Protein 7ZAO (pdb70)

Structure (mmCIF, N/CA/C/O backbone):
data_7ZAO
#
_entry.id   7ZAO
#
_cell.length_a   76.907
_cell.length_b   101.358
_cell.length_c   154.974
_cell.angle_alpha   90.000
_cell.angle_beta   90.000
_cell.angle_gamma   90.000
#
_symmetry.space_group_name_H-M   'P 21 2 21'
#
loop_
_entity.id
_entity.type
_entity.pdbx_description
1 polymer 'Sialidase (Neuraminidase) family protein-like protein'
2 non-polymer 'MAGNESIUM ION'
3 water water
#
loop_
_atom_site.group_PDB
_atom_site.id
_atom_site.type_symbol
_atom_site.label_atom_id
_atom_site.label_alt_id
_atom_site.label_comp_id
_atom_site.label_asym_id
_atom_site.label_entity_id
_atom_site.label_seq_id
_atom_site.pdbx_PDB_ins_code
_atom_site.Cartn_x
_atom_site.Cartn_y
_atom_site.Cartn_z
_atom_site.occupancy
_atom_site.B_iso_or_equiv
_atom_site.auth_seq_id
_atom_site.auth_comp_id
_atom_site.auth_asym_id
_atom_site.auth_atom_id
_atom_site.pdbx_PDB_model_num
ATOM 1 N N . ASN A 1 26 ? 44.70085 38.72979 13.23968 1.000 33.70785 26 ASN A N 1
ATOM 2 C CA . ASN A 1 26 ? 43.57185 37.80391 13.45588 1.000 37.60369 26 ASN A CA 1
ATOM 3 C C . ASN A 1 26 ? 43.31221 37.37424 14.91940 1.000 34.22072 26 ASN A C 1
ATOM 4 O O . ASN A 1 26 ? 42.23495 36.88793 15.25141 1.000 32.88896 26 ASN A O 1
ATOM 9 N N . GLN A 1 27 ? 44.31763 37.49731 15.77414 1.000 29.95677 27 GLN A N 1
ATOM 10 C CA . GLN A 1 27 ? 44.19782 37.08301 17.16378 1.000 32.33411 27 GLN A CA 1
ATOM 11 C C . GLN A 1 27 ? 43.44311 38.12344 17.99163 1.000 35.11747 27 GLN A C 1
ATOM 12 O O . GLN A 1 27 ? 43.53586 39.32744 17.74884 1.000 34.79824 27 GLN A O 1
ATOM 18 N N . GLU A 1 28 ? 42.71149 37.65115 18.99225 1.000 28.00503 28 GLU A N 1
ATOM 19 C CA . GLU A 1 28 ? 41.93343 38.52744 19.85352 1.000 29.98716 28 GLU A CA 1
ATOM 20 C C . GLU A 1 28 ? 42.70552 38.79425 21.13992 1.000 33.70595 28 GLU A C 1
ATOM 21 O O . GLU A 1 28 ? 43.60295 38.03590 21.51875 1.000 30.13753 28 GLU A O 1
ATOM 27 N N . ASP A 1 29 ? 42.35481 39.88946 21.81357 1.000 28.21683 29 ASP A N 1
ATOM 28 C CA . ASP A 1 29 ? 42.90671 40.18033 23.13888 1.000 27.28195 29 ASP A CA 1
ATOM 29 C C . ASP A 1 29 ? 42.00288 39.52802 24.17731 1.000 30.74121 29 ASP A C 1
ATOM 30 O O . ASP A 1 29 ? 40.85958 39.94956 24.36515 1.000 32.27758 29 ASP A O 1
ATOM 35 N N . GLU A 1 30 ? 42.50435 38.49919 24.84913 1.000 30.03505 30 GLU A N 1
ATOM 36 C CA . GLU A 1 30 ? 41.65690 37.71737 25.73481 1.000 27.11294 30 GLU A CA 1
ATOM 37 C C . GLU A 1 30 ? 41.57494 38.32005 27.12770 1.000 30.69766 30 GLU A C 1
ATOM 38 O O . GLU A 1 30 ? 42.53353 38.91228 27.63846 1.000 28.73005 30 GLU A O 1
ATOM 44 N N . ILE A 1 31 ? 40.41551 38.12913 27.74928 1.000 25.68262 31 ILE A N 1
ATOM 45 C CA . ILE A 1 31 ? 40.18460 38.47856 29.14047 1.000 26.61718 31 ILE A CA 1
ATOM 46 C C . ILE A 1 31 ? 39.72658 37.21865 29.85412 1.000 31.00330 31 ILE A C 1
ATOM 47 O O . ILE A 1 31 ? 38.77626 36.56166 29.41174 1.000 28.66207 31 ILE A O 1
ATOM 52 N N . LYS A 1 32 ? 40.42019 36.86209 30.93171 1.000 28.90313 32 LYS A N 1
ATOM 53 C CA . LYS A 1 32 ? 40.04163 35.71585 31.74972 1.000 35.61913 32 LYS A CA 1
ATOM 54 C C . LYS A 1 32 ? 40.04198 36.15865 33.20441 1.000 36.82192 32 LYS A C 1
ATOM 55 O O . LYS A 1 32 ? 41.10780 36.41557 33.77298 1.000 39.66512 32 LYS A O 1
ATOM 61 N N . GLU A 1 33 ? 38.85416 36.25393 33.80081 1.000 31.55583 33 GLU A N 1
ATOM 62 C CA . GLU A 1 33 ? 38.68606 36.78490 35.14619 1.000 35.40036 33 GLU A CA 1
ATOM 63 C C . GLU A 1 33 ? 37.97900 35.78592 36.04418 1.000 30.63397 33 GLU A C 1
ATOM 64 O O . GLU A 1 33 ? 37.21648 34.93318 35.58020 1.000 29.34906 33 GLU A O 1
ATOM 70 N N . ASN A 1 34 ? 38.24573 35.90272 37.33823 1.000 27.99159 34 ASN A N 1
ATOM 71 C CA . ASN A 1 34 ? 37.49736 35.17655 38.35940 1.000 31.22980 34 ASN A CA 1
ATOM 72 C C . ASN A 1 34 ? 36.41690 36.13640 38.83513 1.000 35.86959 34 ASN A C 1
ATOM 73 O O . ASN A 1 34 ? 36.62913 36.94040 39.73619 1.000 40.05958 34 ASN A O 1
ATOM 78 N N . THR A 1 35 ? 35.28107 36.11564 38.14552 1.000 36.96872 35 THR A N 1
ATOM 79 C CA . THR A 1 35 ? 34.12689 36.88024 38.57440 1.000 34.52067 35 THR A CA 1
ATOM 80 C C . THR A 1 35 ? 33.53698 36.20801 39.80213 1.000 41.06150 35 THR A C 1
ATOM 81 O O . THR A 1 35 ? 33.93162 35.10131 40.18493 1.000 50.26920 35 THR A O 1
ATOM 85 N N . GLY A 1 36 ? 32.57049 36.84992 40.42285 1.000 33.83736 36 GLY A N 1
ATOM 86 C CA . GLY A 1 36 ? 32.02063 36.13632 41.55924 1.000 36.58063 36 GLY A CA 1
ATOM 87 C C . GLY A 1 36 ? 31.03414 35.04156 41.19992 1.000 37.89582 36 GLY A C 1
ATOM 88 O O . GLY A 1 36 ? 30.27485 34.60662 42.06849 1.000 35.88324 36 GLY A O 1
ATOM 89 N N . GLY A 1 37 ? 31.03382 34.56484 39.95270 1.000 32.90653 37 GLY A N 1
ATOM 90 C CA . GLY A 1 37 ? 29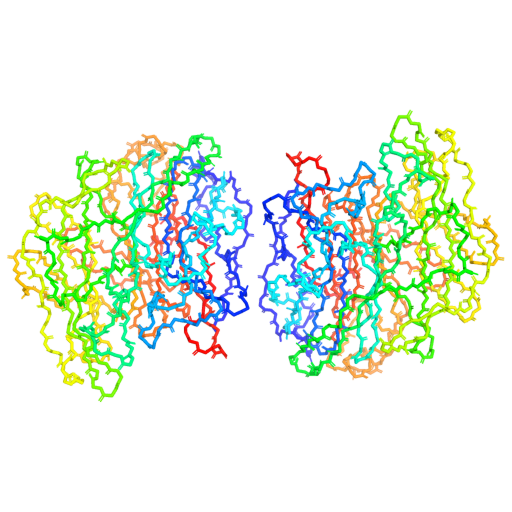.85747 33.84381 39.44580 1.000 30.90578 37 GLY A CA 1
ATOM 91 C C . GLY A 1 37 ? 28.75007 34.84582 39.10426 1.000 32.75390 37 GLY A C 1
ATOM 92 O O . GLY A 1 37 ? 29.01213 35.88857 38.48020 1.000 25.01461 37 GLY A O 1
ATOM 93 N N . LEU A 1 38 ? 27.51648 34.55882 39.53413 1.000 32.43253 38 LEU A N 1
ATOM 94 C CA . LEU A 1 38 ? 26.43521 35.53323 39.38487 1.000 30.18698 38 LEU A CA 1
ATOM 95 C C . LEU A 1 38 ? 26.72108 36.77589 40.22431 1.000 33.52857 38 LEU A C 1
ATOM 96 O O . LEU A 1 38 ? 27.11434 36.66797 41.38921 1.000 36.34547 38 LEU A O 1
ATOM 101 N N . GLN A 1 39 ? 26.53624 37.95781 39.63053 1.000 30.29349 39 GLN A N 1
ATOM 102 C CA . GLN A 1 39 ? 26.63688 39.20062 40.38301 1.000 32.85549 39 GLN A CA 1
ATOM 103 C C . GLN A 1 39 ? 25.35895 39.43953 41.18704 1.000 38.52006 39 GLN A C 1
ATOM 104 O O . GLN A 1 39 ? 24.26155 39.02072 40.79420 1.000 38.66316 39 GLN A O 1
ATOM 110 N N . THR A 1 40 ? 25.50445 40.12435 42.32748 1.000 39.19316 40 THR A N 1
ATOM 111 C CA . THR A 1 40 ? 24.39493 40.26795 43.26519 1.000 38.86716 40 THR A CA 1
ATOM 112 C C . THR A 1 40 ? 24.08073 41.70212 43.68447 1.000 37.09057 40 THR A C 1
ATOM 113 O O . THR A 1 40 ? 23.18392 41.89564 44.50709 1.000 38.10935 40 THR A O 1
ATOM 117 N N . SER A 1 41 ? 24.78190 42.70563 43.16956 1.000 38.03208 41 SER A N 1
ATOM 118 C CA . SER A 1 41 ? 24.47751 44.07278 43.56988 1.000 40.51600 41 SER A CA 1
ATOM 119 C C . SER A 1 41 ? 24.98219 45.02414 42.49887 1.000 45.06730 41 SER A C 1
ATOM 120 O O . SER A 1 41 ? 25.95690 44.72389 41.80187 1.000 40.59807 41 SER A O 1
ATOM 123 N N . TRP A 1 42 ? 24.31992 46.18569 42.39457 1.000 39.71555 42 TRP A N 1
ATOM 124 C CA . TRP A 1 42 ? 24.73435 47.19565 41.42187 1.000 37.44546 42 TRP A CA 1
ATOM 125 C C . TRP A 1 42 ? 26.13115 47.74427 41.71462 1.000 42.82792 42 TRP A C 1
ATOM 126 O O . TRP A 1 42 ? 26.85867 48.11290 40.78354 1.000 42.40217 42 TRP A O 1
ATOM 137 N N . ASP A 1 43 ? 26.51740 47.83904 42.99134 1.000 47.69749 43 ASP A N 1
ATOM 138 C CA . ASP A 1 43 ? 27.84713 48.35451 43.31755 1.000 48.04973 43 ASP A CA 1
ATOM 139 C C . ASP A 1 43 ? 28.93224 47.43127 42.77995 1.000 42.64335 43 ASP A C 1
ATOM 140 O O . ASP A 1 43 ? 29.97775 47.88910 42.30670 1.000 42.87589 43 ASP A O 1
ATOM 145 N N . GLN A 1 44 ? 28.68464 46.12717 42.82546 1.000 38.64994 44 GLN A N 1
ATOM 146 C CA . GLN A 1 44 ? 29.66279 45.16258 42.34765 1.000 40.44543 44 GLN A CA 1
ATOM 147 C C . GLN A 1 44 ? 29.81866 45.23284 40.83232 1.000 41.91477 44 GLN A C 1
ATOM 148 O O . GLN A 1 44 ? 30.93022 45.10011 40.30235 1.000 43.10336 44 GLN A O 1
ATOM 154 N N . ILE A 1 45 ? 28.72596 45.48638 40.12117 1.000 42.24062 45 ILE A N 1
ATOM 155 C CA . ILE A 1 45 ? 28.70906 45.35246 38.66992 1.000 38.73039 45 ILE A CA 1
ATOM 156 C C . ILE A 1 45 ? 28.93074 46.67012 37.92054 1.000 41.30546 45 ILE A C 1
ATOM 157 O O . ILE A 1 45 ? 29.31326 46.63648 36.74128 1.000 39.07779 45 ILE A O 1
ATOM 162 N N . LYS A 1 46 ? 28.72596 47.82410 38.57138 1.000 39.81955 46 LYS A N 1
ATOM 163 C CA . LYS A 1 46 ? 28.56073 49.08349 37.84006 1.000 37.41056 46 LYS A CA 1
ATOM 164 C C . LYS A 1 46 ? 29.81252 49.49041 37.07258 1.000 36.21484 46 LYS A C 1
ATOM 165 O O . LYS A 1 46 ? 29.70864 50.15038 36.03355 1.000 39.44140 46 LYS A O 1
ATOM 171 N N . ASP A 1 47 ? 30.99522 49.11754 37.55317 1.000 36.14796 47 ASP A N 1
ATOM 172 C CA . ASP A 1 47 ? 32.23287 49.48459 36.87209 1.000 45.20718 47 ASP A CA 1
ATOM 173 C C . ASP A 1 47 ? 32.74132 48.41260 35.90796 1.000 41.76450 47 ASP A C 1
ATOM 174 O O . ASP A 1 47 ? 33.76012 48.63014 35.25129 1.000 37.43791 47 ASP A O 1
ATOM 179 N N . LYS A 1 48 ? 32.04065 47.29974 35.74982 1.000 34.43561 48 LYS A N 1
ATOM 180 C CA . LYS A 1 48 ? 32.54862 46.22375 34.90995 1.000 36.37151 48 LYS A CA 1
ATOM 181 C C . LYS A 1 48 ? 32.01110 46.32842 33.48220 1.000 34.06116 48 LYS A C 1
ATOM 182 O O . LYS A 1 48 ? 30.89764 46.80452 33.24543 1.000 30.63154 48 LYS A O 1
ATOM 188 N N . THR A 1 49 ? 32.83607 45.89804 32.52150 1.000 29.52474 49 THR A N 1
ATOM 189 C CA . THR A 1 49 ? 32.49288 45.98233 31.10680 1.000 30.32653 49 THR A CA 1
ATOM 190 C C . THR A 1 49 ? 32.57383 44.60698 30.45302 1.000 30.85119 49 THR A C 1
ATOM 191 O O . THR A 1 49 ? 31.56141 43.91040 30.33738 1.000 35.76307 49 THR A O 1
ATOM 195 N N . ILE A 1 50 ? 33.76517 44.21323 30.01050 1.000 32.57587 50 ILE A N 1
ATOM 196 C CA . ILE A 1 50 ? 33.98839 42.88808 29.45402 1.000 30.31799 50 ILE A CA 1
ATOM 197 C C . ILE A 1 50 ? 34.46222 41.99625 30.59871 1.000 30.08768 50 ILE A C 1
ATOM 198 O O . ILE A 1 50 ? 35.61540 42.06320 31.01729 1.000 30.05808 50 ILE A O 1
ATOM 203 N N . MET A 1 51 ? 33.55804 41.15539 31.11627 1.000 27.76296 51 MET A N 1
ATOM 204 C CA . MET A 1 51 ? 33.87786 40.34612 32.29273 1.000 25.75346 51 MET A CA 1
ATOM 205 C C . MET A 1 51 ? 34.65980 39.07128 31.94054 1.000 27.05053 51 MET A C 1
ATOM 206 O O . MET A 1 51 ? 35.43666 38.57352 32.76907 1.000 26.74214 51 MET A O 1
ATOM 211 N N . ASN A 1 52 ? 34.48280 38.53048 30.73766 1.000 25.79365 52 ASN A N 1
ATOM 212 C CA . ASN A 1 52 ? 35.27165 37.39241 30.27394 1.000 21.27818 52 ASN A CA 1
ATOM 213 C C . ASN A 1 52 ? 35.19441 37.39061 28.74964 1.000 27.03780 52 ASN A C 1
ATOM 214 O O . ASN A 1 52 ? 34.17707 37.78652 28.17266 1.000 24.49475 52 ASN A O 1
ATOM 219 N N . ASP A 1 53 ? 36.28135 36.95442 28.10525 1.000 23.28201 53 ASP A N 1
ATOM 220 C CA . ASP A 1 53 ? 36.35397 36.92193 26.63880 1.000 28.25286 53 ASP A CA 1
ATOM 221 C C . ASP A 1 53 ? 37.54637 36.03385 26.25588 1.000 26.05784 53 ASP A C 1
ATOM 222 O O . ASP A 1 53 ? 38.65605 36.53135 26.08683 1.000 25.86993 53 ASP A O 1
ATOM 227 N N . TYR A 1 54 ? 37.31245 34.72441 26.15371 1.000 24.39719 54 TYR A N 1
ATOM 228 C CA . TYR A 1 54 ? 38.44311 33.81349 26.03391 1.000 26.82492 54 TYR A CA 1
ATOM 229 C C . TYR A 1 54 ? 38.03879 32.55810 25.27226 1.000 25.71031 54 TYR A C 1
ATOM 230 O O . TYR A 1 54 ? 36.85955 32.20471 25.20187 1.000 24.39323 54 TYR A O 1
ATOM 239 N N . ALA A 1 55 ? 39.04720 31.87420 24.71691 1.000 23.02672 55 ALA A N 1
ATOM 240 C CA . ALA A 1 55 ? 38.82236 30.62436 23.99378 1.000 26.56984 55 ALA A CA 1
ATOM 241 C C . ALA A 1 55 ? 38.53433 29.49156 24.97443 1.000 22.94456 55 ALA A C 1
ATOM 242 O O . ALA A 1 55 ? 39.39662 29.14131 25.78155 1.000 20.43650 55 ALA A O 1
ATOM 244 N N . VAL A 1 56 ? 37.32775 28.91250 24.91068 1.000 21.72077 56 VAL A N 1
ATOM 245 C CA . VAL A 1 56 ? 37.09582 27.70566 25.70087 1.000 22.28087 56 VAL A CA 1
ATOM 246 C C . VAL A 1 56 ? 37.61561 26.47210 24.94992 1.000 23.10059 56 VAL A C 1
ATOM 247 O O . VAL A 1 56 ? 38.00344 25.48622 25.57706 1.000 20.98614 56 VAL A O 1
ATOM 251 N N . ILE A 1 57 ? 37.67932 26.51733 23.61849 1.000 24.08392 57 ILE A N 1
ATOM 252 C CA . ILE A 1 57 ? 38.29730 25.45927 22.81478 1.000 21.62272 57 ILE A CA 1
ATOM 253 C C . ILE A 1 57 ? 39.29178 26.12377 21.87639 1.000 25.11834 57 ILE A C 1
ATOM 254 O O . ILE A 1 57 ? 38.90994 26.99758 21.08270 1.000 24.23211 57 ILE A O 1
ATOM 259 N N . GLY A 1 58 ? 40.56025 25.70533 21.95931 1.000 27.07577 58 GLY A N 1
ATOM 260 C CA . GLY A 1 58 ? 41.62128 26.27940 21.15333 1.000 26.61080 58 GLY A CA 1
ATOM 261 C C . GLY A 1 58 ? 42.05319 25.32316 20.06100 1.000 26.08248 58 GLY A C 1
ATOM 262 O O . GLY A 1 58 ? 41.20661 24.82417 19.30918 1.000 24.32744 58 GLY A O 1
ATOM 263 N N . GLU A 1 59 ? 43.35580 25.07449 19.95850 1.000 29.52026 59 GLU A N 1
ATOM 264 C CA . GLU A 1 59 ? 43.89401 24.16202 18.95267 1.000 33.73268 59 GLU A CA 1
ATOM 265 C C . GLU A 1 59 ? 43.28703 22.77839 19.13405 1.000 29.34563 59 GLU A C 1
ATOM 266 O O . GLU A 1 59 ? 43.03123 22.33730 20.25544 1.000 30.96918 59 GLU A O 1
ATOM 272 N N . SER A 1 60 ? 43.02566 22.10341 18.02091 1.000 27.36498 60 SER A N 1
ATOM 273 C CA . SER A 1 60 ? 42.32340 20.83056 18.07743 1.000 26.52650 60 SER A CA 1
ATOM 274 C C . SER A 1 60 ? 42.84197 19.84461 17.03749 1.000 26.16277 60 SER A C 1
ATOM 275 O O . SER A 1 60 ? 42.08231 18.96316 16.60341 1.000 27.25646 60 SER A O 1
ATOM 278 N N . GLY A 1 61 ? 44.09256 19.99536 16.59787 1.000 32.60969 61 GLY A N 1
ATOM 279 C CA . GLY A 1 61 ? 44.68530 19.02591 15.68167 1.000 25.15730 61 GLY A CA 1
ATOM 280 C C . GLY A 1 61 ? 43.88514 18.95761 14.40318 1.000 24.67970 61 GLY A C 1
ATOM 281 O O . GLY A 1 61 ? 43.48663 19.98108 13.83676 1.000 19.85031 61 GLY A O 1
ATOM 282 N N . GLY A 1 62 ? 43.59304 17.73891 13.96800 1.000 22.13020 62 GLY A N 1
ATOM 283 C CA . GLY A 1 62 ? 42.77491 17.56195 12.78568 1.000 22.75084 62 GLY A CA 1
ATOM 284 C C . GLY A 1 62 ? 41.27164 17.68625 12.97193 1.000 26.59266 62 GLY A C 1
ATOM 285 O O . GLY A 1 62 ? 40.54801 17.60813 11.97608 1.000 23.40605 62 GLY A O 1
ATOM 286 N N . ASP A 1 63 ? 40.77673 17.89039 14.19839 1.000 24.76957 63 ASP A N 1
ATOM 287 C CA . ASP A 1 63 ? 39.34503 18.00724 14.46450 1.000 24.73141 63 ASP A CA 1
ATOM 288 C C . ASP A 1 63 ? 38.91602 19.46106 14.30912 1.000 22.45245 63 ASP A C 1
ATOM 289 O O . ASP A 1 63 ? 39.69407 20.37380 14.57656 1.000 23.87637 63 ASP A O 1
ATOM 294 N N . TYR A 1 64 ? 37.66592 19.67165 13.88325 1.000 19.80535 64 TYR A N 1
ATOM 295 C CA . TYR A 1 64 ? 37.11552 21.01656 13.69308 1.000 21.08115 64 TYR A CA 1
ATOM 296 C C . TYR A 1 64 ? 35.88852 21.15859 14.58390 1.000 23.75948 64 TYR A C 1
ATOM 297 O O . TYR A 1 64 ? 34.85543 20.53533 14.31209 1.000 22.60022 64 TYR A O 1
ATOM 306 N N . TYR A 1 65 ? 35.98551 21.99004 15.62605 1.000 16.66159 65 TYR A N 1
ATOM 307 C CA . TYR A 1 65 ? 34.82133 22.35421 16.42468 1.000 19.54361 65 TYR A CA 1
ATOM 308 C C . TYR A 1 65 ? 34.13456 23.54376 15.76055 1.000 23.56816 65 TYR A C 1
ATOM 309 O O . TYR A 1 65 ? 34.76951 24.58456 15.52986 1.000 19.01413 65 TYR A O 1
ATOM 318 N N . ARG A 1 66 ? 32.84075 23.39778 15.46561 1.000 19.70595 66 ARG A N 1
ATOM 319 C CA . ARG A 1 66 ? 32.11598 24.37738 14.66367 1.000 20.03192 66 ARG A CA 1
ATOM 320 C C . ARG A 1 66 ? 30.68900 24.53716 15.17807 1.000 22.84004 66 ARG A C 1
ATOM 321 O O . ARG A 1 66 ? 30.14214 23.65100 15.84044 1.000 18.49509 66 ARG A O 1
ATOM 329 N N . ASN A 1 67 ? 30.07772 25.68257 14.80953 1.000 21.47951 67 ASN A N 1
ATOM 330 C CA . ASN A 1 67 ? 28.65724 26.01234 14.97639 1.000 24.58358 67 ASN A CA 1
ATOM 331 C C . ASN A 1 67 ? 28.19012 25.91643 16.43055 1.000 25.25874 67 ASN A C 1
ATOM 332 O O . ASN A 1 67 ? 27.31787 25.09834 16.75762 1.000 23.43995 67 ASN A O 1
ATOM 337 N N . PRO A 1 68 ? 28.72794 26.73892 17.32177 1.000 19.52682 68 PRO A N 1
ATOM 338 C CA . PRO A 1 68 ? 28.33894 26.66552 18.73056 1.000 20.75587 68 PRO A CA 1
ATOM 339 C C . PRO A 1 68 ? 27.02226 27.37819 19.03465 1.000 22.77206 68 PRO A C 1
ATOM 340 O O . PRO A 1 68 ? 26.61620 28.32474 18.35525 1.000 23.81721 68 PRO A O 1
ATOM 344 N N . VAL A 1 69 ? 26.34511 26.88222 20.07458 1.000 20.76681 69 VAL A N 1
ATOM 345 C CA . VAL A 1 69 ? 25.10725 27.44916 20.61044 1.000 24.09188 69 VAL A CA 1
ATOM 346 C C . VAL A 1 69 ? 25.24798 27.52864 22.12747 1.000 23.92605 69 VAL A C 1
ATOM 347 O O . VAL A 1 69 ? 25.79056 26.60620 22.74809 1.000 23.86312 69 VAL A O 1
ATOM 351 N N . ILE A 1 70 ? 24.71500 28.58760 22.74064 1.000 17.55006 70 ILE A N 1
ATOM 352 C CA . ILE A 1 70 ? 24.89269 28.79321 24.17504 1.000 18.96960 70 ILE A CA 1
ATOM 353 C C . ILE A 1 70 ? 23.53243 28.87636 24.85895 1.000 22.45754 70 ILE A C 1
ATOM 354 O O . ILE A 1 70 ? 22.57332 29.41610 24.29397 1.000 24.12079 70 ILE A O 1
ATOM 359 N N . VAL A 1 71 ? 23.45523 28.32875 26.07895 1.000 23.01374 71 VAL A N 1
ATOM 360 C CA . VAL A 1 71 ? 22.23147 28.27271 26.87689 1.000 19.81375 71 VAL A CA 1
ATOM 361 C C . VAL A 1 71 ? 22.54872 28.59649 28.33906 1.000 24.52626 71 VAL A C 1
ATOM 362 O O . VAL A 1 71 ? 23.40926 27.95263 28.95514 1.000 22.97130 71 VAL A O 1
ATOM 366 N N . ALA A 1 72 ? 21.83587 29.57441 28.90573 1.000 22.73756 72 ALA A N 1
ATOM 367 C CA . ALA A 1 72 ? 21.83284 29.78809 30.35446 1.000 25.36153 72 ALA A CA 1
ATOM 368 C C . ALA A 1 72 ? 20.82091 28.83066 30.97681 1.000 22.65059 72 ALA A C 1
ATOM 369 O O . ALA A 1 72 ? 19.61973 28.94702 30.73333 1.000 24.71108 72 ALA A O 1
ATOM 371 N N . LEU A 1 73 ? 21.29136 27.87867 31.76892 1.000 26.66933 73 LEU A N 1
ATOM 372 C CA . LEU A 1 73 ? 20.39102 26.84020 32.25168 1.000 25.68450 73 LEU A CA 1
ATOM 373 C C . LEU A 1 73 ? 19.60834 27.23967 33.49537 1.000 26.67092 73 LEU A C 1
ATOM 374 O O . LEU A 1 73 ? 18.59670 26.59961 33.79152 1.000 21.19459 73 LEU A O 1
ATOM 379 N N . GLY A 1 74 ? 20.03971 28.27272 34.21424 1.000 23.59805 74 GLY A N 1
ATOM 380 C CA . GLY A 1 74 ? 19.47481 28.59359 35.51591 1.000 22.77219 74 GLY A CA 1
ATOM 381 C C . GLY A 1 74 ? 20.64369 28.74406 36.47705 1.000 31.61352 74 GLY A C 1
ATOM 382 O O . GLY A 1 74 ? 21.68671 28.09568 36.33486 1.000 26.38851 74 GLY A O 1
ATOM 383 N N . GLY A 1 75 ? 20.46380 29.60746 37.47883 1.000 25.59289 75 GLY A N 1
ATOM 384 C CA . GLY A 1 75 ? 21.55756 29.90619 38.39336 1.000 24.43735 75 GLY A CA 1
ATOM 385 C C . GLY A 1 75 ? 22.77312 30.41475 37.64156 1.000 30.44732 75 GLY A C 1
ATOM 386 O O . GLY A 1 75 ? 22.66796 31.22013 36.70282 1.000 28.26930 75 GLY A O 1
ATOM 387 N N . ALA A 1 76 ? 23.95060 29.93302 38.04676 1.000 24.68487 76 ALA A N 1
ATOM 388 C CA . ALA A 1 76 ? 25.20061 30.26432 37.37577 1.000 27.27790 76 ALA A CA 1
ATOM 389 C C . ALA A 1 76 ? 25.60245 29.22491 36.31743 1.000 27.12818 76 ALA A C 1
ATOM 390 O O . ALA A 1 76 ? 26.75098 29.22642 35.85963 1.000 27.87305 76 ALA A O 1
ATOM 392 N N . ASN A 1 77 ? 24.67961 28.37309 35.89061 1.000 24.03598 77 ASN A N 1
ATOM 393 C CA . ASN A 1 77 ? 24.99150 27.27732 34.97917 1.000 23.73679 77 ASN A CA 1
ATOM 394 C C . ASN A 1 77 ? 24.88381 27.69472 33.51255 1.000 26.08848 77 ASN A C 1
ATOM 395 O O . ASN A 1 77 ? 23.90034 28.32063 33.10000 1.000 27.75113 77 ASN A O 1
ATOM 400 N N . VAL A 1 78 ? 25.90285 27.34886 32.72581 1.000 24.68443 78 VAL A N 1
ATOM 401 C CA . VAL A 1 78 ? 25.94434 27.67352 31.30469 1.000 22.04571 78 VAL A CA 1
ATOM 402 C C . VAL A 1 78 ? 26.24023 26.41326 30.49554 1.000 25.05769 78 VAL A C 1
ATOM 403 O O . VAL A 1 78 ? 27.14740 25.64487 30.83539 1.000 22.29146 78 VAL A O 1
ATOM 407 N N . LEU A 1 79 ? 25.48327 26.20968 29.42342 1.000 22.24444 79 LEU A N 1
ATOM 408 C CA . LEU A 1 79 ? 25.70247 25.11031 28.49455 1.000 24.63438 79 LEU A CA 1
ATOM 409 C C . LEU A 1 79 ? 26.18361 25.64948 27.14587 1.000 22.91626 79 LEU A C 1
ATOM 410 O O . LEU A 1 79 ? 25.60708 26.60871 26.61454 1.000 18.99205 79 LEU A O 1
ATOM 415 N N . ILE A 1 80 ? 27.24151 25.04543 26.59747 1.000 20.77690 80 ILE A N 1
ATOM 416 C CA . ILE A 1 80 ? 27.65436 25.28754 25.21327 1.000 19.81216 80 ILE A CA 1
ATOM 417 C C . ILE A 1 80 ? 27.57212 23.97227 24.45269 1.000 22.40215 80 ILE A C 1
ATOM 418 O O . ILE A 1 80 ? 28.14469 22.96425 24.89000 1.000 22.08171 80 ILE A O 1
ATOM 423 N N . VAL A 1 81 ? 26.88181 23.99251 23.30481 1.000 21.15932 81 VAL A N 1
ATOM 424 C CA . VAL A 1 81 ? 26.76351 22.84835 22.40484 1.000 21.23480 81 VAL A CA 1
ATOM 425 C C . VAL A 1 81 ? 27.44217 23.22537 21.09512 1.000 25.20288 81 VAL A C 1
ATOM 426 O O . VAL A 1 81 ? 27.30052 24.35840 20.61586 1.000 25.48231 81 VAL A O 1
ATOM 430 N N . THR A 1 82 ? 28.16051 22.26578 20.51524 1.000 19.73275 82 THR A N 1
ATOM 431 C CA . THR A 1 82 ? 29.07151 22.46697 19.39460 1.000 22.81795 82 THR A CA 1
ATOM 432 C C . THR A 1 82 ? 29.07352 21.17604 18.57375 1.000 24.15415 82 THR A C 1
ATOM 433 O O . THR A 1 82 ? 28.82567 20.09903 19.12334 1.000 23.17322 82 THR A O 1
ATOM 437 N N . GLU A 1 83 ? 29.34058 21.27318 17.26130 1.000 19.50828 83 GLU A N 1
ATOM 438 C CA . GLU A 1 83 ? 29.65767 20.07433 16.49102 1.000 18.93787 83 GLU A CA 1
ATOM 439 C C . GLU A 1 83 ? 31.16854 19.85740 16.44401 1.000 24.65383 83 GLU A C 1
ATOM 440 O O . GLU A 1 83 ? 31.95886 20.78789 16.61330 1.000 23.23155 83 GLU A O 1
ATOM 446 N N . LYS A 1 84 ? 31.56657 18.60266 16.23434 1.000 19.67056 84 LYS A N 1
ATOM 447 C CA . LYS A 1 84 ? 32.98018 18.23264 16.17688 1.000 22.24744 84 LYS A CA 1
ATOM 448 C C . LYS A 1 84 ? 33.20874 17.32932 14.97121 1.000 22.28541 84 LYS A C 1
ATOM 449 O O . LYS A 1 84 ? 32.81656 16.15773 14.98484 1.000 22.54472 84 LYS A O 1
ATOM 455 N N . ARG A 1 85 ? 33.82947 17.87610 13.93027 1.000 21.75998 85 ARG A N 1
ATOM 456 C CA . ARG A 1 85 ? 34.14315 17.11444 12.72785 1.000 24.16958 85 ARG A CA 1
ATOM 457 C C . ARG A 1 85 ? 35.41212 16.30877 12.96992 1.000 22.04967 85 ARG A C 1
ATOM 458 O O . ARG A 1 85 ? 36.47002 16.88567 13.25297 1.000 25.54873 85 ARG A O 1
ATOM 466 N N . ILE A 1 86 ? 35.29667 14.98140 12.92412 1.000 23.35440 86 ILE A N 1
ATOM 467 C CA . ILE A 1 86 ? 36.37003 14.10179 13.39495 1.000 25.38713 86 ILE A CA 1
ATOM 468 C C . ILE A 1 86 ? 37.43648 13.97363 12.31031 1.000 29.26109 86 ILE A C 1
ATOM 469 O O . ILE A 1 86 ? 37.21765 13.32155 11.28706 1.000 24.93253 86 ILE A O 1
ATOM 474 N N . ASN A 1 87 ? 38.60348 14.57463 12.55959 1.000 24.31311 87 ASN A N 1
ATOM 475 C CA . ASN A 1 87 ? 39.78532 14.44609 11.70999 1.000 32.93312 87 ASN A CA 1
ATOM 476 C C . ASN A 1 87 ? 39.52593 14.82144 10.25312 1.000 29.22672 87 ASN A C 1
ATOM 477 O O . ASN A 1 87 ? 40.11151 14.23159 9.34625 1.000 30.71649 87 ASN A O 1
ATOM 482 N N . TYR A 1 88 ? 38.67415 15.81094 10.00826 1.000 24.88705 88 TYR A N 1
ATOM 483 C CA . TYR A 1 88 ? 38.50288 16.28975 8.64160 1.000 23.40907 88 TYR A CA 1
ATOM 484 C C . TYR A 1 88 ? 37.72302 17.60954 8.69412 1.000 27.99703 88 TYR A C 1
ATOM 485 O O . TYR A 1 88 ? 37.03347 17.87496 9.67494 1.000 27.43516 88 TYR A O 1
ATOM 494 N N . PRO A 1 89 ? 37.82909 18.45313 7.66090 1.000 27.44829 89 PRO A N 1
ATOM 495 C CA . PRO A 1 89 ? 37.31442 19.82979 7.78949 1.000 28.15183 89 PRO A CA 1
ATOM 496 C C . PRO A 1 89 ? 35.82289 20.00127 7.52716 1.000 29.57639 89 PRO A C 1
ATOM 497 O O . PRO A 1 89 ? 35.27925 21.07621 7.83083 1.000 25.01727 89 PRO A O 1
ATOM 501 N N . GLY A 1 90 ? 35.13758 18.99893 7.00360 1.000 27.04666 90 GLY A N 1
ATOM 502 C CA . GLY A 1 90 ? 33.77805 19.18023 6.54052 1.000 25.50172 90 GLY A CA 1
ATOM 503 C C . GLY A 1 90 ? 33.68510 19.07003 5.02817 1.000 26.08548 90 GLY A C 1
ATOM 504 O O . GLY A 1 90 ? 34.68123 18.94925 4.31322 1.000 27.83998 90 GLY A O 1
ATOM 505 N N . SER A 1 91 ? 32.44655 19.09360 4.54768 1.000 25.30040 91 SER A N 1
ATOM 506 C CA . SER A 1 91 ? 32.22765 18.99702 3.11901 1.000 26.72408 91 SER A CA 1
ATOM 507 C C . SER A 1 91 ? 32.75130 20.26174 2.43646 1.000 26.22074 91 SER A C 1
ATOM 508 O O . SER A 1 91 ? 33.10555 21.24550 3.08941 1.000 25.24182 91 SER A O 1
ATOM 511 N N . ALA A 1 92 ? 32.80185 20.21831 1.09777 1.000 26.38296 92 ALA A N 1
ATOM 512 C CA . ALA A 1 92 ? 33.29231 21.36126 0.33175 1.000 29.32337 92 ALA A CA 1
ATOM 513 C C . ALA A 1 92 ? 32.39967 22.58053 0.51477 1.000 24.99890 92 ALA A C 1
ATOM 514 O O . ALA A 1 92 ? 32.86595 23.71663 0.36850 1.000 30.12427 92 ALA A O 1
ATOM 516 N N . ASN A 1 93 ? 31.11547 22.38525 0.81204 1.000 23.74782 93 ASN A N 1
ATOM 517 C CA . ASN A 1 93 ? 30.27083 23.52962 1.12480 1.000 23.64606 93 ASN A CA 1
ATOM 518 C C . ASN A 1 93 ? 30.10038 23.73563 2.64020 1.000 26.20029 93 ASN A C 1
ATOM 519 O O . ASN A 1 93 ? 29.10286 24.31938 3.06562 1.000 25.67599 93 ASN A O 1
ATOM 524 N N . ASP A 1 94 ? 31.05641 23.25319 3.45360 1.000 26.34369 94 ASP A N 1
ATOM 525 C CA . ASP A 1 94 ? 31.19279 23.59989 4.87881 1.000 25.31313 94 ASP A CA 1
ATOM 526 C C . ASP A 1 94 ? 30.06303 23.01471 5.74007 1.000 28.28153 94 ASP A C 1
ATOM 527 O O . ASP A 1 94 ? 29.60422 23.64470 6.69323 1.000 22.81316 94 ASP A O 1
ATOM 532 N N . ILE A 1 95 ? 29.64502 21.78561 5.43816 1.000 25.18568 95 ILE A N 1
ATOM 533 C CA . ILE A 1 95 ? 28.68623 21.05147 6.25406 1.000 23.42988 95 ILE A CA 1
ATOM 534 C C . ILE A 1 95 ? 29.43833 19.97937 7.03174 1.000 27.01217 95 ILE A C 1
ATOM 535 O O . ILE A 1 95 ? 30.33895 19.32596 6.49255 1.000 26.01058 95 ILE A O 1
ATOM 540 N N . GLY A 1 96 ? 29.05633 19.77831 8.28848 1.000 25.09457 96 GLY A N 1
ATOM 541 C CA . GLY A 1 96 ? 29.68585 18.74021 9.09268 1.000 24.37591 96 GLY A CA 1
ATOM 542 C C . GLY A 1 96 ? 29.50145 17.32900 8.53689 1.000 28.41065 96 GLY A C 1
ATOM 543 O O . GLY A 1 96 ? 30.46747 16.69071 8.10887 1.000 27.69755 96 GLY A O 1
ATOM 544 N N . VAL A 1 97 ? 28.27185 16.81427 8.54875 1.000 23.53133 97 VAL A N 1
ATOM 545 C CA . VAL A 1 97 ? 28.02931 15.49728 7.97398 1.000 25.61487 97 VAL A CA 1
ATOM 546 C C . VAL A 1 97 ? 28.20051 15.56499 6.46032 1.000 28.62064 97 VAL A C 1
ATOM 547 O O . VAL A 1 97 ? 27.93187 16.59759 5.81928 1.000 24.30586 97 VAL A O 1
ATOM 551 N N . ASN A 1 98 ? 28.65454 14.44452 5.87652 1.000 27.26424 98 ASN A N 1
ATOM 552 C CA . ASN A 1 98 ? 28.75090 14.32929 4.42538 1.000 27.88772 98 ASN A CA 1
ATOM 553 C C . ASN A 1 98 ? 28.40394 12.91796 3.95074 1.000 29.31624 98 ASN A C 1
ATOM 554 O O . ASN A 1 98 ? 28.76926 12.53834 2.82935 1.000 31.73508 98 ASN A O 1
ATOM 559 N N . GLY A 1 99 ? 27.70700 12.13933 4.77186 1.000 27.37499 99 GLY A N 1
ATOM 560 C CA . GLY A 1 99 ? 27.36818 10.78193 4.42392 1.000 25.45437 99 GLY A CA 1
ATOM 561 C C . GLY A 1 99 ? 28.50205 9.78119 4.50806 1.00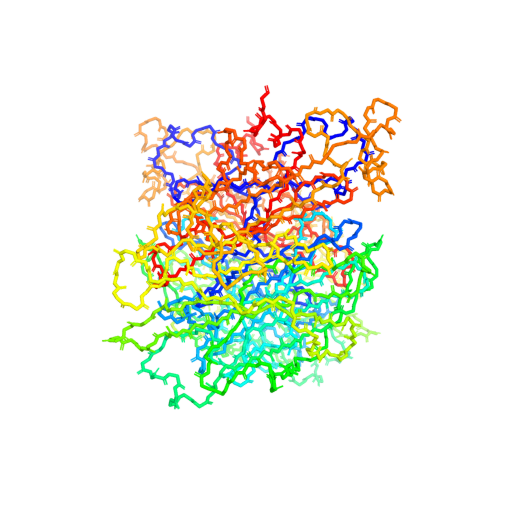0 30.56167 99 GLY A C 1
ATOM 562 O O . GLY A 1 99 ? 28.31440 8.64274 4.06694 1.000 30.70786 99 GLY A O 1
ATOM 563 N N . SER A 1 100 ? 29.66957 10.15122 5.06104 1.000 28.58206 100 SER A N 1
ATOM 564 C CA . SER A 1 100 ? 30.72270 9.15276 5.28439 1.000 35.62220 100 SER A CA 1
ATOM 565 C C . SER A 1 100 ? 31.64228 9.44489 6.47739 1.000 31.05454 100 SER A C 1
ATOM 566 O O . SER A 1 100 ? 32.18699 8.51455 7.07185 1.000 35.05838 100 SER A O 1
ATOM 569 N N . LYS A 1 101 ? 31.80867 10.68400 6.85942 1.000 29.98979 101 LYS A N 1
ATOM 570 C CA . LYS A 1 101 ? 32.78798 10.90096 7.92026 1.000 26.24073 101 LYS A CA 1
ATOM 571 C C . LYS A 1 101 ? 32.13119 10.95002 9.30489 1.000 29.04087 101 LYS A C 1
ATOM 572 O O . LYS A 1 101 ? 30.97214 11.35070 9.44623 1.000 26.98646 101 LYS A O 1
ATOM 578 N N . PRO A 1 102 ? 32.82855 10.55768 10.36863 1.000 28.23257 102 PRO A N 1
ATOM 579 C CA . PRO A 1 102 ? 32.25843 10.73010 11.71145 1.000 26.41802 102 PRO A CA 1
ATOM 580 C C . PRO A 1 102 ? 32.23513 12.19631 12.13300 1.000 23.58439 102 PRO A C 1
ATOM 581 O O . PRO A 1 102 ? 33.18839 12.94860 11.90851 1.000 23.71544 102 PRO A O 1
ATOM 585 N N . VAL A 1 103 ? 31.11728 12.59971 12.73709 1.000 25.78637 103 VAL A N 1
ATOM 586 C CA . VAL A 1 103 ? 30.93524 13.93590 13.30517 1.000 22.98357 103 VAL A CA 1
ATOM 587 C C . VAL A 1 103 ? 30.13815 13.78873 14.59764 1.000 24.31405 103 VAL A C 1
ATOM 588 O O . VAL A 1 103 ? 29.05935 13.18698 14.60069 1.000 21.50865 103 VAL A O 1
ATOM 592 N N . SER A 1 104 ? 30.65768 14.33531 15.69054 1.000 21.55054 104 SER A N 1
ATOM 593 C CA . SER A 1 104 ? 29.95895 14.31533 16.96737 1.000 24.47760 104 SER A CA 1
ATOM 594 C C . SER A 1 104 ? 29.31640 15.66840 17.24800 1.000 24.56897 104 SER A C 1
ATOM 595 O O . SER A 1 104 ? 29.66914 16.68701 16.64492 1.000 22.32833 104 SER A O 1
ATOM 598 N N . ILE A 1 105 ? 28.36030 15.66567 18.17364 1.000 19.51558 105 ILE A N 1
ATOM 599 C CA . ILE A 1 105 ? 27.90619 16.88353 18.82522 1.000 19.69762 105 ILE A CA 1
ATOM 600 C C . ILE A 1 105 ? 28.29889 16.79088 20.29292 1.000 25.57794 105 ILE A C 1
ATOM 601 O O . ILE A 1 105 ? 27.98313 15.80046 20.97731 1.000 26.22125 105 ILE A O 1
ATOM 606 N N . VAL A 1 106 ? 29.03848 17.79829 20.75476 1.000 20.50299 106 VAL A N 1
ATOM 607 C CA . VAL A 1 106 ? 29.64911 17.80227 22.08487 1.000 21.94609 106 VAL A CA 1
ATOM 608 C C . VAL A 1 106 ? 29.01153 18.89597 22.94260 1.000 24.66842 106 VAL A C 1
ATOM 609 O O . VAL A 1 106 ? 28.32020 19.78996 22.44647 1.000 24.92762 106 VAL A O 1
ATOM 613 N N . TYR A 1 107 ? 29.20952 18.78967 24.25424 1.000 21.70704 107 TYR A N 1
ATOM 614 C CA . TYR A 1 107 ? 28.70176 19.78737 25.18026 1.000 24.05856 107 TYR A CA 1
ATOM 615 C C . TYR A 1 107 ? 29.75679 20.11327 26.22723 1.000 26.80598 107 TYR A C 1
ATOM 616 O O . TYR A 1 107 ? 30.58214 19.27114 26.59665 1.000 25.45676 107 TYR A O 1
ATOM 625 N N . LEU A 1 108 ? 29.70116 21.35322 26.70527 1.000 23.28395 108 LEU A N 1
ATOM 626 C CA . LEU A 1 108 ? 30.55302 21.86800 27.76454 1.000 23.63129 108 LEU A CA 1
ATOM 627 C C . LEU A 1 108 ? 29.63774 22.52665 28.78592 1.000 26.28761 108 LEU A C 1
ATOM 628 O O . LEU A 1 108 ? 28.60387 23.10019 28.41747 1.000 25.14511 108 LEU A O 1
ATOM 633 N N . LEU A 1 109 ? 30.00026 22.42001 30.06327 1.000 24.04131 109 LEU A N 1
ATOM 634 C CA . LEU A 1 109 ? 29.18371 22.91715 31.16416 1.000 25.75388 109 LEU A CA 1
ATOM 635 C C . LEU A 1 109 ? 30.02133 23.77688 32.09338 1.000 26.60898 109 LEU A C 1
ATOM 636 O O . LEU A 1 109 ? 31.15265 23.41920 32.44204 1.000 25.98683 109 LEU A O 1
ATOM 641 N N . SER A 1 110 ? 29.43957 24.88452 32.52828 1.000 22.39736 110 SER A N 1
ATOM 642 C CA . SER A 1 110 ? 30.02217 25.72015 33.56285 1.000 24.92692 110 SER A CA 1
ATOM 643 C C . SER A 1 110 ? 28.99905 25.88885 34.66846 1.000 28.55950 110 SER A C 1
ATOM 644 O O . SER A 1 110 ? 27.79653 26.06804 34.40914 1.000 25.24917 110 SER A O 1
ATOM 647 N N . SER A 1 111 ? 29.47963 25.84706 35.89844 1.000 24.87553 111 SER A N 1
ATOM 648 C CA . SER A 1 111 ? 28.62713 26.12395 37.02908 1.000 25.16565 111 SER A CA 1
ATOM 649 C C . SER A 1 111 ? 29.02655 27.39153 37.76427 1.000 26.04950 111 SER A C 1
ATOM 650 O O . SER A 1 111 ? 28.58775 27.59707 38.90242 1.000 25.60271 111 SER A O 1
ATOM 653 N N . ASP A 1 112 ? 29.86971 28.22229 37.16726 1.000 23.81330 112 ASP A N 1
ATOM 654 C CA . ASP A 1 112 ? 30.28832 29.48266 37.77827 1.000 25.31840 112 ASP A CA 1
ATOM 655 C C . ASP A 1 112 ? 30.16749 30.62819 36.77529 1.000 24.59106 112 ASP A C 1
ATOM 656 O O . ASP A 1 112 ? 31.04669 31.48563 36.66748 1.000 24.36673 112 ASP A O 1
ATOM 661 N N . ALA A 1 113 ? 29.05721 30.64998 36.03696 1.000 22.57990 113 ALA A N 1
ATOM 662 C CA . ALA A 1 113 ? 28.70838 31.73802 35.12004 1.000 23.57205 113 ALA A CA 1
ATOM 663 C C . ALA A 1 113 ? 29.73989 31.88400 34.01339 1.000 27.05373 113 ALA A C 1
ATOM 664 O O . ALA A 1 113 ? 29.92228 32.96847 33.45355 1.000 23.23714 113 ALA A O 1
ATOM 666 N N . GLY A 1 114 ? 30.42884 30.79529 33.69248 1.000 23.09236 114 GLY A N 1
ATOM 667 C CA . GLY A 1 114 ? 31.35073 30.81310 32.58563 1.000 27.11680 114 GLY A CA 1
ATOM 668 C C . GLY A 1 114 ? 32.79215 31.08758 32.94023 1.000 24.48073 114 GLY A C 1
ATOM 669 O O . GLY A 1 114 ? 33.61491 31.17141 32.02813 1.000 26.16381 114 GLY A O 1
ATOM 670 N N . ASP A 1 115 ? 33.11972 31.24727 34.22580 1.000 24.66181 115 ASP A N 1
ATOM 671 C CA . ASP A 1 115 ? 34.52254 31.34354 34.62817 1.000 28.58051 115 ASP A CA 1
ATOM 672 C C . ASP A 1 115 ? 35.29980 30.10423 34.19447 1.000 30.89182 115 ASP A C 1
ATOM 673 O O . ASP A 1 115 ? 36.47065 30.20144 33.80954 1.000 31.47590 115 ASP A O 1
ATOM 678 N N . ASN A 1 116 ? 34.66557 28.93005 34.25693 1.000 28.65145 116 ASN A N 1
ATOM 679 C CA . ASN A 1 116 ? 35.32583 27.66422 33.95675 1.000 29.93743 116 ASN A CA 1
ATOM 680 C C . ASN A 1 116 ? 34.34776 26.70122 33.29534 1.000 31.98629 116 ASN A C 1
ATOM 681 O O . ASN A 1 116 ? 33.24056 26.50921 33.80027 1.000 26.32004 116 ASN A O 1
ATOM 686 N N . PHE A 1 117 ? 34.77988 26.07412 32.19970 1.000 25.33662 117 PHE A N 1
ATOM 687 C CA . PHE A 1 117 ? 34.00113 25.08516 31.47071 1.000 26.86555 117 PHE A CA 1
ATOM 688 C C . PHE A 1 117 ? 34.67654 23.71930 31.54793 1.000 30.24519 117 PHE A C 1
ATOM 689 O O . PHE A 1 117 ? 35.91201 23.61262 31.51905 1.000 27.50887 117 PHE A O 1
ATOM 697 N N . SER A 1 118 ? 33.85298 22.67972 31.65377 1.000 29.09416 118 SER A N 1
ATOM 698 C CA . SER A 1 118 ? 34.32069 21.30739 31.54697 1.000 27.43108 118 SER A CA 1
ATOM 699 C C . SER A 1 118 ? 34.90835 21.05711 30.16070 1.000 30.43485 118 SER A C 1
ATOM 700 O O . SER A 1 118 ? 34.57221 21.73302 29.18039 1.000 33.50434 118 SER A O 1
ATOM 703 N N . SER A 1 119 ? 35.75432 20.03822 30.07433 1.000 27.02925 119 SER A N 1
ATOM 704 C CA . SER A 1 119 ? 36.28538 19.62700 28.78431 1.000 28.80704 119 SER A CA 1
ATOM 705 C C . SER A 1 119 ? 35.16442 19.04087 27.91651 1.000 28.66534 119 SER A C 1
ATOM 706 O O . SER A 1 119 ? 34.30027 18.32135 28.42408 1.000 26.27491 119 SER A O 1
ATOM 709 N N . PRO A 1 120 ? 35.14391 19.33222 26.61461 1.000 28.40513 120 PRO A N 1
ATOM 710 C CA . PRO A 1 120 ? 34.00487 18.90381 25.77573 1.000 28.38955 120 PRO A CA 1
ATOM 711 C C . PRO A 1 120 ? 33.84140 17.38615 25.74271 1.000 25.94450 120 PRO A C 1
ATOM 712 O O . PRO A 1 120 ? 34.79935 16.64619 25.52283 1.000 32.48824 120 PRO A O 1
ATOM 716 N N . LEU A 1 121 ? 32.59874 16.92800 25.94022 1.000 24.81294 121 LEU A N 1
ATOM 717 C CA . LEU A 1 121 ? 32.20092 15.52786 25.88680 1.000 27.83360 121 LEU A CA 1
ATOM 718 C C . LEU A 1 121 ? 31.19227 15.29514 24.76825 1.000 29.55920 121 LEU A C 1
ATOM 719 O O . LEU A 1 121 ? 30.28296 16.10673 24.57301 1.000 24.55382 121 LEU A O 1
ATOM 724 N N . PRO A 1 122 ? 31.31486 14.19111 24.03309 1.000 29.45462 122 PRO A N 1
ATOM 725 C CA . PRO A 1 122 ? 30.35978 13.90654 22.95015 1.000 27.39320 122 PRO A CA 1
ATOM 726 C C . PRO A 1 122 ? 29.02633 13.42198 23.49745 1.000 26.77772 122 PRO A C 1
ATOM 727 O O . PRO A 1 122 ? 28.97493 12.51646 24.33253 1.000 36.22446 122 PRO A O 1
ATOM 731 N N . ILE A 1 123 ? 27.94289 14.01832 23.00145 1.000 23.69321 123 ILE A N 1
ATOM 732 C CA . ILE A 1 123 ? 26.60917 13.51716 23.31072 1.000 28.58519 123 ILE A CA 1
ATOM 733 C C . ILE A 1 123 ? 26.47210 12.10567 22.75396 1.000 32.26093 123 ILE A C 1
ATOM 734 O O . ILE A 1 123 ? 26.57638 11.89209 21.53901 1.000 31.69403 123 ILE A O 1
ATOM 739 N N . GLY A 1 124 ? 26.27229 11.13026 23.64348 1.000 35.79335 124 GLY A N 1
ATOM 740 C CA . GLY A 1 124 ? 26.07553 9.74962 23.23088 1.000 32.56256 124 GLY A CA 1
ATOM 741 C C . GLY A 1 124 ? 27.32459 9.00944 22.81940 1.000 34.66372 124 GLY A C 1
ATOM 742 O O . GLY A 1 124 ? 27.23512 8.00559 22.10328 1.000 39.97851 124 GLY A O 1
ATOM 743 N N . GLY A 1 125 ? 28.48668 9.46605 23.24219 1.000 34.37970 125 GLY A N 1
ATOM 744 C CA . GLY A 1 125 ? 29.70679 8.80273 22.80541 1.000 34.04339 125 GLY A CA 1
ATOM 745 C C . GLY A 1 125 ? 30.20368 9.33854 21.47782 1.000 28.95212 125 GLY A C 1
ATOM 746 O O . GLY A 1 125 ? 29.43737 9.80105 20.62624 1.000 28.99269 125 GLY A O 1
ATOM 747 N N . GLU A 1 126 ? 31.51860 9.25383 21.29091 1.000 30.28469 126 GLU A N 1
ATOM 748 C CA . GLU A 1 126 ? 32.13195 9.78695 20.08194 1.000 32.86431 126 GLU A CA 1
ATOM 749 C C . GLU A 1 126 ? 31.57880 9.08360 18.84617 1.000 35.60269 126 GLU A C 1
ATOM 750 O O . GLU A 1 126 ? 31.45587 7.85563 18.82516 1.000 33.35219 126 GLU A O 1
ATOM 756 N N . SER A 1 127 ? 31.21826 9.87171 17.82840 1.000 28.80075 127 SER A N 1
ATOM 757 C CA . SER A 1 127 ? 30.79856 9.31223 16.54813 1.000 31.29430 127 SER A CA 1
ATOM 758 C C . SER A 1 127 ? 31.91881 8.46788 15.94919 1.000 33.94521 127 SER A C 1
ATOM 759 O O . SER A 1 127 ? 33.09441 8.81784 16.05455 1.000 34.99790 127 SER A O 1
ATOM 762 N N . THR A 1 128 ? 31.54348 7.36224 15.29415 1.000 29.72807 128 THR A N 1
ATOM 763 C CA . THR A 1 128 ? 32.50527 6.47203 14.65282 1.000 32.68310 128 THR A CA 1
ATOM 764 C C . THR A 1 128 ? 32.24047 6.22837 13.17736 1.000 31.09114 128 THR A C 1
ATOM 765 O O . THR A 1 128 ? 33.09210 5.63741 12.51695 1.000 39.29770 128 THR A O 1
ATOM 769 N N . SER A 1 129 ? 31.08100 6.60260 12.64856 1.000 31.85594 129 SER A N 1
ATOM 770 C CA . SER A 1 129 ? 30.79336 6.30413 11.25314 1.000 32.42246 129 SER A CA 1
ATOM 771 C C . SER A 1 129 ? 29.71543 7.24709 10.74306 1.000 31.78358 129 SER A C 1
ATOM 772 O O . SER A 1 129 ? 29.10480 8.00280 11.50543 1.000 31.53680 129 SER A O 1
ATOM 775 N N . ALA A 1 130 ? 29.45394 7.15148 9.43861 1.000 29.06054 130 ALA A N 1
ATOM 776 C CA . ALA A 1 130 ? 28.39801 7.95912 8.83905 1.000 30.04929 130 ALA A CA 1
ATOM 777 C C . ALA A 1 130 ? 27.04526 7.66038 9.46109 1.000 33.68929 130 ALA A C 1
ATOM 778 O O . ALA A 1 130 ? 26.16885 8.53215 9.48780 1.000 34.18111 130 ALA A O 1
ATOM 780 N N . ASP A 1 131 ? 26.84341 6.44054 9.95231 1.000 34.47078 131 ASP A N 1
ATOM 781 C CA . ASP A 1 131 ? 25.51786 6.07637 10.42752 1.000 33.40091 131 ASP A CA 1
ATOM 782 C C . ASP A 1 131 ? 25.18217 6.69358 11.78083 1.000 32.85766 131 ASP A C 1
ATOM 783 O O . ASP A 1 131 ? 23.99810 6.81698 12.10766 1.000 34.98623 131 ASP A O 1
ATOM 788 N N . ASN A 1 132 ? 26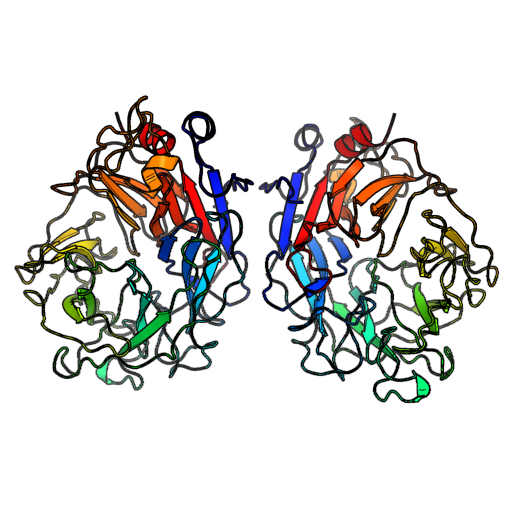.17689 7.10975 12.56717 1.000 32.05297 132 ASN A N 1
ATOM 789 C CA . ASN A 1 132 ? 25.89846 7.82059 13.81172 1.000 28.38601 132 ASN A CA 1
ATOM 790 C C . ASN A 1 132 ? 26.43411 9.25658 13.81153 1.000 30.33712 132 ASN A C 1
ATOM 791 O O . ASN A 1 132 ? 26.50544 9.87947 14.87890 1.000 27.53501 132 ASN A O 1
ATOM 796 N N . ALA A 1 133 ? 26.81931 9.80494 12.66016 1.000 25.08621 133 ALA A N 1
ATOM 797 C CA . ALA A 1 133 ? 27.29418 11.18595 12.61668 1.000 23.85098 133 ALA A CA 1
ATOM 798 C C . ALA A 1 133 ? 26.12151 12.17970 12.65308 1.000 21.96287 133 ALA A C 1
ATOM 799 O O . ALA A 1 133 ? 25.07844 11.96721 12.02665 1.000 24.08334 133 ALA A O 1
ATOM 801 N N . VAL A 1 134 ? 26.30823 13.27840 13.38299 1.000 20.99655 134 VAL A N 1
ATOM 802 C CA . VAL A 1 134 ? 25.29676 14.31927 13.54708 1.000 20.40304 134 VAL A CA 1
ATOM 803 C C . VAL A 1 134 ? 26.01170 15.66149 13.58383 1.000 24.08521 134 VAL A C 1
ATOM 804 O O . VAL A 1 134 ? 27.12758 15.76721 14.10683 1.000 19.17340 134 VAL A O 1
ATOM 808 N N . SER A 1 135 ? 25.36741 16.69371 13.02921 1.000 20.88758 135 SER A N 1
ATOM 809 C CA . SER A 1 135 ? 25.96048 18.02839 13.01415 1.000 20.38016 135 SER A CA 1
ATOM 810 C C . SER A 1 135 ? 24.85719 19.08679 12.93791 1.000 22.76562 135 SER A C 1
ATOM 811 O O . SER A 1 135 ? 23.65645 18.77661 12.85207 1.000 20.73826 135 SER A O 1
ATOM 814 N N . ALA A 1 136 ? 25.29049 20.35825 12.98428 1.000 18.57699 136 ALA A N 1
ATOM 815 C CA . ALA A 1 136 ? 24.45251 21.55342 12.88531 1.000 21.02595 136 ALA A CA 1
ATOM 816 C C . ALA A 1 136 ? 23.34851 21.56231 13.94334 1.000 20.08763 136 ALA A C 1
ATOM 817 O O . ALA A 1 136 ? 22.16313 21.57741 13.59748 1.000 21.12208 136 ALA A O 1
ATOM 819 N N . PRO A 1 137 ? 23.69262 21.59086 15.23198 1.000 20.40319 137 PRO A N 1
ATOM 820 C CA . PRO A 1 137 ? 22.67444 21.40967 16.28032 1.000 20.70338 137 PRO A CA 1
ATOM 821 C C . PRO A 1 137 ? 21.75261 22.61864 16.43772 1.000 22.97025 137 PRO A C 1
ATOM 822 O O . PRO A 1 137 ? 22.20263 23.76575 16.48006 1.000 23.99597 137 PRO A O 1
ATOM 826 N N . VAL A 1 138 ? 20.45382 22.34282 16.53257 1.000 21.03381 138 VAL A N 1
ATOM 827 C CA . VAL A 1 138 ? 19.43957 23.32102 16.91828 1.000 21.30293 138 VAL A CA 1
ATOM 828 C C . VAL A 1 138 ? 19.00214 22.98284 18.33468 1.000 21.08820 138 VAL A C 1
ATOM 829 O O . VAL A 1 138 ? 18.54552 21.86501 18.59327 1.000 21.01342 138 VAL A O 1
ATOM 833 N N . VAL A 1 139 ? 19.15071 23.93872 19.25016 1.000 20.50388 139 VAL A N 1
ATOM 834 C CA . VAL A 1 139 ? 19.10290 23.68312 20.68896 1.000 21.83321 139 VAL A CA 1
ATOM 835 C C . VAL A 1 139 ? 17.92309 24.44493 21.27211 1.000 25.33186 139 VAL A C 1
ATOM 836 O O . VAL A 1 139 ? 17.84061 25.67276 21.13480 1.000 21.98560 139 VAL A O 1
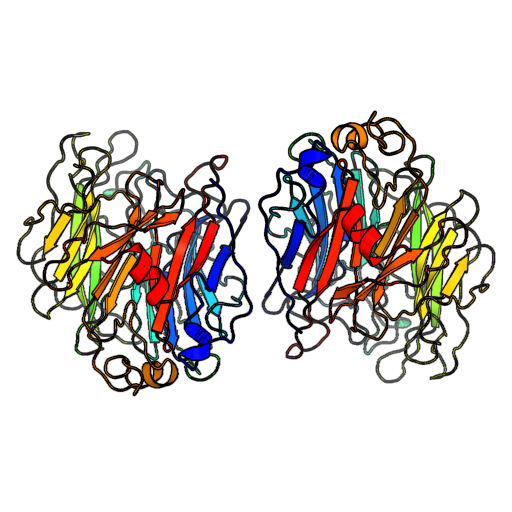ATOM 840 N N . TYR A 1 140 ? 17.02667 23.72612 21.94470 1.000 20.64770 140 TYR A N 1
ATOM 841 C CA . TYR A 1 140 ? 15.85006 24.32085 22.56238 1.000 25.45516 140 TYR A CA 1
ATOM 842 C C . TYR A 1 140 ? 15.94523 24.15151 24.07608 1.000 29.23536 140 TYR A C 1
ATOM 843 O O . TYR A 1 140 ? 16.36449 23.09454 24.56246 1.000 27.47636 140 TYR A O 1
ATOM 852 N N . TYR A 1 141 ? 15.55819 25.18312 24.82705 1.000 27.92019 141 TYR A N 1
ATOM 853 C CA . TYR A 1 141 ? 15.52481 25.04663 26.28043 1.000 31.48428 141 TYR A CA 1
ATOM 854 C C . TYR A 1 141 ? 14.61233 26.08370 26.91452 1.000 31.02335 141 TYR A C 1
ATOM 855 O O . TYR A 1 141 ? 14.75024 27.28113 26.63341 1.000 31.21462 141 TYR A O 1
ATOM 864 N N . LYS A 1 142 ? 13.74970 25.62213 27.82572 1.000 29.28222 142 LYS A N 1
ATOM 865 C CA . LYS A 1 142 ? 13.03296 26.49363 28.75518 1.000 39.64484 142 LYS A CA 1
ATOM 866 C C . LYS A 1 142 ? 13.42313 26.21248 30.20513 1.000 39.65506 142 LYS A C 1
ATOM 867 O O . LYS A 1 142 ? 13.89041 27.14200 30.87861 1.000 33.39490 142 LYS A O 1
ATOM 873 N N . LYS A 1 143 ? 13.31028 24.96864 30.71993 1.000 37.50249 143 LYS A N 1
ATOM 874 C CA . LYS A 1 143 ? 13.84340 24.81332 32.08051 1.000 48.31545 143 LYS A CA 1
ATOM 875 C C . LYS A 1 143 ? 14.37421 23.46225 32.57361 1.000 44.12584 143 LYS A C 1
ATOM 876 O O . LYS A 1 143 ? 15.32119 23.45489 33.36796 1.000 56.10768 143 LYS A O 1
ATOM 882 N N . ASP A 1 144 ? 13.81844 22.32248 32.19458 1.000 37.37723 144 ASP A N 1
ATOM 883 C CA . ASP A 1 144 ? 14.37155 21.08027 32.74764 1.000 37.95298 144 ASP A CA 1
ATOM 884 C C . ASP A 1 144 ? 14.95554 20.14425 31.70758 1.000 32.55159 144 ASP A C 1
ATOM 885 O O . ASP A 1 144 ? 15.59064 19.14070 32.07532 1.000 29.83774 144 ASP A O 1
ATOM 890 N N . LYS A 1 145 ? 14.70672 20.40771 30.43488 1.000 28.76667 145 LYS A N 1
ATOM 891 C CA . LYS A 1 145 ? 15.07180 19.51484 29.35645 1.000 27.22594 145 LYS A CA 1
ATOM 892 C C . LYS A 1 145 ? 15.66303 20.34293 28.22732 1.000 27.20831 145 LYS A C 1
ATOM 893 O O . LYS A 1 145 ? 15.09397 21.36744 27.83685 1.000 25.72212 145 LYS A O 1
ATOM 899 N N . VAL A 1 146 ? 16.81708 19.91070 27.73582 1.000 25.48303 146 VAL A N 1
ATOM 900 C CA . VAL A 1 146 ? 17.44612 20.48349 26.55691 1.000 24.27582 146 VAL A CA 1
ATOM 901 C C . VAL A 1 146 ? 17.15929 19.53696 25.40640 1.000 25.15408 146 VAL A C 1
ATOM 902 O O . VAL A 1 146 ? 17.37313 18.32416 25.52825 1.000 25.84620 146 VAL A O 1
ATOM 906 N N . TYR A 1 147 ? 16.67806 20.07904 24.29526 1.000 21.23966 147 TYR A N 1
ATOM 907 C CA . TYR A 1 147 ? 16.40081 19.29736 23.09696 1.000 24.15304 147 TYR A CA 1
ATOM 908 C C . TYR A 1 147 ? 17.37288 19.73260 22.00691 1.000 23.39741 147 TYR A C 1
ATOM 909 O O . TYR A 1 147 ? 17.49287 20.93070 21.71815 1.000 24.50816 147 TYR A O 1
ATOM 918 N N . VAL A 1 148 ? 18.09429 18.77286 21.43800 1.000 20.36300 148 VAL A N 1
ATOM 919 C CA . VAL A 1 148 ? 19.01052 19.02605 20.32629 1.000 20.42842 148 VAL A CA 1
ATOM 920 C C . VAL A 1 148 ? 18.49831 18.26556 19.11924 1.000 20.47241 148 VAL A C 1
ATOM 921 O O . VAL A 1 148 ? 18.31682 17.04628 19.17971 1.000 23.94939 148 VAL A O 1
ATOM 925 N N . ILE A 1 149 ? 18.20476 18.98260 18.04555 1.000 20.96374 149 ILE A N 1
ATOM 926 C CA . ILE A 1 149 ? 17.83933 18.36713 16.77928 1.000 19.84172 149 ILE A CA 1
ATOM 927 C C . ILE A 1 149 ? 18.96988 18.64689 15.80087 1.000 20.83207 149 ILE A C 1
ATOM 928 O O . ILE A 1 149 ? 19.44609 19.78648 15.69594 1.000 23.63929 149 ILE A O 1
ATOM 933 N N . ALA A 1 150 ? 19.42457 17.60761 15.11709 1.000 21.13445 150 ALA A N 1
ATOM 934 C CA . ALA A 1 150 ? 20.65543 17.67428 14.34701 1.000 21.72442 150 ALA A CA 1
ATOM 935 C C . ALA A 1 150 ? 20.41766 17.13656 12.95011 1.000 24.88149 150 ALA A C 1
ATOM 936 O O . ALA A 1 150 ? 19.54116 16.28997 12.73432 1.000 24.73510 150 ALA A O 1
ATOM 938 N N . SER A 1 151 ? 21.22934 17.62150 12.01575 1.000 23.91243 151 SER A N 1
ATOM 939 C CA . SER A 1 151 ? 21.35719 16.98632 10.71481 1.000 21.25573 151 SER A CA 1
ATOM 940 C C . SER A 1 151 ? 22.10312 15.66777 10.86642 1.000 25.56876 151 SER A C 1
ATOM 941 O O . SER A 1 151 ? 23.00181 15.52855 11.71251 1.000 22.65513 151 SER A O 1
ATOM 944 N N . ALA A 1 152 ? 21.74104 14.70048 10.02234 1.000 24.44286 152 ALA A N 1
ATOM 945 C CA . ALA A 1 152 ? 22.39012 13.39214 10.03236 1.000 25.42481 152 ALA A CA 1
ATOM 946 C C . ALA A 1 152 ? 22.40264 12.83747 8.61225 1.000 25.90097 152 ALA A C 1
ATOM 947 O O . ALA A 1 152 ? 21.83463 13.42986 7.68715 1.000 22.47582 152 ALA A O 1
ATOM 949 N N . GLY A 1 153 ? 23.03427 11.67335 8.44763 1.000 25.70066 153 GLY A N 1
ATOM 950 C CA . GLY A 1 153 ? 23.23626 11.13238 7.11515 1.000 22.46922 153 GLY A CA 1
ATOM 951 C C . GLY A 1 153 ? 23.92270 12.13426 6.20234 1.000 23.92612 153 GLY A C 1
ATOM 952 O O . GLY A 1 153 ? 25.02709 12.60632 6.51247 1.000 24.83865 153 GLY A O 1
ATOM 953 N N . ALA A 1 154 ? 23.25426 12.51091 5.10471 1.000 24.02335 154 ALA A N 1
ATOM 954 C CA . ALA A 1 154 ? 23.83480 13.41104 4.10501 1.000 24.78731 154 ALA A CA 1
ATOM 955 C C . ALA A 1 154 ? 23.76081 14.88618 4.49072 1.000 24.97641 154 ALA A C 1
ATOM 956 O O . ALA A 1 154 ? 24.49871 15.69215 3.91646 1.000 26.89021 154 ALA A O 1
ATOM 958 N N . GLY A 1 155 ? 22.88556 15.26774 5.41851 1.000 25.65225 155 GLY A N 1
ATOM 959 C CA . GLY A 1 155 ? 22.73198 16.69877 5.66781 1.000 28.04940 155 GLY A CA 1
ATOM 960 C C . GLY A 1 155 ? 22.36685 17.41547 4.37998 1.000 27.39163 155 GLY A C 1
ATOM 961 O O . GLY A 1 155 ? 21.71147 16.85463 3.49820 1.000 21.28714 155 GLY A O 1
ATOM 962 N N . ILE A 1 156 ? 22.82742 18.66394 4.25375 1.000 22.92574 156 ILE A N 1
ATOM 963 C CA . ILE A 1 156 ? 22.71037 19.38598 2.98965 1.000 25.15853 156 ILE A CA 1
ATOM 964 C C . ILE A 1 156 ? 24.08418 19.50382 2.32792 1.000 23.17623 156 ILE A C 1
ATOM 965 O O . ILE A 1 156 ? 24.33589 20.42541 1.54600 1.000 23.80814 156 ILE A O 1
ATOM 970 N N . SER A 1 157 ? 24.97303 18.55816 2.62012 1.000 22.76447 157 SER A N 1
ATOM 971 C CA . SER A 1 157 ? 26.29203 18.53827 1.99344 1.000 25.38142 157 SER A CA 1
ATOM 972 C C . SER A 1 157 ? 26.18051 18.32428 0.48434 1.000 27.13715 157 SER A C 1
ATOM 973 O O . SER A 1 157 ? 25.32678 17.56629 0.00828 1.000 25.17648 157 SER A O 1
ATOM 976 N N . ARG A 1 158 ? 27.05047 19.00659 -0.26481 1.000 24.65879 158 ARG A N 1
ATOM 977 C CA . ARG A 1 158 ? 27.23771 18.78988 -1.69727 1.000 27.64510 158 ARG A CA 1
ATOM 978 C C . ARG A 1 158 ? 28.45591 17.90403 -1.91391 1.000 28.29811 158 ARG A C 1
ATOM 979 O O . ARG A 1 158 ? 29.54926 18.22989 -1.44091 1.000 29.04548 158 ARG A O 1
ATOM 987 N N . THR A 1 159 ? 28.28343 16.81462 -2.65488 1.000 28.72176 159 THR A N 1
ATOM 988 C CA . THR A 1 159 ? 29.36918 15.86095 -2.87266 1.000 27.29757 159 THR A CA 1
ATOM 989 C C . THR A 1 159 ? 29.50243 15.54817 -4.36121 1.000 32.56704 159 THR A C 1
ATOM 990 O O . THR A 1 159 ? 29.02878 16.28993 -5.23359 1.000 31.34623 159 THR A O 1
ATOM 994 N N . ASP A 1 160 ? 30.17310 14.42533 -4.65506 1.000 27.97383 160 ASP A N 1
ATOM 995 C CA . ASP A 1 160 ? 30.35611 13.96218 -6.02358 1.000 35.05576 160 ASP A CA 1
ATOM 996 C C . ASP A 1 160 ? 29.09724 13.34558 -6.61601 1.000 31.37808 160 ASP A C 1
ATOM 997 O O . ASP A 1 160 ? 28.95379 13.32649 -7.84184 1.000 33.71562 160 ASP A O 1
ATOM 1002 N N . GLN A 1 161 ? 28.15493 12.91471 -5.78623 1.000 28.56229 161 GLN A N 1
ATOM 1003 C CA . GLN A 1 161 ? 26.96000 12.21413 -6.24820 1.000 31.69940 161 GLN A CA 1
ATOM 1004 C C . GLN A 1 161 ? 25.73222 13.11645 -6.30744 1.000 35.13003 161 GLN A C 1
ATOM 1005 O O . GLN A 1 161 ? 25.53720 13.97618 -5.43709 1.000 30.39109 161 GLN A O 1
ATOM 1011 N N . ASP A 1 162 ? 24.88860 12.88966 -7.32024 1.000 30.71607 162 ASP A N 1
ATOM 1012 C CA . ASP A 1 162 ? 23.53099 13.41549 -7.27188 1.000 33.55569 162 ASP A CA 1
ATOM 1013 C C . ASP A 1 162 ? 22.84578 12.87465 -6.02312 1.000 29.96707 162 ASP A C 1
ATOM 1014 O O . ASP A 1 162 ? 23.05724 11.72197 -5.63171 1.000 28.49445 162 ASP A O 1
ATOM 1019 N N . TYR A 1 163 ? 22.02939 13.71986 -5.39140 1.000 27.57071 163 TYR A N 1
ATOM 1020 C CA . TYR A 1 163 ? 21.34580 13.32197 -4.16252 1.000 26.77095 163 TYR A CA 1
ATOM 1021 C C . TYR A 1 163 ? 20.59195 12.00949 -4.32247 1.000 27.70395 163 TYR A C 1
ATOM 1022 O O . TYR A 1 163 ? 20.60369 11.16515 -3.42123 1.000 29.99545 163 TYR A O 1
ATOM 1031 N N . SER A 1 164 ? 19.91646 11.82438 -5.45512 1.000 28.11155 164 SER A N 1
ATOM 1032 C CA . SER A 1 164 ? 19.10591 10.62276 -5.65341 1.000 33.24966 164 SER A CA 1
ATOM 1033 C C . SER A 1 164 ? 19.93009 9.33785 -5.60828 1.000 37.09778 164 SER A C 1
ATOM 1034 O O . SER A 1 164 ? 19.36984 8.26020 -5.36639 1.000 36.65518 164 SER A O 1
ATOM 1037 N N . ALA A 1 165 ? 21.24548 9.42226 -5.82214 1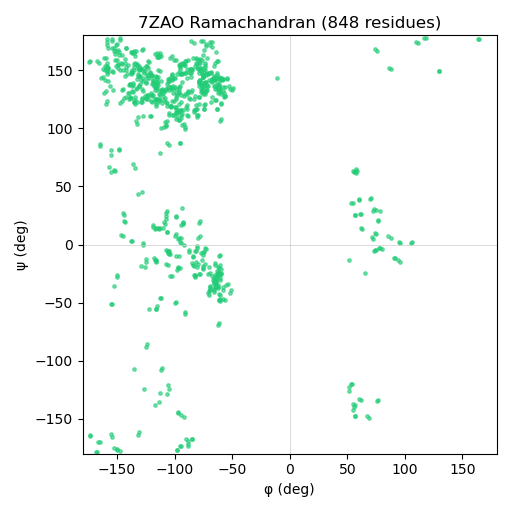.000 34.74392 165 ALA A N 1
ATOM 1038 C CA . ALA A 1 165 ? 22.09868 8.24305 -5.82482 1.000 33.58477 165 ALA A CA 1
ATOM 1039 C C . ALA A 1 165 ? 22.79148 7.98535 -4.49576 1.000 36.39723 165 ALA A C 1
ATOM 1040 O O . ALA A 1 165 ? 23.38394 6.91574 -4.32932 1.000 37.01958 165 ALA A O 1
ATOM 1042 N N . ARG A 1 166 ? 22.73748 8.91783 -3.55001 1.000 34.63697 166 ARG A N 1
ATOM 1043 C CA . ARG A 1 166 ? 23.50363 8.78117 -2.31655 1.000 30.34319 166 ARG A CA 1
ATOM 1044 C C . ARG A 1 166 ? 22.85365 7.76392 -1.38769 1.000 33.15576 166 ARG A C 1
ATOM 1045 O O . ARG A 1 166 ? 21.62630 7.64308 -1.34428 1.000 33.69109 166 ARG A O 1
ATOM 1053 N N . ASN A 1 167 ? 23.67244 6.99606 -0.65356 1.000 36.26987 167 ASN A N 1
ATOM 1054 C CA . ASN A 1 167 ? 22.93609 5.99250 0.10937 1.000 40.21126 167 ASN A CA 1
ATOM 1055 C C . ASN A 1 167 ? 22.58551 6.55190 1.47647 1.000 57.53124 167 ASN A C 1
ATOM 1056 O O . ASN A 1 167 ? 21.39241 6.56212 1.83009 1.000 64.24176 167 ASN A O 1
ATOM 1061 N N . PRO A 1 168 ? 23.54914 6.97959 2.31186 1.000 41.88346 168 PRO A N 1
ATOM 1062 C CA . PRO A 1 168 ? 23.10201 7.82318 3.42317 1.000 35.34701 168 PRO A CA 1
ATOM 1063 C C . PRO A 1 168 ? 22.46830 9.02839 2.75216 1.000 33.99157 168 PRO A C 1
ATOM 1064 O O . PRO A 1 168 ? 23.16805 9.82936 2.12646 1.000 34.40595 168 PRO A O 1
ATOM 1068 N N . LYS A 1 169 ? 21.14569 9.10859 2.77282 1.000 30.92870 169 LYS A N 1
ATOM 1069 C CA . LYS A 1 169 ? 20.45781 10.31157 2.33335 1.000 29.20186 169 LYS A CA 1
ATOM 1070 C C . LYS A 1 169 ? 20.31908 11.23938 3.54112 1.000 27.87009 169 LYS A C 1
ATOM 1071 O O . LYS A 1 169 ? 20.91878 11.00009 4.59300 1.000 23.43792 169 LYS A O 1
ATOM 1077 N N . SER A 1 170 ? 19.52226 12.29947 3.41415 1.000 23.62755 170 SER A N 1
ATOM 1078 C CA . SER A 1 170 ? 19.32608 13.21573 4.52991 1.000 26.34138 170 SER A CA 1
ATOM 1079 C C . SER A 1 170 ? 18.49185 12.56575 5.62747 1.000 27.57792 170 SER A C 1
ATOM 1080 O O . SER A 1 170 ? 17.58155 11.77742 5.35780 1.000 29.78163 170 SER A O 1
ATOM 1083 N N . MET A 1 171 ? 18.78782 12.93910 6.87354 1.000 22.44756 171 MET A N 1
ATOM 1084 C CA . MET A 1 171 ? 18.06904 12.46959 8.05328 1.000 22.48721 171 MET A CA 1
ATOM 1085 C C . MET A 1 171 ? 18.10091 13.58060 9.10149 1.000 25.28826 171 MET A C 1
ATOM 1086 O O . MET A 1 171 ? 19.02273 14.40400 9.11838 1.000 24.27184 171 MET A O 1
ATOM 1091 N N . LEU A 1 172 ? 17.11115 13.57307 9.99649 1.000 22.12538 172 LEU A N 1
ATOM 1092 C CA . LEU A 1 172 ? 17.13171 14.35193 11.22806 1.000 23.44755 172 LEU A CA 1
ATOM 1093 C C . LEU A 1 172 ? 17.23283 13.39333 12.40539 1.000 26.24575 172 LEU A C 1
ATOM 1094 O O . LEU A 1 172 ? 16.62643 12.31770 12.38676 1.000 25.71866 172 LEU A O 1
ATOM 1099 N N . LYS A 1 173 ? 18.02377 13.76426 13.41255 1.000 26.02500 173 LYS A N 1
ATOM 1100 C CA . LYS A 1 173 ? 18.13488 12.99015 14.64724 1.000 25.05722 173 LYS A CA 1
ATOM 1101 C C . LYS A 1 173 ? 18.08982 13.94040 15.83599 1.000 23.28529 173 LYS A C 1
ATOM 1102 O O . LYS A 1 173 ? 18.44988 15.12015 15.72805 1.000 21.37844 173 LYS A O 1
ATOM 1108 N N . TYR A 1 174 ? 17.67516 13.41292 16.98536 1.000 17.71025 174 TYR A N 1
ATOM 1109 C CA . TYR A 1 174 ? 17.52122 14.24562 18.16965 1.000 21.80314 174 TYR A CA 1
ATOM 1110 C C . TYR A 1 174 ? 17.99299 13.51050 19.40913 1.000 23.76335 174 TYR A C 1
ATOM 1111 O O . TYR A 1 174 ? 18.00616 12.27430 19.46699 1.000 24.30494 174 TYR A O 1
ATOM 1120 N N . SER A 1 175 ? 18.39080 14.30528 20.39934 1.000 22.51661 175 SER A N 1
ATOM 1121 C CA . SER A 1 175 ? 18.73070 13.82547 21.72462 1.000 18.92534 175 SER A CA 1
ATOM 1122 C C . SER A 1 175 ? 18.11626 14.76836 22.74605 1.000 27.20518 175 SER A C 1
ATOM 1123 O O . SER A 1 175 ? 17.96300 15.97205 22.50062 1.000 23.21198 175 SER A O 1
ATOM 1126 N N . VAL A 1 176 ? 17.74322 14.21166 23.89130 1.000 25.40907 176 VAL A N 1
ATOM 1127 C CA . VAL A 1 176 ? 17.12129 14.97813 24.95981 1.000 22.30499 176 VAL A CA 1
ATOM 1128 C C . VAL A 1 176 ? 18.05009 14.94312 26.16029 1.000 22.38368 176 VAL A C 1
ATOM 1129 O O . VAL A 1 176 ? 18.44618 13.86534 26.61043 1.000 22.69133 176 VAL A O 1
ATOM 1133 N N . GLY A 1 177 ? 18.40786 16.12309 26.67186 1.000 21.58775 177 GLY A N 1
ATOM 1134 C CA . GLY A 1 177 ? 19.24643 16.22636 27.84265 1.000 22.77492 177 GLY A CA 1
ATOM 1135 C C . GLY A 1 177 ? 18.41195 16.57890 29.05839 1.000 27.62263 177 GLY A C 1
ATOM 1136 O O . GLY A 1 177 ? 17.78027 17.63705 29.10378 1.000 25.76476 177 GLY A O 1
ATOM 1137 N N . THR A 1 178 ? 18.41505 15.68567 30.04795 1.000 24.03759 178 THR A N 1
ATOM 1138 C CA . THR A 1 178 ? 17.68891 15.90078 31.29889 1.000 26.46672 178 THR A CA 1
ATOM 1139 C C . THR A 1 178 ? 18.58999 16.63014 32.29227 1.000 26.37712 178 THR A C 1
ATOM 1140 O O . THR A 1 178 ? 19.66386 16.13566 32.65031 1.000 26.69025 178 THR A O 1
ATOM 1144 N N . VAL A 1 179 ? 18.15491 17.80969 32.72211 1.000 27.14411 179 VAL A N 1
ATOM 1145 C CA . VAL A 1 179 ? 18.96773 18.71275 33.52865 1.000 28.53856 179 VAL A CA 1
ATOM 1146 C C . VAL A 1 179 ? 18.59666 18.52366 34.98639 1.000 29.92341 179 VAL A C 1
ATOM 1147 O O . VAL A 1 179 ? 17.42109 18.63670 35.34425 1.000 29.56145 179 VAL A O 1
ATOM 1151 N N . THR A 1 180 ? 19.59973 18.30290 35.83769 1.000 31.91549 180 THR A N 1
ATOM 1152 C CA . THR A 1 180 ? 19.38895 18.19705 37.27312 1.000 35.53289 180 THR A CA 1
ATOM 1153 C C . THR A 1 180 ? 20.16703 19.30137 37.96763 1.000 34.78512 180 THR A C 1
ATOM 1154 O O . THR A 1 180 ? 21.28493 19.62297 37.56513 1.000 36.33735 180 THR A O 1
ATOM 1158 N N . GLY A 1 181 ? 19.55666 19.90582 38.98353 1.000 34.68636 181 GLY A N 1
ATOM 1159 C CA . GLY A 1 181 ? 20.26425 20.85484 39.82263 1.000 38.44683 181 GLY A CA 1
ATOM 1160 C C . GLY A 1 181 ? 20.51972 22.21569 39.21666 1.000 40.75537 181 GLY A C 1
ATOM 1161 O O . GLY A 1 181 ? 21.50152 22.86864 39.58847 1.000 40.02025 181 GLY A O 1
ATOM 1162 N N . ALA A 1 182 ? 19.65342 22.68096 38.31046 1.000 36.50818 182 ALA A N 1
ATOM 1163 C CA . ALA A 1 182 ? 19.89617 23.96012 37.64749 1.000 36.78756 182 ALA A CA 1
ATOM 1164 C C . ALA A 1 182 ? 19.95731 25.12754 38.63167 1.000 44.84666 182 ALA A C 1
ATOM 1165 O O . ALA A 1 182 ? 20.44599 26.20414 38.27070 1.000 40.32883 182 ALA A O 1
ATOM 1167 N N . ASP A 1 183 ? 19.44943 24.95047 39.85114 1.000 45.65898 183 ASP A N 1
ATOM 1168 C CA . ASP A 1 183 ? 19.58813 25.94603 40.90325 1.000 49.00200 183 ASP A CA 1
ATOM 1169 C C . ASP A 1 183 ? 20.77811 25.69308 41.83149 1.000 51.93950 183 ASP A C 1
ATOM 1170 O O . ASP A 1 183 ? 20.99903 26.47360 42.76186 1.000 54.21452 183 ASP A O 1
ATOM 1175 N N . ASN A 1 184 ? 21.59415 24.66373 41.59643 1.000 45.40420 184 ASN A N 1
ATOM 1176 C CA . ASN A 1 184 ? 22.84595 24.52879 42.33599 1.000 51.57938 184 ASN A CA 1
ATOM 1177 C C . ASN A 1 184 ? 23.92513 24.39643 41.26091 1.000 48.44832 184 ASN A C 1
ATOM 1178 O O . ASN A 1 184 ? 24.00736 25.26818 40.39773 1.000 44.59511 184 ASN A O 1
ATOM 1183 N N . LYS A 1 185 ? 24.74372 23.34079 41.27116 1.000 45.45204 185 LYS A N 1
ATOM 1184 C CA . LYS A 1 185 ? 25.50802 23.35764 40.04647 1.000 48.74012 185 LYS A CA 1
ATOM 1185 C C . LYS A 1 185 ? 25.19614 22.21218 39.06763 1.000 48.81729 185 LYS A C 1
ATOM 1186 O O . LYS A 1 185 ? 25.98431 21.28090 38.87440 1.000 64.47452 185 LYS A O 1
ATOM 1192 N N . ALA A 1 186 ? 24.08698 22.35867 38.34580 1.000 41.85081 186 ALA A N 1
ATOM 1193 C CA . ALA A 1 186 ? 23.56898 21.50346 37.27214 1.000 36.36814 186 ALA A CA 1
ATOM 1194 C C . ALA A 1 186 ? 24.45587 20.40417 36.69830 1.000 31.83756 186 ALA A C 1
ATOM 1195 O O . ALA A 1 186 ? 25.66410 20.55608 36.49949 1.000 30.75943 186 ALA A O 1
ATOM 1197 N N . SER A 1 187 ? 23.79817 19.29249 36.38482 1.000 32.50207 187 SER A N 1
ATOM 1198 C CA . SER A 1 187 ? 24.36272 18.20323 35.61438 1.000 31.80553 187 SER A CA 1
ATOM 1199 C C . SER A 1 187 ? 23.33305 17.83574 34.55420 1.000 31.41472 187 SER A C 1
ATOM 1200 O O . SER A 1 187 ? 22.13864 18.12741 34.69002 1.000 31.87361 187 SER A O 1
ATOM 1203 N N . ILE A 1 188 ? 23.81122 17.24698 33.46157 1.000 31.99719 188 ILE A N 1
ATOM 1204 C CA . ILE A 1 188 ? 22.95591 16.83921 32.35391 1.000 31.05567 188 ILE A CA 1
ATOM 1205 C C . ILE A 1 188 ? 23.30287 15.41177 31.96372 1.000 28.91034 188 ILE A C 1
ATOM 1206 O O . ILE A 1 188 ? 24.47728 15.02815 31.95772 1.000 28.59033 188 ILE A O 1
ATOM 1211 N N A GLN A 1 189 ? 22.27599 14.63710 31.61126 0.391 28.10111 189 GLN A N 1
ATOM 1212 N N B GLN A 1 189 ? 22.28402 14.62417 31.63940 0.609 28.09272 189 GLN A N 1
ATOM 1213 C CA A GLN A 1 189 ? 22.42112 13.30418 31.04201 0.391 28.66693 189 GLN A CA 1
ATOM 1214 C CA B GLN A 1 189 ? 22.49212 13.33517 31.00168 0.609 28.63077 189 GLN A CA 1
ATOM 1215 C C A GLN A 1 189 ? 21.60181 13.24725 29.76157 0.391 26.76805 189 GLN A C 1
ATOM 1216 C C B GLN A 1 189 ? 21.63337 13.27996 29.75606 0.609 26.73859 189 GLN A C 1
ATOM 1217 O O A GLN A 1 189 ? 20.42027 13.60711 29.76698 0.391 26.68976 189 GLN A O 1
ATOM 1218 O O B GLN A 1 189 ? 20.46264 13.67228 29.78504 0.609 26.62309 189 GLN A O 1
ATOM 1229 N N . TRP A 1 190 ? 22.22561 12.80867 28.66964 1.000 24.32530 190 TRP A N 1
ATOM 1230 C CA . TRP A 1 190 ? 21.61021 12.82106 27.34788 1.000 29.92296 190 TRP A CA 1
ATOM 1231 C C . TRP A 1 190 ? 21.03493 11.45586 27.00265 1.000 23.89784 190 TRP A C 1
ATOM 1232 O O . TRP A 1 190 ? 21.63141 10.42150 27.32421 1.000 26.74158 190 TRP A O 1
ATOM 1243 N N . SER A 1 191 ? 19.86706 11.46105 26.36134 1.000 20.88798 191 SER A N 1
ATOM 1244 C CA . SER A 1 191 ? 19.27483 10.22607 25.84425 1.000 24.43430 191 SER A CA 1
ATOM 1245 C C . SER A 1 191 ? 20.00216 9.74555 24.58169 1.000 28.57415 191 SER A C 1
ATOM 1246 O O . SER A 1 191 ? 20.80150 10.46287 23.96278 1.000 29.11970 191 SER A O 1
ATOM 1249 N N . GLU A 1 192 ? 19.70401 8.50838 24.19980 1.000 27.92434 192 GLU A N 1
ATOM 1250 C CA . GLU A 1 192 ? 20.21737 7.96131 22.95237 1.000 28.16417 192 GLU A CA 1
ATOM 1251 C C . GLU A 1 192 ? 19.74069 8.78593 21.77061 1.000 30.40192 192 GLU A C 1
ATOM 1252 O O . GLU A 1 192 ? 18.58506 9.22076 21.73014 1.000 28.61092 192 GLU A O 1
ATOM 1258 N N . TRP A 1 193 ? 20.61142 8.94925 20.77658 1.000 24.54483 193 TRP A N 1
ATOM 1259 C CA . TRP A 1 193 ? 20.18009 9.59924 19.54522 1.000 26.64175 193 TRP A CA 1
ATOM 1260 C C . TRP A 1 193 ? 19.08941 8.76328 18.88920 1.000 24.92974 193 TRP A C 1
ATOM 1261 O O . TRP A 1 193 ? 19.25101 7.55349 18.72035 1.000 26.97003 193 TRP A O 1
ATOM 1272 N N . LYS A 1 194 ? 17.97873 9.40555 18.51867 1.000 22.67002 194 LYS A N 1
ATOM 1273 C CA . LYS A 1 194 ? 16.88783 8.74169 17.81165 1.000 26.88912 194 LYS A CA 1
ATOM 1274 C C . LYS A 1 194 ? 16.54723 9.51677 16.54213 1.000 29.68972 194 LYS A C 1
ATOM 1275 O O . LYS A 1 194 ? 16.68328 10.74606 16.49366 1.000 26.67033 194 LYS A O 1
ATOM 1281 N N . GLU A 1 195 ? 16.07809 8.79659 15.51815 1.000 23.99729 195 GLU A N 1
ATOM 1282 C CA . GLU A 1 195 ? 15.70205 9.44036 14.26404 1.000 32.41466 195 GLU A CA 1
ATOM 1283 C C . GLU A 1 195 ? 14.36856 10.16706 14.39434 1.000 30.71087 195 GLU A C 1
ATOM 1284 O O . GLU A 1 195 ? 13.41376 9.65026 14.97659 1.000 29.14113 195 GLU A O 1
ATOM 1290 N N . LEU A 1 196 ? 14.29480 11.35321 13.81294 1.000 28.73278 196 LEU A N 1
ATOM 1291 C CA . LEU A 1 196 ? 13.06888 12.14944 13.78082 1.000 30.94215 196 LEU A CA 1
ATOM 1292 C C . LEU A 1 196 ? 12.55191 12.09594 12.34485 1.000 31.80704 196 LEU A C 1
ATOM 1293 O O . LEU A 1 196 ? 13.10026 12.75104 11.45083 1.000 31.84472 196 LEU A O 1
ATOM 1298 N N . SER A 1 197 ? 11.52557 11.27821 12.12098 1.000 28.64030 197 SER A N 1
ATOM 1299 C CA . SER A 1 197 ? 11.10911 10.96476 10.76197 1.000 31.90820 197 SER A CA 1
ATOM 1300 C C . SER A 1 197 ? 10.41117 12.15526 10.11024 1.000 29.25640 197 SER A C 1
ATOM 1301 O O . SER A 1 197 ? 9.61897 12.85723 10.74104 1.000 29.66428 197 SER A O 1
ATOM 1304 N N . VAL A 1 198 ? 10.71001 12.37045 8.83232 1.000 26.41158 198 VAL A N 1
ATOM 1305 C CA . VAL A 1 198 ? 10.05939 13.37584 8.00853 1.000 30.86145 198 VAL A CA 1
ATOM 1306 C C . VAL A 1 198 ? 9.10917 12.73415 7.00250 1.000 33.23866 198 VAL A C 1
ATOM 1307 O O . VAL A 1 198 ? 8.60038 13.41624 6.10475 1.000 35.54561 198 VAL A O 1
ATOM 1311 N N . SER A 1 199 ? 8.83915 11.43873 7.14863 1.000 32.43252 199 SER A N 1
ATOM 1312 C CA . SER A 1 199 ? 7.92799 10.75755 6.24369 1.000 37.88601 199 SER A CA 1
ATOM 1313 C C . SER A 1 199 ? 6.57774 11.45330 6.24795 1.000 41.11562 199 SER A C 1
ATOM 1314 O O . SER A 1 199 ? 6.02056 11.74923 7.30744 1.000 39.91068 199 SER A O 1
ATOM 1317 N N . GLY A 1 200 ? 6.06711 11.74943 5.05843 1.000 44.56628 200 GLY A N 1
ATOM 1318 C CA . GLY A 1 200 ? 4.82619 12.48439 4.96449 1.000 39.92523 200 GLY A CA 1
ATOM 1319 C C . GLY A 1 200 ? 4.95574 13.97423 5.18296 1.000 42.58274 200 GLY A C 1
ATOM 1320 O O . GLY A 1 200 ? 3.95637 14.69152 5.06548 1.000 42.45508 200 GLY A O 1
ATOM 1321 N N . LYS A 1 201 ? 6.14608 14.47078 5.50110 1.000 40.18450 201 LYS A N 1
ATOM 1322 C CA . LYS A 1 201 ? 6.35858 15.90110 5.64292 1.000 37.10531 201 LYS A CA 1
ATOM 1323 C C . LYS A 1 201 ? 7.26230 16.45824 4.55467 1.000 39.18706 201 LYS A C 1
ATOM 1324 O O . LYS A 1 201 ? 6.96209 17.49642 3.96327 1.000 43.87194 201 LYS A O 1
ATOM 1330 N N . ILE A 1 202 ? 8.37140 15.79111 4.27747 1.000 36.30681 202 ILE A N 1
ATOM 1331 C CA . ILE A 1 202 ? 9.29145 16.18576 3.22561 1.000 41.30955 202 ILE A CA 1
ATOM 1332 C C . ILE A 1 202 ? 9.36756 15.02865 2.23173 1.000 44.63656 202 ILE A C 1
ATOM 1333 O O . ILE A 1 202 ? 9.61284 13.88319 2.63438 1.000 42.47313 202 ILE A O 1
ATOM 1338 N N . GLY A 1 203 ? 9.14769 15.31631 0.94153 1.000 36.61058 203 GLY A N 1
ATOM 1339 C CA . GLY A 1 203 ? 9.23139 14.28243 -0.07507 1.000 40.64055 203 GLY A CA 1
ATOM 1340 C C . GLY A 1 203 ? 10.63810 13.81377 -0.36605 1.000 50.62235 203 GLY A C 1
ATOM 1341 O O . GLY A 1 203 ? 11.62788 14.47029 -0.02918 1.000 48.13644 203 GLY A O 1
ATOM 1342 N N . GLU A 1 204 ? 10.72853 12.61382 -0.96733 1.000 57.59050 204 GLU A N 1
ATOM 1343 C CA . GLU A 1 204 ? 12.02057 12.05625 -1.44618 1.000 59.27491 204 GLU A CA 1
ATOM 1344 C C . GLU A 1 204 ? 12.36107 12.80022 -2.75559 1.000 56.56813 204 GLU A C 1
ATOM 1345 O O . GLU A 1 204 ? 11.48664 13.41874 -3.38401 1.000 55.24866 204 GLU A O 1
ATOM 1351 N N . ASN A 1 205 ? 13.61920 12.80344 -3.14070 1.000 53.65478 205 ASN A N 1
ATOM 1352 C CA . ASN A 1 205 ? 14.20769 14.12627 -3.25767 1.000 53.47264 205 ASN A CA 1
ATOM 1353 C C . ASN A 1 205 ? 14.28647 15.25967 -2.35527 1.000 44.72731 205 ASN A C 1
ATOM 1354 O O . ASN A 1 205 ? 15.05546 16.15175 -2.73918 1.000 57.14506 205 ASN A O 1
ATOM 1359 N N . VAL A 1 206 ? 13.64486 15.49447 -1.25480 1.000 43.99359 206 VAL A N 1
ATOM 1360 C CA . VAL A 1 206 ? 14.08296 16.79183 -0.82565 1.000 38.52626 206 VAL A CA 1
ATOM 1361 C C . VAL A 1 206 ? 15.29560 16.50543 0.04901 1.000 32.58118 206 VAL A C 1
ATOM 1362 O O . VAL A 1 206 ? 15.24906 15.66735 0.95932 1.000 32.80233 206 VAL A O 1
ATOM 1366 N N . GLN A 1 207 ? 16.44716 17.00204 -0.41833 1.000 27.13368 207 GLN A N 1
ATOM 1367 C CA . GLN A 1 207 ? 17.63817 16.98973 0.41091 1.000 27.49154 207 GLN A CA 1
ATOM 1368 C C . GLN A 1 207 ? 17.39450 18.07445 1.43919 1.000 24.24023 207 GLN A C 1
ATOM 1369 O O . GLN A 1 207 ? 16.96919 19.18071 1.09155 1.000 27.33985 207 GLN A O 1
ATOM 1375 N N . PHE A 1 208 ? 17.61524 17.75170 2.70278 1.000 22.33637 208 PHE A N 1
ATOM 1376 C CA . PHE A 1 208 ? 17.18023 18.63641 3.76905 1.000 24.40864 208 PHE A CA 1
ATOM 1377 C C . PHE A 1 208 ? 18.15231 18.50882 4.92995 1.000 27.10967 208 PHE A C 1
ATOM 1378 O O . PHE A 1 208 ? 18.95231 17.57201 4.99144 1.000 20.15524 208 PHE A O 1
ATOM 1386 N N . GLY A 1 209 ? 18.06186 19.46324 5.85149 1.000 21.80495 209 GLY A N 1
ATOM 1387 C CA . GLY A 1 209 ? 18.87727 19.42475 7.04309 1.000 24.08446 209 GLY A CA 1
ATOM 1388 C C . GLY A 1 209 ? 18.49609 20.51495 8.02119 1.000 26.09821 209 GLY A C 1
ATOM 1389 O O . GLY A 1 209 ? 17.41594 21.11002 7.93703 1.000 21.53129 209 GLY A O 1
ATOM 1390 N N . THR A 1 210 ? 19.40017 20.75363 8.96571 1.000 24.07734 210 THR A N 1
ATOM 1391 C CA . THR A 1 210 ? 19.26062 21.82132 9.93803 1.000 21.85631 210 THR A CA 1
ATOM 1392 C C . THR A 1 210 ? 20.36937 22.85149 9.74775 1.000 29.52430 210 THR A C 1
ATOM 1393 O O . THR A 1 210 ? 21.43198 22.58513 9.16719 1.000 22.62024 210 THR A O 1
ATOM 1397 N N . HIS A 1 211 ? 20.11649 24.02275 10.30775 1.000 27.65156 211 HIS A N 1
ATOM 1398 C CA . HIS A 1 211 ? 21.05259 25.12817 10.34143 1.000 21.67379 211 HIS A CA 1
ATOM 1399 C C . HIS A 1 211 ? 21.19157 25.50536 11.80940 1.000 24.27707 211 HIS A C 1
ATOM 1400 O O . HIS A 1 211 ? 20.18509 25.71277 12.48941 1.000 21.26760 211 HIS A O 1
ATOM 1407 N N . SER A 1 212 ? 22.43558 25.54398 12.29719 1.000 22.78617 212 SER A N 1
ATOM 1408 C CA . SER A 1 212 ? 22.72598 25.67953 13.72290 1.000 23.77135 212 SER A CA 1
ATOM 1409 C C . SER A 1 212 ? 22.04124 26.89322 14.34690 1.000 21.66001 212 SER A C 1
ATOM 1410 O O . SER A 1 212 ? 21.96104 27.95549 13.72740 1.000 20.52929 212 SER A O 1
ATOM 1413 N N . GLY A 1 213 ? 21.59412 26.75406 15.59136 1.000 23.12571 213 GLY A N 1
ATOM 1414 C CA . GLY A 1 213 ? 21.15991 27.91799 16.34513 1.000 21.71296 213 GLY A CA 1
ATOM 1415 C C . GLY A 1 213 ? 20.34173 27.55969 17.56862 1.000 23.93861 213 GLY A C 1
ATOM 1416 O O . GLY A 1 213 ? 20.02969 26.39520 17.83118 1.000 22.23931 213 GLY A O 1
ATOM 1417 N N . ARG A 1 214 ? 19.99509 28.60679 18.31661 1.000 21.35474 214 ARG A N 1
ATOM 1418 C CA . ARG A 1 214 ? 19.06325 28.48388 19.43133 1.000 23.32829 214 ARG A CA 1
ATOM 1419 C C . ARG A 1 214 ? 17.63693 28.44506 18.87878 1.000 29.84811 214 ARG A C 1
ATOM 1420 O O . ARG A 1 214 ? 17.20982 29.37941 18.19351 1.000 28.82936 214 ARG A O 1
ATOM 1428 N N . GLY A 1 215 ? 16.89640 27.36386 19.16733 1.000 25.06137 215 GLY A N 1
ATOM 1429 C CA . GLY A 1 215 ? 15.56917 27.21190 18.61151 1.000 24.32493 215 GLY A CA 1
ATOM 1430 C C . GLY A 1 215 ? 14.50497 27.99727 19.36759 1.000 26.98069 215 GLY A C 1
ATOM 1431 O O . GLY A 1 215 ? 14.62450 28.32327 20.55259 1.000 26.95775 215 GLY A O 1
ATOM 1432 N N . ILE A 1 216 ? 13.43772 28.31588 18.65556 1.000 22.02863 216 ILE A N 1
ATOM 1433 C CA . ILE A 1 216 ? 12.31500 29.05124 19.22541 1.000 28.37973 216 ILE A CA 1
ATOM 1434 C C . ILE A 1 216 ? 11.34137 28.08284 19.89831 1.000 31.87397 216 ILE A C 1
ATOM 1435 O O . ILE A 1 216 ? 10.94032 27.06367 19.31274 1.000 27.13092 216 ILE A O 1
ATOM 1440 N N . ILE A 1 217 ? 10.95139 28.40543 21.12699 1.000 30.02265 217 ILE A N 1
ATOM 1441 C CA . ILE A 1 217 ? 9.81765 27.77237 21.79000 1.000 30.21360 217 ILE A CA 1
ATOM 1442 C C . ILE A 1 217 ? 8.71806 28.81726 21.90323 1.000 30.71793 217 ILE A C 1
ATOM 1443 O O . ILE A 1 217 ? 8.98363 29.96685 22.27590 1.000 29.50275 217 ILE A O 1
ATOM 1448 N N . ALA A 1 218 ? 7.49704 28.43227 21.53780 1.000 26.16982 218 ALA A N 1
ATOM 1449 C CA . ALA A 1 218 ? 6.37953 29.35974 21.51477 1.000 30.77305 218 ALA A CA 1
ATOM 1450 C C . ALA A 1 218 ? 5.98123 29.77897 22.93523 1.000 38.15264 218 ALA A C 1
ATOM 1451 O O . ALA A 1 218 ? 6.48443 29.26673 23.94770 1.000 32.27469 218 ALA A O 1
ATOM 1453 N N . SER A 1 219 ? 5.03353 30.71883 22.99191 1.000 36.19597 219 SER A N 1
ATOM 1454 C CA . SER A 1 219 ? 4.62091 31.31978 24.25866 1.000 45.53822 219 SER A CA 1
ATOM 1455 C C . SER A 1 219 ? 4.05325 30.30330 25.24504 1.000 40.00712 219 SER A C 1
ATOM 1456 O O . SER A 1 219 ? 4.11365 30.54774 26.45367 1.000 38.42194 219 SER A O 1
ATOM 1459 N N . ASP A 1 220 ? 3.51369 29.17295 24.76377 1.000 34.83433 220 ASP A N 1
ATOM 1460 C CA . ASP A 1 220 ? 2.98756 28.12301 25.63392 1.000 35.44158 220 ASP A CA 1
ATOM 1461 C C . ASP A 1 220 ? 4.07439 27.30594 26.33270 1.000 41.32349 220 ASP A C 1
ATOM 1462 O O . ASP A 1 220 ? 3.73634 26.41215 27.11870 1.000 38.28065 220 ASP A O 1
ATOM 1467 N N . GLY A 1 221 ? 5.35411 27.55126 26.05764 1.000 40.60899 221 GLY A N 1
ATOM 1468 C CA . GLY A 1 221 ? 6.40719 26.80159 26.71121 1.000 37.41085 221 GLY A CA 1
ATOM 1469 C C . GLY A 1 221 ? 6.59307 25.37104 26.24223 1.000 37.79911 221 GLY A C 1
ATOM 1470 O O . GLY A 1 221 ? 7.53592 24.71712 26.69236 1.000 35.62022 221 GLY A O 1
ATOM 1471 N N . THR A 1 222 ? 5.74899 24.85483 25.34494 1.000 34.48036 222 THR A N 1
ATOM 1472 C CA . THR A 1 222 ? 5.85749 23.45440 24.94638 1.000 36.43182 222 THR A CA 1
ATOM 1473 C C . THR A 1 222 ? 5.97489 23.22701 23.44140 1.000 35.90817 222 THR A C 1
ATOM 1474 O O . THR A 1 222 ? 6.43472 22.14866 23.04239 1.000 37.85301 222 THR A O 1
ATOM 1478 N N . THR A 1 223 ? 5.58782 24.18371 22.59653 1.000 37.92120 223 THR A N 1
ATOM 1479 C CA . THR A 1 223 ? 5.62028 24.00402 21.14613 1.000 36.91216 223 THR A CA 1
ATOM 1480 C C . THR A 1 223 ? 6.93204 24.55602 20.58851 1.000 27.94178 223 THR A C 1
ATOM 1481 O O . THR A 1 223 ? 7.16028 25.76360 20.60960 1.000 29.41897 223 THR A O 1
ATOM 1485 N N . MET A 1 224 ? 7.79665 23.68122 20.09571 1.000 31.63634 224 MET A N 1
ATOM 1486 C CA . MET A 1 224 ? 9.02165 24.12130 19.43397 1.000 30.65234 224 MET A CA 1
ATOM 1487 C C . MET A 1 224 ? 8.80763 24.34333 17.94099 1.000 27.74018 224 MET A C 1
ATOM 1488 O O . MET A 1 224 ? 8.04914 23.62704 17.28630 1.000 26.83890 224 MET A O 1
ATOM 1493 N N . VAL A 1 225 ? 9.47760 25.36012 17.40952 1.000 27.78784 225 VAL A N 1
ATOM 1494 C CA . VAL A 1 225 ? 9.47227 25.61338 15.97563 1.000 22.93075 225 VAL A CA 1
ATOM 1495 C C . VAL A 1 225 ? 10.67178 24.90859 15.35261 1.000 25.37633 225 VAL A C 1
ATOM 1496 O O . VAL A 1 225 ? 11.82254 25.23201 15.66017 1.000 24.79683 225 VAL A O 1
ATOM 1500 N N . LEU A 1 226 ? 10.40115 23.92852 14.49813 1.000 25.54560 226 LEU A N 1
ATOM 1501 C CA . LEU A 1 226 ? 11.45109 23.18973 13.82170 1.000 22.82148 226 LEU A CA 1
ATOM 1502 C C . LEU A 1 226 ? 11.63567 23.75935 12.42863 1.000 22.12490 226 LEU A C 1
ATOM 1503 O O . LEU A 1 226 ? 10.71472 23.66285 11.60196 1.000 23.94783 226 LEU A O 1
ATOM 1508 N N . PRO A 1 227 ? 12.76556 24.37572 12.12729 1.000 22.80983 227 PRO A N 1
ATOM 1509 C CA . PRO A 1 227 ? 13.00138 24.83393 10.75453 1.000 25.30934 227 PRO A CA 1
ATOM 1510 C C . PRO A 1 227 ? 13.81433 23.80715 9.98694 1.000 26.30815 227 PRO A C 1
ATOM 1511 O O . PRO A 1 227 ? 14.97644 23.55008 10.32588 1.000 26.05806 227 PRO A O 1
ATOM 1515 N N . ILE A 1 228 ? 13.21975 23.21585 8.95976 1.000 22.21284 228 ILE A N 1
ATOM 1516 C CA . ILE A 1 228 ? 13.91328 22.26842 8.10127 1.000 23.74648 228 ILE A CA 1
ATOM 1517 C C . ILE A 1 228 ? 14.42936 23.02804 6.88307 1.000 27.07789 228 ILE A C 1
ATOM 1518 O O . ILE A 1 228 ? 13.64499 23.59374 6.10713 1.000 24.31083 228 ILE A O 1
ATOM 1523 N N . ILE A 1 229 ? 15.74931 23.08684 6.73945 1.000 24.63398 229 ILE A N 1
ATOM 1524 C CA . ILE A 1 229 ? 16.36089 23.68511 5.55699 1.000 18.49720 229 ILE A CA 1
ATOM 1525 C C . ILE A 1 229 ? 16.26991 22.70385 4.39919 1.000 24.89583 229 ILE A C 1
ATOM 1526 O O . ILE A 1 229 ? 16.63432 21.53544 4.54713 1.000 26.41430 229 ILE A O 1
ATOM 1531 N N . THR A 1 230 ? 15.81665 23.17619 3.23956 1.000 22.14106 230 THR A N 1
ATOM 1532 C CA . THR A 1 230 ? 15.81186 22.38582 2.01454 1.000 25.32386 230 THR A CA 1
ATOM 1533 C C . THR A 1 230 ? 16.80466 22.97395 1.01801 1.000 28.63645 230 THR A C 1
ATOM 1534 O O . THR A 1 230 ? 17.03795 24.18768 0.99184 1.000 28.05337 230 THR A O 1
ATOM 1538 N N . ALA A 1 231 ? 17.38415 22.10215 0.18710 1.000 30.02068 231 ALA A N 1
ATOM 1539 C CA . ALA A 1 231 ? 18.40696 22.52528 -0.76604 1.000 31.33294 231 ALA A CA 1
ATOM 1540 C C . ALA A 1 231 ? 18.44509 21.59234 -1.96721 1.000 32.75569 231 ALA A C 1
ATOM 1541 O O . ALA A 1 231 ? 18.46150 20.36441 -1.80517 1.000 30.92706 231 ALA A O 1
ATOM 1543 N N . GLU A 1 232 ? 18.47496 22.17750 -3.16793 1.000 25.67550 232 GLU A N 1
ATOM 1544 C CA . GLU A 1 232 ? 18.86970 21.45776 -4.37519 1.000 27.85828 232 GLU A CA 1
ATOM 1545 C C . GLU A 1 232 ? 20.33002 21.81768 -4.59976 1.000 26.45152 232 GLU A C 1
ATOM 1546 O O . GLU A 1 232 ? 20.64610 22.96300 -4.94515 1.000 25.45725 232 GLU A O 1
ATOM 1552 N N . GLN A 1 233 ? 21.21455 20.84355 -4.38577 1.000 23.89540 233 GLN A N 1
ATOM 1553 C CA . GLN A 1 233 ? 22.64812 21.08721 -4.34004 1.000 26.95047 233 GLN A CA 1
ATOM 1554 C C . GLN A 1 233 ? 23.38870 20.63239 -5.59204 1.000 28.71899 233 GLN A C 1
ATOM 1555 O O . GLN A 1 233 ? 24.57970 20.93331 -5.72911 1.000 27.12760 233 GLN A O 1
ATOM 1561 N N . GLY A 1 234 ? 22.72623 19.93716 -6.50844 1.000 28.91626 234 GLY A N 1
ATOM 1562 C CA . GLY A 1 234 ? 23.47781 19.36103 -7.60609 1.000 25.04355 234 GLY A CA 1
ATOM 1563 C C . GLY A 1 234 ? 24.61137 18.49506 -7.08773 1.000 31.03087 234 GLY A C 1
ATOM 1564 O O . GLY A 1 234 ? 24.49482 17.82459 -6.05370 1.000 27.24984 234 GLY A O 1
ATOM 1565 N N . LYS A 1 235 ? 25.74661 18.54956 -7.78225 1.000 31.87293 235 LYS A N 1
ATOM 1566 C CA . LYS A 1 235 ? 26.91887 17.75702 -7.43418 1.000 31.88160 235 LYS A CA 1
ATOM 1567 C C . LYS A 1 235 ? 28.16241 18.49451 -7.90865 1.000 31.76466 235 LYS A C 1
ATOM 1568 O O . LYS A 1 235 ? 28.07550 19.45135 -8.68433 1.000 30.63959 235 LYS A O 1
ATOM 1574 N N . ASN A 1 236 ? 29.32935 18.04370 -7.42572 1.000 32.96666 236 ASN A N 1
ATOM 1575 C CA . ASN A 1 236 ? 30.59919 18.57405 -7.93357 1.000 42.74809 236 ASN A CA 1
ATOM 1576 C C . ASN A 1 236 ? 30.65579 18.39814 -9.45320 1.000 37.21717 236 ASN A C 1
ATOM 1577 O O . ASN A 1 236 ? 30.43476 17.30015 -9.96800 1.000 37.44514 236 ASN A O 1
ATOM 1582 N N . GLY A 1 237 ? 30.93649 19.47403 -10.17320 1.000 31.62771 237 GLY A N 1
ATOM 1583 C CA . GLY A 1 237 ? 30.90620 19.44885 -11.61656 1.000 34.05431 237 GLY A CA 1
ATOM 1584 C C . GLY A 1 237 ? 29.60393 19.93173 -12.22169 1.000 36.21161 237 GLY A C 1
ATOM 1585 O O . GLY A 1 237 ? 29.55880 20.22049 -13.42532 1.000 37.33286 237 GLY A O 1
ATOM 1586 N N . ALA A 1 238 ? 28.55084 20.03118 -11.42114 1.000 33.05418 238 ALA A N 1
ATOM 1587 C CA . ALA A 1 238 ? 27.27034 20.58397 -11.84299 1.000 31.38649 238 ALA A CA 1
ATOM 1588 C C . ALA A 1 238 ? 26.55470 21.10395 -10.59341 1.000 33.86407 238 ALA A C 1
ATOM 1589 O O . ALA A 1 238 ? 25.50406 20.62142 -10.18369 1.000 34.24087 238 ALA A O 1
ATOM 1591 N N . ALA A 1 239 ? 27.15697 22.09298 -9.94422 1.000 32.76508 239 ALA A N 1
ATOM 1592 C CA . ALA A 1 239 ? 26.68056 22.55168 -8.65202 1.000 31.49434 239 ALA A CA 1
ATOM 1593 C C . ALA A 1 239 ? 25.41009 23.38555 -8.80174 1.000 28.90972 239 ALA A C 1
ATOM 1594 O O . ALA A 1 239 ? 25.18395 24.04853 -9.81873 1.000 28.15171 239 ALA A O 1
ATOM 1596 N N . LYS A 1 240 ? 24.53470 23.25888 -7.80933 1.000 27.71435 240 LYS A N 1
ATOM 1597 C CA . LYS A 1 240 ? 23.37423 24.11920 -7.62131 1.000 27.67897 240 LYS A CA 1
ATOM 1598 C C . LYS A 1 240 ? 23.33632 24.49811 -6.15071 1.000 29.17710 240 LYS A C 1
ATOM 1599 O O . LYS A 1 240 ? 23.97002 23.85252 -5.31405 1.000 27.66311 240 LYS A O 1
ATOM 1605 N N . GLU A 1 241 ? 22.58792 25.54549 -5.83577 1.000 25.62863 241 GLU A N 1
ATOM 1606 C CA . GLU A 1 241 ? 22.32566 25.86633 -4.44467 1.000 29.21088 241 GLU A CA 1
ATOM 1607 C C . GLU A 1 241 ? 20.99461 26.61082 -4.33825 1.000 27.53155 241 GLU A C 1
ATOM 1608 O O . GLU A 1 241 ? 20.92502 27.75692 -3.90769 1.000 25.33227 241 GLU A O 1
ATOM 1614 N N . MET A 1 242 ? 19.88715 25.95457 -4.69566 1.000 25.36679 242 MET A N 1
ATOM 1615 C CA . MET A 1 242 ? 18.57141 26.58259 -4.60923 1.000 27.28677 242 MET A CA 1
ATOM 1616 C C . MET A 1 242 ? 17.96283 26.18390 -3.27045 1.000 29.44978 242 MET A C 1
ATOM 1617 O O . MET A 1 242 ? 17.59902 25.02206 -3.05914 1.000 32.49145 242 MET A O 1
ATOM 1622 N N . MET A 1 243 ? 17.87044 27.14007 -2.35724 1.000 28.21495 243 MET A N 1
ATOM 1623 C CA . MET A 1 243 ? 17.52770 26.80708 -0.98500 1.000 32.47083 243 MET A CA 1
ATOM 1624 C C . MET A 1 243 ? 16.14379 27.33275 -0.59165 1.000 30.35030 243 MET A C 1
ATOM 1625 O O . MET A 1 243 ? 15.53743 28.17247 -1.27131 1.000 25.17133 243 MET A O 1
ATOM 1630 N N . GLY A 1 244 ? 15.63161 26.75155 0.48756 1.000 28.95239 244 GLY A N 1
ATOM 1631 C CA . GLY A 1 244 ? 14.30430 27.03674 0.98849 1.000 24.74484 244 GLY A CA 1
ATOM 1632 C C . GLY A 1 244 ? 14.16110 26.48232 2.38999 1.000 30.40621 244 GLY A C 1
ATOM 1633 O O . GLY A 1 244 ? 15.14155 26.05397 3.00763 1.000 28.06874 244 GLY A O 1
ATOM 1634 N N . ALA A 1 245 ? 12.92851 26.49172 2.90009 1.000 22.90800 245 ALA A N 1
ATOM 1635 C CA . ALA A 1 245 ? 12.73038 26.03102 4.27229 1.000 26.26667 245 ALA A CA 1
ATOM 1636 C C . ALA A 1 245 ? 11.27888 25.63621 4.47899 1.000 27.64057 245 ALA A C 1
ATOM 1637 O O . ALA A 1 245 ? 10.38142 26.09772 3.76902 1.000 28.36919 245 ALA A O 1
ATOM 1639 N N . GLU A 1 246 ? 11.06733 24.76916 5.47290 1.000 25.64744 246 GLU A N 1
ATOM 1640 C CA . GLU A 1 246 ? 9.74456 24.41661 5.97214 1.000 24.97342 246 GLU A CA 1
ATOM 1641 C C . GLU A 1 246 ? 9.75718 24.47994 7.49795 1.000 27.84794 246 GLU A C 1
ATOM 1642 O O . GLU A 1 246 ? 10.69070 23.97795 8.13687 1.000 26.60760 246 GLU A O 1
ATOM 1648 N N . PHE A 1 247 ? 8.72402 25.09307 8.07728 1.000 22.49394 247 PHE A N 1
ATOM 1649 C CA . PHE A 1 247 ? 8.59483 25.23353 9.52036 1.000 23.75508 247 PHE A CA 1
ATOM 1650 C C . PHE A 1 247 ? 7.48717 24.33153 10.06395 1.000 31.97475 247 PHE A C 1
ATOM 1651 O O . PHE A 1 247 ? 6.35157 24.34688 9.55721 1.000 27.48672 247 PHE A O 1
ATOM 1659 N N . TYR A 1 248 ? 7.80670 23.59772 11.13720 1.000 24.71954 248 TYR A N 1
ATOM 1660 C CA . TYR A 1 248 ? 6.90436 22.62502 11.74259 1.000 24.12621 248 TYR A CA 1
ATOM 1661 C C . TYR A 1 248 ? 6.82626 22.80701 13.25713 1.000 26.72535 248 TYR A C 1
ATOM 1662 O O . TYR A 1 248 ? 7.79579 23.20616 13.91182 1.000 21.71820 248 TYR A O 1
ATOM 1671 N N . LYS A 1 249 ? 5.64917 22.52920 13.80198 1.000 27.93373 249 LYS A N 1
ATOM 1672 C CA . LYS A 1 249 ? 5.47380 22.41642 15.24468 1.000 28.67402 249 LYS A CA 1
ATOM 1673 C C . LYS A 1 249 ? 6.02456 21.09047 15.74965 1.000 28.33659 249 LYS A C 1
ATOM 1674 O O . LYS A 1 249 ? 5.78511 20.04567 15.14225 1.000 31.23671 249 LYS A O 1
ATOM 1680 N N . VAL A 1 250 ? 6.72960 21.12413 16.88394 1.000 26.08675 250 VAL A N 1
ATOM 1681 C CA . VAL A 1 250 ? 7.15788 19.90161 17.57228 1.000 29.28051 250 VAL A CA 1
ATOM 1682 C C . VAL A 1 250 ? 6.89534 20.06460 19.06676 1.000 31.71191 250 VAL A C 1
ATOM 1683 O O . VAL A 1 250 ? 7.40870 21.00200 19.68940 1.000 30.70921 250 VAL A O 1
ATOM 1687 N N . THR A 1 251 ? 6.10906 19.15855 19.64649 1.000 27.89545 251 THR A N 1
ATOM 1688 C CA . THR A 1 251 ? 5.77454 19.24930 21.06363 1.000 30.98653 251 THR A CA 1
ATOM 1689 C C . THR A 1 251 ? 6.92902 18.73352 21.91136 1.000 25.83842 251 THR A C 1
ATOM 1690 O O . THR A 1 251 ? 7.38529 17.60864 21.71525 1.000 23.81636 251 THR A O 1
ATOM 1694 N N . ALA A 1 252 ? 7.37253 19.54640 22.86921 1.000 24.81906 252 ALA A N 1
ATOM 1695 C CA . ALA A 1 252 ? 8.43422 19.13227 23.77890 1.000 31.00473 252 ALA A CA 1
ATOM 1696 C C . ALA A 1 252 ? 8.03960 17.84551 24.50671 1.000 33.37658 252 ALA A C 1
ATOM 1697 O O . ALA A 1 252 ? 6.96055 17.74590 25.09997 1.000 33.04587 252 ALA A O 1
ATOM 1699 N N . ASN A 1 253 ? 8.91017 16.84824 24.42902 1.000 30.98217 253 ASN A N 1
ATOM 1700 C CA . ASN A 1 253 ? 8.60553 15.52518 24.94449 1.000 30.53467 253 ASN A CA 1
ATOM 1701 C C . ASN A 1 253 ? 9.86687 14.68427 24.82625 1.000 33.36893 253 ASN A C 1
ATOM 1702 O O . ASN A 1 253 ? 10.73395 14.96659 23.99651 1.000 33.40621 253 ASN A O 1
ATOM 1707 N N . ASP A 1 254 ? 9.95344 13.63817 25.65469 1.000 33.02266 254 ASP A N 1
ATOM 1708 C CA . ASP A 1 254 ? 11.09993 12.73222 25.59615 1.000 33.07388 254 ASP A CA 1
ATOM 1709 C C . ASP A 1 254 ? 11.14571 11.97338 24.27874 1.000 36.68626 254 ASP A C 1
ATOM 1710 O O . ASP A 1 254 ? 12.23451 11.60302 23.81266 1.000 33.81470 254 ASP A O 1
ATOM 1715 N N . THR A 1 255 ? 9.98696 11.74543 23.66246 1.000 35.88369 255 THR A N 1
ATOM 1716 C CA . THR A 1 255 ? 9.89758 11.25447 22.29326 1.000 35.03705 255 THR A CA 1
ATOM 1717 C C . THR A 1 255 ? 9.39921 12.40726 21.44454 1.000 34.33272 255 THR A C 1
ATOM 1718 O O . THR A 1 255 ? 8.36810 13.00433 21.76286 1.000 34.39265 255 THR A O 1
ATOM 1722 N N . LEU A 1 256 ? 10.13239 12.73491 20.38904 1.000 32.94132 256 LEU A N 1
ATOM 1723 C CA . LEU A 1 256 ? 9.77015 13.85492 19.53336 1.000 30.58933 256 LEU A CA 1
ATOM 1724 C C . LEU A 1 256 ? 9.11564 13.31106 18.26826 1.000 31.57281 256 LEU A C 1
ATOM 1725 O O . LEU A 1 256 ? 9.51124 12.25727 17.75875 1.000 30.65172 256 LEU A O 1
ATOM 1730 N N . THR A 1 257 ? 8.09699 14.01540 17.77718 1.000 28.36343 257 THR A N 1
ATOM 1731 C CA . THR A 1 257 ? 7.49919 13.70422 16.48208 1.000 29.96966 257 THR A CA 1
ATOM 1732 C C . THR A 1 257 ? 7.14255 15.01797 15.80532 1.000 27.82968 257 THR A C 1
ATOM 1733 O O . THR A 1 257 ? 6.81382 15.99590 16.47874 1.000 35.23525 257 THR A O 1
ATOM 1737 N N . ILE A 1 258 ? 7.16312 15.03311 14.47271 1.000 28.52977 258 ILE A N 1
ATOM 1738 C CA . ILE A 1 258 ? 6.87193 16.26487 13.74097 1.000 32.87884 258 ILE A CA 1
ATOM 1739 C C . ILE A 1 258 ? 5.36489 16.44349 13.61488 1.000 28.96632 258 ILE A C 1
ATOM 1740 O O . ILE A 1 258 ? 4.65938 15.56434 13.10059 1.000 31.62817 258 ILE A O 1
ATOM 1745 N N . GLY A 1 259 ? 4.87590 17.59457 14.06258 1.000 30.76952 259 GLY A N 1
ATOM 1746 C CA . GLY A 1 259 ? 3.46036 17.96147 14.03701 1.000 30.76103 259 GLY A CA 1
ATOM 1747 C C . GLY A 1 259 ? 3.10635 18.81363 12.83428 1.000 31.92926 259 GLY A C 1
ATOM 1748 O O . GLY A 1 259 ? 3.65836 18.64041 11.74258 1.000 30.42239 259 GLY A O 1
ATOM 1749 N N . GLU A 1 260 ? 2.18534 19.75175 13.04440 1.000 33.85866 260 GLU A N 1
ATOM 1750 C CA . GLU A 1 260 ? 1.59718 20.52855 11.95584 1.000 35.51150 260 GLU A CA 1
ATOM 1751 C C . GLU A 1 260 ? 2.59106 21.46982 11.28432 1.000 28.55425 260 GLU A C 1
ATOM 1752 O O . GLU A 1 260 ? 3.38989 22.13711 11.94182 1.000 28.74460 260 GLU A O 1
ATOM 1758 N N . LYS A 1 261 ? 2.45977 21.59917 9.97126 1.000 28.90448 261 LYS A N 1
ATOM 1759 C CA . LYS A 1 261 ? 3.19594 22.61486 9.24154 1.000 28.13418 261 LYS A CA 1
ATOM 1760 C C . LYS A 1 261 ? 2.74687 24.01412 9.63701 1.000 31.18411 261 LYS A C 1
ATOM 1761 O O . LYS A 1 261 ? 1.56200 24.26092 9.88541 1.000 34.44584 261 LYS A O 1
ATOM 1767 N N . ILE A 1 262 ? 3.69755 24.94006 9.67522 1.000 27.10799 262 ILE A N 1
ATOM 1768 C CA . ILE A 1 262 ? 3.40809 26.34501 9.92075 1.000 25.12190 262 ILE A CA 1
ATOM 1769 C C . ILE A 1 262 ? 3.52865 27.07645 8.58816 1.000 32.71877 262 ILE A C 1
ATOM 1770 O O . ILE A 1 262 ? 4.63048 27.19027 8.02846 1.000 25.76412 262 ILE A O 1
ATOM 1775 N N . GLY A 1 263 ? 2.39140 27.56011 8.06507 1.000 31.21471 263 GLY A N 1
ATOM 1776 C CA . GLY A 1 263 ? 2.40950 28.39433 6.86895 1.000 28.70476 263 GLY A CA 1
ATOM 1777 C C . GLY A 1 263 ? 2.84567 27.65250 5.61156 1.000 31.18671 263 GLY A C 1
ATOM 1778 O O . GLY A 1 263 ? 2.60281 26.45582 5.43587 1.000 30.55484 263 GLY A O 1
ATOM 1779 N N . GLN A 1 264 ? 3.51203 28.38606 4.72578 1.000 32.71630 264 GLN A N 1
ATOM 1780 C CA . GLN A 1 264 ? 3.90135 27.91826 3.40165 1.000 34.49808 264 GLN A CA 1
ATOM 1781 C C . GLN A 1 264 ? 5.32995 27.37167 3.37808 1.000 34.94882 264 GLN A C 1
ATOM 1782 O O . GLN A 1 264 ? 6.18694 27.75251 4.18019 1.000 29.80016 264 GLN A O 1
ATOM 1788 N N . THR A 1 265 ? 5.58313 26.49331 2.41130 1.000 30.57869 265 THR A N 1
ATOM 1789 C CA . THR A 1 265 ? 6.94647 26.14553 2.04508 1.000 26.46967 265 THR A CA 1
ATOM 1790 C C . THR A 1 265 ? 7.63826 27.37138 1.46972 1.000 30.87080 265 THR A C 1
ATOM 1791 O O . THR A 1 265 ? 7.14982 27.96399 0.50355 1.000 31.05541 265 THR A O 1
ATOM 1795 N N . VAL A 1 266 ? 8.77917 27.74961 2.05337 1.000 28.49824 266 VAL A N 1
ATOM 1796 C CA . VAL A 1 266 ? 9.56319 28.89128 1.58245 1.000 30.39720 266 VAL A CA 1
ATOM 1797 C C . VAL A 1 266 ? 10.54171 28.41489 0.51257 1.000 31.50127 266 VAL A C 1
ATOM 1798 O O . VAL A 1 266 ? 11.20505 27.38748 0.69048 1.000 26.90474 266 VAL A O 1
ATOM 1802 N N . LYS A 1 267 ? 10.58822 29.12447 -0.62330 1.000 30.33024 267 LYS A N 1
ATOM 1803 C CA . LYS A 1 267 ? 11.56523 28.85843 -1.68047 1.000 28.93308 267 LYS A CA 1
ATOM 1804 C C . LYS A 1 267 ? 12.13818 30.18005 -2.16190 1.000 32.41922 267 LYS A C 1
ATOM 1805 O O . LYS A 1 267 ? 11.38338 31.05736 -2.59005 1.000 27.95290 267 LYS A O 1
ATOM 1811 N N . PHE A 1 268 ? 13.46307 30.32401 -2.08978 1.000 30.49799 268 PHE A N 1
ATOM 1812 C CA . PHE A 1 268 ? 14.12418 31.55092 -2.51663 1.000 34.68491 268 PHE A CA 1
ATOM 1813 C C . PHE A 1 268 ? 14.42238 31.49716 -4.00763 1.000 33.64865 268 PHE A C 1
ATOM 1814 O O . PHE A 1 268 ? 14.59915 30.42229 -4.58733 1.000 30.68960 268 PHE A O 1
ATOM 1822 N N . ALA A 1 269 ? 14.45003 32.67330 -4.62287 1.000 31.22430 269 ALA A N 1
ATOM 1823 C CA . ALA A 1 269 ? 14.59129 32.81244 -6.06067 1.000 33.89888 269 ALA A CA 1
ATOM 1824 C C . ALA A 1 269 ? 16.05672 32.91541 -6.46246 1.000 31.52594 269 ALA A C 1
ATOM 1825 O O . ALA A 1 269 ? 16.93085 33.27581 -5.66806 1.000 28.21121 269 ALA A O 1
ATOM 1827 N N . GLN A 1 270 ? 16.30550 32.59352 -7.72559 1.000 27.73324 270 GLN A N 1
ATOM 1828 C CA . GLN A 1 270 ? 17.62546 32.72291 -8.31405 1.000 31.28381 270 GLN A CA 1
ATOM 1829 C C . GLN A 1 270 ? 18.21623 34.09741 -8.02920 1.000 36.90197 270 GLN A C 1
ATOM 1830 O O . GLN A 1 270 ? 17.52949 35.11588 -8.13953 1.000 40.84440 270 GLN A O 1
ATOM 1836 N N . GLY A 1 271 ? 19.48463 34.11788 -7.62142 1.000 32.58890 271 GLY A N 1
ATOM 1837 C CA . GLY A 1 271 ? 20.20314 35.35277 -7.40697 1.000 32.90185 271 GLY A CA 1
ATOM 1838 C C . GLY A 1 271 ? 20.87328 35.82523 -8.68284 1.000 40.21690 271 GLY A C 1
ATOM 1839 O O . GLY A 1 271 ? 20.69043 35.26825 -9.76548 1.000 37.85417 271 GLY A O 1
ATOM 1840 N N . SER A 1 272 ? 21.67514 36.87248 -8.54386 1.000 38.08442 272 SER A N 1
ATOM 1841 C CA . SER A 1 272 ? 22.34635 37.46643 -9.68984 1.000 41.77563 272 SER A CA 1
ATOM 1842 C C . SER A 1 272 ? 23.74654 36.89602 -9.91810 1.000 41.10876 272 SER A C 1
ATOM 1843 O O . SER A 1 272 ? 24.55163 37.51766 -10.61703 1.000 40.68904 272 SER A O 1
ATOM 1846 N N . GLY A 1 273 ? 24.04571 35.71897 -9.37249 1.000 36.88789 273 GLY A N 1
ATOM 1847 C CA . GLY A 1 273 ? 25.35245 35.10828 -9.55142 1.000 32.40210 273 GLY A CA 1
ATOM 1848 C C . GLY A 1 273 ? 25.31325 33.82666 -10.36519 1.000 30.04763 273 GLY A C 1
ATOM 1849 O O . GLY A 1 273 ? 24.65840 33.78802 -11.40612 1.000 32.11465 273 GLY A O 1
ATOM 1850 N N . THR A 1 274 ? 26.02973 32.78932 -9.92009 1.000 31.68914 274 THR A N 1
ATOM 1851 C CA . THR A 1 274 ? 26.02721 31.50170 -10.60482 1.000 30.60771 274 THR A CA 1
ATOM 1852 C C . THR A 1 274 ? 24.60357 31.01038 -10.80311 1.000 36.52047 274 THR A C 1
ATOM 1853 O O . THR A 1 274 ? 23.76338 31.10265 -9.90016 1.000 37.36699 274 THR A O 1
ATOM 1857 N N . SER A 1 275 ? 24.33086 30.49949 -11.99983 1.000 34.51560 275 SER A N 1
ATOM 1858 C CA . SER A 1 275 ? 22.99923 29.99057 -12.30222 1.000 32.05465 275 SER A CA 1
ATOM 1859 C C . SER A 1 275 ? 22.65079 28.83189 -11.37363 1.000 29.45414 275 SER A C 1
ATOM 1860 O O . SER A 1 275 ? 23.48339 27.97154 -11.09286 1.000 35.64987 275 SER A O 1
ATOM 1863 N N . GLY A 1 276 ? 21.43001 28.82767 -10.85530 1.000 35.12394 276 GLY A N 1
ATOM 1864 C CA . GLY A 1 276 ? 21.04740 27.80418 -9.89996 1.000 33.48920 276 GLY A CA 1
ATOM 1865 C C . GLY A 1 276 ? 21.41182 28.09222 -8.45687 1.000 34.16996 276 GLY A C 1
ATOM 1866 O O . GLY A 1 276 ? 21.25970 27.20251 -7.60846 1.000 30.45849 276 GLY A O 1
ATOM 1867 N N . PHE A 1 277 ? 21.90200 29.29218 -8.14951 1.000 29.18968 277 PHE A N 1
ATOM 1868 C CA . PHE A 1 277 ? 22.19921 29.69180 -6.77928 1.000 31.26286 277 PHE A CA 1
ATOM 1869 C C . PHE A 1 277 ? 21.17305 30.73906 -6.36200 1.000 30.87213 277 PHE A C 1
ATOM 1870 O O . PHE A 1 277 ? 20.98845 31.73955 -7.06067 1.000 31.17648 277 PHE A O 1
ATOM 1878 N N . SER A 1 278 ? 20.47514 30.48637 -5.25165 1.000 26.72865 278 SER A N 1
ATOM 1879 C CA . SER A 1 278 ? 19.41920 31.38794 -4.82895 1.000 26.00084 278 SER A CA 1
ATOM 1880 C C . SER A 1 278 ? 19.98233 32.58989 -4.07908 1.000 25.48551 278 SER A C 1
ATOM 1881 O O . SER A 1 278 ? 21.04556 32.53134 -3.46514 1.000 26.03551 278 SER A O 1
ATOM 1884 N N . LYS A 1 279 ? 19.20237 33.67510 -4.08425 1.000 29.71077 279 LYS A N 1
ATOM 1885 C CA . LYS A 1 279 ? 19.65491 34.94871 -3.52281 1.000 32.32238 279 LYS A CA 1
ATOM 1886 C C . LYS A 1 279 ? 19.89619 34.85808 -2.01165 1.000 26.17174 279 LYS A C 1
ATOM 1887 O O . LYS A 1 279 ? 20.74728 35.57087 -1.46610 1.000 28.27069 279 LYS A O 1
ATOM 1893 N N . TYR A 1 280 ? 19.15738 34.00039 -1.32462 1.000 27.12757 280 TYR A N 1
ATOM 1894 C CA . TYR A 1 280 ? 19.32059 33.76272 0.09727 1.000 26.14658 280 TYR A CA 1
ATOM 1895 C C . TYR A 1 280 ? 19.59543 32.27871 0.31787 1.000 27.50157 280 TYR A C 1
ATOM 1896 O O . TYR A 1 280 ? 19.27855 31.43834 -0.52644 1.000 23.30055 280 TYR A O 1
ATOM 1905 N N . LYS A 1 281 ? 20.21101 31.95576 1.45419 1.000 26.63468 281 LYS A N 1
ATOM 1906 C CA . LYS A 1 281 ? 20.47820 30.55477 1.74813 1.000 25.86635 281 LYS A CA 1
ATOM 1907 C C . LYS A 1 281 ? 19.62603 30.09566 2.93397 1.000 27.79326 281 LYS A C 1
ATOM 1908 O O . LYS A 1 281 ? 18.40314 29.96262 2.79983 1.000 28.91973 281 LYS A O 1
ATOM 1914 N N . GLU A 1 282 ? 20.23839 29.88381 4.10054 1.000 28.60245 282 GLU A N 1
ATOM 1915 C CA . GLU A 1 282 ? 19.52252 29.32419 5.24516 1.000 28.91514 282 GLU A CA 1
ATOM 1916 C C . GLU A 1 282 ? 18.63264 30.37872 5.90104 1.000 27.76446 282 GLU A C 1
ATOM 1917 O O . GLU A 1 282 ? 19.06168 31.51441 6.12442 1.000 27.43334 282 GLU A O 1
ATOM 1923 N N . ALA A 1 283 ? 17.38185 30.00458 6.16968 1.000 25.72994 283 ALA A N 1
ATOM 1924 C CA . ALA A 1 283 ? 16.43178 30.83627 6.89684 1.000 28.07728 283 ALA A CA 1
ATOM 1925 C C . ALA A 1 283 ? 16.38845 30.38897 8.35167 1.000 28.46432 283 ALA A C 1
ATOM 1926 O O . ALA A 1 283 ? 16.30156 29.18930 8.63880 1.000 29.07828 283 ALA A O 1
ATOM 1928 N N . LYS A 1 284 ? 16.44695 31.34974 9.26544 1.000 22.25330 284 LYS A N 1
ATOM 1929 C CA . LYS A 1 284 ? 16.48679 31.02614 10.67333 1.000 25.88772 284 LYS A CA 1
ATOM 1930 C C . LYS A 1 284 ? 15.39019 31.81692 11.38064 1.000 28.51447 284 LYS A C 1
ATOM 1931 O O . LYS A 1 284 ? 15.32164 33.05200 11.23988 1.000 23.55614 284 LYS A O 1
ATOM 1937 N N . PRO A 1 285 ? 14.50582 31.14549 12.12276 1.000 25.77277 285 PRO A N 1
ATOM 1938 C CA . PRO A 1 285 ? 13.40982 31.84790 12.79636 1.000 23.93723 285 PRO A CA 1
ATOM 1939 C C . PRO A 1 285 ? 13.93255 32.85144 13.80534 1.000 24.49146 285 PRO A C 1
ATOM 1940 O O . PRO A 1 285 ? 14.87419 32.57100 14.54633 1.000 24.63524 285 PRO A O 1
ATOM 1944 N N . ILE A 1 286 ? 13.30886 34.02781 13.83062 1.000 28.54422 286 ILE A N 1
ATOM 1945 C CA . ILE A 1 286 ? 13.53991 35.00724 14.89119 1.000 26.53950 286 ILE A CA 1
ATOM 1946 C C . ILE A 1 286 ? 12.29708 35.29484 15.71988 1.000 24.77681 286 ILE A C 1
ATOM 1947 O O . ILE A 1 286 ? 12.41853 35.92246 16.78478 1.000 26.77317 286 ILE A O 1
ATOM 1952 N N . ALA A 1 287 ? 11.11028 34.87803 15.27625 1.000 26.60966 287 ALA A N 1
ATOM 1953 C CA . ALA A 1 287 ? 9.87994 35.12704 16.01797 1.000 25.09913 287 ALA A CA 1
ATOM 1954 C C . ALA A 1 287 ? 8.82018 34.13712 15.56796 1.000 28.97830 287 ALA A C 1
ATOM 1955 O O . ALA A 1 287 ? 8.81607 33.68615 14.41472 1.000 25.02814 287 ALA A O 1
ATOM 1957 N N . TYR A 1 288 ? 7.90479 33.83803 16.48654 1.000 26.45155 288 TYR A N 1
ATOM 1958 C CA . TYR A 1 288 ? 6.74459 33.00694 16.20129 1.000 28.48293 288 TYR A CA 1
ATOM 1959 C C . TYR A 1 288 ? 5.59224 33.49978 17.06855 1.000 32.25933 288 TYR A C 1
ATOM 1960 O O . TYR A 1 288 ? 5.71392 33.52539 18.29786 1.000 30.34800 288 TYR A O 1
ATOM 1969 N N . ASP A 1 289 ? 4.47776 33.89376 16.44308 1.000 29.36489 289 ASP A N 1
ATOM 1970 C CA . ASP A 1 289 ? 3.34635 34.44933 17.17810 1.000 29.75074 289 ASP A CA 1
ATOM 1971 C C . ASP A 1 289 ? 2.16675 33.48389 17.25460 1.000 33.80444 289 ASP A C 1
ATOM 1972 O O . ASP A 1 289 ? 1.03712 33.91451 17.49769 1.000 32.33177 289 ASP A O 1
ATOM 1977 N N . ASN A 1 290 ? 2.41334 32.18914 17.07968 1.000 30.33904 290 ASN A N 1
ATOM 1978 C CA . ASN A 1 290 ? 1.43293 31.10705 17.00365 1.000 35.19183 290 ASN A CA 1
ATOM 1979 C C . ASN A 1 290 ? 0.70159 31.08819 15.66769 1.000 32.71619 290 ASN A C 1
ATOM 1980 O O . ASN A 1 290 ? -0.05390 30.14276 15.43064 1.000 36.06276 290 ASN A O 1
ATOM 1985 N N . THR A 1 291 ? 0.92423 32.05685 14.77650 1.000 27.80507 291 THR A N 1
ATOM 1986 C CA . THR A 1 291 ? 0.33423 32.02338 13.44004 1.000 32.84987 291 THR A CA 1
ATOM 1987 C C . THR A 1 291 ? 1.38348 31.89687 12.34189 1.000 36.35448 291 THR A C 1
ATOM 1988 O O . THR A 1 291 ? 1.26926 31.00996 11.48302 1.000 35.80660 291 THR A O 1
ATOM 1992 N N . LYS A 1 292 ? 2.39244 32.77741 12.32484 1.000 28.52435 292 LYS A N 1
ATOM 1993 C CA . LYS A 1 292 ? 3.44971 32.74498 11.32609 1.000 29.75639 292 LYS A CA 1
ATOM 1994 C C . LYS A 1 292 ? 4.82651 32.81882 11.98807 1.000 32.67729 292 LYS A C 1
ATOM 1995 O O . LYS A 1 292 ? 5.00751 33.41765 13.06159 1.000 25.31771 292 LYS A O 1
ATOM 2001 N N . VAL A 1 293 ? 5.80104 32.20041 11.32069 1.000 25.41726 293 VAL A N 1
ATOM 2002 C CA . VAL A 1 293 ? 7.20270 32.29990 11.69890 1.000 22.38139 293 VAL A CA 1
ATOM 2003 C C . VAL A 1 293 ? 7.79696 33.46549 10.92344 1.000 27.37599 293 VAL A C 1
ATOM 2004 O O . VAL A 1 293 ? 7.67399 33.51559 9.69891 1.000 23.80669 293 VAL A O 1
ATOM 2008 N N . THR A 1 294 ? 8.44586 34.39525 11.62263 1.000 25.60045 294 THR A N 1
ATOM 2009 C CA . THR A 1 294 ? 9.26282 35.42030 10.98261 1.000 26.02327 294 THR A CA 1
ATOM 2010 C C . THR A 1 294 ? 10.72047 34.96185 10.98019 1.000 24.90666 294 THR A C 1
ATOM 2011 O O . THR A 1 294 ? 11.23212 34.50627 12.00865 1.000 24.17405 294 THR A O 1
ATOM 2015 N N . TYR A 1 295 ? 11.39612 35.09770 9.83724 1.000 21.45866 295 TYR A N 1
ATOM 2016 C CA . TYR A 1 295 ? 12.75022 34.58593 9.69664 1.000 24.43242 295 TYR A CA 1
ATOM 2017 C C . TYR A 1 295 ? 13.69233 35.65586 9.15525 1.000 26.00027 295 TYR A C 1
ATOM 2018 O O . TYR A 1 295 ? 13.27991 36.57078 8.44135 1.000 26.64849 295 TYR A O 1
ATOM 2027 N N . PHE A 1 296 ? 14.96316 35.54009 9.53968 1.000 20.81308 296 PHE A N 1
ATOM 2028 C CA . PHE A 1 296 ? 16.07038 36.23001 8.89141 1.000 25.77517 296 PHE A CA 1
ATOM 2029 C C . PHE A 1 296 ? 16.77396 35.22376 7.98307 1.000 27.39463 296 PHE A C 1
ATOM 2030 O O . PHE A 1 296 ? 17.03914 34.09662 8.40795 1.000 28.28418 296 PHE A O 1
ATOM 2038 N N . ALA A 1 297 ? 17.08319 35.61905 6.74901 1.000 23.55697 297 ALA A N 1
ATOM 2039 C CA . ALA A 1 297 ? 17.76320 34.74170 5.80020 1.000 25.25112 297 ALA A CA 1
ATOM 2040 C C . ALA A 1 297 ? 19.10976 35.34302 5.42081 1.000 27.80569 297 ALA A C 1
ATOM 2041 O O . ALA A 1 297 ? 19.20124 36.54773 5.15509 1.000 25.58366 297 ALA A O 1
ATOM 2043 N N . VAL A 1 298 ? 20.14751 34.50561 5.38202 1.000 30.03558 298 VAL A N 1
ATOM 2044 C CA . VAL A 1 298 ? 21.50159 34.97566 5.07519 1.000 25.75024 298 VAL A CA 1
ATOM 2045 C C . VAL A 1 298 ? 21.64515 35.18302 3.57044 1.000 25.51473 298 VAL A C 1
ATOM 2046 O O . VAL A 1 298 ? 21.13307 34.38406 2.76021 1.000 25.62712 298 VAL A O 1
ATOM 2050 N N . PRO A 1 299 ? 22.30757 36.25825 3.15696 1.000 22.95804 299 PRO A N 1
ATOM 2051 C CA . PRO A 1 299 ? 22.48292 36.51316 1.72139 1.000 23.55903 299 PRO A CA 1
ATOM 2052 C C . PRO A 1 299 ? 23.52425 35.57651 1.12504 1.000 25.97156 299 PRO A C 1
ATOM 2053 O O . PRO A 1 299 ? 24.54898 35.28810 1.74457 1.000 29.51637 299 PRO A O 1
ATOM 2057 N N . ASN A 1 300 ? 23.24500 35.07814 -0.06668 1.000 28.67740 300 ASN A N 1
ATOM 2058 C CA . ASN A 1 300 ? 24.23633 34.25745 -0.77091 1.000 31.58569 300 ASN A CA 1
ATOM 2059 C C . ASN A 1 300 ? 25.42793 35.12017 -1.18650 1.000 27.55936 300 ASN A C 1
ATOM 2060 O O . ASN A 1 300 ? 25.24040 36.11095 -1.90562 1.000 29.63185 300 ASN A O 1
ATOM 2065 N N . PRO A 1 301 ? 26.65674 34.79591 -0.77613 1.000 25.20751 301 PRO A N 1
ATOM 2066 C CA . PRO A 1 301 ? 27.80670 35.58836 -1.25128 1.000 29.45922 301 PRO A CA 1
ATOM 2067 C C . PRO A 1 301 ? 28.01424 35.45638 -2.74465 1.000 32.19102 301 PRO A C 1
ATOM 2068 O O . PRO A 1 301 ? 28.70916 36.28378 -3.34456 1.000 32.46504 301 PRO A O 1
ATOM 2072 N N . ASP A 1 302 ? 27.40656 34.44898 -3.35447 1.000 33.80834 302 ASP A N 1
ATOM 2073 C CA . ASP A 1 302 ? 27.38818 34.23096 -4.79193 1.000 32.73647 302 ASP A CA 1
ATOM 2074 C C . ASP A 1 302 ? 25.99181 34.62030 -5.28618 1.000 32.83667 302 ASP A C 1
ATOM 2075 O O . ASP A 1 302 ? 25.09361 33.78046 -5.38788 1.000 33.56089 302 ASP A O 1
ATOM 2080 N N . GLY A 1 303 ? 25.80470 35.91329 -5.56913 1.000 29.25246 303 GLY A N 1
ATOM 2081 C CA . GLY A 1 303 ? 24.57869 36.39925 -6.16866 1.000 31.55195 303 GLY A CA 1
ATOM 2082 C C . GLY A 1 303 ? 23.62809 37.13934 -5.24858 1.000 36.61104 303 GLY A C 1
ATOM 2083 O O . GLY A 1 303 ? 22.55070 37.53896 -5.70544 1.000 38.32372 303 GLY A O 1
ATOM 2084 N N . GLY A 1 304 ? 23.96207 37.33834 -3.97650 1.000 30.01804 304 GLY A N 1
ATOM 2085 C CA . GLY A 1 304 ? 23.11906 38.09925 -3.07991 1.000 28.89096 304 GLY A CA 1
ATOM 2086 C C . GLY A 1 304 ? 23.54775 39.55298 -3.01275 1.000 36.33504 304 GLY A C 1
ATOM 2087 O O . GLY A 1 304 ? 24.44580 40.00148 -3.72698 1.000 35.75005 304 GLY A O 1
ATOM 2088 N N . ASP A 1 305 ? 22.91228 40.29327 -2.10086 1.000 30.53883 305 ASP A N 1
ATOM 2089 C CA . ASP A 1 305 ? 23.15509 41.72487 -1.95835 1.000 31.69454 305 ASP A CA 1
ATOM 2090 C C . ASP A 1 305 ? 23.89762 42.10439 -0.67923 1.000 33.17919 305 ASP A C 1
ATOM 2091 O O . ASP A 1 305 ? 23.95141 43.29168 -0.34371 1.000 34.62657 305 ASP A O 1
ATOM 2096 N N . GLY A 1 306 ? 24.49668 41.14156 0.02634 1.000 33.89278 306 GLY A N 1
ATOM 2097 C CA . GLY A 1 306 ? 25.23064 41.47423 1.23404 1.000 26.32604 306 GLY A CA 1
ATOM 2098 C C . GLY A 1 306 ? 24.39646 41.88633 2.43626 1.000 26.66383 306 GLY A C 1
ATOM 2099 O O . GLY A 1 306 ? 24.97302 42.28311 3.44909 1.000 26.39152 306 GLY A O 1
ATOM 2100 N N . LYS A 1 307 ? 23.06182 41.80424 2.37320 1.000 27.22157 307 LYS A N 1
ATOM 2101 C CA . LYS A 1 307 ? 22.20483 42.18651 3.49443 1.000 28.20408 307 LYS A CA 1
ATOM 2102 C C . LYS A 1 307 ? 21.34650 41.00904 3.94228 1.000 31.83412 307 LYS A C 1
ATOM 2103 O O . LYS A 1 307 ? 20.89248 40.20025 3.11595 1.000 29.03814 307 LYS A O 1
ATOM 2109 N N . MET A 1 308 ? 21.08613 40.94582 5.25168 1.000 25.82666 308 MET A N 1
ATOM 2110 C CA . MET A 1 308 ? 20.14581 39.96245 5.77443 1.000 29.07249 308 MET A CA 1
ATOM 2111 C C . MET A 1 308 ? 18.76535 40.19437 5.16365 1.000 26.91717 308 MET A C 1
ATOM 2112 O O . MET A 1 308 ? 18.34316 41.33776 4.94987 1.000 29.79121 308 MET A O 1
ATOM 2117 N N . GLY A 1 309 ? 18.06478 39.11235 4.86379 1.000 23.81674 309 GLY A N 1
ATOM 2118 C CA . GLY A 1 309 ? 16.70118 39.18985 4.37330 1.000 27.48497 309 GLY A CA 1
ATOM 2119 C C . GLY A 1 309 ? 15.68981 38.85995 5.45969 1.000 28.55453 309 GLY A C 1
ATOM 2120 O O . GLY A 1 309 ? 15.94498 38.04236 6.34503 1.000 24.73515 309 GLY A O 1
ATOM 2121 N N . LYS A 1 310 ? 14.53125 39.51117 5.39845 1.000 29.91465 310 LYS A N 1
ATOM 2122 C CA . LYS A 1 310 ? 13.47373 39.27514 6.36818 1.000 26.77800 310 LYS A CA 1
ATOM 2123 C C . LYS A 1 310 ? 12.19616 38.88033 5.64511 1.000 28.88950 310 LYS A C 1
ATOM 2124 O O . LYS A 1 310 ? 11.74692 39.59060 4.74507 1.000 26.62200 310 LYS A O 1
ATOM 2130 N N . GLY A 1 311 ? 11.60987 37.75886 6.05857 1.000 27.57392 311 GLY A N 1
ATOM 2131 C CA . GLY A 1 311 ? 10.38817 37.24884 5.47649 1.000 29.27514 311 GLY A CA 1
ATOM 2132 C C . GLY A 1 311 ? 9.61108 36.48315 6.53011 1.000 27.12314 311 GLY A C 1
ATOM 2133 O O . GLY A 1 311 ? 9.99058 36.42593 7.70406 1.000 25.46460 311 GLY A O 1
ATOM 2134 N N . ASP A 1 312 ? 8.50557 35.88855 6.11177 1.000 25.57861 312 ASP A N 1
ATOM 2135 C CA . ASP A 1 312 ? 7.77272 35.05946 7.05208 1.000 26.90368 312 ASP A CA 1
ATOM 2136 C C . ASP A 1 312 ? 7.05448 33.95882 6.29376 1.000 29.06493 312 ASP A C 1
ATOM 2137 O O . ASP A 1 312 ? 7.02220 33.93828 5.05839 1.000 26.64145 312 ASP A O 1
ATOM 2142 N N . SER A 1 313 ? 6.46615 33.04068 7.06343 1.000 25.53236 313 SER A N 1
ATOM 2143 C CA . SER A 1 313 ? 5.87262 31.82934 6.52040 1.000 27.03898 313 SER A CA 1
ATOM 2144 C C . SER A 1 313 ? 4.50201 32.07181 5.89420 1.000 28.77616 313 SER A C 1
ATOM 2145 O O . SER A 1 313 ? 3.83806 31.10401 5.51648 1.000 31.17063 313 SER A O 1
ATOM 2148 N N . GLY A 1 314 ? 4.07081 33.33248 5.77511 1.000 32.85251 314 GLY A N 1
ATOM 2149 C CA . GLY A 1 314 ? 2.79776 33.62224 5.13425 1.000 34.44006 314 GLY A CA 1
ATOM 2150 C C . GLY A 1 314 ? 2.79088 33.40096 3.62996 1.000 38.55556 314 GLY A C 1
ATOM 2151 O O . GLY A 1 314 ? 1.72824 33.19004 3.03925 1.000 40.31322 314 GLY A O 1
ATOM 2152 N N . ALA A 1 315 ? 3.95295 33.48328 2.98376 1.000 32.28550 315 ALA A N 1
ATOM 2153 C CA . ALA A 1 315 ? 4.03504 33.27340 1.54364 1.000 40.19916 315 ALA A CA 1
ATOM 2154 C C . ALA A 1 315 ? 5.25505 32.42095 1.22130 1.000 35.28619 315 ALA A C 1
ATOM 2155 O O . ALA A 1 315 ? 6.16920 32.27106 2.03913 1.000 32.18669 315 ALA A O 1
ATOM 2157 N N . GLU A 1 316 ? 5.27601 31.89197 -0.00348 1.000 29.85512 316 GLU A N 1
ATOM 2158 C CA . GLU A 1 316 ? 6.42869 31.11555 -0.44378 1.000 34.48914 316 GLU A CA 1
ATOM 2159 C C . GLU A 1 316 ? 7.69669 31.97188 -0.46946 1.000 31.50544 316 GLU A C 1
ATOM 2160 O O . GLU A 1 316 ? 8.78907 31.49365 -0.13096 1.000 26.81467 316 GLU A O 1
ATOM 2166 N N . ASN A 1 317 ? 7.56896 33.24383 -0.84598 1.000 28.94265 317 ASN A N 1
ATOM 2167 C CA . ASN A 1 317 ? 8.73466 34.11330 -0.96744 1.000 33.33734 317 ASN A CA 1
ATOM 2168 C C . ASN A 1 317 ? 8.35605 35.57956 -0.80319 1.000 38.03967 317 ASN A C 1
ATOM 2169 O O . ASN A 1 317 ? 8.16692 36.28481 -1.79617 1.000 35.72030 317 ASN A O 1
ATOM 2174 N N . ASN A 1 318 ? 8.21377 36.04707 0.43590 1.000 37.83644 318 ASN A N 1
ATOM 2175 C CA . ASN A 1 318 ? 7.98655 37.46293 0.70093 1.000 31.72911 318 ASN A CA 1
ATOM 2176 C C . ASN A 1 318 ? 9.20365 38.12475 1.34340 1.000 34.76313 318 ASN A C 1
ATOM 2177 O O . ASN A 1 318 ? 9.07247 39.18396 1.96599 1.000 33.68134 318 ASN A O 1
ATOM 2182 N N . VAL A 1 319 ? 10.38712 37.51867 1.22303 1.000 30.37632 319 VAL A N 1
ATOM 2183 C CA . VAL A 1 319 ? 11.55401 38.07753 1.89344 1.000 29.90026 319 VAL A CA 1
ATOM 2184 C C . VAL A 1 319 ? 11.87992 39.42879 1.28367 1.000 34.37182 319 VAL A C 1
ATOM 2185 O O . VAL A 1 319 ? 11.73458 39.63276 0.07297 1.000 36.43856 319 VAL A O 1
ATOM 2189 N N . THR A 1 320 ? 12.29751 40.37174 2.12495 1.000 33.30196 320 THR A N 1
ATOM 2190 C CA . THR A 1 320 ? 12.72044 41.68795 1.67161 1.000 34.10045 320 THR A CA 1
ATOM 2191 C C . THR A 1 320 ? 14.07111 42.02370 2.28950 1.000 34.54891 320 THR A C 1
ATOM 2192 O O . THR A 1 320 ? 14.41447 41.54047 3.37193 1.000 28.61510 320 THR A O 1
ATOM 2196 N N . SER A 1 321 ? 14.84193 42.84170 1.57327 1.000 37.31902 321 SER A N 1
ATOM 2197 C CA . SER A 1 321 ? 16.14154 43.28474 2.05755 1.000 36.27276 321 SER A CA 1
ATOM 2198 C C . SER A 1 321 ? 15.98980 44.14110 3.30543 1.000 32.97421 321 SER A C 1
ATOM 2199 O O . SER A 1 321 ? 15.11887 45.00666 3.38063 1.000 35.02314 321 SER A O 1
ATOM 2202 N N . THR A 1 322 ? 16.84454 43.89534 4.28232 1.000 27.90640 322 THR A N 1
ATOM 2203 C CA . THR A 1 322 ? 17.02256 44.78622 5.41303 1.000 27.54149 322 THR A CA 1
ATOM 2204 C C . THR A 1 322 ? 18.23788 45.67695 5.16549 1.000 26.52268 322 THR A C 1
ATOM 2205 O O . THR A 1 322 ? 18.90058 45.60429 4.13030 1.000 28.45292 322 THR A O 1
ATOM 2209 N N . THR A 1 323 ? 18.55704 46.50575 6.15162 1.000 32.04954 323 THR A N 1
ATOM 2210 C CA . THR A 1 323 ? 19.78829 47.28090 6.14253 1.000 33.25619 323 THR A CA 1
ATOM 2211 C C . THR A 1 323 ? 20.88070 46.65236 7.00793 1.000 35.47069 323 THR A C 1
ATOM 2212 O O . THR A 1 323 ? 21.93189 47.26898 7.21294 1.000 36.09687 323 THR A O 1
ATOM 2216 N N . ILE A 1 324 ? 20.65861 45.44647 7.52260 1.000 36.55109 324 ILE A N 1
ATOM 2217 C CA . ILE A 1 324 ? 21.66147 44.75994 8.33707 1.000 32.77244 324 ILE A CA 1
ATOM 2218 C C . ILE A 1 324 ? 22.65364 44.05697 7.41800 1.000 32.65321 324 ILE A C 1
ATOM 2219 O O . ILE A 1 324 ? 22.26280 43.12841 6.69212 1.000 33.28593 324 ILE A O 1
ATOM 2224 N N . PRO A 1 325 ? 23.93074 44.43862 7.41240 1.000 31.32915 325 PRO A N 1
ATOM 2225 C CA . PRO A 1 325 ? 24.91018 43.67658 6.62044 1.000 34.72311 325 PRO A CA 1
ATOM 2226 C C . PRO A 1 325 ? 25.04966 42.25929 7.16170 1.000 33.70040 325 PRO A C 1
ATOM 2227 O O . PRO A 1 325 ? 24.95689 42.02515 8.36930 1.000 35.52910 325 PRO A O 1
ATOM 2231 N N . GLY A 1 326 ? 25.23585 41.30549 6.25372 1.000 28.12768 326 GLY A N 1
ATOM 2232 C CA . GLY A 1 326 ? 25.29671 39.91242 6.65743 1.000 30.03468 326 GLY A CA 1
ATOM 2233 C C . GLY A 1 326 ? 26.02416 39.06631 5.63622 1.000 31.31192 326 GLY A C 1
ATOM 2234 O O . GLY A 1 326 ? 26.30487 39.49784 4.51607 1.000 30.04323 326 GLY A O 1
ATOM 2235 N N . SER A 1 327 ? 26.30937 37.83284 6.03896 1.000 31.36981 327 SER A N 1
ATOM 2236 C CA . SER A 1 327 ? 26.95243 36.85338 5.16902 1.000 31.45120 327 SER A CA 1
ATOM 2237 C C . SER A 1 327 ? 26.59399 35.44251 5.65800 1.000 32.61094 327 SER A C 1
ATOM 2238 O O . SER A 1 327 ? 25.64064 35.27000 6.42472 1.000 27.08195 327 SER A O 1
ATOM 2241 N N . GLU A 1 328 ? 27.35256 34.43635 5.20742 1.000 26.21582 328 GLU A N 1
ATOM 2242 C CA . GLU A 1 328 ? 27.08896 33.04760 5.56373 1.000 27.50483 328 GLU A CA 1
ATOM 2243 C C . GLU A 1 328 ? 27.31237 32.79362 7.05361 1.000 27.26296 328 GLU A C 1
ATOM 2244 O O . GLU A 1 328 ? 28.14013 33.44137 7.69515 1.000 20.47064 328 GLU A O 1
ATOM 2250 N N . GLY A 1 329 ? 26.61184 31.79387 7.59311 1.000 28.40819 329 GLY A N 1
ATOM 2251 C CA . GLY A 1 329 ? 26.78187 31.38408 8.97964 1.000 25.32970 329 GLY A CA 1
ATOM 2252 C C . GLY A 1 329 ? 25.51429 31.58252 9.79195 1.000 25.50131 329 GLY A C 1
ATOM 2253 O O . GLY A 1 329 ? 24.50708 32.09400 9.30506 1.000 30.65761 329 GLY A O 1
ATOM 2254 N N . SER A 1 330 ? 25.58823 31.18208 11.06656 1.000 24.75420 330 SER A N 1
ATOM 2255 C CA . SER A 1 330 ? 24.45280 31.28016 11.99577 1.000 31.18487 330 SER A CA 1
ATOM 2256 C C . SER A 1 330 ? 24.59905 32.51987 12.87295 1.000 26.77180 330 SER A C 1
ATOM 2257 O O . SER A 1 330 ? 25.54022 32.60297 13.67559 1.000 25.97134 330 SER A O 1
ATOM 2260 N N . PHE A 1 331 ? 23.66029 33.45846 12.74565 1.000 22.88707 331 PHE A N 1
ATOM 2261 C CA . PHE A 1 331 ? 23.72287 34.66421 13.56229 1.000 26.98228 331 PHE A CA 1
ATOM 2262 C C . PHE A 1 331 ? 23.22631 34.38782 14.97973 1.000 21.32689 331 PHE A C 1
ATOM 2263 O O . PHE A 1 331 ? 22.46526 33.45447 15.22354 1.000 23.41217 331 PHE A O 1
ATOM 2271 N N . GLY A 1 332 ? 23.67994 35.21970 15.91507 1.000 20.04652 332 GLY A N 1
ATOM 2272 C CA . GLY A 1 332 ? 23.13074 35.23747 17.26043 1.000 24.23214 332 GLY A CA 1
ATOM 2273 C C . GLY A 1 332 ? 21.97947 36.23159 17.40203 1.000 26.74215 332 GLY A C 1
ATOM 2274 O O . GLY A 1 332 ? 21.95050 37.27557 16.75580 1.000 25.02292 332 GLY A O 1
ATOM 2275 N N . PHE A 1 333 ? 21.02314 35.90322 18.26909 1.000 25.90150 333 PHE A N 1
ATOM 2276 C CA . PHE A 1 333 ? 19.79059 36.68588 18.34366 1.000 26.05818 333 PHE A CA 1
ATOM 2277 C C . PHE A 1 333 ? 19.14941 36.43595 19.69507 1.000 27.38642 333 PHE A C 1
ATOM 2278 O O . PHE A 1 333 ? 18.82165 35.29260 20.01254 1.000 29.58386 333 PHE A O 1
ATOM 2286 N N . LEU A 1 334 ? 18.95155 37.49582 20.47539 1.000 23.27985 334 LEU A N 1
ATOM 2287 C CA . LEU A 1 334 ? 18.29682 37.40018 21.77625 1.000 28.47948 334 LEU A CA 1
ATOM 2288 C C . LEU A 1 334 ? 17.26631 38.51341 21.89574 1.000 26.08877 334 LEU A C 1
ATOM 2289 O O . LEU A 1 334 ? 17.61017 39.69512 21.78899 1.000 27.24451 334 LEU A O 1
ATOM 2294 N N . LYS A 1 335 ? 16.02175 38.13860 22.16792 1.000 30.03904 335 LYS A N 1
ATOM 2295 C CA . LYS A 1 335 ? 14.93874 39.08048 22.43285 1.000 33.15021 335 LYS A CA 1
ATOM 2296 C C . LYS A 1 335 ? 14.74709 39.13939 23.94253 1.000 29.62873 335 LYS A C 1
ATOM 2297 O O . LYS A 1 335 ? 14.54323 38.10255 24.57840 1.000 29.74305 335 LYS A O 1
ATOM 2303 N N . LEU A 1 336 ? 14.84915 40.33788 24.51445 1.000 31.45327 336 LEU A N 1
ATOM 2304 C CA . LEU A 1 336 ? 14.57055 40.57157 25.92729 1.000 29.90109 336 LEU A CA 1
ATOM 2305 C C . LEU A 1 336 ? 13.22423 41.27803 26.05192 1.000 32.95996 336 LEU A C 1
ATOM 2306 O O . LEU A 1 336 ? 12.95934 42.25274 25.33681 1.000 30.36662 336 LEU A O 1
ATOM 2311 N N . THR A 1 337 ? 12.37715 40.79019 26.95307 1.000 34.60180 337 THR A N 1
ATOM 2312 C CA . THR A 1 337 ? 11.03238 41.33773 27.14020 1.000 39.30683 337 THR A CA 1
ATOM 2313 C C . THR A 1 337 ? 11.01887 42.10671 28.45469 1.000 34.68379 337 THR A C 1
ATOM 2314 O O . THR A 1 337 ? 10.98214 41.50650 29.53147 1.000 36.13787 337 THR A O 1
ATOM 2318 N N . GLY A 1 338 ? 11.08700 43.43427 28.36073 1.000 34.33307 338 GLY A N 1
ATOM 2319 C CA . GLY A 1 338 ? 11.07149 44.30154 29.52980 1.000 30.84528 338 GLY A CA 1
ATOM 2320 C C . GLY A 1 338 ? 12.23506 44.12476 30.49099 1.000 41.33349 338 GLY A C 1
ATOM 2321 O O . GLY A 1 338 ? 12.19752 44.63465 31.61706 1.000 34.74350 338 GLY A O 1
ATOM 2322 N N . SER A 1 339 ? 13.28765 43.41531 30.06387 1.000 35.49262 339 SER A N 1
ATOM 2323 C CA . SER A 1 339 ? 14.38102 43.05590 30.95770 1.000 31.29103 339 SER A CA 1
ATOM 2324 C C . SER A 1 339 ? 15.71296 43.64649 30.51020 1.000 28.75863 339 SER A C 1
ATOM 2325 O O . SER A 1 339 ? 16.76782 43.20402 30.97289 1.000 25.87962 339 SER A O 1
ATOM 2328 N N . TRP A 1 340 ? 15.68719 44.62370 29.60958 1.000 27.00502 340 TRP A N 1
ATOM 2329 C CA . TRP A 1 340 ? 16.87823 45.36647 29.20946 1.000 30.81315 340 TRP A CA 1
ATOM 2330 C C . TRP A 1 340 ? 16.91012 46.69905 29.95070 1.000 33.06391 340 TRP A C 1
ATOM 2331 O O . TRP A 1 340 ? 16.00114 47.51952 29.78756 1.000 30.04528 340 TRP A O 1
ATOM 2342 N N . TYR A 1 341 ? 17.95215 46.90110 30.76519 1.000 31.72866 341 TYR A N 1
ATOM 2343 C CA . TYR A 1 341 ? 18.18185 48.13900 31.50555 1.000 34.93287 341 TYR A CA 1
ATOM 2344 C C . TYR A 1 341 ? 19.29342 48.99519 30.90629 1.000 37.21324 341 TYR A C 1
ATOM 2345 O O . TYR A 1 341 ? 19.46339 50.14419 31.32935 1.000 36.22309 341 TYR A O 1
ATOM 2354 N N . GLY A 1 342 ? 20.02363 48.48405 29.91285 1.000 33.77983 342 GLY A N 1
ATOM 2355 C CA . GLY A 1 342 ? 21.04283 49.26114 29.23354 1.000 33.60414 342 GLY A CA 1
ATOM 2356 C C . GLY A 1 342 ? 22.03400 49.92590 30.17030 1.000 35.54964 342 GLY A C 1
ATOM 2357 O O . GLY A 1 342 ? 22.70138 49.25761 30.96764 1.000 30.43465 342 GLY A O 1
ATOM 2358 N N . ALA A 1 343 ? 22.14306 51.25041 30.07389 1.000 36.90666 343 ALA A N 1
ATOM 2359 C CA . ALA A 1 343 ? 23.05532 51.99240 30.93372 1.000 38.80744 343 ALA A CA 1
ATOM 2360 C C . ALA A 1 343 ? 22.47831 52.30482 32.31506 1.000 37.75608 343 ALA A C 1
ATOM 2361 O O . ALA A 1 343 ? 23.21429 52.81861 33.15851 1.000 39.84342 343 ALA A O 1
ATOM 2363 N N . ASN A 1 344 ? 21.20863 51.99410 32.58450 1.000 40.99319 344 ASN A N 1
ATOM 2364 C CA . ASN A 1 344 ? 20.58274 52.35434 33.85493 1.000 38.96316 344 ASN A CA 1
ATOM 2365 C C . ASN A 1 344 ? 20.86520 51.31256 34.92970 1.000 41.32312 344 ASN A C 1
ATOM 2366 O O . ASN A 1 344 ? 20.97538 50.11942 34.65156 1.000 43.14457 344 ASN A O 1
ATOM 2371 N N . GLN A 1 345 ? 20.91084 51.76866 36.17622 1.000 39.14988 345 GLN A N 1
ATOM 2372 C CA . GLN A 1 345 ? 21.15537 50.87522 37.30238 1.000 40.95764 345 GLN A CA 1
ATOM 2373 C C . GLN A 1 345 ? 20.03288 49.84243 37.42794 1.000 36.08343 345 GLN A C 1
ATOM 2374 O O . GLN A 1 345 ? 18.88076 50.10677 37.09655 1.000 36.15077 345 GLN A O 1
ATOM 2380 N N . TYR A 1 346 ? 20.38481 48.63078 37.85862 1.000 35.36437 346 TYR A N 1
ATOM 2381 C CA . TYR A 1 346 ? 19.37770 47.63924 38.21438 1.000 32.24226 346 TYR A CA 1
ATOM 2382 C C . TYR A 1 346 ? 19.95328 46.72740 39.28636 1.000 31.56263 346 TYR A C 1
ATOM 2383 O O . TYR A 1 346 ? 21.15939 46.71003 39.53703 1.000 37.19670 346 TYR A O 1
ATOM 2392 N N . ASP A 1 347 ? 19.07124 45.95812 39.91361 1.000 32.77448 347 ASP A N 1
ATOM 2393 C CA . ASP A 1 347 ? 19.46136 45.06103 40.98848 1.000 36.71311 347 ASP A CA 1
ATOM 2394 C C . ASP A 1 347 ? 19.68941 43.66051 40.42827 1.000 37.36696 347 ASP A C 1
ATOM 2395 O O . ASP A 1 347 ? 18.71010 42.97870 40.08992 1.000 37.18576 347 ASP A O 1
ATOM 2400 N N . PRO A 1 348 ? 20.94003 43.18438 40.31288 1.000 38.01657 348 PRO A N 1
ATOM 2401 C CA . PRO A 1 348 ? 21.16140 41.84423 39.72884 1.000 36.29761 348 PRO A CA 1
ATOM 2402 C C . PRO A 1 348 ? 20.58866 40.69334 40.54723 1.000 37.48126 348 PRO A C 1
ATOM 2403 O O . PRO A 1 348 ? 20.26973 39.64761 39.96555 1.000 37.96164 348 PRO A O 1
ATOM 2407 N N . SER A 1 349 ? 20.43264 40.83364 41.86824 1.000 36.65569 349 SER A N 1
ATOM 2408 C CA . SER A 1 349 ? 19.77075 39.76283 42.61602 1.000 37.22185 349 SER A CA 1
ATOM 2409 C C . SER A 1 349 ? 18.28568 39.71504 42.28643 1.000 38.14958 349 SER A C 1
ATOM 2410 O O . SER A 1 349 ? 17.70082 38.63086 42.15653 1.000 40.51315 349 SER A O 1
ATOM 2413 N N . LYS A 1 350 ? 17.65512 40.88221 42.15986 1.000 37.25262 350 LYS A N 1
ATOM 2414 C CA . LYS A 1 350 ? 16.25187 40.90829 41.77007 1.000 42.76005 350 LYS A CA 1
ATOM 2415 C C . LYS A 1 350 ? 16.06537 40.38834 40.35116 1.000 38.84628 350 LYS A C 1
ATOM 2416 O O . LYS A 1 350 ? 15.01426 39.81109 40.04099 1.000 36.39874 350 LYS A O 1
ATOM 2422 N N . TYR A 1 351 ? 17.05163 40.61876 39.47278 1.000 38.82834 351 TYR A N 1
ATOM 2423 C CA . TYR A 1 351 ? 16.95111 40.13865 38.09796 1.000 35.89538 351 TYR A CA 1
ATOM 2424 C C . TYR A 1 351 ? 16.70809 38.64391 38.04643 1.000 31.28859 351 TYR A C 1
ATOM 2425 O O . TYR A 1 351 ? 15.96835 38.17205 37.17769 1.000 32.42699 351 TYR A O 1
ATOM 2434 N N . ALA A 1 352 ? 17.28964 37.89319 38.99087 1.000 33.78662 352 ALA A N 1
ATOM 2435 C CA . ALA A 1 352 ? 17.15706 36.43626 38.98385 1.000 36.35988 352 ALA A CA 1
ATOM 2436 C C . ALA A 1 352 ? 15.71708 35.98038 39.19524 1.000 38.57733 352 ALA A C 1
ATOM 2437 O O . ALA A 1 352 ? 15.31927 34.93695 38.66597 1.000 48.68300 352 ALA A O 1
ATOM 2439 N N . SER A 1 353 ? 14.91675 36.73775 39.94961 1.000 44.09457 353 SER A N 1
ATOM 2440 C CA . SER A 1 353 ? 13.54050 36.34246 40.25701 1.000 42.96715 353 SER A CA 1
ATOM 2441 C C . SER A 1 353 ? 12.49637 37.10492 39.46342 1.000 39.25067 353 SER A C 1
ATOM 2442 O O . SER A 1 353 ? 11.39755 36.58835 39.24498 1.000 39.72481 353 SER A O 1
ATOM 2445 N N . ASN A 1 354 ? 12.80238 38.32634 39.04402 1.000 38.41846 354 ASN A N 1
ATOM 2446 C CA . ASN A 1 354 ? 11.86496 39.13871 38.26905 1.000 41.72478 354 ASN A CA 1
ATOM 2447 C C . ASN A 1 354 ? 12.66293 40.02247 37.32314 1.000 37.28860 354 ASN A C 1
ATOM 2448 O O . ASN A 1 354 ? 12.91458 41.19943 37.60126 1.000 36.85645 354 ASN A O 1
ATOM 2453 N N . PRO A 1 355 ? 13.09046 39.47469 36.18186 1.000 39.01272 355 PRO A N 1
ATOM 2454 C CA . PRO A 1 355 ? 13.96073 40.24909 35.28295 1.000 36.36148 355 PRO A CA 1
ATOM 2455 C C . PRO A 1 355 ? 13.30468 41.49547 34.70760 1.000 37.65043 355 PRO A C 1
ATOM 2456 O O . PRO A 1 355 ? 14.00729 42.45865 34.36840 1.000 32.65256 355 PRO A O 1
ATOM 2460 N N . SER A 1 356 ? 11.98287 41.52653 34.60108 1.000 35.97140 356 SER A N 1
ATOM 2461 C CA . SER A 1 356 ? 11.33970 42.69087 34.01735 1.000 37.68399 356 SER A CA 1
ATOM 2462 C C . SER A 1 356 ? 11.04041 43.79097 35.03493 1.000 43.03068 356 SER A C 1
ATOM 2463 O O . SER A 1 356 ? 10.59443 44.87190 34.62643 1.000 39.01897 356 SER A O 1
ATOM 2466 N N . GLN A 1 357 ? 11.29040 43.56221 36.34292 1.000 38.46503 357 GLN A N 1
ATOM 2467 C CA . GLN A 1 357 ? 10.97804 44.54500 37.40202 1.000 44.18361 357 GLN A CA 1
ATOM 2468 C C . GLN A 1 357 ? 12.17484 44.65391 38.35263 1.000 42.92153 357 GLN A C 1
ATOM 2469 O O . GLN A 1 357 ? 12.06738 44.30890 39.53106 1.000 45.24088 357 GLN A O 1
ATOM 2475 N N . ALA A 1 358 ? 13.30757 45.15873 37.85703 1.000 41.04271 358 ALA A N 1
ATOM 2476 C CA . ALA A 1 358 ? 14.51874 45.22044 38.67031 1.000 39.25608 358 ALA A CA 1
ATOM 2477 C C . ALA A 1 358 ? 15.28690 46.52763 38.54657 1.000 40.27874 358 ALA A C 1
ATOM 2478 O O . ALA A 1 358 ? 16.35283 46.65121 39.16582 1.000 40.88286 358 ALA A O 1
ATOM 2480 N N . GLY A 1 359 ? 14.78481 47.51237 37.78759 1.000 36.43655 359 GLY A N 1
ATOM 2481 C CA . GLY A 1 359 ? 15.57880 48.68396 37.47473 1.000 38.05011 359 GLY A CA 1
ATOM 2482 C C . GLY A 1 359 ? 15.55777 49.75907 38.55787 1.000 42.16681 359 GLY A C 1
ATOM 2483 O O . GLY A 1 359 ? 14.81181 49.70193 39.53869 1.000 38.08294 359 GLY A O 1
ATOM 2484 N N . GLY A 1 360 ? 16.39558 50.77008 38.34012 1.000 41.30129 360 GLY A N 1
ATOM 2485 C CA . GLY A 1 360 ? 16.47622 51.91377 39.22150 1.000 40.61832 360 GLY A CA 1
ATOM 2486 C C . GLY A 1 360 ? 17.20883 51.60958 40.51698 1.000 48.67683 360 GLY A C 1
ATOM 2487 O O . GLY A 1 360 ? 17.47546 50.45762 40.87288 1.000 45.56223 360 GLY A O 1
ATOM 2488 N N . ALA A 1 361 ? 17.55162 52.68784 41.23686 1.000 49.37524 361 ALA A N 1
ATOM 2489 C CA . ALA A 1 361 ? 18.22934 52.55330 42.52501 1.000 49.61224 361 ALA A CA 1
ATOM 2490 C C . ALA A 1 361 ? 17.36391 51.83405 43.55722 1.000 48.46667 361 ALA A C 1
ATOM 2491 O O . ALA A 1 361 ? 17.90155 51.26103 44.51115 1.000 50.61596 361 ALA A O 1
ATOM 2493 N N . THR A 1 362 ? 16.03793 51.84889 43.37861 1.000 47.39929 362 THR A N 1
ATOM 2494 C CA . THR A 1 362 ? 15.10995 51.10562 44.22142 1.000 47.90211 362 THR A CA 1
ATOM 2495 C C . THR A 1 362 ? 14.97641 49.62873 43.82889 1.000 50.90188 362 THR A C 1
ATOM 2496 O O . THR A 1 362 ? 14.42002 48.84284 44.61048 1.000 40.41173 362 THR A O 1
ATOM 2500 N N . GLY A 1 363 ? 15.43095 49.24386 42.63064 1.000 50.23915 363 GLY A N 1
ATOM 2501 C CA . GLY A 1 363 ? 15.43047 47.84567 42.21369 1.000 44.33584 363 GLY A CA 1
ATOM 2502 C C . GLY A 1 363 ? 14.08601 47.22483 41.87019 1.000 41.60385 363 GLY A C 1
ATOM 2503 O O . GLY A 1 363 ? 13.90846 46.01690 42.05700 1.000 37.27887 363 GLY A O 1
ATOM 2504 N N . ASP A 1 364 ? 13.12785 48.01526 41.36895 1.000 42.39794 364 ASP A N 1
ATOM 2505 C CA . ASP A 1 364 ? 11.80730 47.46692 41.07498 1.000 43.11544 364 ASP A CA 1
ATOM 2506 C C . ASP A 1 364 ? 11.15024 48.11928 39.86535 1.000 40.53622 364 ASP A C 1
ATOM 2507 O O . ASP A 1 364 ? 9.96362 47.86960 39.62740 1.000 41.64372 364 ASP A O 1
ATOM 2512 N N . GLN A 1 365 ? 11.85743 48.96297 39.12227 1.000 42.71309 365 GLN A N 1
ATOM 2513 C CA . GLN A 1 365 ? 11.30705 49.60622 37.94596 1.000 39.43562 365 GLN A CA 1
ATOM 2514 C C . GLN A 1 365 ? 11.28631 48.62571 36.77323 1.000 46.81396 365 GLN A C 1
ATOM 2515 O O . GLN A 1 365 ? 11.99903 47.61469 36.75451 1.000 35.87408 365 GLN A O 1
ATOM 2521 N N . ALA A 1 366 ? 10.44469 48.92977 35.79056 1.000 44.41377 366 ALA A N 1
ATOM 2522 C CA . ALA A 1 366 ? 10.36408 48.11352 34.58868 1.000 45.90087 366 ALA A CA 1
ATOM 2523 C C . ALA A 1 366 ? 11.53943 48.42327 33.66183 1.000 41.71584 366 ALA A C 1
ATOM 2524 O O . ALA A 1 366 ? 11.95879 49.57997 33.53756 1.000 34.77309 366 ALA A O 1
ATOM 2526 N N . GLY A 1 367 ? 12.08491 47.37970 33.02388 1.000 35.51436 367 GLY A N 1
ATOM 2527 C CA . GLY A 1 367 ? 13.00119 47.54811 31.91268 1.000 34.64773 367 GLY A CA 1
ATOM 2528 C C . GLY A 1 367 ? 12.23584 47.70644 30.61366 1.000 37.63436 367 GLY A C 1
ATOM 2529 O O . GLY A 1 367 ? 11.02453 47.92330 30.60138 1.000 42.88915 367 GLY A O 1
ATOM 2530 N N . LYS A 1 368 ? 12.95405 47.60626 29.49537 1.000 39.43776 368 LYS A N 1
ATOM 2531 C CA . LYS A 1 368 ? 12.28102 47.69668 28.20664 1.000 35.92297 368 LYS A CA 1
ATOM 2532 C C . LYS A 1 368 ? 12.64785 46.52109 27.31600 1.000 37.65209 368 LYS A C 1
ATOM 2533 O O . LYS A 1 368 ? 13.56481 45.74105 27.60074 1.000 35.21396 368 LYS A O 1
ATOM 2539 N N . ASP A 1 369 ? 11.87705 46.39315 26.24151 1.000 32.46132 369 ASP A N 1
ATOM 2540 C CA . ASP A 1 369 ? 12.13364 45.38525 25.22972 1.000 37.54405 369 ASP A CA 1
ATOM 2541 C C . ASP A 1 369 ? 13.36275 45.76314 24.41613 1.000 36.75681 369 ASP A C 1
ATOM 2542 O O . ASP A 1 369 ? 13.61021 46.93788 24.12989 1.000 36.44568 369 ASP A O 1
ATOM 2547 N N . GLU A 1 370 ? 14.11199 44.74520 24.00517 1.000 35.42528 370 GLU A N 1
ATOM 2548 C CA . GLU A 1 370 ? 15.31234 44.96724 23.21077 1.000 35.88348 370 GLU A CA 1
ATOM 2549 C C . GLU A 1 370 ? 15.67717 43.67663 22.48903 1.000 32.37122 370 GLU A C 1
ATOM 2550 O O . GLU A 1 370 ? 15.41885 42.57440 22.98906 1.000 26.51026 370 GLU A O 1
ATOM 2556 N N . VAL A 1 371 ? 16.30526 43.82927 21.32232 1.000 26.91991 371 VAL A N 1
ATOM 2557 C CA . VAL A 1 371 ? 16.86402 42.70739 20.57694 1.000 32.78690 371 VAL A CA 1
ATOM 2558 C C . VAL A 1 371 ? 18.36525 42.92350 20.39573 1.000 32.60941 371 VAL A C 1
ATOM 2559 O O . VAL A 1 371 ? 18.80278 44.00055 19.96959 1.000 29.06757 371 VAL A O 1
ATOM 2563 N N . LEU A 1 372 ? 19.14831 41.90746 20.74747 1.000 26.03470 372 LEU A N 1
ATOM 2564 C CA . LEU A 1 372 ? 20.57625 41.86479 20.46718 1.000 24.39935 372 LEU A CA 1
ATOM 2565 C C . LEU A 1 372 ? 20.84731 40.92204 19.30155 1.000 25.33476 372 LEU A C 1
ATOM 2566 O O . LEU A 1 372 ? 20.30086 39.81544 19.24514 1.000 25.54499 372 LEU A O 1
ATOM 2571 N N . PHE A 1 373 ? 21.69522 41.35478 18.37745 1.000 22.87101 373 PHE A N 1
ATOM 2572 C CA . PHE A 1 373 ? 21.96559 40.58184 17.17234 1.000 27.86038 373 PHE A CA 1
ATOM 2573 C C . PHE A 1 373 ? 23.45472 40.64754 16.85634 1.000 30.39764 373 PHE A C 1
ATOM 2574 O O . PHE A 1 373 ? 24.05674 41.71979 16.92993 1.000 32.62585 373 PHE A O 1
ATOM 2582 N N . SER A 1 374 ? 24.04993 39.51427 16.47485 1.000 29.24723 374 SER A N 1
ATOM 2583 C CA . SER A 1 374 ? 25.46021 39.50536 16.08362 1.000 27.94732 374 SER A CA 1
ATOM 2584 C C . SER A 1 374 ? 25.65238 38.64815 14.84368 1.000 29.26981 374 SER A C 1
ATOM 2585 O O . SER A 1 374 ? 25.13486 37.52927 14.77154 1.000 28.16771 374 SER A O 1
ATOM 2588 N N . HIS A 1 375 ? 26.37483 39.17263 13.86188 1.000 27.98269 375 HIS A N 1
ATOM 2589 C CA . HIS A 1 375 ? 26.70587 38.35596 12.70761 1.000 25.62015 375 HIS A CA 1
ATOM 2590 C C . HIS A 1 375 ? 27.87331 38.97927 11.96071 1.000 26.56419 375 HIS A C 1
ATOM 2591 O O . HIS A 1 375 ? 28.14969 40.16971 12.09588 1.000 26.85175 375 HIS A O 1
ATOM 2598 N N . VAL A 1 376 ? 28.53893 38.15075 11.14976 1.000 22.76329 376 VAL A N 1
ATOM 2599 C CA . VAL A 1 376 ? 29.61787 38.62811 10.29644 1.000 26.96228 376 VAL A CA 1
ATOM 2600 C C . VAL A 1 376 ? 29.04059 39.42198 9.13016 1.000 29.90616 376 VAL A C 1
ATOM 2601 O O . VAL A 1 376 ? 27.89720 39.21158 8.70760 1.000 32.89012 376 VAL A O 1
ATOM 2605 N N . THR A 1 377 ? 29.85116 40.32853 8.58188 1.000 27.34340 377 THR A N 1
ATOM 2606 C CA . THR A 1 377 ? 29.40776 41.20250 7.50492 1.000 29.19257 377 THR A CA 1
ATOM 2607 C C . THR A 1 377 ? 29.97514 40.82387 6.14851 1.000 32.83113 377 THR A C 1
ATOM 2608 O O . THR A 1 377 ? 29.43476 41.26222 5.13150 1.000 36.52179 377 THR A O 1
ATOM 2612 N N . THR A 1 378 ? 31.03723 40.02707 6.10904 1.000 30.53696 378 THR A N 1
ATOM 2613 C CA . THR A 1 378 ? 31.57357 39.44569 4.88374 1.000 34.07281 378 THR A CA 1
ATOM 2614 C C . THR A 1 378 ? 31.90348 37.99022 5.19418 1.000 33.58240 378 THR A C 1
ATOM 2615 O O . THR A 1 378 ? 31.93528 37.61902 6.37354 1.000 31.31747 378 THR A O 1
ATOM 2619 N N . PRO A 1 379 ? 32.14350 37.14128 4.19010 1.000 34.62685 379 PRO A N 1
ATOM 2620 C CA . PRO A 1 379 ? 32.38834 35.71251 4.46423 1.000 31.07627 379 PRO A CA 1
ATOM 2621 C C . PRO A 1 379 ? 33.59252 35.48167 5.37140 1.000 31.93686 379 PRO A C 1
ATOM 2622 O O . PRO A 1 379 ? 34.73006 35.85666 5.04926 1.000 27.82506 379 PRO A O 1
ATOM 2626 N N . ALA A 1 380 ? 33.32762 34.83708 6.51196 1.000 28.35311 380 ALA A N 1
ATOM 2627 C CA . ALA A 1 380 ? 34.32463 34.54706 7.54584 1.000 26.46552 380 ALA A CA 1
ATOM 2628 C C . ALA A 1 380 ? 35.01548 35.81889 8.05393 1.000 27.72682 380 ALA A C 1
ATOM 2629 O O . ALA A 1 380 ? 36.15157 35.77288 8.54008 1.000 30.31788 380 ALA A O 1
ATOM 2631 N N . GLY A 1 381 ? 34.33509 36.96097 7.93913 1.000 28.08847 381 GLY A N 1
ATOM 2632 C CA . GLY A 1 381 ? 34.88165 38.25997 8.29379 1.000 28.02153 381 GLY A CA 1
ATOM 2633 C C . GLY A 1 381 ? 34.55637 38.72604 9.70506 1.000 31.15064 381 GLY A C 1
ATOM 2634 O O . GLY A 1 381 ? 34.43011 37.93030 10.64602 1.000 25.15978 381 GLY A O 1
ATOM 2635 N N . GLN A 1 382 ? 34.40284 40.04567 9.84550 1.000 29.20470 382 GLN A N 1
ATOM 2636 C CA . GLN A 1 382 ? 34.22679 40.67778 11.14720 1.000 30.96561 382 GLN A CA 1
ATOM 2637 C C . GLN A 1 382 ? 32.82245 40.45435 11.69550 1.000 27.60809 382 GLN A C 1
ATOM 2638 O O . GLN A 1 382 ? 31.82618 40.61220 10.98567 1.000 28.61039 382 GLN A O 1
ATOM 2644 N N . ASN A 1 383 ? 32.74905 40.11662 12.97779 1.000 25.35003 383 ASN A N 1
ATOM 2645 C CA . ASN A 1 383 ? 31.48253 39.89295 13.65117 1.000 23.75553 383 ASN A CA 1
ATOM 2646 C C . ASN A 1 383 ? 31.06017 41.16930 14.37334 1.000 24.84728 383 ASN A C 1
ATOM 2647 O O . ASN A 1 383 ? 31.77906 41.65978 15.25107 1.000 28.10844 383 ASN A O 1
ATOM 2652 N N . GLN A 1 384 ? 29.88932 41.69086 14.01523 1.000 26.05356 384 GLN A N 1
ATOM 2653 C CA . GLN A 1 384 ? 29.34186 42.92251 14.58466 1.000 29.59979 384 GLN A CA 1
ATOM 2654 C C . GLN A 1 384 ? 28.09168 42.59753 15.39264 1.000 26.94518 384 GLN A C 1
ATOM 2655 O O . GLN A 1 384 ? 27.18467 41.91839 14.89142 1.000 25.45531 384 GLN A O 1
ATOM 2661 N N . MET A 1 385 ? 28.03915 43.08979 16.62926 1.000 27.07608 385 MET A N 1
ATOM 2662 C CA . MET A 1 385 ? 26.82073 43.04723 17.43269 1.000 26.20464 385 MET A CA 1
ATOM 2663 C C . MET A 1 385 ? 26.03261 44.34545 17.27613 1.000 28.26313 385 MET A C 1
ATOM 2664 O O . MET A 1 385 ? 26.59335 45.43487 17.13379 1.000 30.77018 385 MET A O 1
ATOM 2669 N N . ARG A 1 386 ? 24.71618 44.22377 17.34439 1.000 32.19167 386 ARG A N 1
ATOM 2670 C CA . ARG A 1 386 ? 23.83338 45.34227 17.07261 1.000 32.68826 386 ARG A CA 1
ATOM 2671 C C . ARG A 1 386 ? 22.62008 45.24720 17.97188 1.000 33.30990 386 ARG A C 1
ATOM 2672 O O . ARG A 1 386 ? 22.23312 44.16064 18.40766 1.000 30.72752 386 ARG A O 1
ATOM 2680 N N . LEU A 1 387 ? 22.00477 46.39508 18.22441 1.000 30.00334 387 LEU A N 1
ATOM 2681 C CA . LEU A 1 387 ? 20.66785 46.43116 18.78487 1.000 30.51646 387 LEU A CA 1
ATOM 2682 C C . LEU A 1 387 ? 19.67505 46.57557 17.64350 1.000 33.31586 387 LEU A C 1
ATOM 2683 O O . LEU A 1 387 ? 19.89286 47.35687 16.71266 1.000 32.88490 387 LEU A O 1
ATOM 2688 N N . LEU A 1 388 ? 18.59037 45.81470 17.71401 1.000 30.02332 388 LEU A N 1
ATOM 2689 C CA . LEU A 1 388 ? 17.50471 45.91746 16.75555 1.000 32.17636 388 LEU A CA 1
ATOM 2690 C C . LEU A 1 388 ? 16.23428 46.29920 17.49539 1.000 35.28867 388 LEU A C 1
ATOM 2691 O O . LEU A 1 388 ? 16.02616 45.91288 18.64735 1.000 33.55930 388 LEU A O 1
ATOM 2696 N N . ASP A 1 389 ? 15.40280 47.07244 16.82465 1.000 37.71439 389 ASP A N 1
ATOM 2697 C CA . ASP A 1 389 ? 14.11079 47.43708 17.36948 1.000 34.36542 389 ASP A CA 1
ATOM 2698 C C . ASP A 1 389 ? 13.23633 46.19467 17.55773 1.000 39.47961 389 ASP A C 1
ATOM 2699 O O . ASP A 1 389 ? 13.15263 45.35899 16.64912 1.000 39.78364 389 ASP A O 1
ATOM 2704 N N . PRO A 1 390 ? 12.56398 46.03629 18.70394 1.000 38.39717 390 PRO A N 1
ATOM 2705 C CA . PRO A 1 390 ? 11.85611 44.77323 18.97905 1.000 39.10103 390 PRO A CA 1
ATOM 2706 C C . PRO A 1 390 ? 10.55033 44.55305 18.22111 1.000 42.72882 390 PRO A C 1
ATOM 2707 O O . PRO A 1 390 ? 9.99030 43.45209 18.33538 1.000 45.21240 390 PRO A O 1
ATOM 2711 N N . GLN A 1 391 ? 10.04128 45.53628 17.47028 1.000 37.34214 391 GLN A N 1
ATOM 2712 C CA . GLN A 1 391 ? 8.82544 45.36333 16.67427 1.000 43.31807 391 GLN A CA 1
ATOM 2713 C C . GLN A 1 391 ? 9.11550 45.06487 15.20425 1.000 42.29154 391 GLN A C 1
ATOM 2714 O O . GLN A 1 391 ? 8.53346 44.13190 14.63860 1.000 41.08833 391 GLN A O 1
ATOM 2720 N N . GLN A 1 392 ? 9.98826 45.84990 14.56009 1.000 42.78546 392 GLN A N 1
ATOM 2721 C CA . GLN A 1 392 ? 10.34048 45.64895 13.15572 1.000 44.10873 392 GLN A CA 1
ATOM 2722 C C . GLN A 1 392 ? 11.73102 45.05600 12.94448 1.000 40.50839 392 GLN A C 1
ATOM 2723 O O . GLN A 1 392 ? 12.09180 44.77201 11.79637 1.000 35.94097 392 GLN A O 1
ATOM 2729 N N . TYR A 1 393 ? 12.53083 44.90259 14.00441 1.000 36.21161 393 TYR A N 1
ATOM 2730 C CA . TYR A 1 393 ? 13.89774 44.37171 13.90352 1.000 36.63976 393 TYR A CA 1
ATOM 2731 C C . TYR A 1 393 ? 14.77536 45.23378 13.00072 1.000 36.80749 393 TYR A C 1
ATOM 2732 O O . TYR A 1 393 ? 15.62170 44.73331 12.25590 1.000 38.55887 393 TYR A O 1
ATOM 2741 N N . GLU A 1 394 ? 14.60145 46.50663 13.08981 1.000 40.51747 394 GLU A N 1
ATOM 2742 C CA . GLU A 1 394 ? 15.53183 47.31322 12.32620 1.000 36.11403 394 GLU A CA 1
ATOM 2743 C C . GLU A 1 394 ? 16.65722 47.81043 13.22351 1.000 32.43188 394 GLU A C 1
ATOM 2744 O O . GLU A 1 394 ? 16.46358 48.02669 14.42804 1.000 29.73400 394 GLU A O 1
ATOM 2750 N N . PRO A 1 395 ? 17.85175 47.93501 12.66306 1.000 31.15642 395 PRO A N 1
ATOM 2751 C CA . PRO A 1 395 ? 19.02508 48.23138 13.48450 1.000 37.31111 395 PRO A CA 1
ATOM 2752 C C . PRO A 1 395 ? 19.06873 49.68367 13.92748 1.000 41.29310 395 PRO A C 1
ATOM 2753 O O . PRO A 1 395 ? 18.55230 50.57958 13.26102 1.000 36.89472 395 PRO A O 1
ATOM 2757 N N . LEU A 1 396 ? 19.69223 49.90148 15.08326 1.000 42.57876 396 LEU A N 1
ATOM 2758 C CA . LEU A 1 396 ? 20.16315 51.22786 15.44447 1.000 44.94741 396 LEU A CA 1
ATOM 2759 C C . LEU A 1 396 ? 21.44556 51.52094 14.66487 1.000 46.30223 396 LEU A C 1
ATOM 2760 O O . LEU A 1 396 ? 21.96503 50.67700 13.92841 1.000 49.86582 396 LEU A O 1
ATOM 2765 N N . SER A 1 397 ? 21.96640 52.73625 14.80295 1.000 50.29120 397 SER A N 1
ATOM 2766 C CA . SER A 1 397 ? 23.07821 53.14329 13.95011 1.000 45.26198 397 SER A CA 1
ATOM 2767 C C . SER A 1 397 ? 24.41840 52.56844 14.40138 1.000 46.64996 397 SER A C 1
ATOM 2768 O O . SER A 1 397 ? 25.32117 52.40570 13.57435 1.000 45.58601 397 SER A O 1
ATOM 2771 N N . LYS A 1 398 ? 24.57226 52.23987 15.67515 1.000 44.50931 398 LYS A N 1
ATOM 2772 C CA . LYS A 1 398 ? 25.87180 51.81681 16.16822 1.000 46.14025 398 LYS A CA 1
ATOM 2773 C C . LYS A 1 398 ? 26.01197 50.29799 16.06883 1.000 41.51818 398 LYS A C 1
ATOM 2774 O O . LYS A 1 398 ? 25.02569 49.55758 16.08733 1.000 42.56577 398 LYS A O 1
ATOM 2780 N N . SER A 1 399 ? 27.25501 49.84190 15.97731 1.000 39.75094 399 SER A N 1
ATOM 2781 C CA . SER A 1 399 ? 27.56773 48.42050 15.99958 1.000 40.28572 399 SER A CA 1
ATOM 2782 C C . SER A 1 399 ? 28.89891 48.25282 16.72317 1.000 36.80334 399 SER A C 1
ATOM 2783 O O . SER A 1 399 ? 29.72616 49.16576 16.72652 1.000 37.79372 399 SER A O 1
ATOM 2786 N N . LEU A 1 400 ? 29.07909 47.10153 17.37775 1.000 32.63473 400 LEU A N 1
ATOM 2787 C CA . LEU A 1 400 ? 30.26775 46.80770 18.17762 1.000 30.13899 400 LEU A CA 1
ATOM 2788 C C . LEU A 1 400 ? 30.95927 45.57086 17.62243 1.000 32.63640 400 LEU A C 1
ATOM 2789 O O . LEU A 1 400 ? 30.34318 44.49674 17.54878 1.000 26.82310 400 LEU A O 1
ATOM 2794 N N . GLN A 1 401 ? 32.24210 45.70607 17.26939 1.000 27.59802 401 GLN A N 1
ATOM 2795 C CA . GLN A 1 401 ? 32.98177 44.56318 16.74727 1.000 30.64484 401 GLN A CA 1
ATOM 2796 C C . GLN A 1 401 ? 33.30668 43.60204 17.87641 1.000 29.73108 401 GLN A C 1
ATOM 2797 O O . GLN A 1 401 ? 33.94896 43.98776 18.85319 1.000 32.91000 401 GLN A O 1
ATOM 2803 N N . ILE A 1 402 ? 32.84864 42.35722 17.76340 1.000 29.90395 402 ILE A N 1
ATOM 2804 C CA . ILE A 1 402 ? 33.19820 41.34079 18.74614 1.000 27.22545 402 ILE A CA 1
ATOM 2805 C C . ILE A 1 402 ? 34.18810 40.32355 18.21243 1.000 23.87132 402 ILE A C 1
ATOM 2806 O O . ILE A 1 402 ? 34.64153 39.47774 18.98411 1.000 29.41991 402 ILE A O 1
ATOM 2811 N N . SER A 1 403 ? 34.55662 40.37650 16.92908 1.000 26.97447 403 SER A N 1
ATOM 2812 C CA . SER A 1 403 ? 35.62667 39.50594 16.45541 1.000 27.93412 403 SER A CA 1
ATOM 2813 C C . SER A 1 403 ? 36.17700 39.99845 15.12934 1.000 27.24211 403 SER A C 1
ATOM 2814 O O . SER A 1 403 ? 35.42510 40.47090 14.27688 1.000 30.26060 403 SER A O 1
ATOM 2817 N N . LYS A 1 404 ? 37.49261 39.84449 14.95263 1.000 25.48033 404 LYS A N 1
ATOM 2818 C CA . LYS A 1 404 ? 38.09470 40.13018 13.65529 1.000 28.75926 404 LYS A CA 1
ATOM 2819 C C . LYS A 1 404 ? 37.68797 39.10475 12.60203 1.000 27.07262 404 LYS A C 1
ATOM 2820 O O . LYS A 1 404 ? 37.48664 39.46574 11.43647 1.000 27.87823 404 LYS A O 1
ATOM 2826 N N . THR A 1 405 ? 37.61165 37.81362 12.97756 1.000 22.79477 405 THR A N 1
ATOM 2827 C CA . THR A 1 405 ? 37.24666 36.72910 12.06254 1.000 25.63103 405 THR A CA 1
ATOM 2828 C C . THR A 1 405 ? 36.27575 35.77953 12.76351 1.000 26.61654 405 THR A C 1
ATOM 2829 O O . THR A 1 405 ? 36.49478 35.39439 13.91642 1.000 23.52418 405 THR A O 1
ATOM 2833 N N . SER A 1 406 ? 35.23172 35.36373 12.05977 1.000 21.90633 406 SER A N 1
ATOM 2834 C CA . SER A 1 406 ? 34.16244 34.61290 12.71692 1.000 24.29965 406 SER A CA 1
ATOM 2835 C C . SER A 1 406 ? 33.27656 34.01269 11.63591 1.000 23.43140 406 SER A C 1
ATOM 2836 O O . SER A 1 406 ? 33.54345 34.16585 10.44116 1.000 24.91015 406 SER A O 1
ATOM 2839 N N . LYS A 1 407 ? 32.22310 33.31251 12.06592 1.000 23.73683 407 LYS A N 1
ATOM 2840 C CA . LYS A 1 407 ? 31.16831 32.86927 11.15750 1.000 24.93833 407 LYS A CA 1
ATOM 2841 C C . LYS A 1 407 ? 29.84590 32.64861 11.89407 1.000 23.70749 407 LYS A C 1
ATOM 2842 O O . LYS A 1 407 ? 28.80767 33.16866 11.47796 1.000 27.59172 407 LYS A O 1
ATOM 2848 N N . SER A 1 408 ? 29.85588 31.88416 12.98323 1.000 21.98600 408 SER A N 1
ATOM 2849 C CA . SER A 1 408 ? 28.64011 31.61405 13.73821 1.000 22.20056 408 SER A CA 1
ATOM 2850 C C . SER A 1 408 ? 28.78215 32.08214 15.18583 1.000 23.66200 408 SER A C 1
ATOM 2851 O O . SER A 1 408 ? 29.88056 32.07682 15.75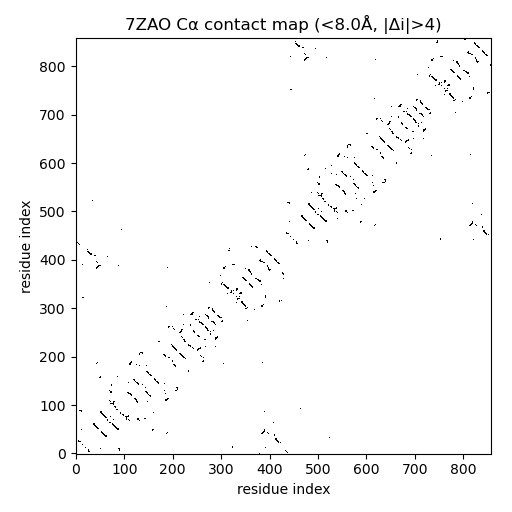509 1.000 23.14621 408 SER A O 1
ATOM 2854 N N . SER A 1 409 ? 27.66154 32.51923 15.76706 1.000 22.62181 409 SER A N 1
ATOM 2855 C CA . SER A 1 409 ? 27.62294 32.98701 17.14875 1.000 23.60740 409 SER A CA 1
ATOM 2856 C C . SER A 1 409 ? 26.21226 32.81833 17.71634 1.000 24.92425 409 SER A C 1
ATOM 2857 O O . SER A 1 409 ? 25.24187 32.57610 16.98711 1.000 21.37593 409 SER A O 1
ATOM 2860 N N . SER A 1 410 ? 26.10790 32.99327 19.03553 1.000 23.41381 410 SER A N 1
ATOM 2861 C CA . SER A 1 410 ? 24.89413 32.68869 19.78491 1.000 20.65610 410 SER A CA 1
ATOM 2862 C C . SER A 1 410 ? 24.92568 33.49167 21.08402 1.000 25.44008 410 SER A C 1
ATOM 2863 O O . SER A 1 410 ? 25.98460 33.61287 21.71044 1.000 21.45109 410 SER A O 1
ATOM 2866 N N . ILE A 1 411 ? 23.76156 34.01832 21.49420 1.000 23.82524 411 ILE A N 1
ATOM 2867 C CA . ILE A 1 411 ? 23.66979 34.98402 22.59096 1.000 23.98629 411 ILE A CA 1
ATOM 2868 C C . ILE A 1 411 ? 22.63687 34.49427 23.59955 1.000 21.26424 411 ILE A C 1
ATOM 2869 O O . ILE A 1 411 ? 21.62144 33.91008 23.21462 1.000 19.70265 411 ILE A O 1
ATOM 2874 N N . ASP A 1 412 ? 22.88826 34.72002 24.88912 1.000 21.49542 412 ASP A N 1
ATOM 2875 C CA . ASP A 1 412 ? 21.82873 34.53209 25.88404 1.000 22.99042 412 ASP A CA 1
ATOM 2876 C C . ASP A 1 412 ? 22.08642 35.50923 27.04033 1.000 21.03527 412 ASP A C 1
ATOM 2877 O O . ASP A 1 412 ? 23.02278 36.32663 26.99555 1.000 24.25507 412 ASP A O 1
ATOM 2882 N N . VAL A 1 413 ? 21.25400 35.43264 28.07975 1.000 20.50144 413 VAL A N 1
ATOM 2883 C CA . VAL A 1 413 ? 21.35703 36.31954 29.24150 1.000 21.97006 413 VAL A CA 1
ATOM 2884 C C . VAL A 1 413 ? 21.31682 35.46872 30.50380 1.000 24.94022 413 VAL A C 1
ATOM 2885 O O . VAL A 1 413 ? 20.49544 34.55178 30.62404 1.000 28.61634 413 VAL A O 1
ATOM 2889 N N . LEU A 1 414 ? 22.20006 35.78478 31.44837 1.000 22.55552 414 LEU A N 1
ATOM 2890 C CA . LEU A 1 414 ? 22.29894 35.10146 32.72786 1.000 26.05919 414 LEU A CA 1
ATOM 2891 C C . LEU A 1 414 ? 21.24233 35.63641 33.70802 1.000 27.62143 414 LEU A C 1
ATOM 2892 O O . LEU A 1 414 ? 20.69226 36.72487 33.51584 1.000 25.30221 414 LEU A O 1
ATOM 2897 N N . PRO A 1 415 ? 20.92598 34.88127 34.76462 1.000 28.81660 415 PRO A N 1
ATOM 2898 C CA . PRO A 1 415 ? 19.96517 35.38861 35.76772 1.000 31.14348 415 PRO A CA 1
ATOM 2899 C C . PRO A 1 415 ? 20.41994 36.66304 36.47731 1.000 33.76733 415 PRO A C 1
ATOM 2900 O O . PRO A 1 415 ? 19.59979 37.28757 37.16604 1.000 28.37271 415 PRO A O 1
ATOM 2904 N N . ASP A 1 416 ? 21.67012 37.09870 36.31486 1.000 27.14234 416 ASP A N 1
ATOM 2905 C CA . ASP A 1 416 ? 22.04624 38.39106 36.87299 1.000 31.58497 416 ASP A CA 1
ATOM 2906 C C . ASP A 1 416 ? 21.93481 39.52706 35.86020 1.000 24.53372 416 ASP A C 1
ATOM 2907 O O . ASP A 1 416 ? 22.33094 40.65081 36.16533 1.000 27.70040 416 ASP A O 1
ATOM 2912 N N . GLY A 1 417 ? 21.42340 39.26638 34.66552 1.000 24.55078 417 GLY A N 1
ATOM 2913 C CA . GLY A 1 417 ? 21.28077 40.30925 33.67080 1.000 23.49665 417 GLY A CA 1
ATOM 2914 C C . GLY A 1 417 ? 22.46764 40.49803 32.74353 1.000 26.96137 417 GLY A C 1
ATOM 2915 O O . GLY A 1 417 ? 22.33691 41.21717 31.74059 1.000 29.34504 417 GLY A O 1
ATOM 2916 N N . THR A 1 418 ? 23.62301 39.89482 33.03687 1.000 22.01150 418 THR A N 1
ATOM 2917 C CA . THR A 1 418 ? 24.75800 40.03909 32.13395 1.000 28.04223 418 THR A CA 1
ATOM 2918 C C . THR A 1 418 ? 24.53747 39.19911 30.87228 1.000 27.12033 418 THR A C 1
ATOM 2919 O O . THR A 1 418 ? 23.78703 38.21587 30.87127 1.000 25.10385 418 THR A O 1
ATOM 2923 N N . ILE A 1 419 ? 25.14904 39.64380 29.77775 1.000 22.72004 419 ILE A N 1
ATOM 2924 C CA . ILE A 1 419 ? 24.99620 39.03240 28.46071 1.000 27.61140 419 ILE A CA 1
ATOM 2925 C C . ILE A 1 419 ? 26.14933 38.06554 28.20488 1.000 24.69474 419 ILE A C 1
ATOM 2926 O O . ILE A 1 419 ? 27.32394 38.42804 28.37532 1.000 24.51661 419 ILE A O 1
ATOM 2931 N N . ILE A 1 420 ? 25.81368 36.84015 27.77528 1.000 20.62004 420 ILE A N 1
ATOM 2932 C CA . ILE A 1 420 ? 26.80287 35.83013 27.42594 1.000 20.50099 420 ILE A CA 1
ATOM 2933 C C . ILE A 1 420 ? 26.69294 35.50667 25.95036 1.000 21.50374 420 ILE A C 1
ATOM 2934 O O . ILE A 1 420 ? 25.60725 35.53068 25.36234 1.000 26.14821 420 ILE A O 1
ATOM 2939 N N . VAL A 1 421 ? 27.84978 35.22844 25.34979 1.000 23.98845 421 VAL A N 1
ATOM 2940 C CA . VAL A 1 421 ? 27.98098 34.98185 23.92091 1.000 22.01955 421 VAL A CA 1
ATOM 2941 C C . VAL A 1 421 ? 28.95091 33.82632 23.72870 1.000 22.96675 421 VAL A C 1
ATOM 2942 O O . VAL A 1 421 ? 29.99047 33.76143 24.39119 1.000 25.58031 421 VAL A O 1
ATOM 2946 N N . VAL A 1 422 ? 28.63346 32.92213 22.80920 1.000 21.26882 422 VAL A N 1
ATOM 2947 C CA . VAL A 1 422 ? 29.61310 31.97445 22.29992 1.000 19.60877 422 VAL A CA 1
ATOM 2948 C C . VAL A 1 422 ? 29.81957 32.30845 20.83325 1.000 21.15668 422 VAL A C 1
ATOM 2949 O O . VAL A 1 422 ? 28.85767 32.60980 20.10695 1.000 21.98211 422 VAL A O 1
ATOM 2953 N N . ALA A 1 423 ? 31.07352 32.29536 20.39714 1.000 19.01044 423 ALA A N 1
ATOM 2954 C CA . ALA A 1 423 ? 31.32087 32.66687 19.01271 1.000 22.08813 423 ALA A CA 1
ATOM 2955 C C . ALA A 1 423 ? 32.59757 32.00519 18.51572 1.000 19.82795 423 ALA A C 1
ATOM 2956 O O . ALA A 1 423 ? 33.52662 31.75359 19.29021 1.000 23.94188 423 ALA A O 1
ATOM 2958 N N . GLU A 1 424 ? 32.60490 31.69450 17.21861 1.000 17.80846 424 GLU A N 1
ATOM 2959 C CA . GLU A 1 424 ? 33.82595 31.31047 16.52057 1.000 21.41930 424 GLU A CA 1
ATOM 2960 C C . GLU A 1 424 ? 34.68634 32.55248 16.30255 1.000 23.02304 424 GLU A C 1
ATOM 2961 O O . GLU A 1 424 ? 34.19390 33.57744 15.83479 1.000 20.61514 424 GLU A O 1
ATOM 2967 N N . LYS A 1 425 ? 35.96189 32.47765 16.67861 1.000 22.92782 425 LYS A N 1
ATOM 2968 C CA . LYS A 1 425 ? 36.90403 33.57421 16.48785 1.000 25.19961 425 LYS A CA 1
ATOM 2969 C C . LYS A 1 425 ? 38.26670 33.00230 16.10833 1.000 25.03418 425 LYS A C 1
ATOM 2970 O O . LYS A 1 425 ? 38.50545 31.78903 16.20477 1.000 25.04024 425 LYS A O 1
ATOM 2976 N N . GLU A 1 426 ? 39.16436 33.90334 15.69006 1.000 21.51076 426 GLU A N 1
ATOM 2977 C CA . GLU A 1 426 ? 40.58286 33.60112 15.46375 1.000 25.70867 426 GLU A CA 1
ATOM 2978 C C . GLU A 1 426 ? 40.73045 32.47890 14.43896 1.000 25.39273 426 GLU A C 1
ATOM 2979 O O . GLU A 1 426 ? 41.18255 31.37819 14.74158 1.000 22.49321 426 GLU A O 1
ATOM 2985 N N . ARG A 1 427 ? 40.30284 32.77332 13.21805 1.000 28.27881 427 ARG A N 1
ATOM 2986 C CA . ARG A 1 427 ? 40.41510 31.79845 12.14952 1.000 25.97779 427 ARG A CA 1
ATOM 2987 C C . ARG A 1 427 ? 41.86283 31.34337 11.99214 1.000 29.34784 427 ARG A C 1
ATOM 2988 O O . ARG A 1 427 ? 42.79242 32.15167 12.04566 1.000 24.73422 427 ARG A O 1
ATOM 2996 N N . ASN A 1 428 ? 42.06595 30.03963 11.84400 1.000 23.47770 428 ASN A N 1
ATOM 2997 C CA . ASN A 1 428 ? 43.41396 29.53798 11.56962 1.000 26.36936 428 ASN A CA 1
ATOM 2998 C C . ASN A 1 428 ? 43.53968 29.50246 10.04736 1.000 23.75701 428 ASN A C 1
ATOM 2999 O O . ASN A 1 428 ? 43.02758 28.59606 9.38973 1.000 27.34986 428 ASN A O 1
ATOM 3004 N N . THR A 1 429 ? 44.17645 30.52189 9.47142 1.000 23.40249 429 THR A N 1
ATOM 3005 C CA . THR A 1 429 ? 44.23655 30.60227 8.01242 1.000 29.01159 429 THR A CA 1
ATOM 3006 C C . THR A 1 429 ? 45.20222 29.58466 7.41366 1.000 31.09471 429 THR A C 1
ATOM 3007 O O . THR A 1 429 ? 45.13300 29.32122 6.21144 1.000 32.83670 429 THR A O 1
ATOM 3011 N N . GLY A 1 430 ? 46.09883 29.00870 8.21333 1.000 31.12480 430 GLY A N 1
ATOM 3012 C CA . GLY A 1 430 ? 46.91551 27.93824 7.67609 1.000 29.16949 430 GLY A CA 1
ATOM 3013 C C . GLY A 1 430 ? 46.20838 26.60925 7.51552 1.000 32.32453 430 GLY A C 1
ATOM 3014 O O . GLY A 1 430 ? 46.75753 25.71733 6.86394 1.000 31.09491 430 GLY A O 1
ATOM 3015 N N . ALA A 1 431 ? 44.98705 26.46792 8.03265 1.000 30.56751 431 ALA A N 1
ATOM 3016 C CA . ALA A 1 431 ? 44.30403 25.18128 8.02063 1.000 31.94519 431 ALA A CA 1
ATOM 3017 C C . ALA A 1 431 ? 43.41809 25.03816 6.78991 1.000 30.46386 431 ALA A C 1
ATOM 3018 O O . ALA A 1 431 ? 42.93281 26.01287 6.21940 1.000 30.20176 431 ALA A O 1
ATOM 3020 N N . SER A 1 432 ? 43.16744 23.78278 6.42445 1.000 33.78357 432 SER A N 1
ATOM 3021 C CA . SER A 1 432 ? 42.55890 23.48038 5.13382 1.000 33.65116 432 SER A CA 1
ATOM 3022 C C . SER A 1 432 ? 41.17962 24.11698 4.97467 1.000 43.16085 432 SER A C 1
ATOM 3023 O O . SER A 1 432 ? 40.87400 24.68963 3.92164 1.000 58.34336 432 SER A O 1
ATOM 3026 N N . GLY A 1 433 ? 40.30807 24.00019 5.97262 1.000 28.67196 433 GLY A N 1
ATOM 3027 C CA . GLY A 1 433 ? 38.98122 24.52527 5.67257 1.000 40.59522 433 GLY A CA 1
ATOM 3028 C C . GLY A 1 433 ? 38.65691 25.85400 6.32936 1.000 39.11120 433 GLY A C 1
ATOM 3029 O O . GLY A 1 433 ? 39.39920 26.83576 6.18121 1.000 33.92860 433 GLY A O 1
ATOM 3030 N N . LEU A 1 434 ? 37.55863 25.89814 7.07858 1.000 27.41345 434 LEU A N 1
ATOM 3031 C CA . LEU A 1 434 ? 37.31002 26.98811 8.01707 1.000 22.95646 434 LEU A CA 1
ATOM 3032 C C . LEU A 1 434 ? 37.52317 26.42330 9.41944 1.000 24.11122 434 LEU A C 1
ATOM 3033 O O . LEU A 1 434 ? 36.69935 25.64670 9.91756 1.000 24.78229 434 LEU A O 1
ATOM 3038 N N . LYS A 1 435 ? 38.63701 26.79233 10.04272 1.000 21.26567 435 LYS A N 1
ATOM 3039 C CA . LYS A 1 435 ? 38.96371 26.38663 11.39927 1.000 23.23786 435 LYS A CA 1
ATOM 3040 C C . LYS A 1 435 ? 39.00314 27.60507 12.31001 1.000 22.51772 435 LYS A C 1
ATOM 3041 O O . LYS A 1 435 ? 39.58444 28.63542 11.94636 1.000 25.48828 435 LYS A O 1
ATOM 3047 N N . PHE A 1 436 ? 38.38117 27.48110 13.48557 1.000 20.63369 436 PHE A N 1
ATOM 3048 C CA . PHE A 1 436 ? 38.21768 28.57472 14.44141 1.000 22.70643 436 PHE A CA 1
ATOM 3049 C C . PHE A 1 436 ? 38.53591 28.09415 15.84696 1.000 21.81076 436 PHE A C 1
ATOM 3050 O O . PHE A 1 436 ? 38.58318 26.89451 16.11961 1.000 29.30807 436 PHE A O 1
ATOM 3058 N N . ASN A 1 437 ? 38.70163 29.04313 16.75430 1.000 20.83060 437 ASN A N 1
ATOM 3059 C CA . ASN A 1 437 ? 38.60741 28.78232 18.18287 1.000 24.42774 437 ASN A CA 1
ATOM 3060 C C . ASN A 1 437 ? 37.19036 29.11311 18.65915 1.000 22.76475 437 ASN A C 1
ATOM 3061 O O . ASN A 1 437 ? 36.50879 29.93810 18.05585 1.000 20.87070 437 ASN A O 1
ATOM 3066 N N . ILE A 1 438 ? 36.74008 28.46639 19.73891 1.000 21.22043 438 ILE A N 1
ATOM 3067 C CA . ILE A 1 438 ? 35.40557 28.72417 20.28538 1.000 21.09702 438 ILE A CA 1
ATOM 3068 C C . ILE A 1 438 ? 35.54290 29.59817 21.52419 1.000 22.93774 438 ILE A C 1
ATOM 3069 O O . ILE A 1 438 ? 36.17187 29.19536 22.51360 1.000 19.42175 438 ILE A O 1
ATOM 3074 N N . PHE A 1 439 ? 34.93572 30.79290 21.47018 1.000 21.29154 439 PHE A N 1
ATOM 3075 C CA . PHE A 1 439 ? 35.08235 31.80555 22.51006 1.000 21.20496 439 PHE A CA 1
ATOM 3076 C C . PHE A 1 439 ? 33.82452 31.90624 23.36275 1.000 21.71977 439 PHE A C 1
ATOM 3077 O O . PHE A 1 439 ? 32.70847 31.87329 22.83770 1.000 22.27863 439 PHE A O 1
ATOM 3085 N N . PHE A 1 440 ? 34.01838 32.06169 24.67490 1.000 20.10557 440 PHE A N 1
ATOM 3086 C CA . PHE A 1 440 ? 32.97534 32.47557 25.59302 1.000 20.03729 440 PHE A CA 1
ATOM 3087 C C . PHE A 1 440 ? 33.20464 33.92076 26.01029 1.000 24.11791 440 PHE A C 1
ATOM 3088 O O . PHE A 1 440 ? 34.31523 34.29166 26.39707 1.000 23.42326 440 PHE A O 1
ATOM 3096 N N . SER A 1 441 ? 32.13513 34.71514 26.01211 1.000 23.28158 441 SER A N 1
ATOM 3097 C CA . SER A 1 441 ? 32.22823 36.11599 26.40040 1.000 25.16313 441 SER A CA 1
ATOM 3098 C C . SER A 1 441 ? 31.05670 36.47158 27.30053 1.000 28.73494 441 SER A C 1
ATOM 3099 O O . SER A 1 441 ? 29.95666 35.92489 27.15464 1.000 24.01817 441 SER A O 1
ATOM 3102 N N . ARG A 1 442 ? 31.30640 37.40972 28.22105 1.000 26.56727 442 ARG A N 1
ATOM 3103 C CA . ARG A 1 442 ? 30.31196 37.89781 29.16890 1.000 26.86246 442 ARG A CA 1
ATOM 3104 C C . ARG A 1 442 ? 30.44901 39.41031 29.30012 1.000 29.99317 442 ARG A C 1
ATOM 3105 O O . ARG A 1 442 ? 31.53683 39.89804 29.61124 1.000 30.01350 442 ARG A O 1
ATOM 3113 N N . TYR A 1 443 ? 29.34672 40.14473 29.09480 1.000 29.76711 443 TYR A N 1
ATOM 3114 C CA . TYR A 1 443 ? 29.33939 41.60811 29.10155 1.000 29.31163 443 TYR A CA 1
ATOM 3115 C C . TYR A 1 443 ? 28.30279 42.14008 30.08033 1.000 29.41027 443 TYR A C 1
ATOM 3116 O O . TYR A 1 443 ? 27.25698 41.52245 30.28233 1.000 29.48049 443 TYR A O 1
ATOM 3125 N N . THR A 1 444 ? 28.57418 43.31046 30.66350 1.000 29.15725 444 THR A N 1
ATOM 3126 C CA . THR A 1 444 ? 27.50549 44.02917 31.34711 1.000 28.45993 444 THR A CA 1
ATOM 3127 C C . THR A 1 444 ? 26.62575 44.73958 30.32859 1.000 27.14189 444 THR A C 1
ATOM 3128 O O . THR A 1 444 ? 27.06485 45.08960 29.22957 1.000 26.36241 444 THR A O 1
ATOM 3132 N N . GLN A 1 445 ? 25.35587 44.91494 30.69913 1.000 24.07547 445 GLN A N 1
ATOM 3133 C CA . GLN A 1 445 ? 24.42680 45.68030 29.87494 1.000 30.61331 445 GLN A CA 1
ATOM 3134 C C . GLN A 1 445 ? 24.85483 47.13415 29.71730 1.000 32.04582 445 GLN A C 1
ATOM 3135 O O . GLN A 1 445 ? 24.60430 47.74022 28.66084 1.000 30.40384 445 GLN A O 1
ATOM 3141 N N . SER A 1 446 ? 25.45805 47.73322 30.75622 1.000 29.64801 446 SER A N 1
ATOM 3142 C CA . SER A 1 446 ? 25.87973 49.12670 30.61098 1.000 32.77693 446 SER A CA 1
ATOM 3143 C C . SER A 1 446 ? 26.98517 49.26297 29.57172 1.000 32.22564 446 SER A C 1
ATOM 3144 O O . SER A 1 446 ? 26.94683 50.18554 28.74648 1.000 31.14989 446 SER A O 1
ATOM 3147 N N . TYR A 1 447 ? 27.94978 48.33101 29.55771 1.000 26.80456 447 TYR A N 1
ATOM 3148 C CA . TYR A 1 447 ? 28.99578 48.39442 28.54062 1.000 29.91064 447 TYR A CA 1
ATOM 3149 C C . TYR A 1 447 ? 28.40396 48.27384 27.14178 1.000 30.81301 447 TYR A C 1
ATOM 3150 O O . TYR A 1 447 ? 28.72828 49.06389 26.24884 1.000 29.22801 447 TYR A O 1
ATOM 3159 N N . LEU A 1 448 ? 27.52454 47.28833 26.93196 1.000 31.54001 448 LEU A N 1
ATOM 3160 C CA . LEU A 1 448 ? 26.90682 47.13510 25.61913 1.000 29.14490 448 LEU A CA 1
ATOM 3161 C C . LEU A 1 448 ? 26.12020 48.38089 25.23746 1.000 31.81144 448 LEU A C 1
ATOM 3162 O O . LEU A 1 448 ? 26.18206 48.83574 24.08893 1.000 34.94097 448 LEU A O 1
ATOM 3167 N N . SER A 1 449 ? 25.36298 48.93859 26.18418 1.000 32.50440 449 SER A N 1
ATOM 3168 C CA . SER A 1 449 ? 24.62708 50.17180 25.92204 1.000 34.53897 449 SER A CA 1
ATOM 3169 C C . SER A 1 449 ? 25.57218 51.29842 25.49937 1.000 35.16117 449 SER A C 1
ATOM 3170 O O . SER A 1 449 ? 25.32018 52.00530 24.51199 1.000 28.96619 449 SER A O 1
ATOM 3173 N N . SER A 1 450 ? 26.68134 51.46785 26.22866 1.000 35.36375 450 SER A N 1
ATOM 3174 C CA . SER A 1 450 ? 27.62908 52.52832 25.89681 1.000 30.24163 450 SER A CA 1
ATOM 3175 C C . SER A 1 450 ? 28.18806 52.37674 24.48779 1.000 38.80368 450 SER A C 1
ATOM 3176 O O . SER A 1 450 ? 28.57596 53.37517 23.86392 1.000 34.52140 450 SER A O 1
ATOM 3179 N N . GLN A 1 451 ? 28.21058 51.15409 23.94925 1.000 38.14743 451 GLN A N 1
ATOM 3180 C CA . GLN A 1 451 ? 28.75098 50.94699 22.61106 1.000 38.51105 451 GLN A CA 1
ATOM 3181 C C . GLN A 1 451 ? 27.69419 50.89217 21.51697 1.000 35.42280 451 GLN A C 1
ATOM 3182 O O . GLN A 1 451 ? 28.03165 51.13010 20.35399 1.000 38.56052 451 GLN A O 1
ATOM 3188 N N . LEU A 1 452 ? 26.43558 50.59592 21.84899 1.000 35.63511 452 LEU A N 1
ATOM 3189 C CA . LEU A 1 452 ? 25.39948 50.35437 20.84541 1.000 37.31631 452 LEU A CA 1
ATOM 3190 C C . LEU A 1 452 ? 24.25327 51.36617 20.85034 1.000 42.72947 452 LEU A C 1
ATOM 3191 O O . LEU A 1 452 ? 23.46217 51.38001 19.89630 1.000 41.58694 452 LEU A O 1
ATOM 3196 N N . GLU A 1 453 ? 24.11536 52.17995 21.89540 1.000 43.16013 453 GLU A N 1
ATOM 3197 C CA . GLU A 1 453 ? 22.99997 53.10773 22.04303 1.000 51.49443 453 GLU A CA 1
ATOM 3198 C C . GLU A 1 453 ? 23.51166 54.54511 22.05396 1.000 62.91868 453 GLU A C 1
ATOM 3199 O O . GLU A 1 453 ? 24.71226 54.80578 22.20808 1.000 60.59211 453 GLU A O 1
ATOM 3205 N N . TYR A 1 454 ? 22.59115 55.48242 21.84539 1.000 69.84585 454 TYR A N 1
ATOM 3206 C CA . TYR A 1 454 ? 22.92600 56.89855 21.97714 1.000 73.00144 454 TYR A CA 1
ATOM 3207 C C . TYR A 1 454 ? 22.46454 57.47578 23.31870 1.000 67.80820 454 TYR A C 1
ATOM 3208 O O . TYR A 1 454 ? 23.17360 58.26931 23.94486 1.000 69.39464 454 TYR A O 1
ATOM 3217 N N . ASN B 1 26 ? 41.87858 29.51247 46.18492 1.000 38.28496 26 ASN B N 1
ATOM 3218 C CA . ASN B 1 26 ? 42.75951 28.61547 45.42385 1.000 37.79092 26 ASN B CA 1
ATOM 3219 C C . ASN B 1 26 ? 42.91887 28.97725 43.95296 1.000 32.83905 26 ASN B C 1
ATOM 3220 O O . ASN B 1 26 ? 43.85852 28.52088 43.31127 1.000 36.56018 26 ASN B O 1
ATOM 3225 N N . GLN B 1 27 ? 41.99715 29.76204 43.40340 1.000 34.69535 27 GLN B N 1
ATOM 3226 C CA . GLN B 1 27 ? 42.08628 30.15300 42.00289 1.000 28.02795 27 GLN B CA 1
ATOM 3227 C C . GLN B 1 27 ? 43.14614 31.23910 41.83394 1.000 34.91838 27 GLN B C 1
ATOM 3228 O O . GLN B 1 27 ? 43.35389 32.07591 42.71633 1.000 31.99965 27 GLN B O 1
ATOM 3234 N N . GLU B 1 28 ? 43.82050 31.21273 40.68841 1.000 29.88350 28 GLU B N 1
ATOM 3235 C CA . GLU B 1 28 ? 44.87214 32.16079 40.34662 1.000 31.94293 28 GLU B CA 1
ATOM 3236 C C . GLU B 1 28 ? 44.32998 33.23672 39.41231 1.000 28.85020 28 GLU B C 1
ATOM 3237 O O . GLU B 1 28 ? 43.32286 33.04451 38.72437 1.000 29.90777 28 GLU B O 1
ATOM 3243 N N . ASP B 1 29 ? 45.02696 34.37142 39.37032 1.000 29.67069 29 ASP B N 1
ATOM 3244 C CA . ASP B 1 29 ? 44.71157 35.43438 38.41065 1.000 31.86110 29 ASP B CA 1
ATOM 3245 C C . ASP B 1 29 ? 45.47884 35.16416 37.12392 1.000 29.14772 29 ASP B C 1
ATOM 3246 O O . ASP B 1 29 ? 46.70763 35.26545 37.10119 1.000 35.63713 29 ASP B O 1
ATOM 3251 N N . GLU B 1 30 ? 44.76980 34.80889 36.05924 1.000 28.73451 30 GLU B N 1
ATOM 3252 C CA . GLU B 1 30 ? 45.42554 34.40800 34.82288 1.000 26.94889 30 GLU B CA 1
ATOM 3253 C C . GLU B 1 30 ? 45.73520 35.60720 33.93095 1.000 27.27905 30 GLU B C 1
ATOM 3254 O O . GLU B 1 30 ? 45.00393 36.60000 33.90543 1.000 30.54068 30 GLU B O 1
ATOM 3260 N N . ILE B 1 31 ? 46.83422 35.49572 33.18740 1.000 27.78924 31 ILE B N 1
ATOM 3261 C CA . ILE B 1 31 ? 47.24460 36.48120 32.19563 1.000 26.01041 31 ILE B CA 1
ATOM 3262 C C . ILE B 1 31 ? 47.41276 35.76501 30.86576 1.000 28.79062 31 ILE B C 1
ATOM 3263 O O . ILE B 1 31 ? 48.18717 34.80208 30.77944 1.000 28.68509 31 ILE B O 1
ATOM 3268 N N . LYS B 1 32 ? 46.72644 36.25351 29.82575 1.000 24.63071 32 LYS B N 1
ATOM 3269 C CA . LYS B 1 32 ? 46.84659 35.70633 28.47579 1.000 30.07558 32 LYS B CA 1
ATOM 3270 C C . LYS B 1 32 ? 47.16598 36.85328 27.53011 1.000 33.79721 32 LYS B C 1
ATOM 3271 O O . LYS B 1 32 ? 46.32230 37.72408 27.30609 1.000 32.86758 32 LYS B O 1
ATOM 3277 N N . GLU B 1 33 ? 48.38893 36.87258 26.99178 1.000 33.76068 33 GLU B N 1
ATOM 3278 C CA . GLU B 1 33 ? 48.83674 37.97233 26.14684 1.000 31.74707 33 GLU B CA 1
ATOM 3279 C C . GLU B 1 33 ? 49.27199 37.45448 24.79012 1.000 27.06132 33 GLU B C 1
ATOM 3280 O O . GLU B 1 33 ? 49.74237 36.31728 24.64659 1.000 24.38263 33 GLU B O 1
ATOM 3286 N N . ASN B 1 34 ? 49.13971 38.32586 23.80575 1.000 26.09724 34 ASN B N 1
ATOM 3287 C CA . ASN B 1 34 ? 49.66479 38.10035 22.46438 1.000 31.16619 34 ASN B CA 1
ATOM 3288 C C . ASN B 1 34 ? 51.02609 38.78998 22.43046 1.000 34.18700 34 ASN B C 1
ATOM 3289 O O . ASN B 1 34 ? 51.14890 39.96674 22.10030 1.000 34.48766 34 ASN B O 1
ATOM 3294 N N . THR B 1 35 ? 52.04590 38.05355 22.84760 1.000 32.60499 35 THR B N 1
ATOM 3295 C CA . THR B 1 35 ? 53.40860 38.52384 22.77772 1.000 37.47090 35 THR B CA 1
ATOM 3296 C C . THR B 1 35 ? 53.87184 38.50076 21.32404 1.000 37.49641 35 THR B C 1
ATOM 3297 O O . THR B 1 35 ? 53.22242 37.93114 20.44391 1.000 45.63573 35 THR B O 1
ATOM 3301 N N . GLY B 1 36 ? 55.02643 39.07456 21.06472 1.000 34.03788 36 GLY B N 1
ATOM 3302 C CA . GLY B 1 36 ? 55.48959 38.97345 19.68578 1.000 47.28503 36 GLY B CA 1
ATOM 3303 C C . GLY B 1 36 ? 56.11111 37.64238 19.27762 1.000 38.96979 36 GLY B C 1
ATOM 3304 O O . GLY B 1 36 ? 56.83408 37.57586 18.28010 1.000 34.45654 36 GLY B O 1
ATOM 3305 N N . GLY B 1 37 ? 55.82861 36.57075 20.01952 1.000 35.49875 37 GLY B N 1
ATOM 3306 C CA . GLY B 1 37 ? 56.68550 35.39283 19.95112 1.000 29.13622 37 GLY B CA 1
ATOM 3307 C C . GLY B 1 37 ? 57.95254 35.68481 20.72989 1.000 31.91637 37 GLY B C 1
ATOM 3308 O O . GLY B 1 37 ? 57.89197 36.22208 21.84928 1.000 30.08710 37 GLY B O 1
ATOM 3309 N N . LEU B 1 38 ? 59.10931 35.34538 20.15884 1.000 26.89382 38 LEU B N 1
ATOM 3310 C CA . LEU B 1 38 ? 60.36813 35.75999 20.76728 1.000 32.21274 38 LEU B CA 1
ATOM 3311 C C . LEU B 1 38 ? 60.49304 37.28085 20.70261 1.000 33.25030 38 LEU B C 1
ATOM 3312 O O . LEU B 1 38 ? 60.16440 37.89743 19.68630 1.000 31.31284 38 LEU B O 1
ATOM 3317 N N . GLN B 1 39 ? 60.94188 37.88574 21.80219 1.000 30.97474 39 GLN B N 1
ATOM 3318 C CA . GLN B 1 39 ? 61.24835 39.31212 21.81928 1.000 35.91087 39 GLN B CA 1
ATOM 3319 C C . GLN B 1 39 ? 62.58556 39.58621 21.12946 1.000 38.46534 39 GLN B C 1
ATOM 3320 O O . GLN B 1 39 ? 63.51025 38.76193 21.15863 1.000 34.79385 39 GLN B O 1
ATOM 3326 N N . THR B 1 40 ? 62.68944 40.77178 20.51341 1.000 36.92544 40 THR B N 1
ATOM 3327 C CA . THR B 1 40 ? 63.83347 41.08136 19.66200 1.000 41.21120 40 THR B CA 1
ATOM 3328 C C . THR B 1 40 ? 64.56420 42.37474 19.99135 1.000 42.41834 40 THR B C 1
ATOM 3329 O O . THR B 1 40 ? 65.55198 42.67708 19.31868 1.000 42.71584 40 THR B O 1
ATOM 3333 N N . SER B 1 41 ? 64.14018 43.13435 20.99944 1.000 40.71683 41 SER B N 1
ATOM 3334 C CA . SER B 1 41 ? 64.85216 44.36431 21.32004 1.000 38.43635 41 SER B CA 1
ATOM 3335 C C . SER B 1 41 ? 64.56659 44.75251 22.75966 1.000 42.68721 41 SER B C 1
ATOM 3336 O O . SER B 1 41 ? 63.50060 44.43809 23.30171 1.000 44.00733 41 SER B O 1
ATOM 3339 N N . TRP B 1 42 ? 65.52641 45.45612 23.36936 1.000 39.81618 42 TRP B N 1
ATOM 3340 C CA . TRP B 1 42 ? 65.35093 45.87983 24.75531 1.000 41.31108 42 TRP B CA 1
ATOM 3341 C C . TRP B 1 42 ? 64.18021 46.84819 24.91476 1.000 44.69644 42 TRP B C 1
ATOM 3342 O O . TRP B 1 42 ? 63.49990 46.82838 25.94879 1.000 45.22546 42 TRP B O 1
ATOM 3353 N N . ASP B 1 43 ? 63.92744 47.69591 23.91141 1.000 44.95763 43 ASP B N 1
ATOM 3354 C CA . ASP B 1 43 ? 62.81481 48.64227 23.99744 1.000 51.46642 43 ASP B CA 1
ATOM 3355 C C . ASP B 1 43 ? 61.47647 47.91821 24.04471 1.000 49.29250 43 ASP B C 1
ATOM 3356 O O . ASP B 1 43 ? 60.54142 48.35792 24.72601 1.000 48.50505 43 ASP B O 1
ATOM 3361 N N . GLN B 1 44 ? 61.35936 46.81539 23.31166 1.000 42.17016 44 GLN B N 1
ATOM 3362 C CA . GLN B 1 44 ? 60.11473 46.06618 23.33425 1.000 44.66371 44 GLN B CA 1
ATOM 3363 C C . GLN B 1 44 ? 59.90102 45.39457 24.68822 1.000 41.88033 44 GLN B C 1
ATOM 3364 O O . GLN B 1 44 ? 58.77845 45.36295 25.20485 1.000 45.85066 44 GLN B O 1
ATOM 3370 N N . ILE B 1 45 ? 60.97482 44.91771 25.31207 1.000 42.19834 45 ILE B N 1
ATOM 3371 C CA . ILE B 1 45 ? 60.84638 44.04061 26.46629 1.000 39.50245 45 ILE B CA 1
ATOM 3372 C C . ILE B 1 45 ? 60.92482 44.75744 27.81639 1.000 44.50893 45 ILE B C 1
ATOM 3373 O O . ILE B 1 45 ? 60.41801 44.21464 28.81090 1.000 38.99200 45 ILE B O 1
ATOM 3378 N N . LYS B 1 46 ? 61.49086 45.97554 27.87765 1.000 42.61780 46 LYS B N 1
ATOM 3379 C CA . LYS B 1 46 ? 61.90474 46.52680 29.17380 1.000 39.06227 46 LYS B CA 1
ATOM 3380 C C . LYS B 1 46 ? 60.73490 46.77508 30.12030 1.000 41.26507 46 LYS B C 1
ATOM 3381 O O . LYS B 1 46 ? 60.90720 46.68012 31.34041 1.000 44.00503 46 LYS B O 1
ATOM 3387 N N . ASP B 1 47 ? 59.54568 47.07774 29.59800 1.000 37.79506 47 ASP B N 1
ATOM 3388 C CA . ASP B 1 47 ? 58.38885 47.35979 30.43804 1.000 40.70058 47 ASP B CA 1
ATOM 3389 C C . ASP B 1 47 ? 57.49466 46.14348 30.65507 1.000 44.05541 47 ASP B C 1
ATOM 3390 O O . ASP B 1 47 ? 56.41573 46.27824 31.24110 1.000 39.98131 47 ASP B O 1
ATOM 3395 N N . LYS B 1 48 ? 57.89725 44.97195 30.17441 1.000 35.25633 48 LYS B N 1
ATOM 3396 C CA . LYS B 1 48 ? 57.08967 43.77074 30.32570 1.000 41.22498 48 LYS B CA 1
ATOM 3397 C C . LYS B 1 48 ? 57.52810 43.00366 31.56786 1.000 33.58863 48 LYS B C 1
ATOM 3398 O O . LYS B 1 48 ? 58.70201 43.00371 31.94543 1.000 41.54349 48 LYS B O 1
ATOM 3404 N N . THR B 1 49 ? 56.56706 42.35857 32.21383 1.000 30.15060 49 THR B N 1
ATOM 3405 C CA . THR B 1 49 ? 56.85625 41.63409 33.44065 1.000 31.27424 49 THR B CA 1
ATOM 3406 C C . THR B 1 49 ? 56.40931 40.17649 33.33505 1.000 35.59142 49 THR B C 1
ATOM 3407 O O . THR B 1 49 ? 57.18210 39.31393 32.89654 1.000 31.03437 49 THR B O 1
ATOM 3411 N N . ILE B 1 50 ? 55.15333 39.90351 33.68022 1.000 31.76571 50 ILE B N 1
ATOM 3412 C CA . ILE B 1 50 ? 54.56716 38.57142 33.55357 1.000 30.10829 50 ILE B CA 1
ATOM 3413 C C . ILE B 1 50 ? 53.91287 38.50870 32.17663 1.000 30.39207 50 ILE B C 1
ATOM 3414 O O . ILE B 1 50 ? 52.83276 39.06402 31.96119 1.000 26.88615 50 ILE B O 1
ATOM 3419 N N . MET B 1 51 ? 54.56321 37.83040 31.23086 1.000 26.22903 51 MET B N 1
ATOM 3420 C CA . MET B 1 51 ? 54.05232 37.90476 29.86382 1.000 27.65101 51 MET B CA 1
ATOM 3421 C C . MET B 1 51 ? 52.89932 36.93433 29.62282 1.000 25.69185 51 MET B C 1
ATOM 3422 O O . MET B 1 51 ? 52.04051 37.21777 28.78273 1.000 27.52965 51 MET B O 1
ATOM 3427 N N . ASN B 1 52 ? 52.83598 35.82026 30.35954 1.000 28.05137 52 ASN B N 1
ATOM 3428 C CA . ASN B 1 52 ? 51.73074 34.86470 30.27960 1.000 23.12364 52 ASN B CA 1
ATOM 3429 C C . ASN B 1 52 ? 51.70260 34.06510 31.57033 1.000 23.07415 52 ASN B C 1
ATOM 3430 O O . ASN B 1 52 ? 52.74495 33.81754 32.17770 1.000 27.39926 52 ASN B O 1
ATOM 3435 N N . ASP B 1 53 ? 50.50427 33.65927 31.98425 1.000 22.96210 53 ASP B N 1
ATOM 3436 C CA . ASP B 1 53 ? 50.35435 32.87454 33.20804 1.000 24.49772 53 ASP B CA 1
ATOM 3437 C C . ASP B 1 53 ? 48.96948 32.25742 33.21787 1.000 22.82923 53 ASP B C 1
ATOM 3438 O O . ASP B 1 53 ? 48.05342 32.81460 33.81987 1.000 26.58752 53 ASP B O 1
ATOM 3443 N N . TYR B 1 54 ? 48.79096 31.10763 32.57626 1.000 24.94492 54 TYR B N 1
ATOM 3444 C CA . TYR B 1 54 ? 47.43630 30.62602 32.35210 1.000 24.72570 54 TYR B CA 1
ATOM 3445 C C . TYR B 1 54 ? 47.42490 29.10422 32.32142 1.000 24.94863 54 TYR B C 1
ATOM 3446 O O . TYR B 1 54 ? 48.45047 28.46276 32.07715 1.000 23.36850 54 TYR B O 1
ATOM 3455 N N . ALA B 1 55 ? 46.24457 28.52782 32.56199 1.000 18.69918 55 ALA B N 1
ATOM 3456 C CA . ALA B 1 55 ? 46.10433 27.07075 32.52364 1.000 27.82123 55 ALA B CA 1
ATOM 3457 C C . ALA B 1 55 ? 46.12167 26.58646 31.07604 1.000 23.35023 55 ALA B C 1
ATOM 3458 O O . ALA B 1 55 ? 45.25855 26.98025 30.28747 1.000 22.28482 55 ALA B O 1
ATOM 3460 N N . VAL B 1 56 ? 47.12530 25.77876 30.70487 1.000 22.35359 56 VAL B N 1
ATOM 3461 C CA . VAL B 1 56 ? 47.07768 25.13135 29.38577 1.000 20.94754 56 VAL B CA 1
ATOM 3462 C C . VAL B 1 56 ? 46.21988 23.87415 29.44981 1.000 24.78879 56 VAL B C 1
ATOM 3463 O O . VAL B 1 56 ? 45.64932 23.46717 28.43622 1.000 25.32758 56 VAL B O 1
ATOM 3467 N N . ILE B 1 57 ? 46.09435 23.24853 30.62242 1.000 22.77552 57 ILE B N 1
ATOM 3468 C CA . ILE B 1 57 ? 45.18237 22.12482 30.82475 1.000 23.51805 57 ILE B CA 1
ATOM 3469 C C . ILE B 1 57 ? 44.33854 22.41893 32.05857 1.000 24.91449 57 ILE B C 1
ATOM 3470 O O . ILE B 1 57 ? 44.88562 22.65301 33.14502 1.000 25.23844 57 ILE B O 1
ATOM 3475 N N . GLY B 1 58 ? 43.01755 22.42385 31.88431 1.000 24.12853 58 GLY B N 1
ATOM 3476 C CA . GLY B 1 58 ? 42.05449 22.70020 32.93724 1.000 24.98815 58 GLY B CA 1
ATOM 3477 C C . GLY B 1 58 ? 41.21871 21.48900 33.31264 1.000 30.54156 58 GLY B C 1
ATOM 3478 O O . GLY B 1 58 ? 41.77972 20.42045 33.59385 1.000 27.61008 58 GLY B O 1
ATOM 3479 N N . GLU B 1 59 ? 39.88378 21.63312 33.31427 1.000 30.13395 59 GLU B N 1
ATOM 3480 C CA . GLU B 1 59 ? 39.00991 20.51343 33.66817 1.000 32.03985 59 GLU B CA 1
ATOM 3481 C C . GLU B 1 59 ? 39.26468 19.35045 32.72410 1.000 30.68242 59 GLU B C 1
ATOM 3482 O O . GLU B 1 59 ? 39.47409 19.54248 31.52486 1.000 28.34533 59 GLU B O 1
ATOM 3488 N N . SER B 1 60 ? 39.24248 18.13355 33.26912 1.000 28.27569 60 SER B N 1
ATOM 3489 C CA . SER B 1 60 ? 39.65752 16.97636 32.48703 1.000 28.55066 60 SER B CA 1
ATOM 3490 C C . SER B 1 60 ? 38.84131 15.72939 32.81725 1.000 34.16308 60 SER B C 1
ATOM 3491 O O . SER B 1 60 ? 39.33770 14.60170 32.66411 1.000 27.40044 60 SER B O 1
ATOM 3494 N N . GLY B 1 61 ? 37.60129 15.91053 33.27718 1.000 33.11470 61 GLY B N 1
ATOM 3495 C CA . GLY B 1 61 ? 36.75418 14.77105 33.59734 1.000 24.48758 61 GLY B CA 1
ATOM 3496 C C . GLY B 1 61 ? 37.37938 13.94458 34.70796 1.000 31.76448 61 GLY B C 1
ATOM 3497 O O . GLY B 1 61 ? 37.88812 14.47575 35.70839 1.000 25.81463 61 GLY B O 1
ATOM 3498 N N . GLY B 1 62 ? 37.38927 12.62695 34.51055 1.000 28.10747 62 GLY B N 1
ATOM 3499 C CA . GLY B 1 62 ? 38.02819 11.70646 35.42743 1.000 20.52583 62 GLY B CA 1
ATOM 3500 C C . GLY B 1 62 ? 39.52822 11.56504 35.28241 1.000 32.74982 62 GLY B C 1
ATOM 3501 O O . GLY B 1 62 ? 40.13960 10.80560 36.04667 1.000 28.60774 62 GLY B O 1
ATOM 3502 N N . ASP B 1 63 ? 40.15504 12.26199 34.32818 1.000 25.80829 63 ASP B N 1
ATOM 3503 C CA . ASP B 1 63 ? 41.59179 12.11634 34.10963 1.000 27.77753 63 ASP B CA 1
ATOM 3504 C C . ASP B 1 63 ? 42.38572 13.09485 34.96737 1.000 27.19836 63 ASP B C 1
ATOM 3505 O O . ASP B 1 63 ? 41.90303 14.16644 35.33350 1.000 27.01432 63 ASP B O 1
ATOM 3510 N N . TYR B 1 64 ? 43.60177 12.68795 35.32209 1.000 24.21519 64 TYR B N 1
ATOM 3511 C CA . TYR B 1 64 ? 44.50764 13.49722 36.12723 1.000 21.40362 64 TYR B CA 1
ATOM 3512 C C . TYR B 1 64 ? 45.77822 13.72254 35.31921 1.000 23.73748 64 TYR B C 1
ATOM 3513 O O . TYR B 1 64 ? 46.54080 12.77683 35.06493 1.000 25.91894 64 TYR B O 1
ATOM 3522 N N . TYR B 1 65 ? 45.98732 14.96184 34.89159 1.000 20.94077 65 TYR B N 1
ATOM 3523 C CA . TYR B 1 65 ? 47.24359 15.37912 34.29312 1.000 21.24702 65 TYR B CA 1
ATOM 3524 C C . TYR B 1 65 ? 48.18010 15.83366 35.41060 1.000 23.55092 65 TYR B C 1
ATOM 3525 O O . TYR B 1 65 ? 47.80593 16.68515 36.23266 1.000 19.51688 65 TYR B O 1
ATOM 3534 N N . ARG B 1 66 ? 49.37986 15.25064 35.45724 1.000 17.65825 66 ARG B N 1
ATOM 3535 C CA . ARG B 1 66 ? 50.28813 15.45888 36.58017 1.000 21.82151 66 ARG B CA 1
ATOM 3536 C C . ARG B 1 66 ? 51.73946 15.45559 36.09291 1.000 23.16003 66 ARG B C 1
ATOM 3537 O O . ARG B 1 66 ? 52.04549 14.99666 34.98788 1.000 22.34247 66 ARG B O 1
ATOM 3545 N N . ASN B 1 67 ? 52.63577 15.98249 36.94496 1.000 19.97781 67 ASN B N 1
ATOM 3546 C CA . ASN B 1 67 ? 54.09487 15.91819 36.79238 1.000 20.95791 67 ASN B CA 1
ATOM 3547 C C . ASN B 1 67 ? 54.59406 16.52097 35.47391 1.000 25.83693 67 ASN B C 1
ATOM 3548 O O . ASN B 1 67 ? 55.25693 15.83566 34.67994 1.000 22.60550 67 ASN B O 1
ATOM 3553 N N . PRO B 1 68 ? 54.36234 17.81247 35.23168 1.000 22.92841 68 PRO B N 1
ATOM 3554 C CA . PRO B 1 68 ? 54.77460 18.40299 33.95436 1.000 21.31561 68 PRO B CA 1
ATOM 3555 C C . PRO B 1 68 ? 56.26087 18.74875 33.88881 1.000 20.45809 68 PRO B C 1
ATOM 3556 O O . PRO B 1 68 ? 56.91557 19.03293 34.89250 1.000 23.09612 68 PRO B O 1
ATOM 3560 N N . VAL B 1 69 ? 56.79132 18.70988 32.66250 1.000 23.28693 69 VAL B N 1
ATOM 3561 C CA . VAL B 1 69 ? 58.15787 19.10232 32.34064 1.000 19.06599 69 VAL B CA 1
ATOM 3562 C C . VAL B 1 69 ? 58.10625 20.02588 31.13050 1.000 19.17986 69 VAL B C 1
ATOM 3563 O O . VAL B 1 69 ? 57.27645 19.84992 30.23337 1.000 21.10046 69 VAL B O 1
ATOM 3567 N N . ILE B 1 70 ? 59.00161 21.01430 31.09080 1.000 19.68878 70 ILE B N 1
ATOM 3568 C CA . ILE B 1 70 ? 58.99851 21.99860 30.01299 1.000 21.62788 70 ILE B CA 1
ATOM 3569 C C . ILE B 1 70 ? 60.36439 22.01919 29.34449 1.000 23.38539 70 ILE B C 1
ATOM 3570 O O . ILE B 1 70 ? 61.39344 21.84698 30.01106 1.000 21.00408 70 ILE B O 1
ATOM 3575 N N . VAL B 1 71 ? 60.37337 22.20076 28.01787 1.000 21.79650 71 VAL B N 1
ATOM 3576 C CA . VAL B 1 71 ? 61.61666 22.25168 27.24582 1.000 22.93125 71 VAL B CA 1
ATOM 3577 C C . VAL B 1 71 ? 61.50759 23.34356 26.18652 1.000 22.94960 71 VAL B C 1
ATOM 3578 O O . VAL B 1 71 ? 60.59040 23.32358 25.35702 1.000 24.11702 71 VAL B O 1
ATOM 3582 N N . ALA B 1 72 ? 62.46155 24.26998 26.18866 1.000 18.99249 72 ALA B N 1
ATOM 3583 C CA . ALA B 1 72 ? 62.64035 25.18952 25.06650 1.000 21.76486 72 ALA B CA 1
ATOM 3584 C C . ALA B 1 72 ? 63.39829 24.45375 23.96458 1.000 22.88932 72 ALA B C 1
ATOM 3585 O O . ALA B 1 72 ? 64.58285 24.14264 24.12287 1.000 21.21479 72 ALA B O 1
ATOM 3587 N N . LEU B 1 73 ? 62.72780 24.18306 22.84032 1.000 23.28954 73 LEU B N 1
ATOM 3588 C CA . LEU B 1 73 ? 63.32215 23.35332 21.79068 1.000 23.23091 73 LEU B CA 1
ATOM 3589 C C . LEU B 1 73 ? 64.20266 24.13386 20.82241 1.000 27.65694 73 LEU B C 1
ATOM 3590 O O . LEU B 1 73 ? 64.95666 23.52162 20.06097 1.000 27.83761 73 LEU B O 1
ATOM 3595 N N . GLY B 1 74 ? 64.09465 25.45738 20.79574 1.000 27.78856 74 GLY B N 1
ATOM 3596 C CA . GLY B 1 74 ? 64.77690 26.24850 19.78570 1.000 27.14633 74 GLY B CA 1
ATOM 3597 C C . GLY B 1 74 ? 63.77184 27.18663 19.15868 1.000 28.09098 74 GLY B C 1
ATOM 3598 O O . GLY B 1 74 ? 62.57420 26.88842 19.07568 1.000 26.93520 74 GLY B O 1
ATOM 3599 N N . GLY B 1 75 ? 64.26107 28.34852 18.73116 1.000 19.25035 75 GLY B N 1
ATOM 3600 C CA . GLY B 1 75 ? 63.36675 29.36807 18.21229 1.000 23.72651 75 GLY B CA 1
ATOM 3601 C C . GLY B 1 75 ? 62.27790 29.69582 19.21624 1.000 28.59947 75 GLY B C 1
ATOM 3602 O O . GLY B 1 75 ? 62.51351 29.78669 20.43256 1.000 22.73555 75 GLY B O 1
ATOM 3603 N N . ALA B 1 76 ? 61.05317 29.82779 18.71222 1.000 23.73258 76 ALA B N 1
ATOM 3604 C CA . ALA B 1 76 ? 59.90289 30.09536 19.55910 1.000 27.27251 76 ALA B CA 1
ATOM 3605 C C . ALA B 1 76 ? 59.18479 28.80618 19.98982 1.000 26.85746 76 ALA B C 1
ATOM 3606 O O . ALA B 1 76 ? 58.03664 28.86393 20.44583 1.000 27.04173 76 ALA B O 1
ATOM 3608 N N . ASN B 1 77 ? 59.84218 27.65439 19.87014 1.000 21.39738 77 ASN B N 1
ATOM 3609 C CA . ASN B 1 77 ? 59.20535 26.36986 20.11892 1.000 24.30611 77 ASN B CA 1
ATOM 3610 C C . ASN B 1 77 ? 59.35815 25.93588 21.57280 1.000 26.72313 77 ASN B C 1
ATOM 3611 O O . ASN B 1 77 ? 60.47138 25.90930 22.11076 1.000 24.89463 77 ASN B O 1
ATOM 3616 N N . VAL B 1 78 ? 58.23653 25.55874 22.18836 1.000 22.83678 78 VAL B N 1
ATOM 3617 C CA . VAL B 1 78 ? 58.18940 25.08827 23.56928 1.000 25.60793 78 VAL B CA 1
ATOM 3618 C C . VAL B 1 78 ? 57.47084 23.74869 23.59764 1.000 23.00992 78 VAL B C 1
ATOM 3619 O O . VAL B 1 78 ? 56.37861 23.61464 23.03097 1.000 23.14918 78 VAL B O 1
ATOM 3623 N N . LEU B 1 79 ? 58.06460 22.77717 24.29040 1.000 21.60736 79 LEU B N 1
ATOM 3624 C CA . LEU B 1 79 ? 57.49125 21.45179 24.48088 1.000 21.07963 79 LEU B CA 1
ATOM 3625 C C . LEU B 1 79 ? 57.10103 21.29338 25.94982 1.000 24.13343 79 LEU B C 1
ATOM 3626 O O . LEU B 1 79 ? 57.88266 21.63571 26.84698 1.000 21.80415 79 LEU B O 1
ATOM 3631 N N . ILE B 1 80 ? 55.89883 20.77741 26.19353 1.000 21.98574 80 ILE B N 1
ATOM 3632 C CA . ILE B 1 80 ? 55.46137 20.39843 27.53041 1.000 21.73325 80 ILE B CA 1
ATOM 3633 C C . ILE B 1 80 ? 55.13399 18.91470 27.52563 1.000 20.74314 80 ILE B C 1
ATOM 3634 O O . ILE B 1 80 ? 54.42616 18.43630 26.63112 1.000 24.55984 80 ILE B O 1
ATOM 3639 N N . VAL B 1 81 ? 55.67830 18.18573 28.49678 1.000 22.11577 81 VAL B N 1
ATOM 3640 C CA . VAL B 1 81 ? 55.40809 16.76422 28.68244 1.000 22.27184 81 VAL B CA 1
ATOM 3641 C C . VAL B 1 81 ? 54.76937 16.56101 30.04875 1.000 22.49887 81 VAL B C 1
ATOM 3642 O O . VAL B 1 81 ? 55.15446 17.20848 31.03268 1.000 25.02280 81 VAL B O 1
ATOM 3646 N N . THR B 1 82 ? 53.80804 15.64864 30.10889 1.000 19.45116 82 THR B N 1
ATOM 3647 C CA . THR B 1 82 ? 52.97030 15.45210 31.28562 1.000 20.81741 82 THR B CA 1
ATOM 3648 C C . THR B 1 82 ? 52.54875 13.98609 31.32269 1.000 25.94105 82 THR B C 1
ATOM 3649 O O . THR B 1 82 ? 52.48014 13.33796 30.26812 1.000 26.28431 82 THR B O 1
ATOM 3653 N N . GLU B 1 83 ? 52.26160 13.45495 32.52494 1.000 21.81921 83 GLU B N 1
ATOM 3654 C CA . GLU B 1 83 ? 51.56274 12.17557 32.60457 1.000 22.09241 83 GLU B CA 1
ATOM 3655 C C . GLU B 1 83 ? 50.04909 12.39146 32.68103 1.000 24.99505 83 GLU B C 1
ATOM 3656 O O . GLU B 1 83 ? 49.56251 13.43695 33.12648 1.000 24.04899 83 GLU B O 1
ATOM 3662 N N . LYS B 1 84 ? 49.30119 11.38555 32.23220 1.000 19.24507 84 LYS B N 1
ATOM 3663 C CA . LYS B 1 84 ? 47.84232 11.44162 32.20609 1.000 20.93360 84 LYS B CA 1
ATOM 3664 C C . LYS B 1 84 ? 47.28259 10.14888 32.79151 1.000 20.68007 84 LYS B C 1
ATOM 3665 O O . LYS B 1 84 ? 47.26820 9.10787 32.12366 1.000 21.37175 84 LYS B O 1
ATOM 3671 N N . ARG B 1 85 ? 46.80110 10.22348 34.02882 1.000 20.27137 85 ARG B N 1
ATOM 3672 C CA . ARG B 1 85 ? 46.18428 9.07160 34.67718 1.000 21.28778 85 ARG B CA 1
ATOM 3673 C C . ARG B 1 85 ? 44.74900 8.94793 34.19686 1.000 25.64299 85 ARG B C 1
ATOM 3674 O O . ARG B 1 85 ? 43.93150 9.84136 34.43627 1.000 26.11421 85 ARG B O 1
ATOM 3682 N N . ILE B 1 86 ? 44.45224 7.84316 33.51875 1.000 26.32172 86 ILE B N 1
ATOM 3683 C CA . ILE B 1 86 ? 43.18990 7.65407 32.80665 1.000 25.63351 86 ILE B CA 1
ATOM 3684 C C . ILE B 1 86 ? 42.11534 7.24023 33.80700 1.000 30.64216 86 ILE B C 1
ATOM 3685 O O . ILE B 1 86 ? 42.16777 6.13944 34.36594 1.000 25.01290 86 ILE B O 1
ATOM 3690 N N . ASN B 1 87 ? 41.15557 8.13930 34.04173 1.000 26.76487 87 ASN B N 1
ATOM 3691 C CA . ASN B 1 87 ? 39.95500 7.89407 34.84906 1.000 31.76482 87 ASN B CA 1
ATOM 3692 C C . ASN B 1 87 ? 40.24498 7.35596 36.25309 1.000 31.98348 87 ASN B C 1
ATOM 3693 O O . ASN B 1 87 ? 39.45672 6.58080 36.80111 1.000 33.02723 87 ASN B O 1
ATOM 3698 N N . TYR B 1 88 ? 41.33298 7.80586 36.87307 1.000 29.90731 88 TYR B N 1
ATOM 3699 C CA . TYR B 1 88 ? 41.63180 7.43113 38.25418 1.000 27.31054 88 TYR B CA 1
ATOM 3700 C C . TYR B 1 88 ? 42.71641 8.36947 38.79926 1.000 26.06911 88 TYR B C 1
ATOM 3701 O O . TYR B 1 88 ? 43.47644 8.95783 38.02520 1.000 26.45557 88 TYR B O 1
ATOM 3710 N N . PRO B 1 89 ? 42.78672 8.53704 40.12527 1.000 29.69144 89 PRO B N 1
ATOM 3711 C CA . PRO B 1 89 ? 43.63635 9.59845 40.69584 1.000 27.89491 89 PRO B CA 1
ATOM 3712 C C . PRO B 1 89 ? 45.11514 9.24192 40.88085 1.000 28.93758 89 PRO B C 1
ATOM 3713 O O . PRO B 1 89 ? 45.90840 10.14201 41.19292 1.000 21.08014 89 PRO B O 1
ATOM 3717 N N . GLY B 1 90 ? 45.50268 7.98408 40.72382 1.000 28.52232 90 GLY B N 1
ATOM 3718 C CA . GLY B 1 90 ? 46.81902 7.51666 41.10319 1.000 27.94113 90 GLY B CA 1
ATOM 3719 C C . GLY B 1 90 ? 46.74736 6.61098 42.32146 1.000 28.76941 90 GLY B C 1
ATOM 3720 O O . GLY B 1 90 ? 45.69866 6.42560 42.93767 1.000 27.44279 90 GLY B O 1
ATOM 3721 N N . SER B 1 91 ? 47.90055 6.03490 42.66383 1.000 26.28728 91 SER B N 1
ATOM 3722 C CA . SER B 1 91 ? 47.99182 5.15448 43.82251 1.000 26.00796 91 SER B CA 1
ATOM 3723 C C . SER B 1 91 ? 47.83448 5.95013 45.12705 1.000 28.35573 91 SER B C 1
ATOM 3724 O O . SER B 1 91 ? 47.81566 7.18306 45.14055 1.000 23.33504 91 SER B O 1
ATOM 3727 N N . ALA B 1 92 ? 47.72688 5.22426 46.24607 1.000 26.53179 92 ALA B N 1
ATOM 3728 C CA . ALA B 1 92 ? 47.58189 5.89357 47.53982 1.000 29.52834 92 ALA B CA 1
ATOM 3729 C C . ALA B 1 92 ? 48.80333 6.74158 47.88980 1.000 26.95953 92 ALA B C 1
ATOM 3730 O O . ALA B 1 92 ? 48.68326 7.71707 48.63679 1.000 26.94970 92 ALA B O 1
ATOM 3732 N N . ASN B 1 93 ? 49.98801 6.39466 47.39325 1.000 24.06944 93 ASN B N 1
ATOM 3733 C CA . ASN B 1 93 ? 51.13746 7.26227 47.60992 1.000 22.00881 93 ASN B CA 1
ATOM 3734 C C . ASN B 1 93 ? 51.42261 8.15502 46.40161 1.000 23.73723 93 ASN B C 1
ATOM 3735 O O . ASN B 1 93 ? 52.56341 8.59748 46.22184 1.000 24.75598 93 ASN B O 1
ATOM 3740 N N . ASP B 1 94 ? 50.39845 8.41339 45.57435 1.000 21.96549 94 ASP B N 1
ATOM 3741 C CA . ASP B 1 94 ? 50.37613 9.46435 44.53894 1.000 26.55533 94 ASP B CA 1
ATOM 3742 C C . ASP B 1 94 ? 51.30368 9.16552 43.35268 1.000 28.17926 94 ASP B C 1
ATOM 3743 O O . ASP B 1 94 ? 51.95110 10.06541 42.81127 1.000 32.20855 94 ASP B O 1
ATOM 3748 N N . ILE B 1 95 ? 51.34224 7.91157 42.91932 1.000 23.60615 95 ILE B N 1
ATOM 3749 C CA . ILE B 1 95 ? 52.10612 7.49742 41.74736 1.000 21.92673 95 ILE B CA 1
ATOM 3750 C C . ILE B 1 95 ? 51.13480 7.22604 40.60265 1.000 27.43886 95 ILE B C 1
ATOM 3751 O O . ILE B 1 95 ? 50.03774 6.69813 40.82654 1.000 26.95841 95 ILE B O 1
ATOM 3756 N N . GLY B 1 96 ? 51.52958 7.59054 39.37698 1.000 24.94368 96 GLY B N 1
ATOM 3757 C CA . GLY B 1 96 ? 50.70078 7.31308 38.21015 1.000 22.58906 96 GLY B CA 1
ATOM 3758 C C . GLY B 1 96 ? 50.46769 5.83031 37.95329 1.000 26.10648 96 GLY B C 1
ATOM 3759 O O . GLY B 1 96 ? 49.34893 5.33371 38.13930 1.000 29.23688 96 GLY B O 1
ATOM 3760 N N . VAL B 1 97 ? 51.50724 5.09948 37.54252 1.000 22.86070 97 VAL B N 1
ATOM 3761 C CA . VAL B 1 97 ? 51.35568 3.66250 37.33823 1.000 22.02112 97 VAL B CA 1
ATOM 3762 C C . VAL B 1 97 ? 51.13365 2.95989 38.67895 1.000 27.78834 97 VAL B C 1
ATOM 3763 O O . VAL B 1 97 ? 51.63314 3.38279 39.73543 1.000 24.93668 97 VAL B O 1
ATOM 3767 N N . ASN B 1 98 ? 50.35516 1.87794 38.64028 1.000 26.25909 98 ASN B N 1
ATOM 3768 C CA . ASN B 1 98 ? 50.14541 1.05962 39.82813 1.000 28.51778 98 ASN B CA 1
ATOM 3769 C C . ASN B 1 98 ? 50.03538 -0.41830 39.47433 1.000 26.82924 98 ASN B C 1
ATOM 3770 O O . ASN B 1 98 ? 49.47385 -1.19114 40.25745 1.000 25.92373 98 ASN B O 1
ATOM 3775 N N . GLY B 1 99 ? 50.52637 -0.82501 38.30463 1.000 24.82827 99 GLY B N 1
ATOM 3776 C CA . GLY B 1 99 ? 50.38832 -2.21038 37.91470 1.000 29.80374 99 GLY B CA 1
ATOM 3777 C C . GLY B 1 99 ? 48.99464 -2.64516 37.48901 1.000 36.37986 99 GLY B C 1
ATOM 3778 O O . GLY B 1 99 ? 48.76919 -3.84879 37.33728 1.000 31.80856 99 GLY B O 1
ATOM 3779 N N . SER B 1 100 ? 48.04063 -1.72035 37.30589 1.000 30.22106 100 SER B N 1
ATOM 3780 C CA . SER B 1 100 ? 46.74368 -2.12127 36.75982 1.000 37.90109 100 SER B CA 1
ATOM 3781 C C . SER B 1 100 ? 46.03228 -1.03207 35.95252 1.000 32.99802 100 SER B C 1
ATOM 3782 O O . SER B 1 100 ? 45.26155 -1.35093 35.04489 1.000 37.47017 100 SER B O 1
ATOM 3785 N N . LYS B 1 101 ? 46.27989 0.23781 36.24793 1.000 28.87974 101 LYS B N 1
ATOM 3786 C CA . LYS B 1 101 ? 45.49487 1.26803 35.56534 1.000 29.47061 101 LYS B CA 1
ATOM 3787 C C . LYS B 1 101 ? 46.23081 1.83443 34.34864 1.000 30.36837 101 LYS B C 1
ATOM 3788 O O . LYS B 1 101 ? 47.45869 1.95000 34.34947 1.000 27.95488 101 LYS B O 1
ATOM 3794 N N . PRO B 1 102 ? 45.50129 2.24308 33.30825 1.000 33.92172 102 PRO B N 1
ATOM 3795 C CA . PRO B 1 102 ? 46.15417 2.89817 32.16252 1.000 29.83082 102 PRO B CA 1
ATOM 3796 C C . PRO B 1 102 ? 46.64294 4.29677 32.52297 1.000 24.22544 102 PRO B C 1
ATOM 3797 O O . PRO B 1 102 ? 45.96600 5.06071 33.21614 1.000 25.08691 102 PRO B O 1
ATOM 3801 N N . VAL B 1 103 ? 47.85665 4.61300 32.08934 1.000 20.67126 103 VAL B N 1
ATOM 3802 C CA . VAL B 1 103 ? 48.44189 5.93348 32.30476 1.000 20.76386 103 VAL B CA 1
ATOM 3803 C C . VAL B 1 103 ? 49.25140 6.26180 31.06582 1.000 22.64159 103 VAL B C 1
ATOM 3804 O O . VAL B 1 103 ? 50.08633 5.45778 30.63665 1.000 23.52276 103 VAL B O 1
ATOM 3808 N N . SER B 1 104 ? 48.97954 7.40960 30.46839 1.000 21.64910 104 SER B N 1
ATOM 3809 C CA . SER B 1 104 ? 49.71196 7.86329 29.29983 1.000 23.65103 104 SER B CA 1
ATOM 3810 C C . SER B 1 104 ? 50.69921 8.95473 29.67999 1.000 22.12098 104 SER B C 1
ATOM 3811 O O . SER B 1 104 ? 50.55792 9.63920 30.69766 1.000 20.15168 104 SER B O 1
ATOM 3814 N N . ILE B 1 105 ? 51.67750 9.15260 28.81050 1.000 21.86027 105 ILE B N 1
ATOM 3815 C CA . ILE B 1 105 ? 52.48565 10.35512 28.83404 1.000 21.28169 105 ILE B CA 1
ATOM 3816 C C . ILE B 1 105 ? 52.15502 11.12639 27.56440 1.000 23.97478 105 ILE B C 1
ATOM 3817 O O . ILE B 1 105 ? 52.20437 10.57067 26.45848 1.000 25.53017 105 ILE B O 1
ATOM 3822 N N . VAL B 1 106 ? 51.74102 12.38060 27.73702 1.000 20.54486 106 VAL B N 1
ATOM 3823 C CA . VAL B 1 106 ? 51.25212 13.21224 26.64999 1.000 24.06622 106 VAL B CA 1
ATOM 3824 C C . VAL B 1 106 ? 52.21921 14.36941 26.44431 1.000 25.05330 106 VAL B C 1
ATOM 3825 O O . VAL B 1 106 ? 53.03638 14.70108 27.31857 1.000 25.79161 106 VAL B O 1
ATOM 3829 N N . TYR B 1 107 ? 52.12291 14.99496 25.26319 1.000 20.35554 107 TYR B N 1
ATOM 3830 C CA . TYR B 1 107 ? 52.96138 16.13993 24.93048 1.000 22.06295 107 TYR B CA 1
ATOM 3831 C C . TYR B 1 107 ? 52.11802 17.23589 24.29183 1.000 21.67295 107 TYR B C 1
ATOM 3832 O O . TYR B 1 107 ? 51.08776 16.97238 23.66257 1.000 20.23318 107 TYR B O 1
ATOM 3841 N N . LEU B 1 108 ? 52.56301 18.47274 24.50663 1.000 19.18446 108 LEU B N 1
ATOM 3842 C CA . LEU B 1 108 ? 51.96589 19.67695 23.94918 1.000 21.18259 108 LEU B CA 1
ATOM 3843 C C . LEU B 1 108 ? 53.07345 20.52571 23.33415 1.000 22.11694 108 LEU B C 1
ATOM 3844 O O . LEU B 1 108 ? 54.17796 20.60442 23.88743 1.000 24.16747 108 LEU B O 1
ATOM 3849 N N . LEU B 1 109 ? 52.76595 21.20464 22.23090 1.000 21.15027 109 LEU B N 1
ATOM 3850 C CA . LEU B 1 109 ? 53.74531 22.00590 21.50898 1.000 21.34765 109 LEU B CA 1
ATOM 3851 C C . LEU B 1 109 ? 53.22522 23.42132 21.29624 1.000 24.67036 109 LEU B C 1
ATOM 3852 O O . LEU B 1 109 ? 52.03976 23.62136 21.01950 1.000 22.07866 109 LEU B O 1
ATOM 3857 N N . SER B 1 110 ? 54.12280 24.39857 21.43750 1.000 26.36922 110 SER B N 1
ATOM 3858 C CA . SER B 1 110 ? 53.88726 25.77437 21.01989 1.000 28.56240 110 SER B CA 1
ATOM 3859 C C . SER B 1 110 ? 54.99611 26.20139 20.05925 1.000 31.31355 110 SER B C 1
ATOM 3860 O O . SER B 1 110 ? 56.17618 25.87716 20.26689 1.000 25.48818 110 SER B O 1
ATOM 3863 N N . SER B 1 111 ? 54.62050 26.92211 19.00407 1.000 25.80324 111 SER B N 1
ATOM 3864 C CA . SER B 1 111 ? 55.60059 27.55835 18.13139 1.000 25.79908 111 SER B CA 1
ATOM 3865 C C . SER B 1 111 ? 55.54280 29.08407 18.20431 1.000 26.92898 111 SER B C 1
ATOM 3866 O O . SER B 1 111 ? 56.11596 29.74868 17.34054 1.000 25.22623 111 SER B O 1
ATOM 3869 N N . ASP B 1 112 ? 54.85492 29.65961 19.19916 1.000 25.38959 112 ASP B N 1
ATOM 3870 C CA . ASP B 1 112 ? 54.82300 31.10687 19.36655 1.000 24.22019 112 ASP B CA 1
ATOM 3871 C C . ASP B 1 112 ? 55.19221 31.46674 20.80180 1.000 25.76666 112 ASP B C 1
ATOM 3872 O O . ASP B 1 112 ? 54.52394 32.28111 21.45683 1.000 23.92730 112 ASP B O 1
ATOM 3877 N N . ALA B 1 113 ? 56.24900 30.82514 21.31506 1.000 25.45659 113 ALA B N 1
ATOM 3878 C CA . ALA B 1 113 ? 56.86368 31.13300 22.60899 1.000 24.64840 113 ALA B CA 1
ATOM 3879 C C . ALA B 1 113 ? 55.89381 30.94332 23.77087 1.000 22.92388 113 ALA B C 1
ATOM 3880 O O . ALA B 1 113 ? 56.04428 31.57185 24.82999 1.000 22.39779 113 ALA B O 1
ATOM 3882 N N . GLY B 1 114 ? 54.90773 30.06931 23.58869 1.000 22.98671 114 GLY B N 1
ATOM 3883 C CA . GLY B 1 114 ? 53.95935 29.73500 24.62725 1.000 22.07722 114 GLY B CA 1
ATOM 3884 C C . GLY B 1 114 ? 52.65128 30.49984 24.59007 1.000 24.64826 114 GLY B C 1
ATOM 3885 O O . GLY B 1 114 ? 51.79943 30.26776 25.45619 1.000 26.10436 114 GLY B O 1
ATOM 3886 N N . ASP B 1 115 ? 52.45245 31.39186 23.61668 1.000 23.81078 115 ASP B N 1
ATOM 3887 C CA . ASP B 1 115 ? 51.15141 32.04858 23.49013 1.000 26.45479 115 ASP B CA 1
ATOM 3888 C C . ASP B 1 115 ? 50.02723 31.02356 23.31523 1.000 28.93003 115 ASP B C 1
ATOM 3889 O O . ASP B 1 115 ? 48.94426 31.17727 23.89240 1.000 30.75215 115 ASP B O 1
ATOM 3894 N N . ASN B 1 116 ? 50.27726 29.95257 22.55302 1.000 25.29276 116 ASN B N 1
ATOM 3895 C CA . ASN B 1 116 ? 49.25227 28.96462 22.22334 1.000 28.31157 116 ASN B CA 1
ATOM 3896 C C . ASN B 1 116 ? 49.86781 27.57333 22.15942 1.000 30.94806 116 ASN B C 1
ATOM 3897 O O . ASN B 1 116 ? 50.90760 27.38571 21.51844 1.000 25.41694 116 ASN B O 1
ATOM 3902 N N . PHE B 1 117 ? 49.21270 26.59782 22.79203 1.000 25.29521 117 PHE B N 1
ATOM 3903 C CA . PHE B 1 117 ? 49.68694 25.21718 22.80456 1.000 27.60294 117 PHE B CA 1
ATOM 3904 C C . PHE B 1 117 ? 48.72509 24.28964 22.06962 1.000 28.52760 117 PHE B C 1
ATOM 3905 O O . PHE B 1 117 ? 47.50702 24.45438 22.13877 1.000 22.38102 117 PHE B O 1
ATOM 3913 N N . SER B 1 118 ? 49.28521 23.30220 21.38353 1.000 23.34015 118 SER B N 1
ATOM 3914 C CA . SER B 1 118 ? 48.46908 22.25653 20.80306 1.000 24.77057 118 SER B CA 1
ATOM 3915 C C . SER B 1 118 ? 47.75036 21.48914 21.90779 1.000 25.40808 118 SER B C 1
ATOM 3916 O O . SER B 1 118 ? 48.16410 21.48184 23.06982 1.000 23.75661 118 SER B O 1
ATOM 3919 N N . SER B 1 119 ? 46.66120 20.84504 21.52198 1.000 26.64138 119 SER B N 1
ATOM 3920 C CA . SER B 1 119 ? 45.92344 19.96094 22.41199 1.000 29.63470 119 SER B CA 1
ATOM 3921 C C . SER B 1 119 ? 46.75267 18.70974 22.72296 1.000 26.99592 119 SER B C 1
ATOM 3922 O O . SER B 1 119 ? 47.42545 18.17009 21.83878 1.000 25.83229 119 SER B O 1
ATOM 3925 N N . PRO B 1 120 ? 46.72436 18.22582 23.95864 1.000 23.57033 120 PRO B N 1
ATOM 3926 C CA . PRO B 1 120 ? 47.61734 17.11854 24.34171 1.000 22.03636 120 PRO B CA 1
ATOM 3927 C C . PRO B 1 120 ? 47.37098 15.84571 23.53962 1.000 25.42298 120 PRO B C 1
ATOM 3928 O O . PRO B 1 120 ? 46.23818 15.40000 23.37747 1.000 30.48174 120 PRO B O 1
ATOM 3932 N N . LEU B 1 121 ? 48.45694 15.25802 23.04189 1.000 24.32286 121 LEU B N 1
ATOM 3933 C CA . LEU B 1 121 ? 48.46344 13.97904 22.35410 1.000 25.70351 121 LEU B CA 1
ATOM 3934 C C . LEU B 1 121 ? 49.32619 12.96936 23.10576 1.000 29.25342 121 LEU B C 1
ATOM 3935 O O . LEU B 1 121 ? 50.39841 13.32887 23.61573 1.000 26.99558 121 LEU B O 1
ATOM 3940 N N . PRO B 1 122 ? 48.90490 11.70465 23.18338 1.000 28.63273 122 PRO B N 1
ATOM 3941 C CA . PRO B 1 122 ? 49.72075 10.69014 23.87833 1.000 27.29745 122 PRO B CA 1
ATOM 3942 C C . PRO B 1 122 ? 50.92905 10.25767 23.04836 1.000 32.64831 122 PRO B C 1
ATOM 3943 O O . PRO B 1 122 ? 50.79633 9.88800 21.88017 1.000 37.27400 122 PRO B O 1
ATOM 3947 N N . ILE B 1 123 ? 52.11228 10.27925 23.67073 1.000 28.56796 123 ILE B N 1
ATOM 3948 C CA . ILE B 1 123 ? 53.30378 9.71303 23.04526 1.000 27.01841 123 ILE B CA 1
ATOM 3949 C C . ILE B 1 123 ? 53.09363 8.21792 22.84788 1.000 30.99713 123 ILE B C 1
ATOM 3950 O O . ILE B 1 123 ? 52.91420 7.46873 23.81616 1.000 28.27717 123 ILE B O 1
ATOM 3955 N N . GLY B 1 124 ? 53.08046 7.78116 21.58620 1.000 37.82682 124 GLY B N 1
ATOM 3956 C CA . GLY B 1 124 ? 52.92087 6.37129 21.26744 1.000 30.98828 124 GLY B CA 1
ATOM 3957 C C . GLY B 1 124 ? 51.51456 5.82924 21.38582 1.000 38.16465 124 GLY B C 1
ATOM 3958 O O . GLY B 1 124 ? 51.33967 4.61195 21.49750 1.000 47.59947 124 GLY B O 1
ATOM 3959 N N . GLY B 1 125 ? 50.50172 6.68268 21.35617 1.000 40.54353 125 GLY B N 1
ATOM 3960 C CA . GLY B 1 125 ? 49.12856 6.20909 21.49978 1.000 32.14752 125 GLY B CA 1
ATOM 3961 C C . GLY B 1 125 ? 48.67618 6.12179 22.94670 1.000 28.67644 125 GLY B C 1
ATOM 3962 O O . GLY B 1 125 ? 49.46380 5.93801 23.87567 1.000 31.24376 125 GLY B O 1
ATOM 3963 N N . GLU B 1 126 ? 47.37362 6.28774 23.13794 1.000 25.69231 126 GLU B N 1
ATOM 3964 C CA . GLU B 1 126 ? 46.79009 6.27280 24.47448 1.000 33.63334 126 GLU B CA 1
ATOM 3965 C C . GLU B 1 126 ? 46.97737 4.90819 25.13032 1.000 33.99954 126 GLU B C 1
ATOM 3966 O O . GLU B 1 126 ? 46.78725 3.87003 24.49077 1.000 34.24208 126 GLU B O 1
ATOM 3972 N N . SER B 1 127 ? 47.39735 4.92174 26.39616 1.000 29.84982 127 SER B N 1
ATOM 3973 C CA . SER B 1 127 ? 47.47718 3.70681 27.19879 1.000 30.91319 127 SER B CA 1
ATOM 3974 C C . SER B 1 127 ? 46.09492 3.09309 27.35131 1.000 27.88552 127 SER B C 1
ATOM 3975 O O . SER B 1 127 ? 45.09776 3.80656 27.46468 1.000 30.53970 127 SER B O 1
ATOM 3978 N N . THR B 1 128 ? 46.04079 1.75839 27.36715 1.000 31.62293 128 THR B N 1
ATOM 3979 C CA . THR B 1 128 ? 44.78104 1.03098 27.52704 1.000 33.15937 128 THR B CA 1
ATOM 3980 C C . THR B 1 128 ? 44.76985 0.03846 28.68125 1.000 37.45716 128 THR B C 1
ATOM 3981 O O . THR B 1 128 ? 43.67950 -0.41040 29.06685 1.000 42.59471 128 THR B O 1
ATOM 3985 N N . SER B 1 129 ? 45.92789 -0.31115 29.24257 1.000 32.69540 129 SER B N 1
ATOM 3986 C CA . SER B 1 129 ? 46.02923 -1.33526 30.27586 1.000 34.22749 129 SER B CA 1
ATOM 3987 C C . SER B 1 129 ? 47.31990 -1.12986 31.05639 1.000 37.72144 129 SER B C 1
ATOM 3988 O O . SER B 1 129 ? 48.14232 -0.26931 30.72025 1.000 32.70995 129 SER B O 1
ATOM 3991 N N . ALA B 1 130 ? 47.50846 -1.96290 32.09169 1.000 32.33496 130 ALA B N 1
ATOM 3992 C CA . ALA B 1 130 ? 48.73622 -1.89484 32.88420 1.000 35.84214 130 ALA B CA 1
ATOM 3993 C C . ALA B 1 130 ? 49.98406 -2.16364 32.04862 1.000 29.72388 130 ALA B C 1
ATOM 3994 O O . ALA B 1 130 ? 51.04311 -1.58870 32.31840 1.000 25.17384 130 ALA B O 1
ATOM 3996 N N . ASP B 1 131 ? 49.87368 -2.98024 31.00547 1.000 33.00566 131 ASP B N 1
ATOM 3997 C CA . ASP B 1 131 ? 51.06506 -3.42426 30.28898 1.000 34.73605 131 ASP B CA 1
ATOM 3998 C C . ASP B 1 131 ? 51.67818 -2.35708 29.38703 1.000 33.11739 131 ASP B C 1
ATOM 3999 O O . ASP B 1 131 ? 52.83585 -2.50489 28.98997 1.000 35.40769 131 ASP B O 1
ATOM 4004 N N . ASN B 1 132 ? 50.93755 -1.31118 29.02082 1.000 34.43910 132 ASN B N 1
ATOM 4005 C CA . ASN B 1 132 ? 51.51371 -0.19566 28.27333 1.000 31.21044 132 ASN B CA 1
ATOM 4006 C C . ASN B 1 132 ? 51.45341 1.12208 29.04441 1.000 26.88928 132 ASN B C 1
ATOM 4007 O O . ASN B 1 132 ? 51.68459 2.18151 28.45597 1.000 26.01587 132 ASN B O 1
ATOM 4012 N N . ALA B 1 133 ? 51.16463 1.09210 30.34212 1.000 26.72301 133 ALA B N 1
ATOM 4013 C CA . ALA B 1 133 ? 51.08985 2.32442 31.12280 1.000 27.52385 133 ALA B CA 1
ATOM 4014 C C . ALA B 1 133 ? 52.48246 2.84761 31.47282 1.000 25.60310 133 ALA B C 1
ATOM 4015 O O . ALA B 1 133 ? 53.39474 2.07197 31.78387 1.000 21.12042 133 ALA B O 1
ATOM 4017 N N . VAL B 1 134 ? 52.63445 4.17792 31.43034 1.000 23.74916 134 VAL B N 1
ATOM 4018 C CA . VAL B 1 134 ? 53.89132 4.86538 31.71864 1.000 19.58973 134 VAL B CA 1
ATOM 4019 C C . VAL B 1 134 ? 53.58464 6.14851 32.48509 1.000 22.89051 134 VAL B C 1
ATOM 4020 O O . VAL B 1 134 ? 52.56631 6.80325 32.24148 1.000 21.48862 134 VAL B O 1
ATOM 4024 N N . SER B 1 135 ? 54.48719 6.52954 33.39370 1.000 21.74737 135 SER B N 1
ATOM 4025 C CA . SER B 1 135 ? 54.28781 7.72723 34.20821 1.000 22.23142 135 SER B CA 1
ATOM 4026 C C . SER B 1 135 ? 55.62937 8.29168 34.67763 1.000 21.66986 135 SER B C 1
ATOM 4027 O O . SER B 1 135 ? 56.70017 7.70615 34.46277 1.000 22.82566 135 SER B O 1
ATOM 4030 N N . ALA B 1 136 ? 55.55477 9.44574 35.33520 1.000 20.74390 136 ALA B N 1
ATOM 4031 C CA . ALA B 1 136 ? 56.73085 10.11019 35.88890 1.000 21.92310 136 ALA B CA 1
ATOM 4032 C C . ALA B 1 136 ? 57.83126 10.36491 34.84009 1.000 21.45640 136 ALA B C 1
ATOM 4033 O O . ALA B 1 136 ? 58.95291 9.86890 34.98438 1.000 21.54318 136 ALA B O 1
ATOM 4035 N N . PRO B 1 137 ? 57.57258 11.17185 33.80854 1.000 19.15848 137 PRO B N 1
ATOM 4036 C CA . PRO B 1 137 ? 58.54167 11.31945 32.70483 1.000 21.30361 137 PRO B CA 1
ATOM 4037 C C . PRO B 1 137 ? 59.79280 12.10091 33.09543 1.000 22.14420 137 PRO B C 1
ATOM 4038 O O . PRO B 1 137 ? 59.71517 13.17825 33.68607 1.000 23.85742 137 PRO B O 1
ATOM 4042 N N . VAL B 1 138 ? 60.95461 11.55820 32.72971 1.000 23.97519 138 VAL B N 1
ATOM 4043 C CA . VAL B 1 138 ? 62.23538 12.26097 32.81192 1.000 23.05197 138 VAL B CA 1
ATOM 4044 C C . VAL B 1 138 ? 62.64458 12.61336 31.38934 1.000 21.57255 138 VAL B C 1
ATOM 4045 O O . VAL B 1 138 ? 62.74772 11.72805 30.53145 1.000 22.30069 138 VAL B O 1
ATOM 4049 N N . VAL B 1 139 ? 62.85587 13.89964 31.12293 1.000 22.15641 139 VAL B N 1
ATOM 4050 C CA . VAL B 1 139 ? 62.92701 14.40477 29.75588 1.000 20.73375 139 VAL B CA 1
ATOM 4051 C C . VAL B 1 139 ? 64.31623 14.98085 29.51216 1.000 22.12019 139 VAL B C 1
ATOM 4052 O O . VAL B 1 139 ? 64.77747 15.84594 30.26347 1.000 23.16856 139 VAL B O 1
ATOM 4056 N N . TYR B 1 140 ? 64.98254 14.49419 28.46664 1.000 22.72713 140 TYR B N 1
ATOM 4057 C CA . TYR B 1 140 ? 66.32315 14.93462 28.09937 1.000 23.55413 140 TYR B CA 1
ATOM 4058 C C . TYR B 1 140 ? 66.29663 15.61024 26.73141 1.000 24.95823 140 TYR B C 1
ATOM 4059 O O . TYR B 1 140 ? 65.71419 15.07707 25.77744 1.000 21.10238 140 TYR B O 1
ATOM 4068 N N . TYR B 1 141 ? 66.97557 16.75367 26.60808 1.000 24.53474 141 TYR B N 1
ATOM 4069 C CA . TYR B 1 141 ? 67.04818 17.39411 25.29736 1.000 27.81725 141 TYR B CA 1
ATOM 4070 C C . TYR B 1 141 ? 68.19906 18.37943 25.24183 1.000 27.22401 141 TYR B C 1
ATOM 4071 O O . TYR B 1 141 ? 68.33118 19.24123 26.12494 1.000 27.80636 141 TYR B O 1
ATOM 4080 N N . LYS B 1 142 ? 69.00881 18.25930 24.18779 1.000 30.69168 142 LYS B N 1
ATOM 4081 C CA . LYS B 1 142 ? 69.97768 19.28354 23.80726 1.000 34.53629 142 LYS B CA 1
ATOM 4082 C C . LYS B 1 142 ? 69.73833 19.76895 22.38591 1.000 33.50773 142 LYS B C 1
ATOM 4083 O O . LYS B 1 142 ? 69.60673 20.97427 22.17499 1.000 31.22177 142 LYS B O 1
ATOM 4089 N N . LYS B 1 143 ? 69.72690 18.86632 21.40265 1.000 37.40410 143 LYS B N 1
ATOM 4090 C CA . LYS B 1 143 ? 69.38001 19.19433 20.02603 1.000 41.37397 143 LYS B CA 1
ATOM 4091 C C . LYS B 1 143 ? 68.95170 17.93010 19.28297 1.000 39.55547 143 LYS B C 1
ATOM 4092 O O . LYS B 1 143 ? 69.42888 16.82814 19.57215 1.000 39.02851 143 LYS B O 1
ATOM 4098 N N . ASP B 1 144 ? 68.04932 18.12494 18.31632 1.000 31.76422 144 ASP B N 1
ATOM 4099 C CA . ASP B 1 144 ? 67.54636 17.14608 17.34914 1.000 35.22184 144 ASP B CA 1
ATOM 4100 C C . ASP B 1 144 ? 66.74853 15.97808 17.90974 1.000 37.30142 144 ASP B C 1
ATOM 4101 O O . ASP B 1 144 ? 65.91771 15.40435 17.18898 1.000 30.52489 144 ASP B O 1
ATOM 4106 N N . LYS B 1 145 ? 66.96415 15.62180 19.17595 1.000 31.85357 145 LYS B N 1
ATOM 4107 C CA . LYS B 1 145 ? 66.32864 14.42863 19.71513 1.000 32.02095 145 LYS B CA 1
ATOM 4108 C C . LYS B 1 145 ? 65.87477 14.67045 21.14670 1.000 27.80143 145 LYS B C 1
ATOM 4109 O O . LYS B 1 145 ? 66.65359 15.15778 21.97271 1.000 27.06349 145 LYS B O 1
ATOM 4115 N N . VAL B 1 146 ? 64.62099 14.33614 21.43473 1.000 26.94502 146 VAL B N 1
ATOM 4116 C CA . VAL B 1 146 ? 64.08681 14.33710 22.79627 1.000 25.17324 146 VAL B CA 1
ATOM 4117 C C . VAL B 1 146 ? 64.01486 12.89865 23.28556 1.000 23.55516 146 VAL B C 1
ATOM 4118 O O . VAL B 1 146 ? 63.55811 12.01041 22.55377 1.000 25.57614 146 VAL B O 1
ATOM 4122 N N . TYR B 1 147 ? 64.47653 12.66690 24.51340 1.000 25.00349 147 TYR B N 1
ATOM 4123 C CA . TYR B 1 147 ? 64.41987 11.36184 25.16482 1.000 22.60539 147 TYR B CA 1
ATOM 4124 C C . TYR B 1 147 ? 63.52704 11.44764 26.39619 1.000 22.45765 147 TYR B C 1
ATOM 4125 O O . TYR B 1 147 ? 63.75641 12.28605 27.28121 1.000 22.03846 147 TYR B O 1
ATOM 4134 N N . VAL B 1 148 ? 62.52029 10.57963 26.45921 1.000 19.74286 148 VAL B N 1
ATOM 4135 C CA . VAL B 1 148 ? 61.65883 10.46375 27.62626 1.000 23.58309 148 VAL B CA 1
ATOM 4136 C C . VAL B 1 148 ? 61.85796 9.07102 28.20233 1.000 25.97079 148 VAL B C 1
ATOM 4137 O O . VAL B 1 148 ? 61.58944 8.06852 27.52513 1.000 23.21761 148 VAL B O 1
ATOM 4141 N N . ILE B 1 149 ? 62.32277 9.01320 29.44938 1.000 24.74555 149 ILE B N 1
ATOM 4142 C CA . ILE B 1 149 ? 62.44798 7.77459 30.21057 1.000 23.32683 149 ILE B CA 1
ATOM 4143 C C . ILE B 1 149 ? 61.40042 7.81878 31.31746 1.000 23.65586 149 ILE B C 1
ATOM 4144 O O . ILE B 1 149 ? 61.29147 8.81989 32.03862 1.000 26.28204 149 ILE B O 1
ATOM 4149 N N . ALA B 1 150 ? 60.62902 6.74055 31.44257 1.000 20.80085 150 ALA B N 1
ATOM 4150 C CA . ALA B 1 150 ? 59.40021 6.71483 32.22158 1.000 23.08033 150 ALA B CA 1
ATOM 4151 C C . ALA B 1 150 ? 59.36134 5.48929 33.12065 1.000 27.95583 150 ALA B C 1
ATOM 4152 O O . ALA B 1 150 ? 59.99578 4.46508 32.83686 1.000 22.80868 150 ALA B O 1
ATOM 4154 N N . SER B 1 151 ? 58.60106 5.61330 34.21007 1.000 22.28189 151 SER B N 1
ATOM 4155 C CA . SER B 1 151 ? 58.21711 4.45530 35.00068 1.000 20.82977 151 SER B CA 1
ATOM 4156 C C . SER B 1 151 ? 57.13994 3.66193 34.27480 1.000 24.59233 151 SER B C 1
ATOM 4157 O O . SER B 1 151 ? 56.30586 4.21664 33.55300 1.000 20.90496 151 SER B O 1
ATOM 4160 N N . ALA B 1 152 ? 57.15502 2.35329 34.48557 1.000 22.97374 152 ALA B N 1
ATOM 4161 C CA . ALA B 1 152 ? 56.17068 1.46445 33.89409 1.000 22.73182 152 ALA B CA 1
ATOM 4162 C C . ALA B 1 152 ? 55.93702 0.31898 34.87202 1.000 24.89728 152 ALA B C 1
ATOM 4163 O O . ALA B 1 152 ? 56.56912 0.24593 35.92723 1.000 23.99102 152 ALA B O 1
ATOM 4165 N N . GLY B 1 153 ? 55.02223 -0.58120 34.51991 1.000 26.02574 153 GLY B N 1
ATOM 4166 C CA . GLY B 1 153 ? 54.63235 -1.62196 35.45280 1.000 21.90636 153 GLY B CA 1
ATOM 4167 C C . GLY B 1 153 ? 54.20102 -1.04340 36.78575 1.000 27.22204 153 GLY B C 1
ATOM 4168 O O . GLY B 1 153 ? 53.27029 -0.22866 36.85292 1.000 24.74577 153 GLY B O 1
ATOM 4169 N N . ALA B 1 154 ? 54.90630 -1.42595 37.85217 1.000 25.22189 154 ALA B N 1
ATOM 4170 C CA . ALA B 1 154 ? 54.53672 -1.02966 39.21066 1.000 27.32614 154 ALA B CA 1
ATOM 4171 C C . ALA B 1 154 ? 55.04464 0.35624 39.62265 1.000 25.21174 154 ALA B C 1
ATOM 4172 O O . ALA B 1 154 ? 54.54183 0.91191 40.61168 1.000 26.65673 154 ALA B O 1
ATOM 4174 N N . GLY B 1 155 ? 56.03898 0.91293 38.92807 1.000 24.23739 155 GLY B N 1
ATOM 4175 C CA . GLY B 1 155 ? 56.63356 2.14780 39.42888 1.000 21.41692 155 GLY B CA 1
ATOM 4176 C C . GLY B 1 155 ? 57.14877 1.94398 40.84506 1.000 25.31785 155 GLY B C 1
ATOM 4177 O O . GLY B 1 155 ? 57.57504 0.84956 41.22577 1.000 22.12088 155 GLY B O 1
ATOM 4178 N N . ILE B 1 156 ? 57.08258 3.00774 41.64870 1.000 26.03767 156 ILE B N 1
ATOM 4179 C CA . ILE B 1 156 ? 57.32069 2.90795 43.08715 1.000 24.92378 156 ILE B CA 1
ATOM 4180 C C . ILE B 1 156 ? 55.98869 3.03872 43.82484 1.000 23.21968 156 ILE B C 1
ATOM 4181 O O . ILE B 1 156 ? 55.94321 3.49478 44.97230 1.000 21.43114 156 ILE B O 1
ATOM 4186 N N . SER B 1 157 ? 54.89617 2.63307 43.17960 1.000 21.33822 157 SER B N 1
ATOM 4187 C CA . SER B 1 157 ? 53.59448 2.69209 43.83953 1.000 23.28282 157 SER B CA 1
ATOM 4188 C C . SER B 1 157 ? 53.55516 1.75858 45.04790 1.000 27.29915 157 SER B C 1
ATOM 4189 O O . SER B 1 157 ? 54.14059 0.66838 45.03744 1.000 26.12429 157 SER B O 1
ATOM 4192 N N . ARG B 1 158 ? 52.87580 2.19994 46.09884 1.000 23.60131 158 ARG B N 1
ATOM 4193 C CA . ARG B 1 158 ? 52.52013 1.33280 47.21547 1.000 29.05765 158 ARG B CA 1
ATOM 4194 C C . ARG B 1 158 ? 51.07667 0.88067 47.02754 1.000 26.57908 158 ARG B C 1
ATOM 4195 O O . ARG B 1 158 ? 50.20209 1.70415 46.73641 1.000 32.23883 158 ARG B O 1
ATOM 4203 N N . THR B 1 159 ? 50.83224 -0.42016 47.13448 1.000 29.02434 159 THR B N 1
ATOM 4204 C CA . THR B 1 159 ? 49.48104 -0.95999 46.97601 1.000 26.84989 159 THR B CA 1
ATOM 4205 C C . THR B 1 159 ? 49.19465 -1.90656 48.14224 1.000 30.76990 159 THR B C 1
ATOM 4206 O O . THR B 1 159 ? 49.91057 -1.92816 49.14979 1.000 27.43747 159 THR B O 1
ATOM 4210 N N . ASP B 1 160 ? 48.15295 -2.73153 47.98728 1.000 28.39056 160 ASP B N 1
ATOM 4211 C CA . ASP B 1 160 ? 47.75985 -3.74405 48.95895 1.000 27.21053 160 ASP B CA 1
ATOM 4212 C C . ASP B 1 160 ? 48.66755 -4.96900 48.94194 1.000 32.05098 160 ASP B C 1
ATOM 4213 O O . ASP B 1 160 ? 48.53101 -5.81886 49.82058 1.000 33.79709 160 ASP B O 1
ATOM 4218 N N . GLN B 1 161 ? 49.51116 -5.13623 47.92395 1.000 30.50142 161 GLN B N 1
ATOM 4219 C CA . GLN B 1 161 ? 50.43597 -6.26247 47.85572 1.000 28.60794 161 GLN B CA 1
ATOM 4220 C C . GLN B 1 161 ? 51.84393 -5.82087 48.23945 1.000 29.97847 161 GLN B C 1
ATOM 4221 O O . GLN B 1 161 ? 52.28416 -4.72361 47.88197 1.000 26.16703 161 GLN B O 1
ATOM 4227 N N . ASP B 1 162 ? 52.55077 -6.68784 48.95799 1.000 24.86525 162 ASP B N 1
ATOM 4228 C CA . ASP B 1 162 ? 53.99613 -6.56602 49.02868 1.000 27.87848 162 ASP B CA 1
ATOM 4229 C C . ASP B 1 162 ? 54.57392 -6.67403 47.61801 1.000 23.29514 162 ASP B C 1
ATOM 4230 O O . ASP B 1 162 ? 54.07296 -7.43268 46.78613 1.000 24.72267 162 ASP B O 1
ATOM 4235 N N . TYR B 1 163 ? 55.62782 -5.90433 47.34560 1.000 23.53991 163 TYR B N 1
ATOM 4236 C CA . TYR B 1 163 ? 56.26694 -5.92912 46.02288 1.000 22.39190 163 TYR B CA 1
ATOM 4237 C C . TYR B 1 163 ? 56.60695 -7.34879 45.55950 1.000 25.41891 163 TYR B C 1
ATOM 4238 O O . TYR B 1 163 ? 56.46797 -7.67901 44.37246 1.000 24.68472 163 TYR B O 1
ATOM 4247 N N . SER B 1 164 ? 57.06895 -8.19968 46.47946 1.000 18.99325 164 SER B N 1
ATOM 4248 C CA . SER B 1 164 ? 57.47883 -9.55536 46.12196 1.000 23.70410 164 SER B CA 1
ATOM 4249 C C . SER B 1 164 ? 56.34952 -10.37827 45.50311 1.000 24.30701 164 SER B C 1
ATOM 4250 O O . SER B 1 164 ? 56.62735 -11.35738 44.81015 1.000 26.94654 164 SER B O 1
ATOM 4253 N N . ALA B 1 165 ? 55.08648 -10.01131 45.73286 1.000 25.76350 165 ALA B N 1
ATOM 4254 C CA . ALA B 1 165 ? 53.95097 -10.74510 45.16894 1.000 27.82062 165 ALA B CA 1
ATOM 4255 C C . ALA B 1 165 ? 53.35185 -10.11667 43.90222 1.000 27.37857 165 ALA B C 1
ATOM 4256 O O . ALA B 1 165 ? 52.50550 -10.74797 43.25997 1.000 26.76505 165 ALA B O 1
ATOM 4258 N N . ARG B 1 166 ? 53.75052 -8.90536 43.52792 1.000 26.34892 166 ARG B N 1
ATOM 4259 C CA . ARG B 1 166 ? 53.10568 -8.19802 42.42159 1.000 29.10992 166 ARG B CA 1
ATOM 4260 C C . ARG B 1 166 ? 53.50796 -8.75694 41.05852 1.000 28.94265 166 ARG B C 1
ATOM 4261 O O . ARG B 1 166 ? 54.65879 -9.14800 40.84539 1.000 27.36174 166 ARG B O 1
ATOM 4269 N N . ASN B 1 167 ? 52.55860 -8.77614 40.10960 1.000 33.30439 167 ASN B N 1
ATOM 4270 C CA . ASN B 1 167 ? 52.97261 -9.45416 38.88227 1.000 36.77748 167 ASN B CA 1
ATOM 4271 C C . ASN B 1 167 ? 53.58990 -8.45616 37.91295 1.000 51.53229 167 ASN B C 1
ATOM 4272 O O . ASN B 1 167 ? 54.75441 -8.64750 37.52727 1.000 61.44618 167 ASN B O 1
ATOM 4277 N N . PRO B 1 168 ? 52.88680 -7.40294 37.45517 1.000 42.63897 168 PRO B N 1
ATOM 4278 C CA . PRO B 1 168 ? 53.65724 -6.31154 36.85684 1.000 32.80575 168 PRO B CA 1
ATOM 4279 C C . PRO B 1 168 ? 54.58266 -5.83079 37.96832 1.000 35.49413 168 PRO B C 1
ATOM 4280 O O . PRO B 1 168 ? 54.09096 -5.32308 38.98259 1.000 30.12807 168 PRO B O 1
ATOM 4284 N N . LYS B 1 169 ? 55.88438 -6.09941 37.88152 1.000 28.40784 169 LYS B N 1
ATOM 4285 C CA . LYS B 1 169 ? 56.81877 -5.50466 38.82831 1.000 28.50834 169 LYS B CA 1
ATOM 4286 C C . LYS B 1 169 ? 57.29162 -4.17065 38.24642 1.000 25.96527 169 LYS B C 1
ATOM 4287 O O . LYS B 1 169 ? 56.71462 -3.67320 37.28173 1.000 26.09225 169 LYS B O 1
ATOM 4293 N N . SER B 1 170 ? 58.33513 -3.57153 38.81558 1.000 24.98166 170 SER B N 1
ATOM 4294 C CA . SER B 1 170 ? 58.85153 -2.31671 38.29024 1.000 23.29767 170 SER B CA 1
ATOM 4295 C C . SER B 1 170 ? 59.52463 -2.53965 36.93623 1.000 28.11180 170 SER B C 1
ATOM 4296 O O . SER B 1 170 ? 60.12902 -3.58277 36.68314 1.000 27.27891 170 SER B O 1
ATOM 4299 N N . MET B 1 171 ? 59.42806 -1.52883 36.06910 1.000 23.74116 171 MET B N 1
ATOM 4300 C CA . MET B 1 171 ? 60.01083 -1.52984 34.73400 1.000 21.42765 171 MET B CA 1
ATOM 4301 C C . MET B 1 171 ? 60.37140 -0.08889 34.39953 1.000 28.52531 171 MET B C 1
ATOM 4302 O O . MET B 1 171 ? 59.77533 0.84752 34.94480 1.000 25.07139 171 MET B O 1
ATOM 4307 N N . LEU B 1 172 ? 61.34775 0.08415 33.50343 1.000 23.21825 172 LEU B N 1
ATOM 4308 C CA . LEU B 1 172 ? 61.63544 1.36264 32.86055 1.000 23.20468 172 LEU B CA 1
ATOM 4309 C C . LEU B 1 172 ? 61.36822 1.25042 31.36434 1.000 29.77069 172 LEU B C 1
ATOM 4310 O O . LEU B 1 172 ? 61.74954 0.25515 30.73197 1.000 25.59141 172 LEU B O 1
ATOM 4315 N N . LYS B 1 173 ? 60.75546 2.29381 30.79195 1.000 26.63763 173 LYS B N 1
ATOM 4316 C CA . LYS B 1 173 ? 60.48434 2.36604 29.35646 1.000 27.72680 173 LYS B CA 1
ATOM 4317 C C . LYS B 1 173 ? 60.87949 3.74409 28.83501 1.000 29.29297 173 LYS B C 1
ATOM 4318 O O . LYS B 1 173 ? 60.94630 4.71792 29.59608 1.000 29.08122 173 LYS B O 1
ATOM 4324 N N . TYR B 1 174 ? 61.16192 3.82279 27.52757 1.000 22.78866 174 TYR B N 1
ATOM 4325 C CA . TYR B 1 174 ? 61.63818 5.06715 26.93381 1.000 22.57957 174 TYR B CA 1
ATOM 4326 C C . TYR B 1 174 ? 61.05371 5.25237 25.53637 1.000 28.38377 174 TYR B C 1
ATOM 4327 O O . TYR B 1 174 ? 60.63217 4.29578 24.86989 1.000 28.43330 174 TYR B O 1
ATOM 4336 N N . SER B 1 175 ? 61.00201 6.51932 25.11686 1.000 22.92773 175 SER B N 1
ATOM 4337 C CA . SER B 1 175 ? 60.61071 6.89675 23.76490 1.000 24.54204 175 SER B CA 1
ATOM 4338 C C . SER B 1 175 ? 61.54140 8.00201 23.27455 1.000 30.33194 175 SER B C 1
ATOM 4339 O O . SER B 1 175 ? 61.99727 8.84739 24.05704 1.000 26.48273 175 SER B O 1
ATOM 4342 N N . VAL B 1 176 ? 61.80349 7.99441 21.96490 1.000 28.10311 176 VAL B N 1
ATOM 4343 C CA . VAL B 1 176 ? 62.70162 8.93827 21.31522 1.000 24.76735 176 VAL B CA 1
ATOM 4344 C C . VAL B 1 176 ? 61.87584 9.80131 20.36874 1.000 27.00227 176 VAL B C 1
ATOM 4345 O O . VAL B 1 176 ? 61.20525 9.28129 19.46276 1.000 25.25003 176 VAL B O 1
ATOM 4349 N N . GLY B 1 177 ? 61.93648 11.11615 20.56626 1.000 24.00171 177 GLY B N 1
ATOM 4350 C CA . GLY B 1 177 ? 61.23903 12.05618 19.71999 1.000 22.45675 177 GLY B CA 1
ATOM 4351 C C . GLY B 1 177 ? 62.20846 12.73631 18.77452 1.000 29.45259 177 GLY B C 1
ATOM 4352 O O . GLY B 1 177 ? 63.15446 13.39844 19.21139 1.000 29.31463 177 GLY B O 1
ATOM 4353 N N . THR B 1 178 ? 61.98228 12.55597 17.47427 1.000 27.30008 178 THR B N 1
ATOM 4354 C CA . THR B 1 178 ? 62.82782 13.18302 16.46255 1.000 28.76443 178 THR B CA 1
ATOM 4355 C C . THR B 1 178 ? 62.23858 14.54333 16.10501 1.000 26.12656 178 THR B C 1
ATOM 4356 O O . THR B 1 178 ? 61.09954 14.62590 15.62725 1.000 26.37504 178 THR B O 1
ATOM 4360 N N . VAL B 1 179 ? 63.01225 15.59842 16.35738 1.000 27.63780 179 VAL B N 1
ATOM 4361 C CA . VAL B 1 179 ? 62.56674 16.98397 16.23686 1.000 27.96856 179 VAL B CA 1
ATOM 4362 C C . VAL B 1 179 ? 63.03104 17.54720 14.90539 1.000 29.33124 179 VAL B C 1
ATOM 4363 O O . VAL B 1 179 ? 64.22706 17.52780 14.59863 1.000 34.31001 179 VAL B O 1
ATOM 4367 N N . THR B 1 180 ? 62.09913 18.07067 14.12653 1.000 32.52748 180 THR B N 1
ATOM 4368 C CA . THR B 1 180 ? 62.42174 18.76818 12.89318 1.000 31.98367 180 THR B CA 1
ATOM 4369 C C . THR B 1 180 ? 61.81954 20.16674 12.94371 1.000 36.63817 180 THR B C 1
ATOM 4370 O O . THR B 1 180 ? 60.74427 20.38223 13.52892 1.000 28.75588 180 THR B O 1
ATOM 4374 N N . GLY B 1 181 ? 62.53421 21.11655 12.34229 1.000 31.86276 181 GLY B N 1
ATOM 4375 C CA . GLY B 1 181 ? 62.02926 22.46970 12.21165 1.000 27.04770 181 GLY B CA 1
ATOM 4376 C C . GLY B 1 181 ? 62.14534 23.29630 13.46685 1.000 35.56493 181 GLY B C 1
ATOM 4377 O O . GLY B 1 181 ? 61.33465 24.20854 13.67657 1.000 32.54877 181 GLY B O 1
ATOM 4378 N N . ALA B 1 182 ? 63.14003 23.00478 14.31596 1.000 31.10928 182 ALA B N 1
ATOM 4379 C CA . ALA B 1 182 ? 63.30958 23.75559 15.55263 1.000 34.44723 182 ALA B CA 1
ATOM 4380 C C . ALA B 1 182 ? 63.60283 25.23117 15.29181 1.000 36.40342 182 ALA B C 1
ATOM 4381 O O . ALA B 1 182 ? 63.37938 26.06550 16.18263 1.000 33.01303 182 ALA B O 1
ATOM 4383 N N . ASP B 1 183 ? 64.04891 25.58774 14.08615 1.000 33.23663 183 ASP B N 1
ATOM 4384 C CA . ASP B 1 183 ? 64.26206 26.99660 13.76614 1.000 37.91555 183 ASP B CA 1
ATOM 4385 C C . ASP B 1 183 ? 63.03951 27.66896 13.13258 1.000 33.96958 183 ASP B C 1
ATOM 4386 O O . ASP B 1 183 ? 63.10868 28.85687 12.81461 1.000 35.25342 183 ASP B O 1
ATOM 4391 N N . ASN B 1 184 ? 61.93066 26.95383 12.92562 1.000 28.81158 184 ASN B N 1
ATOM 4392 C CA . ASN B 1 184 ? 60.67633 27.60285 12.54534 1.000 26.93605 184 ASN B CA 1
ATOM 4393 C C . ASN B 1 184 ? 59.53062 27.01769 13.37563 1.000 26.38853 184 ASN B C 1
ATOM 4394 O O . ASN B 1 184 ? 59.41109 27.33169 14.56342 1.000 29.23750 184 ASN B O 1
ATOM 4399 N N . LYS B 1 185 ? 58.66555 26.19502 12.77680 1.000 26.13779 185 LYS B N 1
ATOM 4400 C CA . LYS B 1 185 ? 57.60300 25.51644 13.51220 1.000 28.34973 185 LYS B CA 1
ATOM 4401 C C . LYS B 1 185 ? 58.08298 24.09257 13.73192 1.000 31.22579 185 LYS B C 1
ATOM 4402 O O . LYS B 1 185 ? 58.17161 23.30932 12.77881 1.000 26.62899 185 LYS B O 1
ATOM 4408 N N . ALA B 1 186 ? 58.36522 23.75126 14.98974 1.000 25.45665 186 ALA B N 1
ATOM 4409 C CA . ALA B 1 186 ? 58.86737 22.41884 15.30726 1.000 26.29399 186 ALA B CA 1
ATOM 4410 C C . ALA B 1 186 ? 57.77583 21.35108 15.25752 1.000 26.35138 186 ALA B C 1
ATOM 4411 O O . ALA B 1 186 ? 56.60682 21.59724 15.56638 1.000 28.53643 186 ALA B O 1
ATOM 4413 N N . SER B 1 187 ? 58.17253 20.15672 14.83766 1.000 27.95201 187 SER B N 1
ATOM 4414 C CA . SER B 1 187 ? 57.32335 18.97775 14.88139 1.000 28.78042 187 SER B CA 1
ATOM 4415 C C . SER B 1 187 ? 58.15657 17.82708 15.42946 1.000 27.35524 187 SER B C 1
ATOM 4416 O O . SER B 1 187 ? 59.37867 17.81792 15.29895 1.000 29.31307 187 SER B O 1
ATOM 4419 N N . ILE B 1 188 ? 57.50002 16.85797 16.05948 1.000 33.28827 188 ILE B N 1
ATOM 4420 C CA . ILE B 1 188 ? 58.19614 15.73447 16.67929 1.000 27.47445 188 ILE B CA 1
ATOM 4421 C C . ILE B 1 188 ? 57.50791 14.44060 16.28173 1.000 32.56261 188 ILE B C 1
ATOM 4422 O O . ILE B 1 188 ? 56.27448 14.34598 16.31827 1.000 34.69993 188 ILE B O 1
ATOM 4427 N N A GLN B 1 189 ? 58.31424 13.43956 15.93870 0.408 31.09292 189 GLN B N 1
ATOM 4428 N N B GLN B 1 189 ? 58.28798 13.44891 15.86585 0.592 31.10690 189 GLN B N 1
ATOM 4429 C CA A GLN B 1 189 ? 57.85648 12.08432 15.67358 0.408 30.08843 189 GLN B CA 1
ATOM 4430 C CA B GLN B 1 189 ? 57.75840 12.10259 15.72137 0.592 30.07422 189 GLN B CA 1
ATOM 4431 C C A GLN B 1 189 ? 58.41006 11.17829 16.77071 0.408 28.01739 189 GLN B C 1
ATOM 4432 C C B GLN B 1 189 ? 58.37765 11.21767 16.78739 0.592 27.99580 189 GLN B C 1
ATOM 4433 O O A GLN B 1 189 ? 59.63234 11.04531 16.91116 0.408 28.81085 189 GLN B O 1
ATOM 4434 O O B GLN B 1 189 ? 59.60614 11.13865 16.91432 0.592 28.84159 189 GLN B O 1
ATOM 4445 N N . TRP B 1 190 ? 57.51922 10.57547 17.55802 1.000 27.15213 190 TRP B N 1
ATOM 4446 C CA . TRP B 1 190 ? 57.92330 9.75476 18.68941 1.000 27.49797 190 TRP B CA 1
ATOM 4447 C C . TRP B 1 190 ? 57.99883 8.28631 18.28740 1.000 27.56778 190 TRP B C 1
ATOM 4448 O O . TRP B 1 190 ? 57.09951 7.76964 17.61594 1.000 29.44274 190 TRP B O 1
ATOM 4459 N N . SER B 1 191 ? 59.06295 7.61065 18.71993 1.000 27.23228 191 SER B N 1
ATOM 4460 C CA . SER B 1 191 ? 59.12945 6.16567 18.55651 1.000 26.60445 191 SER B CA 1
ATOM 4461 C C . SER B 1 191 ? 58.21406 5.47688 19.56806 1.000 36.06776 191 SER B C 1
ATOM 4462 O O . SER B 1 191 ? 57.77594 6.06714 20.56401 1.000 35.41703 191 SER B O 1
ATOM 4465 N N . GLU B 1 192 ? 57.92517 4.20944 19.29357 1.000 36.05463 192 GLU B N 1
ATOM 4466 C CA . GLU B 1 192 ? 57.15690 3.37861 20.20886 1.000 39.02394 192 GLU B CA 1
ATOM 4467 C C . GLU B 1 192 ? 57.91268 3.18955 21.52644 1.000 34.38930 192 GLU B C 1
ATOM 4468 O O . GLU B 1 192 ? 59.14557 3.15158 21.55980 1.000 33.76030 192 GLU B O 1
ATOM 4474 N N . TRP B 1 193 ? 57.15914 3.07463 22.62030 1.000 27.76411 193 TRP B N 1
ATOM 4475 C CA . TRP B 1 193 ? 57.76048 2.79603 23.92150 1.000 33.53317 193 TRP B CA 1
ATOM 4476 C C . TRP B 1 193 ? 58.50078 1.46045 23.90846 1.000 33.72990 193 TRP B C 1
ATOM 4477 O O . TRP B 1 193 ? 57.97106 0.44940 23.45165 1.000 32.45725 193 TRP B O 1
ATOM 4488 N N . LYS B 1 194 ? 59.73763 1.45891 24.39319 1.000 24.79119 194 LYS B N 1
ATOM 4489 C CA . LYS B 1 194 ? 60.52149 0.23647 24.47536 1.000 35.67955 194 LYS B CA 1
ATOM 4490 C C . LYS B 1 194 ? 61.03147 0.07403 25.89976 1.000 36.78849 194 LYS B C 1
ATOM 4491 O O . LYS B 1 194 ? 61.21243 1.06264 26.62220 1.000 31.60627 194 LYS B O 1
ATOM 4497 N N . GLU B 1 195 ? 61.24943 -1.17964 26.30080 1.000 32.00043 195 GLU B N 1
ATOM 4498 C CA . GLU B 1 195 ? 61.78381 -1.45415 27.63051 1.000 36.58528 195 GLU B CA 1
ATOM 4499 C C . GLU B 1 195 ? 63.26254 -1.10180 27.70592 1.000 32.04346 195 GLU B C 1
ATOM 4500 O O . GLU B 1 195 ? 64.02377 -1.34982 26.76967 1.000 33.14151 195 GLU B O 1
ATOM 4506 N N . LEU B 1 196 ? 63.66110 -0.51951 28.82623 1.000 25.47609 196 LEU B N 1
ATOM 4507 C CA . LEU B 1 196 ? 65.05269 -0.22931 29.13433 1.000 29.39703 196 LEU B CA 1
ATOM 4508 C C . LEU B 1 196 ? 65.43956 -1.14273 30.29831 1.000 30.82383 196 LEU B C 1
ATOM 4509 O O . LEU B 1 196 ? 65.12943 -0.84872 31.45696 1.000 34.33223 196 LEU B O 1
ATOM 4514 N N . SER B 1 197 ? 66.12481 -2.24235 29.99500 1.000 27.02250 197 SER B N 1
ATOM 4515 C CA . SER B 1 197 ? 66.31063 -3.29669 30.98426 1.000 32.13523 197 SER B CA 1
ATOM 4516 C C . SER B 1 197 ? 67.25672 -2.85171 32.08996 1.000 28.50347 197 SER B C 1
ATOM 4517 O O . SER B 1 197 ? 68.24047 -2.16103 31.83343 1.000 31.31064 197 SER B O 1
ATOM 4520 N N . VAL B 1 198 ? 66.95992 -3.25178 33.32716 1.000 29.24524 198 VAL B N 1
ATOM 4521 C CA . VAL B 1 198 ? 67.85223 -3.00977 34.45923 1.000 36.09662 198 VAL B CA 1
ATOM 4522 C C . VAL B 1 198 ? 68.56902 -4.27702 34.91499 1.000 36.90713 198 VAL B C 1
ATOM 4523 O O . VAL B 1 198 ? 69.19645 -4.27337 35.98174 1.000 40.15275 198 VAL B O 1
ATOM 4527 N N . SER B 1 199 ? 68.49531 -5.36173 34.14383 1.000 38.12184 199 SER B N 1
ATOM 4528 C CA . SER B 1 199 ? 69.16579 -6.59681 34.53756 1.000 40.46066 199 SER B CA 1
ATOM 4529 C C . SER B 1 199 ? 70.65603 -6.35648 34.72618 1.000 41.83834 199 SER B C 1
ATOM 4530 O O . SER B 1 199 ? 71.30583 -5.73273 33.88673 1.000 42.03679 199 SER B O 1
ATOM 4533 N N . GLY B 1 200 ? 71.19122 -6.84122 35.84377 1.000 44.16427 200 GLY B N 1
ATOM 4534 C CA . GLY B 1 200 ? 72.57574 -6.61786 36.17979 1.000 40.48296 200 GLY B CA 1
ATOM 4535 C C . GLY B 1 200 ? 72.87087 -5.26547 36.78488 1.000 47.84050 200 GLY B C 1
ATOM 4536 O O . GLY B 1 200 ? 74.01722 -5.02106 37.18255 1.000 54.17185 200 GLY B O 1
ATOM 4537 N N . LYS B 1 201 ? 71.87932 -4.38312 36.88358 1.000 43.35267 201 LYS B N 1
ATOM 4538 C CA . LYS B 1 201 ? 72.04886 -3.08942 37.53147 1.000 40.93431 201 LYS B CA 1
ATOM 4539 C C . LYS B 1 201 ? 71.26481 -2.97761 38.83198 1.000 40.80730 201 LYS B C 1
ATOM 4540 O O . LYS B 1 201 ? 71.81272 -2.51451 39.83572 1.000 47.78534 201 LYS B O 1
ATOM 4546 N N . ILE B 1 202 ? 69.99698 -3.39351 38.85504 1.000 34.85188 202 ILE B N 1
ATOM 4547 C CA . ILE B 1 202 ? 69.18396 -3.39529 40.07269 1.000 35.34475 202 ILE B CA 1
ATOM 4548 C C . ILE B 1 202 ? 68.81099 -4.83488 40.39124 1.000 32.94696 202 ILE B C 1
ATOM 4549 O O . ILE B 1 202 ? 68.40981 -5.58580 39.49519 1.000 33.99601 202 ILE B O 1
ATOM 4554 N N . GLY B 1 203 ? 68.97451 -5.21728 41.65539 1.000 37.89222 203 GLY B N 1
ATOM 4555 C CA . GLY B 1 203 ? 68.65531 -6.56446 42.11012 1.000 39.63786 203 GLY B CA 1
ATOM 4556 C C . GLY B 1 203 ? 67.17206 -6.87513 41.97424 1.000 39.33469 203 GLY B C 1
ATOM 4557 O O . GLY B 1 203 ? 66.32607 -5.99684 41.80379 1.000 37.42510 203 GLY B O 1
ATOM 4558 N N . GLU B 1 204 ? 66.85558 -8.17058 42.08943 1.000 39.34927 204 GLU B N 1
ATOM 4559 C CA . GLU B 1 204 ? 65.51674 -8.64958 41.74161 1.000 44.41899 204 GLU B CA 1
ATOM 4560 C C . GLU B 1 204 ? 64.41272 -8.19969 42.70925 1.000 42.90609 204 GLU B C 1
ATOM 4561 O O . GLU B 1 204 ? 63.32275 -7.82257 42.25632 1.000 45.23037 204 GLU B O 1
ATOM 4567 N N . ASN B 1 205 ? 64.61736 -8.24460 44.02476 1.000 30.67920 205 ASN B N 1
ATOM 4568 C CA . ASN B 1 205 ? 63.49489 -7.84305 44.88059 1.000 38.19513 205 ASN B CA 1
ATOM 4569 C C . ASN B 1 205 ? 63.55073 -6.36482 45.27115 1.000 33.85592 205 ASN B C 1
ATOM 4570 O O . ASN B 1 205 ? 63.16801 -6.01858 46.38984 1.000 33.33556 205 ASN B O 1
ATOM 4575 N N . VAL B 1 206 ? 64.09415 -5.49685 44.41824 1.000 26.97535 206 VAL B N 1
ATOM 4576 C CA . VAL B 1 206 ? 64.18712 -4.06699 44.69854 1.000 29.56688 206 VAL B CA 1
ATOM 4577 C C . VAL B 1 206 ? 63.16465 -3.33377 43.83503 1.000 27.38777 206 VAL B C 1
ATOM 4578 O O . VAL B 1 206 ? 63.22037 -3.41814 42.60286 1.000 29.30945 206 VAL B O 1
ATOM 4582 N N . GLN B 1 207 ? 62.22345 -2.63135 44.47094 1.000 29.71525 207 GLN B N 1
ATOM 4583 C CA . GLN B 1 207 ? 61.26209 -1.79229 43.74333 1.000 26.71449 207 GLN B CA 1
ATOM 4584 C C . GLN B 1 207 ? 61.90396 -0.46879 43.32660 1.000 23.09745 207 GLN B C 1
ATOM 4585 O O . GLN B 1 207 ? 62.63109 0.15666 44.10492 1.000 26.65823 207 GLN B O 1
ATOM 4591 N N . PHE B 1 208 ? 61.64847 -0.05191 42.08525 1.000 21.48154 208 PHE B N 1
ATOM 4592 C CA . PHE B 1 208 ? 62.35983 1.08720 41.50052 1.000 23.19513 208 PHE B CA 1
ATOM 4593 C C . PHE B 1 208 ? 61.44822 1.83600 40.52583 1.000 27.38869 208 PHE B C 1
ATOM 4594 O O . PHE B 1 208 ? 60.42582 1.31144 40.06872 1.000 22.82968 208 PHE B O 1
ATOM 4602 N N . GLY B 1 209 ? 61.84612 3.06290 40.19713 1.000 25.69291 209 GLY B N 1
ATOM 4603 C CA . GLY B 1 209 ? 61.11863 3.85315 39.21940 1.000 22.60961 209 GLY B CA 1
ATOM 4604 C C . GLY B 1 209 ? 61.83345 5.15288 38.89263 1.000 26.28489 209 GLY B C 1
ATOM 4605 O O . GLY B 1 209 ? 63.00421 5.34533 39.22580 1.000 25.67201 209 GLY B O 1
ATOM 4606 N N . THR B 1 210 ? 61.10365 6.06606 38.25584 1.000 21.11629 210 THR B N 1
ATOM 4607 C CA . THR B 1 210 ? 61.62366 7.38931 37.95651 1.000 21.36188 210 THR B CA 1
ATOM 4608 C C . THR B 1 210 ? 60.87572 8.43491 38.77024 1.000 26.96645 210 THR B C 1
ATOM 4609 O O . THR B 1 210 ? 59.81941 8.17302 39.35143 1.000 22.60944 210 THR B O 1
ATOM 4613 N N . HIS B 1 211 ? 61.46933 9.62242 38.81886 1.000 23.59097 211 HIS B N 1
ATOM 4614 C CA . HIS B 1 211 ? 60.89676 10.80148 39.44717 1.000 23.78408 211 HIS B CA 1
ATOM 4615 C C . HIS B 1 211 ? 60.90519 11.90472 38.40528 1.000 25.02143 211 HIS B C 1
ATOM 4616 O O . HIS B 1 211 ? 61.93933 12.15895 37.78181 1.000 26.52895 211 HIS B O 1
ATOM 4623 N N . SER B 1 212 ? 59.75115 12.52563 38.19349 1.000 24.22513 212 SER B N 1
ATOM 4624 C CA . SER B 1 212 ? 59.58011 13.47047 37.09920 1.000 24.86059 212 SER B CA 1
ATOM 4625 C C . SER B 1 212 ? 60.63237 14.58441 37.12458 1.000 26.13789 212 SER B C 1
ATOM 4626 O O . SER B 1 212 ? 61.00683 15.08348 38.19254 1.000 22.86423 212 SER B O 1
ATOM 4629 N N . GLY B 1 213 ? 61.08637 14.99255 35.94594 1.000 19.76158 213 GLY B N 1
ATOM 4630 C CA . GLY B 1 213 ? 61.88011 16.20306 35.84176 1.000 20.03703 213 GLY B CA 1
ATOM 4631 C C . GLY B 1 213 ? 62.63619 16.31376 34.53127 1.000 21.46813 213 GLY B C 1
ATOM 4632 O O . GLY B 1 213 ? 62.61442 15.42007 33.67702 1.000 22.92631 213 GLY B O 1
ATOM 4633 N N . ARG B 1 214 ? 63.31505 17.44856 34.39049 1.000 22.59427 214 ARG B N 1
ATOM 4634 C CA . ARG B 1 214 ? 64.22361 17.66791 33.26847 1.000 23.06629 214 ARG B CA 1
ATOM 4635 C C . ARG B 1 214 ? 65.56565 16.99141 33.56938 1.000 24.65677 214 ARG B C 1
ATOM 4636 O O . ARG B 1 214 ? 66.22243 17.32624 34.55778 1.000 27.87344 214 ARG B O 1
ATOM 4644 N N . GLY B 1 215 ? 65.97887 16.04262 32.72675 1.000 26.16613 215 GLY B N 1
ATOM 4645 C CA . GLY B 1 215 ? 67.20745 15.29544 32.99254 1.000 25.69795 215 GLY B CA 1
ATOM 4646 C C . GLY B 1 215 ? 68.46849 16.01979 32.54694 1.000 25.89092 215 GLY B C 1
ATOM 4647 O O . GLY B 1 215 ? 68.47030 16.82337 31.61213 1.000 26.70235 215 GLY B O 1
ATOM 4648 N N . ILE B 1 216 ? 69.56773 15.69865 33.21813 1.000 25.35437 216 ILE B N 1
ATOM 4649 C CA . ILE B 1 216 ? 70.86889 16.31381 32.95975 1.000 25.96829 216 ILE B CA 1
ATOM 4650 C C . ILE B 1 216 ? 71.56433 15.57656 31.81999 1.000 29.22295 216 ILE B C 1
ATOM 4651 O O . ILE B 1 216 ? 71.61726 14.34038 31.80400 1.000 32.20671 216 ILE B O 1
ATOM 4656 N N . ILE B 1 217 ? 72.10483 16.32648 30.86598 1.000 30.76130 217 ILE B N 1
ATOM 4657 C CA . ILE B 1 217 ? 73.00936 15.78202 29.85813 1.000 28.62408 217 ILE B CA 1
ATOM 4658 C C . ILE B 1 217 ? 74.40697 16.32622 30.13876 1.000 31.91001 217 ILE B C 1
ATOM 4659 O O . ILE B 1 217 ? 74.57966 17.53143 30.36970 1.000 27.68316 217 ILE B O 1
ATOM 4664 N N . ALA B 1 218 ? 75.39702 15.43392 30.13612 1.000 32.04776 218 ALA B N 1
ATOM 4665 C CA . ALA B 1 218 ? 76.76793 15.78223 30.47174 1.000 29.36133 218 ALA B CA 1
ATOM 4666 C C . ALA B 1 218 ? 77.37647 16.70379 29.40940 1.000 32.75228 218 ALA B C 1
ATOM 4667 O O . ALA B 1 218 ? 76.77969 16.97102 28.35380 1.000 27.86839 218 ALA B O 1
ATOM 4669 N N . SER B 1 219 ? 78.60296 17.17230 29.70007 1.000 31.56168 219 SER B N 1
ATOM 4670 C CA . SER B 1 219 ? 79.27965 18.15546 28.84980 1.000 34.46217 219 SER B CA 1
ATOM 4671 C C . SER B 1 219 ? 79.53009 17.65378 27.42815 1.000 33.40194 219 SER B C 1
ATOM 4672 O O . SER B 1 219 ? 79.63150 18.47576 26.51021 1.000 34.92080 219 SER B O 1
ATOM 4675 N N . ASP B 1 220 ? 79.60911 16.33916 27.20615 1.000 29.29935 220 ASP B N 1
ATOM 4676 C CA . ASP B 1 220 ? 79.78017 15.86722 25.82884 1.000 31.11380 220 ASP B CA 1
ATOM 4677 C C . ASP B 1 220 ? 78.51580 16.01866 24.97802 1.000 33.80978 220 ASP B C 1
ATOM 4678 O O . ASP B 1 220 ? 78.57041 15.74514 23.77594 1.000 34.29053 220 ASP B O 1
ATOM 4683 N N . GLY B 1 221 ? 77.39673 16.46213 25.55864 1.000 33.08081 221 GLY B N 1
ATOM 4684 C CA . GLY B 1 221 ? 76.14590 16.62307 24.84639 1.000 34.39756 221 GLY B CA 1
ATOM 4685 C C . GLY B 1 221 ? 75.35746 15.35317 24.57116 1.000 38.81115 221 GLY B C 1
ATOM 4686 O O . GLY B 1 221 ? 74.24457 15.44403 24.03306 1.000 38.12187 221 GLY B O 1
ATOM 4687 N N . THR B 1 222 ? 75.87611 14.17938 24.93355 1.000 35.25161 222 THR B N 1
ATOM 4688 C CA . THR B 1 222 ? 75.24159 12.91069 24.58486 1.000 40.20381 222 THR B CA 1
ATOM 4689 C C . THR B 1 222 ? 75.03510 11.93696 25.74169 1.000 40.38410 222 THR B C 1
ATOM 4690 O O . THR B 1 222 ? 74.28962 10.96404 25.56932 1.000 41.31868 222 THR B O 1
ATOM 4694 N N . THR B 1 223 ? 75.72227 12.09274 26.86211 1.000 33.15763 223 THR B N 1
ATOM 4695 C CA . THR B 1 223 ? 75.57068 11.15593 27.96402 1.000 38.95275 223 THR B CA 1
ATOM 4696 C C . THR B 1 223 ? 74.53343 11.70193 28.93406 1.000 31.46637 223 THR B C 1
ATOM 4697 O O . THR B 1 223 ? 74.71892 12.77532 29.52310 1.000 33.91179 223 THR B O 1
ATOM 4701 N N . MET B 1 224 ? 73.43260 10.97361 29.05997 1.000 35.10257 224 MET B N 1
ATOM 4702 C CA . MET B 1 224 ? 72.35309 11.30145 29.97510 1.000 31.61675 224 MET B CA 1
ATOM 4703 C C . MET B 1 224 ? 72.65689 10.71683 31.35305 1.000 29.52583 224 MET B C 1
ATOM 4704 O O . MET B 1 224 ? 73.23295 9.63122 31.46732 1.000 25.07773 224 MET B O 1
ATOM 4709 N N . VAL B 1 225 ? 72.27567 11.44832 32.39581 1.000 31.14810 225 VAL B N 1
ATOM 4710 C CA . VAL B 1 225 ? 72.30825 10.94345 33.76483 1.000 30.68261 225 VAL B CA 1
ATOM 4711 C C . VAL B 1 225 ? 70.92900 10.36296 34.07254 1.000 29.30774 225 VAL B C 1
ATOM 4712 O O . VAL B 1 225 ? 69.93760 11.09751 34.16454 1.000 30.98704 225 VAL B O 1
ATOM 4716 N N . LEU B 1 226 ? 70.86471 9.04361 34.24440 1.000 24.33187 226 LEU B N 1
ATOM 4717 C CA . LEU B 1 226 ? 69.60401 8.38836 34.54225 1.000 27.39171 226 LEU B CA 1
ATOM 4718 C C . LEU B 1 226 ? 69.51536 8.15919 36.04030 1.000 29.73808 226 LEU B C 1
ATOM 4719 O O . LEU B 1 226 ? 70.30609 7.36944 36.58367 1.000 27.62664 226 LEU B O 1
ATOM 4724 N N . PRO B 1 227 ? 68.59766 8.81744 36.74855 1.000 26.82393 227 PRO B N 1
ATOM 4725 C CA . PRO B 1 227 ? 68.44694 8.55719 38.18475 1.000 23.03112 227 PRO B CA 1
ATOM 4726 C C . PRO B 1 227 ? 67.32900 7.55868 38.43539 1.000 26.35168 227 PRO B C 1
ATOM 4727 O O . PRO B 1 227 ? 66.15777 7.80092 38.11558 1.000 25.26668 227 PRO B O 1
ATOM 4731 N N . ILE B 1 228 ? 67.69247 6.39965 38.95375 1.000 24.35007 228 ILE B N 1
ATOM 4732 C CA . ILE B 1 228 ? 66.72633 5.36966 39.29591 1.000 21.76775 228 ILE B CA 1
ATOM 4733 C C . ILE B 1 228 ? 66.42938 5.49006 40.78235 1.000 27.33290 228 ILE B C 1
ATOM 4734 O O . ILE B 1 228 ? 67.31393 5.30104 41.62344 1.000 26.91267 228 ILE B O 1
ATOM 4739 N N . ILE B 1 229 ? 65.18842 5.83518 41.10261 1.000 26.37627 229 ILE B N 1
ATOM 4740 C CA . ILE B 1 229 ? 64.71815 5.85455 42.48271 1.000 25.99085 229 ILE B CA 1
ATOM 4741 C C . ILE B 1 229 ? 64.45274 4.42405 42.92399 1.000 25.85206 229 ILE B C 1
ATOM 4742 O O . ILE B 1 229 ? 63.85300 3.64396 42.17791 1.000 29.11293 229 ILE B O 1
ATOM 4747 N N . THR B 1 230 ? 64.93066 4.06679 44.11303 1.000 26.54757 230 THR B N 1
ATOM 4748 C CA . THR B 1 230 ? 64.63273 2.79213 44.75797 1.000 26.55257 230 THR B CA 1
ATOM 4749 C C . THR B 1 230 ? 63.83303 3.04818 46.02727 1.000 26.52414 230 THR B C 1
ATOM 4750 O O . THR B 1 230 ? 63.99525 4.08461 46.67986 1.000 24.61013 230 T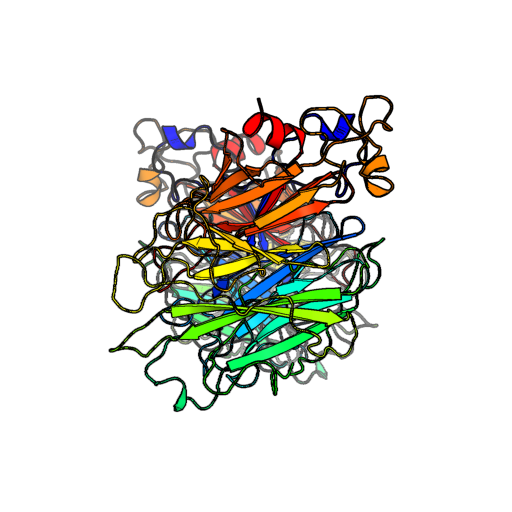HR B O 1
ATOM 4754 N N . ALA B 1 231 ? 62.97830 2.09053 46.38960 1.000 26.22751 231 ALA B N 1
ATOM 4755 C CA . ALA B 1 231 ? 62.11986 2.29277 47.54839 1.000 25.20198 231 ALA B CA 1
ATOM 4756 C C . ALA B 1 231 ? 61.71221 0.94627 48.11129 1.000 25.86182 231 ALA B C 1
ATOM 4757 O O . ALA B 1 231 ? 61.40009 0.01681 47.36799 1.000 32.32182 231 ALA B O 1
ATOM 4759 N N . GLU B 1 232 ? 61.76243 0.82553 49.41343 1.000 25.19471 232 GLU B N 1
ATOM 4760 C CA . GLU B 1 232 ? 61.08800 -0.27612 50.08455 1.000 25.14535 232 GLU B CA 1
ATOM 4761 C C . GLU B 1 232 ? 59.78908 0.27758 50.67208 1.000 24.40419 232 GLU B C 1
ATOM 4762 O O . GLU B 1 232 ? 59.81986 1.09362 51.60117 1.000 25.50310 232 GLU B O 1
ATOM 4768 N N . GLN B 1 233 ? 58.64946 -0.15361 50.11427 1.000 21.71178 233 GLN B N 1
ATOM 4769 C CA . GLN B 1 233 ? 57.36551 0.49471 50.35202 1.000 27.01374 233 GLN B CA 1
ATOM 4770 C C . GLN B 1 233 ? 56.41910 -0.26951 51.27322 1.000 31.47153 233 GLN B C 1
ATOM 4771 O O . GLN B 1 233 ? 55.35474 0.26143 51.60272 1.000 27.68195 233 GLN B O 1
ATOM 4777 N N . GLY B 1 234 ? 56.75912 -1.48983 51.68739 1.000 26.41766 234 GLY B N 1
ATOM 4778 C CA . GLY B 1 234 ? 55.78571 -2.27137 52.43231 1.000 29.18549 234 GLY B CA 1
ATOM 4779 C C . GLY B 1 234 ? 54.51444 -2.39969 51.62274 1.000 31.07721 234 GLY B C 1
ATOM 4780 O O . GLY B 1 234 ? 54.54332 -2.59513 50.40308 1.000 29.90508 234 GLY B O 1
ATOM 4781 N N . LYS B 1 235 ? 53.37902 -2.28818 52.30176 1.000 30.39548 235 LYS B N 1
ATOM 4782 C CA . LYS B 1 235 ? 52.09006 -2.35781 51.63118 1.000 32.35240 235 LYS B CA 1
ATOM 4783 C C . LYS B 1 235 ? 51.11131 -1.53203 52.44190 1.000 31.43130 235 LYS B C 1
ATOM 4784 O O . LYS B 1 235 ? 51.37482 -1.20062 53.59640 1.000 33.05027 235 LYS B O 1
ATOM 4790 N N . ASN B 1 236 ? 49.97785 -1.20073 51.83243 1.000 28.89491 236 ASN B N 1
ATOM 4791 C CA . ASN B 1 236 ? 48.93807 -0.48889 52.56718 1.000 34.39495 236 ASN B CA 1
ATOM 4792 C C . ASN B 1 236 ? 48.55276 -1.28980 53.80726 1.000 32.79306 236 ASN B C 1
ATOM 4793 O O . ASN B 1 236 ? 48.28848 -2.49499 53.72446 1.000 34.74033 236 ASN B O 1
ATOM 4798 N N . GLY B 1 237 ? 48.57146 -0.63260 54.96790 1.000 35.19879 237 GLY B N 1
ATOM 4799 C CA . GLY B 1 237 ? 48.35173 -1.32317 56.22634 1.000 38.59110 237 GLY B CA 1
ATOM 4800 C C . GLY B 1 237 ? 49.61943 -1.77119 56.92774 1.000 43.13808 237 GLY B C 1
ATOM 4801 O O . GLY B 1 237 ? 49.56137 -2.16379 58.09812 1.000 38.53947 237 GLY B O 1
ATOM 4802 N N . ALA B 1 238 ? 50.75837 -1.75702 56.24379 1.000 38.60313 238 ALA B N 1
ATOM 4803 C CA . ALA B 1 238 ? 52.05371 -2.07896 56.84525 1.000 33.63619 238 ALA B CA 1
ATOM 4804 C C . ALA B 1 238 ? 53.09361 -1.30742 56.04267 1.000 31.70656 238 ALA B C 1
ATOM 4805 O O . ALA B 1 238 ? 53.99526 -1.86586 55.37196 1.000 29.94297 238 ALA B O 1
ATOM 4807 N N . ALA B 1 239 ? 52.94835 0.00850 56.12188 1.000 28.52268 239 ALA B N 1
ATOM 4808 C CA . ALA B 1 239 ? 53.71981 0.84145 55.20931 1.000 32.69413 239 ALA B CA 1
ATOM 4809 C C . ALA B 1 239 ? 55.18365 0.91323 55.65741 1.000 33.27646 239 ALA B C 1
ATOM 4810 O O . ALA B 1 239 ? 55.47952 0.91724 56.86217 1.000 36.44978 239 ALA B O 1
ATOM 4812 N N . LYS B 1 240 ? 56.06781 0.95324 54.64601 1.000 36.16372 240 LYS B N 1
ATOM 4813 C CA . LYS B 1 240 ? 57.49837 1.17534 54.66970 1.000 32.80660 240 LYS B CA 1
ATOM 4814 C C . LYS B 1 240 ? 57.77830 2.33867 53.74123 1.000 32.97528 240 LYS B C 1
ATOM 4815 O O . LYS B 1 240 ? 57.01527 2.64226 52.82838 1.000 31.68780 240 LYS B O 1
ATOM 4821 N N . GLU B 1 241 ? 58.87468 3.04579 54.01635 1.000 32.09840 241 GLU B N 1
ATOM 4822 C CA . GLU B 1 241 ? 59.26961 3.99937 53.00414 1.000 31.29175 241 GLU B CA 1
ATOM 4823 C C . GLU B 1 241 ? 60.73844 4.34154 53.09378 1.000 30.77937 241 GLU B C 1
ATOM 4824 O O . GLU B 1 241 ? 61.11016 5.49849 53.35417 1.000 29.78887 241 GLU B O 1
ATOM 4830 N N . MET B 1 242 ? 61.57438 3.35673 52.80567 1.000 26.12414 242 MET B N 1
ATOM 4831 C CA . MET B 1 242 ? 63.02081 3.47943 52.85672 1.000 30.08288 242 MET B CA 1
ATOM 4832 C C . MET B 1 242 ? 63.46429 3.71458 51.41512 1.000 27.12818 242 MET B C 1
ATOM 4833 O O . MET B 1 242 ? 63.40919 2.79521 50.58630 1.000 30.72135 242 MET B O 1
ATOM 4838 N N . MET B 1 243 ? 63.88669 4.93184 51.10871 1.000 24.52620 243 MET B N 1
ATOM 4839 C CA . MET B 1 243 ? 64.14568 5.28360 49.72309 1.000 32.69244 243 MET B CA 1
ATOM 4840 C C . MET B 1 243 ? 65.63619 5.53648 49.48804 1.000 34.25518 243 MET B C 1
ATOM 4841 O O . MET B 1 243 ? 66.42529 5.74463 50.42097 1.000 29.69843 243 MET B O 1
ATOM 4846 N N . GLY B 1 244 ? 66.01177 5.48099 48.21403 1.000 35.51868 244 GLY B N 1
ATOM 4847 C CA . GLY B 1 244 ? 67.38833 5.60877 47.79222 1.000 28.36809 244 GLY B CA 1
ATOM 4848 C C . GLY B 1 244 ? 67.47059 5.88094 46.30349 1.000 32.01416 244 GLY B C 1
ATOM 4849 O O . GLY B 1 244 ? 66.46412 6.15274 45.64524 1.000 30.44737 244 GLY B O 1
ATOM 4850 N N . ALA B 1 245 ? 68.68782 5.81068 45.76909 1.000 30.75755 245 ALA B N 1
ATOM 4851 C CA . ALA B 1 245 ? 68.86685 6.13221 44.36306 1.000 28.18214 245 ALA B CA 1
ATOM 4852 C C . ALA B 1 245 ? 70.15200 5.50901 43.83392 1.000 31.55176 245 ALA B C 1
ATOM 4853 O O . ALA B 1 245 ? 71.10101 5.27765 44.58556 1.000 31.01716 245 ALA B O 1
ATOM 4855 N N . GLU B 1 246 ? 70.16459 5.25431 42.52514 1.000 24.90120 246 GLU B N 1
ATOM 4856 C CA . GLU B 1 246 ? 71.35903 4.88616 41.77461 1.000 30.07013 246 GLU B CA 1
ATOM 4857 C C . GLU B 1 246 ? 71.37855 5.71634 40.50098 1.000 28.51171 246 GLU B C 1
ATOM 4858 O O . GLU B 1 246 ? 70.35243 5.84576 39.82741 1.000 29.29178 246 GLU B O 1
ATOM 4864 N N . PHE B 1 247 ? 72.52789 6.29308 40.17811 1.000 28.03253 247 PHE B N 1
ATOM 4865 C CA . PHE B 1 247 ? 72.67733 7.11193 38.98078 1.000 27.59515 247 PHE B CA 1
ATOM 4866 C C . PHE B 1 247 ? 73.50808 6.35610 37.94765 1.000 28.72130 247 PHE B C 1
ATOM 4867 O O . PHE B 1 247 ? 74.53158 5.75409 38.29046 1.000 29.46407 247 PHE B O 1
ATOM 4875 N N . TYR B 1 248 ? 73.04833 6.36025 36.69662 1.000 21.76571 248 TYR B N 1
ATOM 4876 C CA . TYR B 1 248 ? 73.70214 5.63611 35.61625 1.000 27.70141 248 TYR B CA 1
ATOM 4877 C C . TYR B 1 248 ? 73.89731 6.53839 34.40295 1.000 30.46749 248 TYR B C 1
ATOM 4878 O O . TYR B 1 248 ? 73.05798 7.39588 34.10267 1.000 31.74205 248 TYR B O 1
ATOM 4887 N N . LYS B 1 249 ? 75.00872 6.32252 33.70251 1.000 33.67148 249 LYS B N 1
ATOM 4888 C CA . LYS B 1 249 ? 75.23113 6.91373 32.38275 1.000 35.11177 249 LYS B CA 1
ATOM 4889 C C . LYS B 1 249 ? 74.35867 6.20876 31.34997 1.000 28.94323 249 LYS B C 1
ATOM 4890 O O . LYS B 1 249 ? 74.22546 4.98125 31.36780 1.000 34.36668 249 LYS B O 1
ATOM 4896 N N . VAL B 1 250 ? 73.77288 6.97644 30.43482 1.000 30.57158 250 VAL B N 1
ATOM 4897 C CA . VAL B 1 250 ? 73.04347 6.41248 29.30006 1.000 29.99287 250 VAL B CA 1
ATOM 4898 C C . VAL B 1 250 ? 73.46583 7.15989 28.04067 1.000 36.37880 250 VAL B C 1
ATOM 4899 O O . VAL B 1 250 ? 73.25537 8.37657 27.94654 1.000 34.62970 250 VAL B O 1
ATOM 4903 N N . THR B 1 251 ? 74.01124 6.42860 27.05790 1.000 33.27809 251 THR B N 1
ATOM 4904 C CA . THR B 1 251 ? 74.46138 7.02462 25.80123 1.000 32.58184 251 THR B CA 1
ATOM 4905 C C . THR B 1 251 ? 73.27689 7.29619 24.86792 1.000 31.25927 251 THR B C 1
ATOM 4906 O O . THR B 1 251 ? 72.46948 6.40359 24.60071 1.000 31.20310 251 THR B O 1
ATOM 4910 N N . ALA B 1 252 ? 73.17073 8.54159 24.38885 1.000 30.06471 252 ALA B N 1
ATOM 4911 C CA . ALA B 1 252 ? 72.11362 8.92575 23.45427 1.000 32.45821 252 ALA B CA 1
ATOM 4912 C C . ALA B 1 252 ? 72.17142 8.10851 22.16494 1.000 35.37308 252 ALA B C 1
ATOM 4913 O O . ALA B 1 252 ? 73.21977 8.00581 21.52437 1.000 35.32096 252 ALA B O 1
ATOM 4915 N N . ASN B 1 253 ? 71.02844 7.54247 21.77788 1.000 35.73064 253 ASN B N 1
ATOM 4916 C CA . ASN B 1 253 ? 70.91871 6.60851 20.66258 1.000 34.85358 253 ASN B CA 1
ATOM 4917 C C . ASN B 1 253 ? 69.44436 6.32345 20.43535 1.000 38.46094 253 ASN B C 1
ATOM 4918 O O . ASN B 1 253 ? 68.61827 6.51008 21.33468 1.000 34.34984 253 ASN B O 1
ATOM 4923 N N . ASP B 1 254 ? 69.11449 5.88483 19.22037 1.000 37.61499 254 ASP B N 1
ATOM 4924 C CA . ASP B 1 254 ? 67.71769 5.54412 18.94828 1.000 39.44918 254 ASP B CA 1
ATOM 4925 C C . ASP B 1 254 ? 67.29060 4.30806 19.73431 1.000 37.12295 254 ASP B C 1
ATOM 4926 O O . ASP B 1 254 ? 66.10968 4.14113 20.04040 1.000 36.54744 254 ASP B O 1
ATOM 4931 N N . THR B 1 255 ? 68.23005 3.43215 20.06085 1.000 38.29901 255 THR B N 1
ATOM 4932 C CA . THR B 1 255 ? 68.01583 2.37752 21.03750 1.000 37.39883 255 THR B CA 1
ATOM 4933 C C . THR B 1 255 ? 68.84346 2.70944 22.27112 1.000 33.99090 255 THR B C 1
ATOM 4934 O O . THR B 1 255 ? 70.03281 3.01707 22.15562 1.000 33.45605 255 THR B O 1
ATOM 4938 N N . LEU B 1 256 ? 68.20689 2.71355 23.43634 1.000 32.80346 256 LEU B N 1
ATOM 4939 C CA . LEU B 1 256 ? 68.88329 3.05751 24.68020 1.000 32.15474 256 LEU B CA 1
ATOM 4940 C C . LEU B 1 256 ? 69.18981 1.79788 25.48388 1.000 29.32388 256 LEU B C 1
ATOM 4941 O O . LEU B 1 256 ? 68.41411 0.83905 25.47297 1.000 32.17284 256 LEU B O 1
ATOM 4946 N N . THR B 1 257 ? 70.33410 1.80784 26.16521 1.000 28.11068 257 THR B N 1
ATOM 4947 C CA . THR B 1 257 ? 70.72850 0.79318 27.13769 1.000 33.70050 257 THR B CA 1
ATOM 4948 C C . THR B 1 257 ? 71.43986 1.49266 28.28520 1.000 31.43574 257 THR B C 1
ATOM 4949 O O . THR B 1 257 ? 72.03758 2.55779 28.10672 1.000 32.28685 257 THR B O 1
ATOM 4953 N N . ILE B 1 258 ? 71.37665 0.88233 29.46096 1.000 28.92180 258 ILE B N 1
ATOM 4954 C CA . ILE B 1 258 ? 71.97056 1.45779 30.66419 1.000 32.78686 258 ILE B CA 1
ATOM 4955 C C . ILE B 1 258 ? 73.45729 1.13127 30.69988 1.000 32.24361 258 ILE B C 1
ATOM 4956 O O . ILE B 1 258 ? 73.84616 -0.03521 30.57130 1.000 32.64858 258 ILE B O 1
ATOM 4961 N N . GLY B 1 259 ? 74.28725 2.15889 30.87464 1.000 36.47990 259 GLY B N 1
ATOM 4962 C CA . GLY B 1 259 ? 75.73826 2.05211 30.95897 1.000 29.85654 259 GLY B CA 1
ATOM 4963 C C . GLY B 1 259 ? 76.24557 2.01213 32.38881 1.000 35.21026 259 GLY B C 1
ATOM 4964 O O . GLY B 1 259 ? 75.59595 1.45806 33.28764 1.000 35.77732 259 GLY B O 1
ATOM 4965 N N . GLU B 1 260 ? 77.41900 2.61705 32.60574 1.000 33.02044 260 GLU B N 1
ATOM 4966 C CA . GLU B 1 260 ? 78.10991 2.51773 33.89103 1.000 37.66371 260 GLU B CA 1
ATOM 4967 C C . GLU B 1 260 ? 77.34872 3.23442 35.00131 1.000 38.29462 260 GLU B C 1
ATOM 4968 O O . GLU B 1 260 ? 76.80493 4.32519 34.80306 1.000 29.69543 260 GLU B O 1
ATOM 4974 N N . LYS B 1 261 ? 77.37085 2.64163 36.19019 1.000 30.83287 261 LYS B N 1
ATOM 4975 C CA . LYS B 1 261 ? 76.91713 3.32623 37.38861 1.000 33.74401 261 LYS B CA 1
ATOM 4976 C C . LYS B 1 261 ? 77.84064 4.49931 37.70299 1.000 37.99198 261 LYS B C 1
ATOM 4977 O O . LYS B 1 261 ? 79.04595 4.44536 37.46011 1.000 35.09967 261 LYS B O 1
ATOM 4983 N N . ILE B 1 262 ? 77.26300 5.57660 38.22920 1.000 34.14865 262 ILE B N 1
ATOM 4984 C CA . ILE B 1 262 ? 78.01911 6.74469 38.66605 1.000 30.72084 262 ILE B CA 1
ATOM 4985 C C . ILE B 1 262 ? 78.05691 6.72547 40.18533 1.000 33.79790 262 ILE B C 1
ATOM 4986 O O . ILE B 1 262 ? 77.01749 6.89603 40.83218 1.000 34.49401 262 ILE B O 1
ATOM 4991 N N . GLY B 1 263 ? 79.24974 6.52413 40.75966 1.000 37.99384 263 GLY B N 1
ATOM 4992 C CA . GLY B 1 263 ? 79.43390 6.61026 42.20261 1.000 32.31797 263 GLY B CA 1
ATOM 4993 C C . GLY B 1 263 ? 78.75340 5.49026 42.98164 1.000 31.76179 263 GLY B C 1
ATOM 4994 O O . GLY B 1 263 ? 78.59168 4.36773 42.50239 1.000 31.40070 263 GLY B O 1
ATOM 4995 N N . GLN B 1 264 ? 78.33013 5.81286 44.20542 1.000 38.91744 264 GLN B N 1
ATOM 4996 C CA . GLN B 1 264 ? 77.77276 4.82475 45.12446 1.000 41.87128 264 GLN B CA 1
ATOM 4997 C C . GLN B 1 264 ? 76.24457 4.76142 45.02079 1.000 40.02148 264 GLN B C 1
ATOM 4998 O O . GLN B 1 264 ? 75.58409 5.72423 44.62280 1.000 34.73980 264 GLN B O 1
ATOM 5004 N N . THR B 1 265 ? 75.69019 3.60935 45.40767 1.000 36.09109 265 THR B N 1
ATOM 5005 C CA . THR B 1 265 ? 74.26115 3.50740 45.68511 1.000 33.81047 265 THR B CA 1
ATOM 5006 C C . THR B 1 265 ? 73.90829 4.38771 46.87516 1.000 35.18490 265 THR B C 1
ATOM 5007 O O . THR B 1 265 ? 74.50378 4.25727 47.94572 1.000 39.34996 265 THR B O 1
ATOM 5011 N N . VAL B 1 266 ? 72.95673 5.29543 46.69099 1.000 37.22151 266 VAL B N 1
ATOM 5012 C CA . VAL B 1 266 ? 72.50089 6.16178 47.77009 1.000 29.25327 266 VAL B CA 1
ATOM 5013 C C . VAL B 1 266 ? 71.35847 5.47093 48.50497 1.000 32.79031 266 VAL B C 1
ATOM 5014 O O . VAL B 1 266 ? 70.39806 4.99811 47.88512 1.000 28.66123 266 VAL B O 1
ATOM 5018 N N . LYS B 1 267 ? 71.47233 5.40007 49.82777 1.000 29.88392 267 LYS B N 1
ATOM 5019 C CA . LYS B 1 267 ? 70.42480 4.88338 50.69742 1.000 33.70186 267 LYS B CA 1
ATOM 5020 C C . LYS B 1 267 ? 70.26767 5.87193 51.83689 1.000 31.69688 267 LYS B C 1
ATOM 5021 O O . LYS B 1 267 ? 71.24243 6.18082 52.52915 1.000 37.85542 267 LYS B O 1
ATOM 5027 N N . PHE B 1 268 ? 69.06119 6.39791 52.00353 1.000 31.00916 268 PHE B N 1
ATOM 5028 C CA . PHE B 1 268 ? 68.80934 7.37548 53.04840 1.000 32.87490 268 PHE B CA 1
ATOM 5029 C C . PHE B 1 268 ? 68.50418 6.66816 54.35905 1.000 30.42676 268 PHE B C 1
ATOM 5030 O O . PHE B 1 268 ? 67.97710 5.55515 54.38275 1.000 32.82864 268 PHE B O 1
ATOM 5038 N N . ALA B 1 269 ? 68.83265 7.33567 55.45134 1.000 34.30183 269 ALA B N 1
ATOM 5039 C CA . ALA B 1 269 ? 68.72668 6.76204 56.78253 1.000 38.94881 269 ALA B CA 1
ATOM 5040 C C . ALA B 1 269 ? 67.34213 6.98851 57.37770 1.000 37.58008 269 ALA B C 1
ATOM 5041 O O . ALA B 1 269 ? 66.59766 7.89472 56.98429 1.000 34.80763 269 ALA B O 1
ATOM 5043 N N . GLN B 1 270 ? 67.01856 6.15152 58.35734 1.000 38.08104 270 GLN B N 1
ATOM 5044 C CA . GLN B 1 270 ? 65.78704 6.29961 59.11257 1.000 34.07638 270 GLN B CA 1
ATOM 5045 C C . GLN B 1 270 ? 65.62274 7.73459 59.62180 1.000 34.46898 270 GLN B C 1
ATOM 5046 O O . GLN B 1 270 ? 66.56145 8.33935 60.14112 1.000 39.67607 270 GLN B O 1
ATOM 5052 N N . GLY B 1 271 ? 64.42914 8.29318 59.42493 1.000 38.28808 271 GLY B N 1
ATOM 5053 C CA . GLY B 1 271 ? 64.09112 9.60657 59.93417 1.000 35.25600 271 GLY B CA 1
ATOM 5054 C C . GLY B 1 271 ? 63.53396 9.54303 61.34780 1.000 39.36149 271 GLY B C 1
ATOM 5055 O O . GLY B 1 271 ? 63.51605 8.49726 62.00264 1.000 38.14546 271 GLY B O 1
ATOM 5056 N N . SER B 1 272 ? 63.04837 10.69023 61.81487 1.000 33.55442 272 SER B N 1
ATOM 5057 C CA . SER B 1 272 ? 62.58684 10.80755 63.18986 1.000 42.06523 272 SER B CA 1
ATOM 5058 C C . SER B 1 272 ? 61.09547 10.53134 63.34586 1.000 48.47340 272 SER B C 1
ATOM 5059 O O . SER B 1 272 ? 60.50672 10.93692 64.35471 1.000 53.51116 272 SER B O 1
ATOM 5062 N N . GLY B 1 273 ? 60.47240 9.86805 62.37260 1.000 43.83695 273 GLY B N 1
ATOM 5063 C CA . GLY B 1 273 ? 59.06019 9.56591 62.44421 1.000 36.52086 273 GLY B CA 1
ATOM 5064 C C . GLY B 1 273 ? 58.78562 8.07799 62.47705 1.000 43.41409 273 GLY B C 1
ATOM 5065 O O . GLY B 1 273 ? 59.50859 7.32406 63.13790 1.000 45.54064 273 GLY B O 1
ATOM 5066 N N . THR B 1 274 ? 57.76970 7.64845 61.72545 1.000 38.97496 274 THR B N 1
ATOM 5067 C CA . THR B 1 274 ? 57.40489 6.23820 61.64463 1.000 38.58358 274 THR B CA 1
ATOM 5068 C C . THR B 1 274 ? 58.61078 5.37181 61.29888 1.000 41.16262 274 THR B C 1
ATOM 5069 O O . THR B 1 274 ? 59.39815 5.69187 60.40377 1.000 40.07265 274 THR B O 1
ATOM 5073 N N . SER B 1 275 ? 58.75671 4.27444 62.02756 1.000 40.04205 275 SER B N 1
ATOM 5074 C CA . SER B 1 275 ? 59.83167 3.33851 61.74726 1.000 42.17575 275 SER B CA 1
ATOM 5075 C C . SER B 1 275 ? 59.66787 2.77093 60.34168 1.000 39.67694 275 SER B C 1
ATOM 5076 O O . SER B 1 275 ? 58.56503 2.40512 59.92890 1.000 45.21287 275 SER B O 1
ATOM 5079 N N . GLY B 1 276 ? 60.77524 2.68954 59.61155 1.000 35.14590 276 GLY B N 1
ATOM 5080 C CA . GLY B 1 276 ? 60.75476 2.28275 58.22179 1.000 34.35373 276 GLY B CA 1
ATOM 5081 C C . GLY B 1 276 ? 60.53590 3.39997 57.22633 1.000 35.67548 276 GLY B C 1
ATOM 5082 O O . GLY B 1 276 ? 60.41070 3.11517 56.02557 1.000 33.01270 276 GLY B O 1
ATOM 5083 N N . PHE B 1 277 ? 60.50162 4.65756 57.68062 1.000 29.97278 277 PHE B N 1
ATOM 5084 C CA . PHE B 1 277 ? 60.41026 5.82944 56.81286 1.000 30.39504 277 PHE B CA 1
ATOM 5085 C C . PHE B 1 277 ? 61.73093 6.60101 56.86644 1.000 37.05260 277 PHE B C 1
ATOM 5086 O O . PHE B 1 277 ? 62.15196 7.05662 57.93959 1.000 32.31090 277 PHE B O 1
ATOM 5094 N N . SER B 1 278 ? 62.37010 6.77199 55.70978 1.000 32.31281 278 SER B N 1
ATOM 5095 C CA . SER B 1 278 ? 63.66591 7.44176 55.66609 1.000 30.57575 278 SER B CA 1
ATOM 5096 C C . SER B 1 278 ? 63.49798 8.96207 55.69743 1.000 33.26639 278 SER B C 1
ATOM 5097 O O . SER B 1 278 ? 62.43065 9.51067 55.39355 1.000 32.24525 278 SER B O 1
ATOM 5100 N N . LYS B 1 279 ? 64.57943 9.64423 56.08779 1.000 32.21717 279 LYS B N 1
ATOM 5101 C CA . LYS B 1 279 ? 64.51269 11.08720 56.30906 1.000 33.62626 279 LYS B CA 1
ATOM 5102 C C . LYS B 1 279 ? 64.24955 11.86458 55.01896 1.000 33.26564 279 LYS B C 1
ATOM 5103 O O . LYS B 1 279 ? 63.61003 12.92599 55.04951 1.000 31.45366 279 LYS B O 1
ATOM 5109 N N . TYR B 1 280 ? 64.73588 11.35783 53.88822 1.000 32.13429 280 TYR B N 1
ATOM 5110 C CA . TYR B 1 280 ? 64.54170 11.95292 52.57502 1.000 31.49112 280 TYR B CA 1
ATOM 5111 C C . TYR B 1 280 ? 63.86403 10.92851 51.68114 1.000 32.91931 280 TYR B C 1
ATOM 5112 O O . TYR B 1 280 ? 63.94190 9.72087 51.92571 1.000 29.25337 280 TYR B O 1
ATOM 5121 N N . LYS B 1 281 ? 63.19469 11.41573 50.63792 1.000 30.39193 281 LYS B N 1
ATOM 5122 C CA . LYS B 1 281 ? 62.51829 10.50523 49.72408 1.000 28.85376 281 LYS B CA 1
ATOM 5123 C C . LYS B 1 281 ? 63.24420 10.51132 48.38256 1.000 33.84462 281 LYS B C 1
ATOM 5124 O O . LYS B 1 281 ? 64.34655 9.95465 48.28876 1.000 30.90573 281 LYS B O 1
ATOM 5130 N N . GLU B 1 282 ? 62.66045 11.14376 47.35921 1.000 26.85381 282 GLU B N 1
ATOM 5131 C CA . GLU B 1 282 ? 63.23804 11.15416 46.02127 1.000 27.11383 282 GLU B CA 1
ATOM 5132 C C . GLU B 1 282 ? 64.40700 12.12417 45.93493 1.000 28.34802 282 GLU B C 1
ATOM 5133 O O . GLU B 1 282 ? 64.30301 13.27867 46.36710 1.000 30.90212 282 GLU B O 1
ATOM 5139 N N . ALA B 1 283 ? 65.51547 11.65537 45.36112 1.000 30.95951 283 ALA B N 1
ATOM 5140 C CA . ALA B 1 283 ? 66.65748 12.49580 45.01900 1.000 30.72481 283 ALA B CA 1
ATOM 5141 C C . ALA B 1 283 ? 66.64960 12.80519 43.52110 1.000 30.17702 283 ALA B C 1
ATOM 5142 O O . ALA B 1 283 ? 66.39311 11.92541 42.69564 1.000 31.60831 283 ALA B O 1
ATOM 5144 N N . LYS B 1 284 ? 66.92264 14.06257 43.17682 1.000 26.84718 284 LYS B N 1
ATOM 5145 C CA . LYS B 1 284 ? 66.92265 14.51413 41.79554 1.000 29.90456 284 LYS B CA 1
ATOM 5146 C C . LYS B 1 284 ? 68.24015 15.22668 41.48941 1.000 33.42406 284 LYS B C 1
ATOM 5147 O O . LYS B 1 284 ? 68.62697 16.16324 42.21557 1.000 27.82610 284 LYS B O 1
ATOM 5153 N N . PRO B 1 285 ? 68.95983 14.81627 40.44213 1.000 29.17522 285 PRO B N 1
ATOM 5154 C CA . PRO B 1 285 ? 70.25792 15.43831 40.13805 1.000 27.12386 285 PRO B CA 1
ATOM 5155 C C . PRO B 1 285 ? 70.10960 16.91654 39.78936 1.000 33.18910 285 PRO B C 1
ATOM 5156 O O . PRO B 1 285 ? 69.18426 17.31185 39.08081 1.000 29.69026 285 PRO B O 1
ATOM 5160 N N . ILE B 1 286 ? 71.02884 17.73574 40.30140 1.000 28.33670 286 ILE B N 1
ATOM 5161 C CA . ILE B 1 286 ? 71.12086 19.13986 39.91042 1.000 28.34016 286 ILE B CA 1
ATOM 5162 C C . ILE B 1 286 ? 72.42870 19.47064 39.20353 1.000 30.26626 286 ILE B C 1
ATOM 5163 O O . ILE B 1 286 ? 72.53025 20.55140 38.61111 1.000 28.16828 286 ILE B O 1
ATOM 5168 N N . ALA B 1 287 ? 73.43718 18.59900 39.24771 1.000 25.30183 287 ALA B N 1
ATOM 5169 C CA . ALA B 1 287 ? 74.68166 18.86271 38.53649 1.000 31.46957 287 ALA B CA 1
ATOM 5170 C C . ALA B 1 287 ? 75.42315 17.54857 38.35726 1.000 35.14646 287 ALA B C 1
ATOM 5171 O O . ALA B 1 287 ? 75.23658 16.60515 39.13747 1.000 30.96539 287 ALA B O 1
ATOM 5173 N N . TYR B 1 288 ? 76.25325 17.50194 37.31158 1.000 32.50592 288 TYR B N 1
ATOM 5174 C CA . TYR B 1 288 ? 77.14137 16.37301 37.04370 1.000 32.86092 288 TYR B CA 1
ATOM 5175 C C . TYR B 1 288 ? 78.41192 16.92322 36.42252 1.000 36.52549 288 TYR B C 1
ATOM 5176 O O . TYR B 1 288 ? 78.34073 17.59995 35.39408 1.000 33.25892 288 TYR B O 1
ATOM 5185 N N . ASP B 1 289 ? 79.56242 16.63065 37.03330 1.000 36.67403 289 ASP B N 1
ATOM 5186 C CA . ASP B 1 289 ? 80.84018 17.17500 36.58833 1.000 38.70783 289 ASP B CA 1
ATOM 5187 C C . ASP B 1 289 ? 81.72499 16.12699 35.90826 1.000 38.39213 289 ASP B C 1
ATOM 5188 O O . ASP B 1 289 ? 82.95113 16.26981 35.90466 1.000 40.24384 289 ASP B O 1
ATOM 5193 N N . ASN B 1 290 ? 81.11987 15.06956 35.36188 1.000 37.05713 290 ASN B N 1
ATOM 5194 C CA . ASN B 1 290 ? 81.80389 13.90900 34.79066 1.000 40.02203 290 ASN B CA 1
ATOM 5195 C C . ASN B 1 290 ? 82.41349 12.99796 35.85769 1.000 35.49663 290 ASN B C 1
ATOM 5196 O O . ASN B 1 290 ? 82.88880 11.91099 35.52364 1.000 33.03463 290 ASN B O 1
ATOM 5201 N N . THR B 1 291 ? 82.37641 13.38774 37.13634 1.000 33.92069 291 THR B N 1
ATOM 5202 C CA . THR B 1 291 ? 82.80942 12.49236 38.20842 1.000 36.88164 291 THR B CA 1
ATOM 5203 C C . THR B 1 291 ? 81.67581 12.12646 39.16133 1.000 40.62938 291 THR B C 1
ATOM 5204 O O . THR B 1 291 ? 81.40266 10.94055 39.36526 1.000 38.01886 291 THR B O 1
ATOM 5208 N N . LYS B 1 292 ? 80.99541 13.10191 39.75300 1.000 44.11508 292 LYS B N 1
ATOM 5209 C CA . LYS B 1 292 ? 79.93468 12.81802 40.70383 1.000 39.16976 292 LYS B CA 1
ATOM 5210 C C . LYS B 1 292 ? 78.67985 13.60587 40.34666 1.000 37.25507 292 LYS B C 1
ATOM 5211 O O . LYS B 1 292 ? 78.73638 14.68267 39.73895 1.000 34.97663 292 LYS B O 1
ATOM 5217 N N . VAL B 1 293 ? 77.54303 13.03117 40.70644 1.000 36.25857 293 VAL B N 1
ATOM 5218 C CA . VAL B 1 293 ? 76.25049 13.69211 40.58879 1.000 34.44391 293 VAL B CA 1
ATOM 5219 C C . VAL B 1 293 ? 75.92773 14.34327 41.92589 1.000 32.07147 293 VAL B C 1
ATOM 5220 O O . VAL B 1 293 ? 76.00246 13.68688 42.97013 1.000 30.44583 293 VAL B O 1
ATOM 5224 N N . THR B 1 294 ? 75.57525 15.62780 41.89572 1.000 28.63153 294 THR B N 1
ATOM 5225 C CA . THR B 1 294 ? 75.01949 16.33781 43.04539 1.000 31.86425 294 THR B CA 1
ATOM 5226 C C . THR B 1 294 ? 73.49299 16.33909 42.95419 1.000 29.54317 294 THR B C 1
ATOM 5227 O O . THR B 1 294 ? 72.92379 16.53955 41.88073 1.000 31.67687 294 THR B O 1
ATOM 5231 N N . TYR B 1 295 ? 72.82466 16.06252 44.06460 1.000 33.84767 295 TYR B N 1
ATOM 5232 C CA . TYR B 1 295 ? 71.37651 15.94536 44.03394 1.000 29.53985 295 TYR B CA 1
ATOM 5233 C C . TYR B 1 295 ? 70.75003 16.76218 45.15026 1.000 32.37816 295 TYR B C 1
ATOM 5234 O O . TYR B 1 295 ? 71.36047 16.96800 46.20256 1.000 30.98677 295 TYR B O 1
ATOM 5243 N N . PHE B 1 296 ? 69.52214 17.22212 44.89487 1.000 27.76943 296 PHE B N 1
ATOM 5244 C CA . PHE B 1 296 ? 68.58961 17.69995 45.91267 1.000 31.90271 296 PHE B CA 1
ATOM 5245 C C . PHE B 1 296 ? 67.59689 16.57945 46.21669 1.000 33.42066 296 PHE B C 1
ATOM 5246 O O . PHE B 1 296 ? 67.07204 15.93900 45.29415 1.000 27.89819 296 PHE B O 1
ATOM 5254 N N . ALA B 1 297 ? 67.32059 16.36046 47.50610 1.000 31.00515 297 ALA B N 1
ATOM 5255 C CA . ALA B 1 297 ? 66.41178 15.31332 47.96386 1.000 26.25271 297 ALA B CA 1
ATOM 5256 C C . ALA B 1 297 ? 65.24053 15.92468 48.72916 1.000 30.83787 297 ALA B C 1
ATOM 5257 O O . ALA B 1 297 ? 65.43775 16.85834 49.51494 1.000 29.04320 297 ALA B O 1
ATOM 5259 N N . VAL B 1 298 ? 64.02234 15.41931 48.49495 1.000 27.44228 298 VAL B N 1
ATOM 5260 C CA . VAL B 1 298 ? 62.83198 15.97786 49.15209 1.000 26.40048 298 VAL B CA 1
ATOM 5261 C C . VAL B 1 298 ? 62.72216 15.47136 50.58643 1.000 30.42380 298 VAL B C 1
ATOM 5262 O O . VAL B 1 298 ? 63.00801 14.29247 50.85719 1.000 26.75180 298 VAL B O 1
ATOM 5266 N N . PRO B 1 299 ? 62.32590 16.32881 51.53334 1.000 28.24072 299 PRO B N 1
ATOM 5267 C CA . PRO B 1 299 ? 62.15298 15.86743 52.91422 1.000 30.00090 299 PRO B CA 1
ATOM 5268 C C . PRO B 1 299 ? 60.88579 15.03905 53.05918 1.000 32.95129 299 PRO B C 1
ATOM 5269 O O . PRO B 1 299 ? 59.82146 15.40657 52.55628 1.000 34.65305 299 PRO B O 1
ATOM 5273 N N . ASN B 1 300 ? 61.00183 13.93158 53.77810 1.000 30.55943 300 ASN B N 1
ATOM 5274 C CA . ASN B 1 300 ? 59.82944 13.10879 54.08052 1.000 34.08478 300 ASN B CA 1
ATOM 5275 C C . ASN B 1 300 ? 58.89320 13.87547 55.01289 1.000 35.91110 300 ASN B C 1
ATOM 5276 O O . ASN B 1 300 ? 59.33915 14.38207 56.04896 1.000 35.50714 300 ASN B O 1
ATOM 5281 N N . PRO B 1 301 ? 57.61034 14.02699 54.67387 1.000 34.56798 301 PRO B N 1
ATOM 5282 C CA . PRO B 1 301 ? 56.70028 14.66714 55.63220 1.000 35.65968 301 PRO B CA 1
ATOM 5283 C C . PRO B 1 301 ? 56.51846 13.84781 56.90524 1.000 40.12130 301 PRO B C 1
ATOM 5284 O O . PRO B 1 301 ? 56.09979 14.39915 57.92458 1.000 37.97919 301 PRO B O 1
ATOM 5288 N N . ASP B 1 302 ? 56.85828 12.56470 56.89010 1.000 35.20376 302 ASP B N 1
ATOM 5289 C CA . ASP B 1 302 ? 56.84451 11.71271 58.07766 1.000 40.11164 302 ASP B CA 1
ATOM 5290 C C . ASP B 1 302 ? 58.29676 11.47344 58.49095 1.000 37.57290 302 ASP B C 1
ATOM 5291 O O . ASP B 1 302 ? 58.91824 10.49605 58.07369 1.000 42.81632 302 ASP B O 1
ATOM 5296 N N . GLY B 1 303 ? 58.84926 12.37556 59.29885 1.000 34.91115 303 GLY B N 1
ATOM 5297 C CA . GLY B 1 303 ? 60.17077 12.16136 59.85952 1.000 37.42643 303 GLY B CA 1
ATOM 5298 C C . GLY B 1 303 ? 61.29604 12.99029 59.27225 1.000 40.91958 303 GLY B C 1
ATOM 5299 O O . GLY B 1 303 ? 62.44518 12.80129 59.68172 1.000 37.50434 303 GLY B O 1
ATOM 5300 N N . GLY B 1 304 ? 61.02159 13.88171 58.31889 1.000 41.38286 304 GLY B N 1
ATOM 5301 C CA . GLY B 1 304 ? 62.02450 14.78305 57.79154 1.000 36.91807 304 GLY B CA 1
ATOM 5302 C C . GLY B 1 304 ? 61.98032 16.12106 58.49966 1.000 35.90004 304 GLY B C 1
ATOM 5303 O O . GLY B 1 304 ? 61.24521 16.31662 59.46870 1.000 38.48596 304 GLY B O 1
ATOM 5304 N N . ASP B 1 305 ? 62.77285 17.07034 57.99016 1.000 35.51743 305 ASP B N 1
ATOM 5305 C CA . ASP B 1 305 ? 62.91718 18.37102 58.64160 1.000 37.86143 305 ASP B CA 1
ATOM 5306 C C . ASP B 1 305 ? 62.32985 19.54123 57.84908 1.000 38.31047 305 ASP B C 1
ATOM 5307 O O . ASP B 1 305 ? 62.60822 20.70168 58.17310 1.000 36.91007 305 ASP B O 1
ATOM 5312 N N . GLY B 1 306 ? 61.52043 19.28102 56.83009 1.000 37.13440 306 GLY B N 1
ATOM 5313 C CA . GLY B 1 306 ? 60.93572 20.38435 56.08383 1.000 34.53527 306 GLY B CA 1
ATOM 5314 C C . GLY B 1 306 ? 61.88142 21.16231 55.18685 1.000 37.61578 306 GLY B C 1
ATOM 5315 O O . GLY B 1 306 ? 61.45475 22.14991 54.58029 1.000 36.71168 306 GLY B O 1
ATOM 5316 N N . LYS B 1 307 ? 63.14347 20.74386 55.05568 1.000 35.15333 307 LYS B N 1
ATOM 5317 C CA . LYS B 1 307 ? 64.10456 21.41375 54.18789 1.000 36.93362 307 LYS B CA 1
ATOM 5318 C C . LYS B 1 307 ? 64.62889 20.44161 53.13888 1.000 34.65235 307 LYS B C 1
ATOM 5319 O O . LYS B 1 307 ? 64.76419 19.24408 53.40298 1.000 29.81003 307 LYS B O 1
ATOM 5325 N N . MET B 1 308 ? 64.95776 20.98406 51.96194 1.000 35.58784 308 MET B N 1
ATOM 5326 C CA . MET B 1 308 ? 65.61815 20.22594 50.90324 1.000 34.80187 308 MET B CA 1
ATOM 5327 C C . MET B 1 308 ? 66.94175 19.66601 51.43476 1.000 37.01099 308 MET B C 1
ATOM 5328 O O . MET B 1 308 ? 67.65376 20.33425 52.19211 1.000 36.36681 308 MET B O 1
ATOM 5333 N N . GLY B 1 309 ? 67.28767 18.44732 51.03484 1.000 33.68119 309 GLY B N 1
ATOM 5334 C CA . GLY B 1 309 ? 68.58340 17.87369 51.35639 1.000 35.81487 309 GLY B CA 1
ATOM 5335 C C . GLY B 1 309 ? 69.52188 17.94868 50.16381 1.000 38.22150 309 GLY B C 1
ATOM 5336 O O . GLY B 1 309 ? 69.09074 17.84811 49.01680 1.000 36.38829 309 GLY B O 1
ATOM 5337 N N . LYS B 1 310 ? 70.81575 18.14706 50.43628 1.000 37.60944 310 LYS B N 1
ATOM 5338 C CA . LYS B 1 310 ? 71.83292 18.24339 49.39089 1.000 32.01375 310 LYS B CA 1
ATOM 5339 C C . LYS B 1 310 ? 72.90572 17.19818 49.64041 1.000 37.49249 310 LYS B C 1
ATOM 5340 O O . LYS B 1 310 ? 73.43087 17.10426 50.75605 1.000 37.03675 310 LYS B O 1
ATOM 5346 N N . GLY B 1 311 ? 73.21354 16.40827 48.60826 1.000 29.54052 311 GLY B N 1
ATOM 5347 C CA . GLY B 1 311 ? 74.19655 15.34835 48.69584 1.000 32.25308 311 GLY B CA 1
ATOM 5348 C C . GLY B 1 311 ? 74.81696 15.08491 47.33929 1.000 31.81771 311 GLY B C 1
ATOM 5349 O O . GLY B 1 311 ? 74.54585 15.78610 46.36115 1.000 30.31732 311 GLY B O 1
ATOM 5350 N N . ASP B 1 312 ? 75.66690 14.06226 47.28090 1.000 28.75271 312 ASP B N 1
ATOM 5351 C CA . ASP B 1 312 ? 76.21692 13.65928 45.99741 1.000 29.18182 312 ASP B CA 1
ATOM 5352 C C . ASP B 1 312 ? 76.52601 12.17067 46.02835 1.000 32.34289 312 ASP B C 1
ATOM 5353 O O . ASP B 1 312 ? 76.44577 11.51804 47.07335 1.000 31.54659 312 ASP B O 1
ATOM 5358 N N . SER B 1 313 ? 76.87857 11.63858 44.85419 1.000 29.56813 313 SER B N 1
ATOM 5359 C CA . SER B 1 313 ? 77.06226 10.20658 44.65577 1.000 31.55984 313 SER B CA 1
ATOM 5360 C C . SER B 1 313 ? 78.41161 9.68796 45.15299 1.000 40.19133 313 SER B C 1
ATOM 5361 O O . SER B 1 313 ? 78.70616 8.50079 44.94782 1.000 38.53397 313 SER B O 1
ATOM 5364 N N . GLY B 1 314 ? 79.22043 10.52850 45.80529 1.000 39.56901 314 GLY B N 1
ATOM 5365 C CA . GLY B 1 314 ? 80.48983 10.07084 46.33870 1.000 38.53755 314 GLY B CA 1
ATOM 5366 C C . GLY B 1 314 ? 80.37078 9.12287 47.51753 1.000 39.82890 314 GLY B C 1
ATOM 5367 O O . GLY B 1 314 ? 81.27817 8.31518 47.73030 1.000 43.78424 314 GLY B O 1
ATOM 5368 N N . ALA B 1 315 ? 79.26557 9.17987 48.26588 1.000 36.29687 315 ALA B N 1
ATOM 5369 C CA . ALA B 1 315 ? 79.03816 8.34371 49.44133 1.000 36.80413 315 ALA B CA 1
ATOM 5370 C C . ALA B 1 315 ? 77.62140 7.77822 49.41040 1.000 40.77912 315 ALA B C 1
ATOM 5371 O O . ALA B 1 315 ? 76.75609 8.24307 48.65990 1.000 40.71671 315 ALA B O 1
ATOM 5373 N N . GLU B 1 316 ? 77.38655 6.76070 50.24702 1.000 36.67605 316 GLU B N 1
ATOM 5374 C CA . GLU B 1 316 ? 76.05168 6.17329 50.35595 1.000 37.65667 316 GLU B CA 1
ATOM 5375 C C . GLU B 1 316 ? 75.03926 7.16258 50.93497 1.000 39.89245 316 GLU B C 1
ATOM 5376 O O . GLU B 1 316 ? 73.87984 7.21363 50.48924 1.000 34.79313 316 GLU B O 1
ATOM 5382 N N . ASN B 1 317 ? 75.45907 7.97360 51.90865 1.000 34.85870 317 ASN B N 1
ATOM 5383 C CA . ASN B 1 317 ? 74.53588 8.87495 52.58691 1.000 37.32868 317 ASN B CA 1
ATOM 5384 C C . ASN B 1 317 ? 75.29760 10.05900 53.16318 1.000 38.06720 317 ASN B C 1
ATOM 5385 O O . ASN B 1 317 ? 75.52351 10.12668 54.37637 1.000 38.93234 317 ASN B O 1
ATOM 5390 N N . ASN B 1 318 ? 75.67223 11.01913 52.31784 1.000 34.97257 318 ASN B N 1
ATOM 5391 C CA . ASN B 1 318 ? 76.33684 12.22499 52.79804 1.000 36.91515 318 ASN B CA 1
ATOM 5392 C C . ASN B 1 318 ? 75.42704 13.44363 52.71710 1.000 32.41967 318 ASN B C 1
ATOM 5393 O O . ASN B 1 318 ? 75.90345 14.58115 52.78673 1.000 34.15560 318 ASN B O 1
ATOM 5398 N N . VAL B 1 319 ? 74.11992 13.21918 52.59764 1.000 34.24659 319 VAL B N 1
ATOM 5399 C CA . VAL B 1 319 ? 73.17384 14.31622 52.43623 1.000 39.72306 319 VAL B CA 1
ATOM 5400 C C . VAL B 1 319 ? 73.14989 15.14871 53.70986 1.000 37.59212 319 VAL B C 1
ATOM 5401 O O . VAL B 1 319 ? 73.29432 14.62331 54.82256 1.000 40.19624 319 VAL B O 1
ATOM 5405 N N . THR B 1 320 ? 73.04368 16.46408 53.54542 1.000 35.68013 320 THR B N 1
ATOM 5406 C CA . THR B 1 320 ? 72.93389 17.38450 54.66258 1.000 38.97876 320 THR B CA 1
ATOM 5407 C C . THR B 1 320 ? 71.79056 18.34615 54.40285 1.000 39.15355 320 THR B C 1
ATOM 5408 O O . THR B 1 320 ? 71.48458 18.66797 53.25414 1.000 41.21935 320 THR B O 1
ATOM 5412 N N . SER B 1 321 ? 71.19166 18.82894 55.48837 1.000 36.53853 321 SER B N 1
ATOM 5413 C CA . SER B 1 321 ? 70.11886 19.80448 55.38717 1.000 37.73393 321 SER B CA 1
ATOM 5414 C C . SER B 1 321 ? 70.61166 21.09404 54.75235 1.000 34.61974 321 SER B C 1
ATOM 5415 O O . SER B 1 321 ? 71.71566 21.56510 55.03886 1.000 37.99136 321 SER B O 1
ATOM 5418 N N . THR B 1 322 ? 69.80047 21.64341 53.85714 1.000 30.28368 322 THR B N 1
ATOM 5419 C CA . THR B 1 322 ? 69.98392 23.00129 53.37739 1.000 32.90245 322 THR B CA 1
ATOM 5420 C C . THR B 1 322 ? 69.05665 23.91160 54.16251 1.000 32.73067 322 THR B C 1
ATOM 5421 O O . THR B 1 322 ? 68.32333 23.46975 55.04729 1.000 36.15326 322 THR B O 1
ATOM 5425 N N . THR B 1 323 ? 69.05230 25.19402 53.80487 1.000 34.21881 323 THR B N 1
ATOM 5426 C CA . THR B 1 323 ? 68.08747 26.13716 54.35732 1.000 39.97116 323 THR B CA 1
ATOM 5427 C C . THR B 1 323 ? 66.90051 26.38073 53.41947 1.000 35.92720 323 THR B C 1
ATOM 5428 O O . THR B 1 323 ? 66.08368 27.26944 53.68706 1.000 39.05037 323 THR B O 1
ATOM 5432 N N . ILE B 1 324 ? 66.78529 25.61084 52.34000 1.000 34.63391 324 ILE B N 1
ATOM 5433 C CA . ILE B 1 324 ? 65.67810 25.73869 51.39019 1.000 39.01105 324 ILE B CA 1
ATOM 5434 C C . ILE B 1 324 ? 64.46209 24.98322 51.91144 1.000 37.19282 324 ILE B C 1
ATOM 5435 O O . ILE B 1 324 ? 64.51365 23.74984 52.03304 1.000 35.93562 324 ILE B O 1
ATOM 5440 N N . PRO B 1 325 ? 63.35597 25.66106 52.22156 1.000 38.05500 325 PRO B N 1
ATOM 5441 C CA . PRO B 1 325 ? 62.13023 24.93415 52.58837 1.000 42.45449 325 PRO B CA 1
ATOM 5442 C C . PRO B 1 325 ? 61.59367 24.14632 51.40160 1.000 43.70266 325 PRO B C 1
ATOM 5443 O O . PRO B 1 325 ? 61.62719 24.60885 50.25775 1.000 41.56849 325 PRO B O 1
ATOM 5447 N N . GLY B 1 326 ? 61.09032 22.94641 51.68848 1.000 37.57660 326 GLY B N 1
ATOM 5448 C CA . GLY B 1 326 ? 60.65721 22.05722 50.62963 1.000 37.65604 326 GLY B CA 1
ATOM 5449 C C . GLY B 1 326 ? 59.68934 21.02250 51.15518 1.000 35.28862 326 GLY B C 1
ATOM 5450 O O . GLY B 1 326 ? 59.46127 20.89448 52.35989 1.000 33.95329 326 GLY B O 1
ATOM 5451 N N . SER B 1 327 ? 59.11086 20.28466 50.21567 1.000 33.60821 327 SER B N 1
ATOM 5452 C CA . SER B 1 327 ? 58.22561 19.17817 50.53201 1.000 31.60231 327 SER B CA 1
ATOM 5453 C C . SER B 1 327 ? 58.25913 18.20127 49.36268 1.000 34.16888 327 SER B C 1
ATOM 5454 O O . SER B 1 327 ? 59.12907 18.28331 48.49220 1.000 38.95836 327 SER B O 1
ATOM 5457 N N . GLU B 1 328 ? 57.29774 17.28493 49.33249 1.000 31.12432 328 GLU B N 1
ATOM 5458 C CA . GLU B 1 328 ? 57.22578 16.28565 48.27939 1.000 31.90659 328 GLU B CA 1
ATOM 5459 C C . GLU B 1 328 ? 56.95913 16.93567 46.92400 1.000 30.19811 328 GLU B C 1
ATOM 5460 O O . GLU B 1 328 ? 56.36808 18.01156 46.82530 1.000 26.20217 328 GLU B O 1
ATOM 5466 N N . GLY B 1 329 ? 57.35207 16.24034 45.86708 1.000 28.53152 329 GLY B N 1
ATOM 5467 C CA . GLY B 1 329 ? 57.09861 16.68924 44.51092 1.000 30.84101 329 GLY B CA 1
ATOM 5468 C C . GLY B 1 329 ? 58.39007 16.92793 43.75587 1.000 30.74751 329 GLY B C 1
ATOM 5469 O O . GLY B 1 329 ? 59.48633 16.77552 44.28914 1.000 29.66762 329 GLY B O 1
ATOM 5470 N N . SER B 1 330 ? 58.23330 17.30343 42.47921 1.000 29.61465 330 SER B N 1
ATOM 5471 C CA . SER B 1 330 ? 59.35005 17.54618 41.56678 1.000 28.89279 330 SER B CA 1
ATOM 5472 C C . SER B 1 330 ? 59.61243 19.04139 41.48372 1.000 29.46014 330 SER B C 1
ATOM 5473 O O . SER B 1 330 ? 58.80358 19.78454 40.91764 1.000 24.78044 330 SER B O 1
ATOM 5476 N N . PHE B 1 331 ? 60.77491 19.46973 41.97276 1.000 27.67696 331 PHE B N 1
ATOM 5477 C CA . PHE B 1 331 ? 61.10140 20.88688 41.93682 1.000 25.58770 331 PHE B CA 1
ATOM 5478 C C . PHE B 1 331 ? 61.57746 21.31240 40.54874 1.000 26.32972 331 PHE B C 1
ATOM 5479 O O . PHE B 1 331 ? 62.07475 20.51164 39.74966 1.000 24.44477 331 PHE B O 1
ATOM 5487 N N . GLY B 1 332 ? 61.42348 22.60271 40.27432 1.000 25.79693 332 GLY B N 1
ATOM 5488 C CA . GLY B 1 332 ? 62.00204 23.19655 39.08647 1.000 24.72500 332 GLY B CA 1
ATOM 5489 C C . GLY B 1 332 ? 63.39376 23.74957 39.34665 1.000 31.60896 332 GLY B C 1
ATOM 5490 O O . GLY B 1 332 ? 63.70193 24.23710 40.43879 1.000 29.77406 332 GLY B O 1
ATOM 5491 N N . PHE B 1 333 ? 64.24266 23.68368 38.32134 1.000 31.08225 333 PHE B N 1
ATOM 5492 C CA . PHE B 1 333 ? 65.65400 23.99489 38.51839 1.000 23.61946 333 PHE B CA 1
ATOM 5493 C C . PHE B 1 333 ? 66.25988 24.34755 37.17129 1.000 30.27833 333 PHE B C 1
ATOM 5494 O O . PHE B 1 333 ? 66.18974 23.54760 36.23577 1.000 31.94238 333 PHE B O 1
ATOM 5502 N N . LEU B 1 334 ? 66.84537 25.53677 37.06780 1.000 27.82172 334 LEU B N 1
ATOM 5503 C CA . LEU B 1 334 ? 67.50253 25.98233 35.85093 1.000 27.87596 334 LEU B CA 1
ATOM 5504 C C . LEU B 1 334 ? 68.84142 26.59431 36.21715 1.000 30.93315 334 LEU B C 1
ATOM 5505 O O . LEU B 1 334 ? 68.90278 27.48604 37.06760 1.000 35.08360 334 LEU B O 1
ATOM 5510 N N . LYS B 1 335 ? 69.90491 26.11177 35.58491 1.000 31.25425 335 LYS B N 1
ATOM 5511 C CA . LYS B 1 335 ? 71.23455 26.69017 35.72089 1.000 35.14796 335 LYS B CA 1
ATOM 5512 C C . LYS B 1 335 ? 71.53167 27.52626 34.47888 1.000 35.43575 335 LYS B C 1
ATOM 5513 O O . LYS B 1 335 ? 71.44632 27.02013 33.35417 1.000 31.48994 335 LYS B O 1
ATOM 5519 N N . LEU B 1 336 ? 71.84776 28.80516 34.67903 1.000 32.41192 336 LEU B N 1
ATOM 5520 C CA . LEU B 1 336 ? 72.26451 29.69875 33.60114 1.000 35.25189 336 LEU B CA 1
ATOM 5521 C C . LEU B 1 336 ? 73.75887 29.98803 33.71421 1.000 35.54491 336 LEU B C 1
ATOM 5522 O O . LEU B 1 336 ? 74.25582 30.28317 34.80907 1.000 35.06320 336 LEU B O 1
ATOM 5527 N N . THR B 1 337 ? 74.47628 29.90064 32.58817 1.000 32.59372 337 THR B N 1
ATOM 5528 C CA . THR B 1 337 ? 75.93512 30.09733 32.56415 1.000 40.97332 337 THR B CA 1
ATOM 5529 C C . THR B 1 337 ? 76.27921 31.42312 31.87833 1.000 38.27691 337 THR B C 1
ATOM 5530 O O . THR B 1 337 ? 76.27180 31.51781 30.64730 1.000 36.29515 337 THR B O 1
ATOM 5534 N N . GLY B 1 338 ? 76.57870 32.44685 32.68174 1.000 36.05718 338 GLY B N 1
ATOM 5535 C CA . GLY B 1 338 ? 76.91262 33.76036 32.16200 1.000 33.62522 338 GLY B CA 1
ATOM 5536 C C . GLY B 1 338 ? 75.80428 34.42738 31.36355 1.000 42.09707 338 GLY B C 1
ATOM 5537 O O . GLY B 1 338 ? 76.05501 35.40974 30.65505 1.000 35.41706 338 GLY B O 1
ATOM 5538 N N . SER B 1 339 ? 74.57223 33.90475 31.45406 1.000 37.12753 339 SER B N 1
ATOM 5539 C CA . SER B 1 339 ? 73.47372 34.36058 30.60629 1.000 34.75913 339 SER B CA 1
ATOM 5540 C C . SER B 1 339 ? 72.32788 34.94579 31.42360 1.000 35.40801 339 SER B C 1
ATOM 5541 O O . SER B 1 339 ? 71.20809 35.07851 30.91833 1.000 33.49673 339 SER B O 1
ATOM 5544 N N . TRP B 1 340 ? 72.58191 35.27740 32.68073 1.000 33.77993 340 TRP B N 1
ATOM 5545 C CA . TRP B 1 340 ? 71.61803 35.96716 33.52336 1.000 35.36946 340 TRP B CA 1
ATOM 5546 C C . TRP B 1 340 ? 71.95519 37.45418 33.54220 1.000 37.40584 340 TRP B C 1
ATOM 5547 O O . TRP B 1 340 ? 73.04527 37.83776 33.97165 1.000 34.99295 340 TRP B O 1
ATOM 5558 N N . TYR B 1 341 ? 71.02128 38.28185 33.06360 1.000 42.07598 341 TYR B N 1
ATOM 5559 C CA . TYR B 1 341 ? 71.16392 39.73266 33.07681 1.000 41.04279 341 TYR B CA 1
ATOM 5560 C C . TYR B 1 341 ? 70.29769 40.42156 34.12419 1.000 39.35740 341 TYR B C 1
ATOM 5561 O O . TYR B 1 341 ? 70.46298 41.62700 34.33747 1.000 38.71913 341 TYR B O 1
ATOM 5570 N N . GLY B 1 342 ? 69.41855 39.68344 34.80257 1.000 37.27574 342 GLY B N 1
ATOM 5571 C CA . GLY B 1 342 ? 68.61141 40.24115 35.87813 1.000 36.66618 342 GLY B CA 1
ATOM 5572 C C . GLY B 1 342 ? 67.88705 41.50829 35.46913 1.000 39.75844 342 GLY B C 1
ATOM 5573 O O . GLY B 1 342 ? 67.19275 41.55750 34.44453 1.000 37.11706 342 GLY B O 1
ATOM 5574 N N . ALA B 1 343 ? 68.08523 42.56811 36.24919 1.000 36.94846 343 ALA B N 1
ATOM 5575 C CA . ALA B 1 343 ? 67.45036 43.84587 35.96762 1.000 39.41662 343 ALA B CA 1
ATOM 5576 C C . ALA B 1 343 ? 68.18459 44.66514 34.91212 1.000 41.81284 343 ALA B C 1
ATOM 5577 O O . ALA B 1 343 ? 67.68978 45.73105 34.53280 1.000 46.58900 343 ALA B O 1
ATOM 5579 N N . ASN B 1 344 ? 69.34550 44.22003 34.43775 1.000 36.63651 344 ASN B N 1
ATOM 5580 C CA . ASN B 1 344 ? 70.14029 45.02806 33.52079 1.000 40.97936 344 ASN B CA 1
ATOM 5581 C C . ASN B 1 344 ? 69.69859 44.82669 32.07768 1.000 44.19758 344 ASN B C 1
ATOM 5582 O O . ASN B 1 344 ? 69.20581 43.76467 31.69617 1.000 46.27774 344 ASN B O 1
ATOM 5587 N N . GLN B 1 345 ? 69.89515 45.86453 31.27481 1.000 42.69003 345 GLN B N 1
ATOM 5588 C CA . GLN B 1 345 ? 69.54680 45.81265 29.86255 1.000 43.34545 345 GLN B CA 1
ATOM 5589 C C . GLN B 1 345 ? 70.37924 44.77416 29.10703 1.000 38.35177 345 GLN B C 1
ATOM 5590 O O . GLN B 1 345 ? 71.57292 44.60634 29.35713 1.000 41.98764 345 GLN B O 1
ATOM 5596 N N . TYR B 1 346 ? 69.74874 44.10752 28.14035 1.000 36.24814 346 TYR B N 1
ATOM 5597 C CA . TYR B 1 346 ? 70.44104 43.22097 27.21378 1.000 33.65856 346 TYR B CA 1
ATOM 5598 C C . TYR B 1 346 ? 69.69223 43.25448 25.89405 1.000 37.91825 346 TYR B C 1
ATOM 5599 O O . TYR B 1 346 ? 68.58572 43.79657 25.80229 1.000 39.01272 346 TYR B O 1
ATOM 5608 N N . ASP B 1 347 ? 70.32507 42.70602 24.85904 1.000 29.34549 347 ASP B N 1
ATOM 5609 C CA . ASP B 1 347 ? 69.72363 42.64126 23.53656 1.000 39.15888 347 ASP B CA 1
ATOM 5610 C C . ASP B 1 347 ? 69.07023 41.27418 23.36116 1.000 38.22576 347 ASP B C 1
ATOM 5611 O O . ASP B 1 347 ? 69.78738 40.28702 23.16687 1.000 35.53526 347 ASP B O 1
ATOM 5616 N N . PRO B 1 348 ? 67.73693 41.15969 23.38195 1.000 41.54242 348 PRO B N 1
ATOM 5617 C CA . PRO B 1 348 ? 67.11828 39.82929 23.21413 1.000 40.79060 348 PRO B CA 1
ATOM 5618 C C . PRO B 1 348 ? 67.41705 39.19706 21.87111 1.000 35.98737 348 PRO B C 1
ATOM 5619 O O . PRO B 1 348 ? 67.35583 37.96716 21.75506 1.000 32.42917 348 PRO B O 1
ATOM 5623 N N . SER B 1 349 ? 67.73721 39.98983 20.84857 1.000 40.16139 349 SER B N 1
ATOM 5624 C CA . SER B 1 349 ? 68.10726 39.39899 19.56683 1.000 36.33332 349 SER B CA 1
ATOM 5625 C C . SER B 1 349 ? 69.47043 38.72399 19.64014 1.000 36.92443 349 SER B C 1
ATOM 5626 O O . SER B 1 349 ? 69.64876 37.63632 19.08685 1.000 39.39334 349 SER B O 1
ATOM 5629 N N . LYS B 1 350 ? 70.44617 39.35008 20.31648 1.000 35.60054 350 LYS B N 1
ATOM 5630 C CA . LYS B 1 350 ? 71.74419 38.70252 20.49798 1.000 40.44192 350 LYS B CA 1
ATOM 5631 C C . LYS B 1 350 ? 71.64084 37.45964 21.36610 1.000 39.47422 350 LYS B C 1
ATOM 5632 O O . LYS B 1 350 ? 72.38657 36.49381 21.14205 1.000 43.97518 350 LYS B O 1
ATOM 5638 N N . TYR B 1 351 ? 70.73618 37.45843 22.34934 1.000 34.83483 351 TYR B N 1
ATOM 5639 C CA . TYR B 1 351 ? 70.61326 36.30599 23.24393 1.000 37.75042 351 TYR B CA 1
ATOM 5640 C C . TYR B 1 351 ? 70.41426 35.00784 22.47807 1.000 30.14201 351 TYR B C 1
ATOM 5641 O O . TYR B 1 351 ? 70.92003 33.96433 22.89694 1.000 30.35702 351 TYR B O 1
ATOM 5650 N N . ALA B 1 352 ? 69.70687 35.05763 21.34209 1.000 31.33515 352 ALA B N 1
ATOM 5651 C CA . ALA B 1 352 ? 69.40200 33.83247 20.60597 1.000 33.88211 352 ALA B CA 1
ATOM 5652 C C . ALA B 1 352 ? 70.64871 33.18333 20.02610 1.000 37.63352 352 ALA B C 1
ATOM 5653 O O . ALA B 1 352 ? 70.68889 31.95556 19.88032 1.000 42.31744 352 ALA B O 1
ATOM 5655 N N . SER B 1 353 ? 71.66391 33.97460 19.67643 1.000 36.99352 353 SER B N 1
ATOM 5656 C CA . SER B 1 353 ? 72.89037 33.42899 19.10419 1.000 38.38396 353 SER B CA 1
ATOM 5657 C C . SER B 1 353 ? 74.02523 33.36124 20.11150 1.000 38.14899 353 SER B C 1
ATOM 5658 O O . SER B 1 353 ? 74.89309 32.49536 19.99457 1.000 36.51486 353 SER B O 1
ATOM 5661 N N . ASN B 1 354 ? 74.02900 34.22433 21.11906 1.000 38.57237 354 ASN B N 1
ATOM 5662 C CA . ASN B 1 354 ? 75.07947 34.21078 22.13208 1.000 39.80157 354 ASN B CA 1
ATOM 5663 C C . ASN B 1 354 ? 74.51964 34.65074 23.46912 1.000 36.13297 354 ASN B C 1
ATOM 5664 O O . ASN B 1 354 ? 74.67342 35.80574 23.88528 1.000 40.17174 354 ASN B O 1
ATOM 5669 N N . PRO B 1 355 ? 73.89015 33.73004 24.19834 1.000 35.20553 355 PRO B N 1
ATOM 5670 C CA . PRO B 1 355 ? 73.23654 34.11172 25.46100 1.000 34.38664 355 PRO B CA 1
ATOM 5671 C C . PRO B 1 355 ? 74.18165 34.66306 26.51237 1.000 31.77338 355 PRO B C 1
ATOM 5672 O O . PRO B 1 355 ? 73.73896 35.45194 27.35314 1.000 36.20986 355 PRO B O 1
ATOM 5676 N N . SER B 1 356 ? 75.46224 34.29634 26.49371 1.000 33.39362 356 SER B N 1
ATOM 5677 C CA . SER B 1 356 ? 76.41848 34.75927 27.49822 1.000 38.18919 356 SER B CA 1
ATOM 5678 C C . SER B 1 356 ? 77.09319 36.08587 27.14945 1.000 41.87834 356 SER B C 1
ATOM 5679 O O . SER B 1 356 ? 77.84884 36.61545 27.97574 1.000 36.42859 356 SER B O 1
ATOM 5682 N N . GLN B 1 357 ? 76.87262 36.62818 25.94363 1.000 45.28883 357 GLN B N 1
ATOM 5683 C CA . GLN B 1 357 ? 77.48762 37.90058 25.52420 1.000 46.42652 357 GLN B CA 1
ATOM 5684 C C . GLN B 1 357 ? 76.42479 38.75350 24.82381 1.000 48.09677 357 GLN B C 1
ATOM 5685 O O . GLN B 1 357 ? 76.44990 38.95706 23.61292 1.000 45.59962 357 GLN B O 1
ATOM 5691 N N . ALA B 1 358 ? 75.44817 39.23559 25.59432 1.000 45.88563 358 ALA B N 1
ATOM 5692 C CA . ALA B 1 358 ? 74.34920 39.98773 25.01021 1.000 44.19346 358 ALA B CA 1
ATOM 5693 C C . ALA B 1 358 ? 73.95147 41.22260 25.80684 1.000 41.82103 358 ALA B C 1
ATOM 5694 O O . ALA B 1 358 ? 73.00140 41.90658 25.41105 1.000 41.54417 358 ALA B O 1
ATOM 5696 N N . GLY B 1 359 ? 74.64434 41.54176 26.89908 1.000 40.93053 359 GLY B N 1
ATOM 5697 C CA . GLY B 1 359 ? 74.20808 42.58685 27.80072 1.000 44.42242 359 GLY B CA 1
ATOM 5698 C C . GLY B 1 359 ? 74.65231 43.98754 27.39467 1.000 43.86361 359 GLY B C 1
ATOM 5699 O O . GLY B 1 359 ? 75.37467 44.20055 26.42261 1.000 44.21542 359 GLY B O 1
ATOM 5700 N N . GLY B 1 360 ? 74.17769 44.96311 28.16556 1.000 42.30402 360 GLY B N 1
ATOM 5701 C CA . GLY B 1 360 ? 74.60726 46.33563 27.99956 1.000 46.75598 360 GLY B CA 1
ATOM 5702 C C . GLY B 1 360 ? 74.03405 47.01527 26.77938 1.000 48.91213 360 GLY B C 1
ATOM 5703 O O . GLY B 1 360 ? 73.47147 46.35065 25.90154 1.000 50.56687 360 GLY B O 1
ATOM 5704 N N . ALA B 1 361 ? 74.18532 48.34271 26.70241 1.000 52.17418 361 ALA B N 1
ATOM 5705 C CA . ALA B 1 361 ? 73.64560 49.07969 25.56338 1.000 54.12418 361 ALA B CA 1
ATOM 5706 C C . ALA B 1 361 ? 74.28834 48.66079 24.24902 1.000 54.91283 361 ALA B C 1
ATOM 5707 O O . ALA B 1 361 ? 73.65613 48.78252 23.19416 1.000 54.69814 361 ALA B O 1
ATOM 5709 N N . THR B 1 362 ? 75.50799 48.12345 24.29277 1.000 55.81965 362 THR B N 1
ATOM 5710 C CA . THR B 1 362 ? 76.13989 47.59329 23.09345 1.000 49.52611 362 THR B CA 1
ATOM 5711 C C . THR B 1 362 ? 75.62611 46.20568 22.73680 1.000 47.28139 362 THR B C 1
ATOM 5712 O O . THR B 1 362 ? 75.81943 45.75222 21.60407 1.000 47.32310 362 THR B O 1
ATOM 5716 N N . GLY B 1 363 ? 74.97070 45.52819 23.67131 1.000 47.78199 363 GLY B N 1
ATOM 5717 C CA . GLY B 1 363 ? 74.39993 44.23095 23.37369 1.000 48.49407 363 GLY B CA 1
ATOM 5718 C C . GLY B 1 363 ? 75.42100 43.12822 23.21812 1.000 52.19494 363 GLY B C 1
ATOM 5719 O O . GLY B 1 363 ? 75.16566 42.16393 22.49523 1.000 49.90454 363 GLY B O 1
ATOM 5720 N N . ASP B 1 364 ? 76.57138 43.23263 23.89770 1.000 47.96948 364 ASP B N 1
ATOM 5721 C CA . ASP B 1 364 ? 77.61427 42.22491 23.74894 1.000 52.49039 364 ASP B CA 1
ATOM 5722 C C . ASP B 1 364 ? 78.37660 41.96147 25.03962 1.000 46.59714 364 ASP B C 1
ATOM 5723 O O . ASP B 1 364 ? 79.37583 41.23818 25.00089 1.000 44.63034 364 ASP B O 1
ATOM 5728 N N . GLN B 1 365 ? 77.95059 42.53222 26.16831 1.000 47.44437 365 GLN B N 1
ATOM 5729 C CA . GLN B 1 365 ? 78.60084 42.31022 27.45107 1.000 45.54826 365 GLN B CA 1
ATOM 5730 C C . GLN B 1 365 ? 78.18053 40.96580 28.05100 1.000 48.92858 365 GLN B C 1
ATOM 5731 O O . GLN B 1 365 ? 77.12905 40.39839 27.71842 1.000 46.68825 365 GLN B O 1
ATOM 5737 N N . ALA B 1 366 ? 79.01220 40.46752 28.96622 1.000 41.53604 366 ALA B N 1
ATOM 5738 C CA . ALA B 1 366 ? 78.75086 39.19042 29.61489 1.000 44.38708 366 ALA B CA 1
ATOM 5739 C C . ALA B 1 366 ? 77.70346 39.31829 30.71966 1.000 45.11191 366 ALA B C 1
ATOM 5740 O O . ALA B 1 366 ? 77.66416 40.30386 31.46584 1.000 37.05171 366 ALA B O 1
ATOM 5742 N N . GLY B 1 367 ? 76.84007 38.31091 30.81318 1.000 44.25069 367 GLY B N 1
ATOM 5743 C CA . GLY B 1 367 ? 75.98314 38.14134 31.96451 1.000 40.61264 367 GLY B CA 1
ATOM 5744 C C . GLY B 1 367 ? 76.71345 37.38403 33.05114 1.000 37.56298 367 GLY B C 1
ATOM 5745 O O . GLY B 1 367 ? 77.92390 37.17026 32.99723 1.000 40.61423 367 GLY B O 1
ATOM 5746 N N . LYS B 1 368 ? 75.95618 36.93823 34.03911 1.000 40.16065 368 LYS B N 1
ATOM 5747 C CA . LYS B 1 368 ? 76.55772 36.18245 35.11786 1.000 42.35862 368 LYS B CA 1
ATOM 5748 C C . LYS B 1 368 ? 75.82103 34.86734 35.31329 1.000 40.57881 368 LYS B C 1
ATOM 5749 O O . LYS B 1 368 ? 74.74953 34.62243 34.74748 1.000 35.97966 368 LYS B O 1
ATOM 5755 N N . ASP B 1 369 ? 76.45333 34.01022 36.10534 1.000 38.80222 369 ASP B N 1
ATOM 5756 C CA . ASP B 1 369 ? 75.88344 32.72845 36.47141 1.000 39.84421 369 ASP B CA 1
ATOM 5757 C C . ASP B 1 369 ? 74.74975 32.90794 37.46610 1.000 42.97804 369 ASP B C 1
ATOM 5758 O O . ASP B 1 369 ? 74.76584 33.81260 38.30371 1.000 42.30562 369 ASP B O 1
ATOM 5763 N N . GLU B 1 370 ? 73.75814 32.02511 37.36604 1.000 39.56272 370 GLU B N 1
ATOM 5764 C CA . GLU B 1 370 ? 72.60646 32.08857 38.24924 1.000 40.10756 370 GLU B CA 1
ATOM 5765 C C . GLU B 1 370 ? 71.88352 30.74679 38.21309 1.000 40.54737 370 GLU B C 1
ATOM 5766 O O . GLU B 1 370 ? 71.95484 30.01375 37.22145 1.000 33.24196 370 GLU B O 1
ATOM 5772 N N . VAL B 1 371 ? 71.22374 30.41598 39.31962 1.000 33.03297 371 VAL B N 1
ATOM 5773 C CA . VAL B 1 371 ? 70.35837 29.24819 39.40179 1.000 31.71374 371 VAL B CA 1
ATOM 5774 C C . VAL B 1 371 ? 68.97757 29.71139 39.83460 1.000 34.09943 371 VAL B C 1
ATOM 5775 O O . VAL B 1 371 ? 68.84954 30.42814 40.83644 1.000 31.70110 371 VAL B O 1
ATOM 5779 N N . LEU B 1 372 ? 67.95308 29.29724 39.08223 1.000 27.70058 372 LEU B N 1
ATOM 5780 C CA . LEU B 1 372 ? 66.54987 29.48952 39.44124 1.000 30.33794 372 LEU B CA 1
ATOM 5781 C C . LEU B 1 372 ? 65.97174 28.18558 39.96575 1.000 28.16921 372 LEU B C 1
ATOM 5782 O O . LEU B 1 372 ? 66.18400 27.11682 39.37849 1.000 27.00364 372 LEU B O 1
ATOM 5787 N N . PHE B 1 373 ? 65.21712 28.28445 41.05666 1.000 26.96138 373 PHE B N 1
ATOM 5788 C CA . PHE B 1 373 ? 64.68529 27.12835 41.75756 1.000 24.67566 373 PHE B CA 1
ATOM 5789 C C . PHE B 1 373 ? 63.24944 27.40948 42.16664 1.000 28.96591 373 PHE B C 1
ATOM 5790 O O . PHE B 1 373 ? 62.93423 28.51484 42.61106 1.000 33.98163 373 PHE B O 1
ATOM 5798 N N . SER B 1 374 ? 62.37400 26.41492 42.01423 1.000 31.84508 374 SER B N 1
ATOM 5799 C CA . SER B 1 374 ? 60.99419 26.55789 42.46192 1.000 27.40205 374 SER B CA 1
ATOM 5800 C C . SER B 1 374 ? 60.50805 25.26902 43.10759 1.000 31.71821 374 SER B C 1
ATOM 5801 O O . SER B 1 374 ? 60.63440 24.18706 42.51759 1.000 25.51045 374 SER B O 1
ATOM 5804 N N . HIS B 1 375 ? 59.91802 25.39098 44.29719 1.000 27.86227 375 HIS B N 1
ATOM 5805 C CA . HIS B 1 375 ? 59.28258 24.23693 44.90906 1.000 28.56133 375 HIS B CA 1
ATOM 5806 C C . HIS B 1 375 ? 58.27144 24.68199 45.95422 1.000 29.27502 375 HIS B C 1
ATOM 5807 O O . HIS B 1 375 ? 58.27872 25.82452 46.41277 1.000 26.66360 375 HIS B O 1
ATOM 5814 N N . VAL B 1 376 ? 57.36305 23.76019 46.28249 1.000 28.27917 376 VAL B N 1
ATOM 5815 C CA . VAL B 1 376 ? 56.43528 23.98269 47.37599 1.000 30.08410 376 VAL B CA 1
ATOM 5816 C C . VAL B 1 376 ? 57.17423 23.84753 48.70377 1.000 34.73336 376 VAL B C 1
ATOM 5817 O O . VAL B 1 376 ? 58.20741 23.17004 48.81373 1.000 34.17747 376 VAL B O 1
ATOM 5821 N N . THR B 1 377 ? 56.61919 24.49095 49.73618 1.000 33.69716 377 THR B N 1
ATOM 5822 C CA . THR B 1 377 ? 57.22811 24.51728 51.06119 1.000 35.77045 377 THR B CA 1
ATOM 5823 C C . THR B 1 377 ? 56.50919 23.65699 52.09000 1.000 37.93207 377 THR B C 1
ATOM 5824 O O . THR B 1 377 ? 57.08405 23.37870 53.14514 1.000 40.63645 377 THR B O 1
ATOM 5828 N N . THR B 1 378 ? 55.26846 23.25379 51.82236 1.000 34.82422 378 THR B N 1
ATOM 5829 C CA . THR B 1 378 ? 54.50406 22.29349 52.61516 1.000 36.15338 378 THR B CA 1
ATOM 5830 C C . THR B 1 378 ? 53.78661 21.36601 51.64068 1.000 35.57713 378 THR B C 1
ATOM 5831 O O . THR B 1 378 ? 53.67721 21.70646 50.45539 1.000 34.81375 378 THR B O 1
ATOM 5835 N N . PRO B 1 379 ? 53.25536 20.22304 52.08046 1.000 36.16540 379 PRO B N 1
ATOM 5836 C CA . PRO B 1 379 ? 52.63844 19.28496 51.11980 1.000 34.80308 379 PRO B CA 1
ATOM 5837 C C . PRO B 1 379 ? 51.48381 19.91255 50.34703 1.000 31.12424 379 PRO B C 1
ATOM 5838 O O . PRO B 1 379 ? 50.51384 20.39821 50.92727 1.000 32.56398 379 PRO B O 1
ATOM 5842 N N . ALA B 1 380 ? 51.61506 19.91313 49.01449 1.000 30.10579 380 ALA B N 1
ATOM 5843 C CA . ALA B 1 380 ? 50.63551 20.50831 48.09352 1.000 36.03159 380 ALA B CA 1
ATOM 5844 C C . ALA B 1 380 ? 50.39518 21.98065 48.39385 1.000 30.77804 380 ALA B C 1
ATOM 5845 O O . ALA B 1 380 ? 49.34050 22.51630 48.05042 1.000 28.78384 380 ALA B O 1
ATOM 5847 N N . GLY B 1 381 ? 51.38077 22.64889 49.00138 1.000 33.20220 381 GLY B N 1
ATOM 5848 C CA . GLY B 1 381 ? 51.23786 24.01850 49.46529 1.000 28.11159 381 GLY B CA 1
ATOM 5849 C C . GLY B 1 381 ? 51.65944 25.05750 48.44792 1.000 33.67184 381 GLY B C 1
ATOM 5850 O O . GLY B 1 381 ? 51.50501 24.87229 47.23381 1.000 31.73594 381 GLY B O 1
ATOM 5851 N N . GLN B 1 382 ? 52.17812 26.18159 48.95272 1.000 26.69623 382 GLN B N 1
ATOM 5852 C CA . GLN B 1 382 ? 52.54090 27.30914 48.10027 1.000 35.25433 382 GLN B CA 1
ATOM 5853 C C . GLN B 1 382 ? 53.85535 27.05138 47.38225 1.000 31.09020 382 GLN B C 1
ATOM 5854 O O . GLN B 1 382 ? 54.82735 26.58587 47.98189 1.000 28.74715 382 GLN B O 1
ATOM 5860 N N . ASN B 1 383 ? 53.89845 27.39637 46.10486 1.000 30.84489 383 ASN B N 1
ATOM 5861 C CA . ASN B 1 383 ? 55.10487 27.20171 45.31922 1.000 28.98812 383 ASN B CA 1
ATOM 5862 C C . ASN B 1 383 ? 55.92105 28.49313 45.32283 1.000 27.97695 383 ASN B C 1
ATOM 5863 O O . ASN B 1 383 ? 55.42162 29.55460 44.92705 1.000 28.40021 383 ASN B O 1
ATOM 5868 N N . GLN B 1 384 ? 57.16924 28.39960 45.78400 1.000 27.36031 384 GLN B N 1
ATOM 5869 C CA . GLN B 1 384 ? 58.07663 29.53975 45.89331 1.000 32.14603 384 GLN B CA 1
ATOM 5870 C C . GLN B 1 384 ? 59.22137 29.36511 44.91057 1.000 28.87487 384 GLN B C 1
ATOM 5871 O O . GLN B 1 384 ? 59.84645 28.30190 44.87130 1.000 28.95134 384 GLN B O 1
ATOM 5877 N N . MET B 1 385 ? 59.47821 30.39348 44.11318 1.000 29.71166 385 MET B N 1
ATOM 5878 C CA . MET B 1 385 ? 60.67940 30.47272 43.29901 1.000 30.92519 385 MET B CA 1
ATOM 5879 C C . MET B 1 385 ? 61.74037 31.28668 44.02987 1.000 37.32303 385 MET B C 1
ATOM 5880 O O . MET B 1 385 ? 61.42136 32.22798 44.76402 1.000 34.39893 385 MET B O 1
ATOM 5885 N N . ARG B 1 386 ? 63.00430 30.91243 43.81162 1.000 28.89244 386 ARG B N 1
ATOM 5886 C CA . ARG B 1 386 ? 64.15019 31.46827 44.52049 1.000 33.11150 386 ARG B CA 1
ATOM 5887 C C . ARG B 1 386 ? 65.34836 31.50402 43.58993 1.000 34.50995 386 ARG B C 1
ATOM 5888 O O . ARG B 1 386 ? 65.45111 30.71244 42.65141 1.000 31.08171 386 ARG B O 1
ATOM 5896 N N . LEU B 1 387 ? 66.28286 32.39628 43.89195 1.000 34.90500 387 LEU B N 1
ATOM 5897 C CA . LEU B 1 387 ? 67.61333 32.34072 43.30316 1.000 35.72786 387 LEU B CA 1
ATOM 5898 C C . LEU B 1 387 ? 68.52793 31.56832 44.23859 1.000 33.01900 387 LEU B C 1
ATOM 5899 O O . LEU B 1 387 ? 68.42599 31.69421 45.45791 1.000 37.80555 387 LEU B O 1
ATOM 5904 N N . LEU B 1 388 ? 69.38358 30.73452 43.66192 1.000 33.31477 388 LEU B N 1
ATOM 5905 C CA . LEU B 1 388 ? 70.38764 29.99144 44.40172 1.000 34.87164 388 LEU B CA 1
ATOM 5906 C C . LEU B 1 388 ? 71.76941 30.37027 43.88737 1.000 41.00461 388 LEU B C 1
ATOM 5907 O O . LEU B 1 388 ? 71.96285 30.59898 42.68379 1.000 39.42364 388 LEU B O 1
ATOM 5912 N N . ASP B 1 389 ? 72.73077 30.40885 44.79915 1.000 40.93619 389 ASP B N 1
ATOM 5913 C CA . ASP B 1 389 ? 74.10067 30.66614 44.40784 1.000 42.10528 389 ASP B CA 1
ATOM 5914 C C . ASP B 1 389 ? 74.59203 29.56877 43.46453 1.000 47.36931 389 ASP B C 1
ATOM 5915 O O . ASP B 1 389 ? 74.39438 28.37773 43.74959 1.000 38.36413 389 ASP B O 1
ATOM 5920 N N . PRO B 1 390 ? 75.24285 29.91967 42.34826 1.000 39.82740 390 PRO B N 1
ATOM 5921 C CA . PRO B 1 390 ? 75.58937 28.90096 41.34543 1.000 40.58425 390 PRO B CA 1
ATOM 5922 C C . PRO B 1 390 ? 76.74263 27.99888 41.73775 1.000 44.37668 390 PRO B C 1
ATOM 5923 O O . PRO B 1 390 ? 77.02635 27.05152 40.99471 1.000 45.53709 390 PRO B O 1
ATOM 5927 N N . GLN B 1 391 ? 77.42498 28.25545 42.85300 1.000 47.05460 391 GLN B N 1
ATOM 5928 C CA . GLN B 1 391 ? 78.50631 27.38606 43.30511 1.000 52.24604 391 GLN B CA 1
ATOM 5929 C C . GLN B 1 391 ? 78.05920 26.42196 44.39871 1.000 47.61832 391 GLN B C 1
ATOM 5930 O O . GLN B 1 391 ? 78.28260 25.21057 44.29590 1.000 48.28938 391 GLN B O 1
ATOM 5936 N N . GLN B 1 392 ? 77.41306 26.93107 45.44093 1.000 41.73932 392 GLN B N 1
ATOM 5937 C CA . GLN B 1 392 ? 76.97586 26.10070 46.55586 1.000 48.15128 392 GLN B CA 1
ATOM 5938 C C . GLN B 1 392 ? 75.47102 25.82663 46.56356 1.000 47.12757 392 GLN B C 1
ATOM 5939 O O . GLN B 1 392 ? 75.01085 25.04662 47.40571 1.000 39.29102 392 GLN B O 1
ATOM 5945 N N . TYR B 1 393 ? 74.69979 26.44359 45.65646 1.000 40.83319 393 TYR B N 1
ATOM 5946 C CA . TYR B 1 393 ? 73.24004 26.30027 45.62410 1.000 38.10818 393 TYR B CA 1
ATOM 5947 C C . TYR B 1 393 ? 72.61734 26.78069 46.93248 1.000 42.72163 393 TYR B C 1
ATOM 5948 O O . TYR B 1 393 ? 71.68387 26.17530 47.46201 1.000 42.94130 393 TYR B O 1
ATOM 5957 N N . GLU B 1 394 ? 73.15560 27.87018 47.47061 1.000 42.26243 394 GLU B N 1
ATOM 5958 C CA . GLU B 1 394 ? 72.46911 28.35782 48.65429 1.000 46.15659 394 GLU B CA 1
ATOM 5959 C C . GLU B 1 394 ? 71.54836 29.51636 48.28975 1.000 37.73054 394 GLU B C 1
ATOM 5960 O O . GLU B 1 394 ? 71.88126 30.31578 47.41076 1.000 39.66577 394 GLU B O 1
ATOM 5966 N N . PRO B 1 395 ? 70.37902 29.63164 48.91502 1.000 38.73324 395 PRO B N 1
ATOM 5967 C CA . PRO B 1 395 ? 69.40052 30.63282 48.47245 1.000 40.98552 395 PRO B CA 1
ATOM 5968 C C . PRO B 1 395 ? 69.74685 32.04138 48.92582 1.000 43.85076 395 PRO B C 1
ATOM 5969 O O . PRO B 1 395 ? 70.39279 32.25325 49.95410 1.000 46.37041 395 PRO B O 1
ATOM 5973 N N . LEU B 1 396 ? 69.30376 33.00911 48.12724 1.000 40.81129 396 LEU B N 1
ATOM 5974 C CA . LEU B 1 396 ? 69.21072 34.39397 48.56133 1.000 43.89923 396 LEU B CA 1
ATOM 5975 C C . LEU B 1 396 ? 67.99634 34.55662 49.48094 1.000 54.58879 396 LEU B C 1
ATOM 5976 O O . LEU B 1 396 ? 67.20348 33.62863 49.68860 1.000 53.84418 396 LEU B O 1
ATOM 5981 N N . SER B 1 397 ? 67.83437 35.75735 50.03580 1.000 57.63222 397 SER B N 1
ATOM 5982 C CA . SER B 1 397 ? 66.84737 35.94542 51.09218 1.000 58.71007 397 SER B CA 1
ATOM 5983 C C . SER B 1 397 ? 65.42469 36.07630 50.56331 1.000 53.77034 397 SER B C 1
ATOM 5984 O O . SER B 1 397 ? 64.47242 35.75202 51.28380 1.000 56.61060 397 SER B O 1
ATOM 5987 N N . LYS B 1 398 ? 65.25005 36.52197 49.32547 1.000 47.75405 398 LYS B N 1
ATOM 5988 C CA . LYS B 1 398 ? 63.91280 36.79089 48.81248 1.000 47.87147 398 LYS B CA 1
ATOM 5989 C C . LYS B 1 398 ? 63.32734 35.55334 48.12979 1.000 44.05144 398 LYS B C 1
ATOM 5990 O O . LYS B 1 398 ? 64.04331 34.63491 47.73086 1.000 41.35879 398 LYS B O 1
ATOM 5996 N N . SER B 1 399 ? 62.00091 35.52072 48.04143 1.000 43.26364 399 SER B N 1
ATOM 5997 C CA . SER B 1 399 ? 61.31149 34.44345 47.34687 1.000 41.30653 399 SER B CA 1
ATOM 5998 C C . SER B 1 399 ? 60.03654 34.97420 46.70219 1.000 39.59615 399 SER B C 1
ATOM 5999 O O . SER B 1 399 ? 59.40567 35.89958 47.21825 1.000 41.18692 399 SER B O 1
ATOM 6002 N N . LEU B 1 400 ? 59.63847 34.36211 45.58631 1.000 36.05884 400 LEU B N 1
ATOM 6003 C CA . LEU B 1 400 ? 58.46306 34.79868 44.83488 1.000 33.77214 400 LEU B CA 1
ATOM 6004 C C . LEU B 1 400 ? 57.43720 33.67327 44.77595 1.000 37.89628 400 LEU B C 1
ATOM 6005 O O . LEU B 1 400 ? 57.73895 32.58065 44.27684 1.000 30.85956 400 LEU B O 1
ATOM 6010 N N . GLN B 1 401 ? 56.22344 33.94528 45.26125 1.000 33.93184 401 GLN B N 1
ATOM 6011 C CA . GLN B 1 401 ? 55.15252 32.95883 45.18517 1.000 33.99364 401 GLN B CA 1
ATOM 6012 C C . GLN B 1 401 ? 54.61992 32.86245 43.75508 1.000 33.67498 401 GLN B C 1
ATOM 6013 O O . GLN B 1 401 ? 54.10790 33.84299 43.20643 1.000 35.80584 401 GLN B O 1
ATOM 6019 N N . ILE B 1 402 ? 54.70528 31.68177 43.15145 1.000 29.95202 402 ILE B N 1
ATOM 6020 C CA . ILE B 1 402 ? 54.13879 31.47809 41.81936 1.000 30.28809 402 ILE B CA 1
ATOM 6021 C C . ILE B 1 402 ? 52.85743 30.65959 41.83818 1.000 28.25392 402 ILE B C 1
ATOM 6022 O O . ILE B 1 402 ? 52.22126 30.51003 40.77792 1.000 27.15288 402 ILE B O 1
ATOM 6027 N N . SER B 1 403 ? 52.45391 30.12564 42.98916 1.000 26.64440 403 SER B N 1
ATOM 6028 C CA . SER B 1 403 ? 51.16692 29.45510 43.07764 1.000 33.44403 403 SER B CA 1
ATOM 6029 C C . SER B 1 403 ? 50.77161 29.29247 44.53761 1.000 29.67123 403 SER B C 1
ATOM 6030 O O . SER B 1 403 ? 51.62432 29.01251 45.38398 1.000 30.13427 403 SER B O 1
ATOM 6033 N N . LYS B 1 404 ? 49.46869 29.43666 44.81126 1.000 28.76211 404 LYS B N 1
ATOM 6034 C CA . LYS B 1 404 ? 48.93857 29.16860 46.15074 1.000 29.07150 404 LYS B CA 1
ATOM 6035 C C . LYS B 1 404 ? 48.98277 27.67950 46.48451 1.000 33.00917 404 LYS B C 1
ATOM 6036 O O . LYS B 1 404 ? 49.22898 27.30313 47.63549 1.000 30.82494 404 LYS B O 1
ATOM 6042 N N . THR B 1 405 ? 48.69979 26.82047 45.50142 1.000 29.70108 405 THR B N 1
ATOM 6043 C CA . THR B 1 405 ? 48.70186 25.37203 45.66486 1.000 30.04104 405 THR B CA 1
ATOM 6044 C C . THR B 1 405 ? 49.41574 24.77301 44.46119 1.000 31.45847 405 THR B C 1
ATOM 6045 O O . THR B 1 405 ? 49.22002 25.22894 43.32960 1.000 28.18914 405 THR B O 1
ATOM 6049 N N . SER B 1 406 ? 50.24144 23.76131 44.69857 1.000 26.57458 406 SER B N 1
ATOM 6050 C CA . SER B 1 406 ? 51.09284 23.22525 43.64131 1.000 25.20464 406 SER B CA 1
ATOM 6051 C C . SER B 1 406 ? 51.68020 21.91620 44.14448 1.000 27.98153 406 SER B C 1
ATOM 6052 O O . SER B 1 406 ? 51.39156 21.47430 45.26152 1.000 27.30834 406 SER B O 1
ATOM 6055 N N . LYS B 1 407 ? 52.50786 21.29569 43.31076 1.000 23.03136 407 LYS B N 1
ATOM 6056 C CA . LYS B 1 407 ? 53.31778 20.16855 43.76065 1.000 26.60475 407 LYS B CA 1
ATOM 6057 C C . LYS B 1 407 ? 54.57589 20.02367 42.90672 1.000 28.03209 407 LYS B C 1
ATOM 6058 O O . LYS B 1 407 ? 55.68593 19.95267 43.44318 1.000 29.52274 407 LYS B O 1
ATOM 6064 N N . SER B 1 408 ? 54.43012 19.98564 41.58225 1.000 26.10207 408 SER B N 1
ATOM 6065 C CA . SER B 1 408 ? 55.57642 19.84158 40.69758 1.000 24.61001 408 SER B CA 1
ATOM 6066 C C . SER B 1 408 ? 55.64691 20.99553 39.70671 1.000 23.43309 408 SER B C 1
ATOM 6067 O O . SER B 1 408 ? 54.61627 21.48400 39.23060 1.000 26.75658 408 SER B O 1
ATOM 6070 N N . SER B 1 409 ? 56.87717 21.38905 39.36566 1.000 20.85274 409 SER B N 1
ATOM 6071 C CA . SER B 1 409 ? 57.13632 22.48724 38.44395 1.000 22.67323 409 SER B CA 1
ATOM 6072 C C . SER B 1 409 ? 58.48158 22.26059 37.75095 1.000 24.00337 409 SER B C 1
ATOM 6073 O O . SER B 1 409 ? 59.25899 21.38038 38.12933 1.000 22.18346 409 SER B O 1
ATOM 6076 N N . SER B 1 410 ? 58.74314 23.06662 36.71631 1.000 22.09234 410 SER B N 1
ATOM 6077 C CA . SER B 1 410 ? 59.87480 22.86112 35.81223 1.000 22.58975 410 SER B CA 1
ATOM 6078 C C . SER B 1 410 ? 60.15995 24.18052 35.09503 1.000 21.20889 410 SER B C 1
ATOM 6079 O O . SER B 1 410 ? 59.22434 24.90558 34.75141 1.000 20.84717 410 SER B O 1
ATOM 6082 N N . ILE B 1 411 ? 61.44891 24.49082 34.88110 1.000 25.83959 411 ILE B N 1
ATOM 6083 C CA . ILE B 1 411 ? 61.89690 25.81612 34.43116 1.000 22.68480 411 ILE B CA 1
ATOM 6084 C C . ILE B 1 411 ? 62.81737 25.66158 33.22958 1.000 25.31547 411 ILE B C 1
ATOM 6085 O O . ILE B 1 411 ? 63.64853 24.75119 33.19331 1.000 26.50533 411 ILE B O 1
ATOM 6090 N N . ASP B 1 412 ? 62.70019 26.57005 32.26417 1.000 20.56166 412 ASP B N 1
ATOM 6091 C CA . ASP B 1 412 ? 63.68733 26.67388 31.19838 1.000 23.21566 412 ASP B CA 1
ATOM 6092 C C . ASP B 1 412 ? 63.77452 28.14775 30.79854 1.000 26.39865 412 ASP B C 1
ATOM 6093 O O . ASP B 1 412 ? 63.13272 29.01583 31.40937 1.000 24.24407 412 ASP B O 1
ATOM 6098 N N . VAL B 1 413 ? 64.59905 28.43048 29.78662 1.000 25.58626 413 VAL B N 1
ATOM 6099 C CA . VAL B 1 413 ? 64.83066 29.78436 29.28012 1.000 24.23590 413 VAL B CA 1
ATOM 6100 C C . VAL B 1 413 ? 64.68974 29.76842 27.75772 1.000 23.13758 413 VAL B C 1
ATOM 6101 O O . VAL B 1 413 ? 65.15118 28.83447 27.09449 1.000 25.71369 413 VAL B O 1
ATOM 6105 N N . LEU B 1 414 ? 64.00481 30.76745 27.20700 1.000 27.34829 414 LEU B N 1
ATOM 6106 C CA . LEU B 1 414 ? 63.81074 30.87976 25.76555 1.000 24.05575 414 LEU B CA 1
ATOM 6107 C C . LEU B 1 414 ? 65.00743 31.56605 25.10992 1.000 27.13534 414 LEU B C 1
ATOM 6108 O O . LEU B 1 414 ? 65.77262 32.26625 25.77823 1.000 26.52862 414 LEU B O 1
ATOM 6113 N N . PRO B 1 415 ? 65.18576 31.39393 23.79332 1.000 26.68872 415 PRO B N 1
ATOM 6114 C CA . PRO B 1 415 ? 66.30373 32.07031 23.10142 1.000 24.74378 415 PRO B CA 1
ATOM 6115 C C . PRO B 1 415 ? 66.27071 33.60218 23.16775 1.000 30.99261 415 PRO B C 1
ATOM 6116 O O . PRO B 1 415 ? 67.23958 34.22740 22.73260 1.000 31.04190 415 PRO B O 1
ATOM 6120 N N . ASP B 1 416 ? 65.19703 34.22968 23.65148 1.000 25.61355 416 ASP B N 1
ATOM 6121 C CA . ASP B 1 416 ? 65.19001 35.67235 23.85731 1.000 27.56339 416 ASP B CA 1
ATOM 6122 C C . ASP B 1 416 ? 65.49644 36.06384 25.29758 1.000 29.19189 416 ASP B C 1
ATOM 6123 O O . ASP B 1 416 ? 65.39795 37.24996 25.64208 1.000 28.44775 416 ASP B O 1
ATOM 6128 N N . GLY B 1 417 ? 65.81842 35.09315 26.15643 1.000 27.19051 417 GLY B N 1
ATOM 6129 C CA . GLY B 1 417 ? 66.14418 35.36335 27.53938 1.000 26.52497 417 GLY B CA 1
ATOM 6130 C C . GLY B 1 417 ? 64.98248 35.32356 28.51031 1.000 26.43392 417 GLY B C 1
ATOM 6131 O O . GLY B 1 417 ? 65.21770 35.32134 29.72389 1.000 24.69039 417 GLY B O 1
ATOM 6132 N N . THR B 1 418 ? 63.73961 35.27752 28.03826 1.000 24.03902 418 THR B N 1
ATOM 6133 C CA . THR B 1 418 ? 62.63717 35.20270 28.99024 1.000 26.62617 418 THR B CA 1
ATOM 6134 C C . THR B 1 418 ? 62.57129 33.80044 29.60314 1.000 25.37479 418 THR B C 1
ATOM 6135 O O . THR B 1 418 ? 62.96445 32.80298 28.98914 1.000 25.72202 418 THR B O 1
ATOM 6139 N N . ILE B 1 419 ? 62.09657 33.73873 30.84089 1.000 22.30709 419 ILE B N 1
ATOM 6140 C CA . ILE B 1 419 ? 62.04653 32.51025 31.62370 1.000 21.83104 419 ILE B CA 1
ATOM 6141 C C . ILE B 1 419 ? 60.65293 31.90624 31.49358 1.000 31.62904 419 ILE B C 1
ATOM 6142 O O . ILE B 1 419 ? 59.64498 32.61415 31.66556 1.000 24.05501 419 ILE B O 1
ATOM 6147 N N . ILE B 1 420 ? 60.58546 30.60227 31.19556 1.000 24.34240 420 ILE B N 1
ATOM 6148 C CA . ILE B 1 420 ? 59.31355 29.90161 31.06229 1.000 21.27419 420 ILE B CA 1
ATOM 6149 C C . ILE B 1 420 ? 59.19746 28.83042 32.13756 1.000 24.66704 420 ILE B C 1
ATOM 6150 O O . ILE B 1 420 ? 60.18041 28.17216 32.49938 1.000 25.59989 420 ILE B O 1
ATOM 6155 N N . VAL B 1 421 ? 57.97704 28.65031 32.63463 1.000 26.01558 421 VAL B N 1
ATOM 6156 C CA . VAL B 1 421 ? 57.68971 27.76615 33.75559 1.000 21.61034 421 VAL B CA 1
ATOM 6157 C C . VAL B 1 421 ? 56.43914 26.98065 33.42041 1.000 21.43924 421 VAL B C 1
ATOM 6158 O O . VAL B 1 421 ? 55.47830 27.53232 32.87352 1.000 23.11989 421 VAL B O 1
ATOM 6162 N N . VAL B 1 422 ? 56.45734 25.68782 33.71707 1.000 18.54698 422 VAL B N 1
ATOM 6163 C CA . VAL B 1 422 ? 55.24355 24.89008 33.74622 1.000 20.77715 422 VAL B CA 1
ATOM 6164 C C . VAL B 1 422 ? 55.07258 24.38994 35.17064 1.000 24.02741 422 VAL B C 1
ATOM 6165 O O . VAL B 1 422 ? 56.04192 23.96098 35.80473 1.000 22.42964 422 VAL B O 1
ATOM 6169 N N . ALA B 1 423 ? 53.84794 24.47115 35.68984 1.000 23.60624 423 ALA B N 1
ATOM 6170 C CA . ALA B 1 423 ? 53.62729 24.10312 37.08085 1.000 24.03028 423 ALA B CA 1
ATOM 6171 C C . ALA B 1 423 ? 52.18620 23.67268 37.29267 1.000 22.63402 423 ALA B C 1
ATOM 6172 O O . ALA B 1 423 ? 51.26802 24.15689 36.62138 1.000 21.35641 423 ALA B O 1
ATOM 6174 N N . GLU B 1 424 ? 52.00555 22.76103 38.24113 1.000 18.93336 424 GLU B N 1
ATOM 6175 C CA . GLU B 1 424 ? 50.67758 22.44874 38.74601 1.000 23.18955 424 GLU B CA 1
ATOM 6176 C C . GLU B 1 424 ? 50.17476 23.60203 39.61697 1.000 25.16482 424 GLU B C 1
ATOM 6177 O O . GLU B 1 424 ? 50.91783 24.12944 40.44146 1.000 22.02209 424 GLU B O 1
ATOM 6183 N N . LYS B 1 425 ? 48.93611 24.04753 39.38254 1.000 24.52121 425 LYS B N 1
ATOM 6184 C CA . LYS B 1 425 ? 48.31601 25.10966 40.17279 1.000 22.61025 425 LYS B CA 1
ATOM 6185 C C . LYS B 1 425 ? 46.83837 24.80776 40.37919 1.000 25.49027 425 LYS B C 1
ATOM 6186 O O . LYS B 1 425 ? 46.26229 23.91704 39.73549 1.000 22.59630 425 LYS B O 1
ATOM 6192 N N . GLU B 1 426 ? 46.21429 25.57955 41.28146 1.000 24.51822 426 GLU B N 1
ATOM 6193 C CA . GLU B 1 426 ? 44.75604 25.54885 41.47168 1.000 23.34093 426 GLU B CA 1
ATOM 6194 C C . GLU B 1 426 ? 44.28124 24.14498 41.84668 1.000 22.31649 426 GLU B C 1
ATOM 6195 O O . GLU B 1 426 ? 43.54806 23.48795 41.11210 1.000 22.94174 426 GLU B O 1
ATOM 6201 N N . ARG B 1 427 ? 44.74434 23.67098 42.99523 1.000 22.68140 427 ARG B N 1
ATOM 6202 C CA . ARG B 1 427 ? 44.31380 22.35539 43.43931 1.000 28.07600 427 ARG B CA 1
ATOM 6203 C C . ARG B 1 427 ? 42.79093 22.29855 43.56283 1.000 31.00282 427 ARG B C 1
ATOM 6204 O O . ARG B 1 427 ? 42.16032 23.21399 44.09024 1.000 30.56394 427 ARG B O 1
ATOM 6212 N N . ASN B 1 428 ? 42.20028 21.21990 43.06085 1.000 29.95083 428 ASN B N 1
ATOM 6213 C CA . ASN B 1 428 ? 40.75270 20.99771 43.14075 1.000 37.75296 428 ASN B CA 1
ATOM 6214 C C . ASN B 1 428 ? 40.44425 20.21911 44.41758 1.000 35.24317 428 ASN B C 1
ATOM 6215 O O . ASN B 1 428 ? 40.60073 18.99771 44.46685 1.000 33.48902 428 ASN B O 1
ATOM 6220 N N . THR B 1 429 ? 39.96964 20.91698 45.45024 1.000 37.94363 429 THR B N 1
ATOM 6221 C CA . THR B 1 429 ? 39.74167 20.25030 46.73311 1.000 45.04385 429 THR B CA 1
ATOM 6222 C C . THR B 1 429 ? 38.56144 19.27859 46.70871 1.000 43.57100 429 THR B C 1
ATOM 6223 O O . THR B 1 429 ? 38.49324 18.39271 47.56915 1.000 45.19361 429 THR B O 1
ATOM 6227 N N . GLY B 1 430 ? 37.64587 19.40407 45.74304 1.000 41.21277 430 GLY B N 1
ATOM 6228 C CA . GLY B 1 430 ? 36.56345 18.44415 45.60568 1.000 39.66481 430 GLY B CA 1
ATOM 6229 C C . GLY B 1 430 ? 36.92769 17.11198 44.96984 1.000 46.66608 430 GLY B C 1
ATOM 6230 O O . GLY B 1 430 ? 36.06964 16.22157 44.90424 1.000 45.58771 430 GLY B O 1
ATOM 6231 N N . ALA B 1 431 ? 38.15070 16.96693 44.45603 1.000 42.86471 431 ALA B N 1
ATOM 6232 C CA . ALA B 1 431 ? 38.55788 15.76037 43.75046 1.000 37.42265 431 ALA B CA 1
ATOM 6233 C C . ALA B 1 431 ? 39.29582 14.80522 44.67839 1.000 39.39876 431 ALA B C 1
ATOM 6234 O O . ALA B 1 431 ? 39.95389 15.21638 45.64005 1.000 38.87127 431 ALA B O 1
ATOM 6236 N N . SER B 1 432 ? 39.23797 13.52328 44.31614 1.000 42.72149 432 SER B N 1
ATOM 6237 C CA . SER B 1 432 ? 39.63928 12.44075 45.21217 1.000 39.43402 432 SER B CA 1
ATOM 6238 C C . SER B 1 432 ? 41.11049 12.53501 45.63116 1.000 49.64137 432 SER B C 1
ATOM 6239 O O . SER B 1 432 ? 41.43362 12.41979 46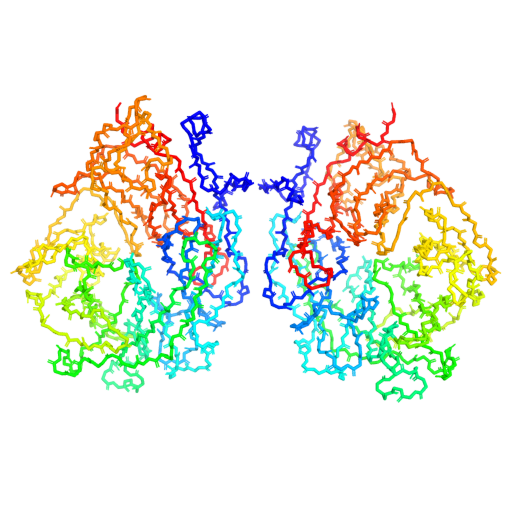.82226 1.000 59.45997 432 SER B O 1
ATOM 6242 N N . GLY B 1 433 ? 42.02355 12.73042 44.68299 1.000 29.91904 433 GLY B N 1
ATOM 6243 C CA . GLY B 1 433 ? 43.42099 12.66214 45.08990 1.000 39.37313 433 GLY B CA 1
ATOM 6244 C C . GLY B 1 433 ? 44.09762 14.01349 45.16996 1.000 39.41614 433 GLY B C 1
ATOM 6245 O O . GLY B 1 433 ? 43.67899 14.87298 45.94969 1.000 31.45654 433 GLY B O 1
ATOM 6246 N N . LEU B 1 434 ? 45.17469 14.19792 44.39618 1.000 30.83424 434 LEU B N 1
ATOM 6247 C CA . LEU B 1 434 ? 45.72343 15.52228 44.09997 1.000 27.26013 434 LEU B CA 1
ATOM 6248 C C . LEU B 1 434 ? 45.40553 15.82678 42.63599 1.000 26.04311 434 LEU B C 1
ATOM 6249 O O . LEU B 1 434 ? 46.01339 15.25318 41.72474 1.000 24.44023 434 LEU B O 1
ATOM 6254 N N . LYS B 1 435 ? 44.43844 16.70643 42.40262 1.000 25.97939 435 LYS B N 1
ATOM 6255 C CA . LYS B 1 435 ? 44.08778 17.12114 41.05472 1.000 27.35604 435 LYS B CA 1
ATOM 6256 C C . LYS B 1 435 ? 44.40476 18.59961 40.90811 1.000 25.88582 435 LYS B C 1
ATOM 6257 O O . LYS B 1 435 ? 44.04987 19.40415 41.77879 1.000 25.60323 435 LYS B O 1
ATOM 6263 N N . PHE B 1 436 ? 45.07775 18.93977 39.80911 1.000 24.87545 436 PHE B N 1
ATOM 6264 C CA . PHE B 1 436 ? 45.57951 20.27397 39.52570 1.000 21.43829 436 PHE B CA 1
ATOM 6265 C C . PHE B 1 436 ? 45.22654 20.64011 38.09562 1.000 25.39098 436 PHE B C 1
ATOM 6266 O O . PHE B 1 436 ? 44.84811 19.78922 37.28007 1.000 25.18461 436 PHE B O 1
ATOM 6274 N N . ASN B 1 437 ? 45.37979 21.92596 37.80828 1.000 24.16563 437 ASN B N 1
ATOM 6275 C CA . ASN B 1 437 ? 45.48565 22.45122 36.46144 1.000 23.32748 437 ASN B CA 1
ATOM 6276 C C . ASN B 1 437 ? 46.95658 22.60044 36.11638 1.000 22.04024 437 ASN B C 1
ATOM 6277 O O . ASN B 1 437 ? 47.79038 22.78422 37.00394 1.000 23.97753 437 ASN B O 1
ATOM 6282 N N . ILE B 1 438 ? 47.28146 22.52162 34.82767 1.000 23.60241 438 ILE B N 1
ATOM 6283 C CA . ILE B 1 438 ? 48.66352 22.68300 34.37370 1.000 23.97197 438 ILE B CA 1
ATOM 6284 C C . ILE B 1 438 ? 48.81499 24.07816 33.77653 1.000 21.76175 438 ILE B C 1
ATOM 6285 O O . ILE B 1 438 ? 48.17043 24.39528 32.77270 1.000 23.98068 438 ILE B O 1
ATOM 6290 N N . PHE B 1 439 ? 49.70127 24.89302 34.36080 1.000 20.78392 439 PHE B N 1
ATOM 6291 C CA . PHE B 1 439 ? 49.89430 26.28859 33.97431 1.000 18.51003 439 PHE B CA 1
ATOM 6292 C C . PHE B 1 439 ? 51.17485 26.45203 33.17455 1.000 23.46502 439 PHE B C 1
ATOM 6293 O O . PHE B 1 439 ? 52.18589 25.81477 33.47036 1.000 21.03025 439 PHE B O 1
ATOM 6301 N N . PHE B 1 440 ? 51.12898 27.31727 32.17086 1.000 22.02051 440 PHE B N 1
ATOM 6302 C CA . PHE B 1 440 ? 52.31805 27.83428 31.51771 1.000 22.53117 440 PHE B CA 1
ATOM 6303 C C . PHE B 1 440 ? 52.53507 29.27814 31.94808 1.000 24.75115 440 PHE B C 1
ATOM 6304 O O . PHE B 1 440 ? 51.57171 30.04789 32.02894 1.000 24.43934 440 PHE B O 1
ATOM 6312 N N . SER B 1 441 ? 53.79781 29.64592 32.22031 1.000 21.84954 441 SER B N 1
ATOM 6313 C CA . SER B 1 441 ? 54.14788 31.01153 32.61444 1.000 24.26569 441 SER B CA 1
ATOM 6314 C C . SER B 1 441 ? 55.42481 31.48312 31.91931 1.000 27.33503 441 SER B C 1
ATOM 6315 O O . SER B 1 441 ? 56.34025 30.69835 31.65909 1.000 26.03715 441 SER B O 1
ATOM 6318 N N . ARG B 1 442 ? 55.48746 32.78729 31.65543 1.000 25.42825 442 ARG B N 1
ATOM 6319 C CA . ARG B 1 442 ? 56.62398 33.41614 30.99130 1.000 26.33790 442 ARG B CA 1
ATOM 6320 C C . ARG B 1 442 ? 56.91989 34.74238 31.67953 1.000 30.49232 442 ARG B C 1
ATOM 6321 O O . ARG B 1 442 ? 56.01869 35.57287 31.84239 1.000 24.93852 442 ARG B O 1
ATOM 6329 N N . TYR B 1 443 ? 58.17899 34.91905 32.09488 1.000 28.08621 443 TYR B N 1
ATOM 6330 C CA . TYR B 1 443 ? 58.63733 36.07548 32.85071 1.000 27.72142 443 TYR B CA 1
ATOM 6331 C C . TYR B 1 443 ? 59.84075 36.71069 32.17286 1.000 29.71556 443 TYR B C 1
ATOM 6332 O O . TYR B 1 443 ? 60.69189 36.01209 31.60542 1.000 25.48465 443 TYR B O 1
ATOM 6341 N N . THR B 1 444 ? 59.93951 38.03561 32.29939 1.000 24.64046 444 THR B N 1
ATOM 6342 C CA . THR B 1 444 ? 61.18622 38.72823 31.99811 1.000 30.57793 444 THR B CA 1
ATOM 6343 C C . THR B 1 444 ? 62.17377 38.55267 33.14604 1.000 29.33872 444 THR B C 1
ATOM 6344 O O . THR B 1 444 ? 61.78744 38.41746 34.31116 1.000 28.48026 444 THR B O 1
ATOM 6348 N N . GLN B 1 445 ? 63.46548 38.56462 32.80271 1.000 30.01153 445 GLN B N 1
ATOM 6349 C CA . GLN B 1 445 ? 64.50783 38.50479 33.82758 1.000 31.78071 445 GLN B CA 1
ATOM 6350 C C . GLN B 1 445 ? 64.45535 39.71830 34.75303 1.000 32.20316 445 GLN B C 1
ATOM 6351 O O . GLN B 1 445 ? 64.67479 39.58938 35.96252 1.000 32.35667 445 GLN B O 1
ATOM 6357 N N . SER B 1 446 ? 64.15920 40.90465 34.21256 1.000 29.89180 446 SER B N 1
ATOM 6358 C CA . SER B 1 446 ? 64.11888 42.08855 35.07288 1.000 38.18630 446 SER B CA 1
ATOM 6359 C C . SER B 1 446 ? 62.98532 41.98688 36.08464 1.000 38.39674 446 SER B C 1
ATOM 6360 O O . SER B 1 446 ? 63.14899 42.35786 37.25843 1.000 35.79028 446 SER B O 1
ATOM 6363 N N . TYR B 1 447 ? 61.83335 41.46116 35.66410 1.000 37.33187 447 TYR B N 1
ATOM 6364 C CA . TYR B 1 447 ? 60.77396 41.24082 36.63633 1.000 31.32402 447 TYR B CA 1
ATOM 6365 C C . TYR B 1 447 ? 61.22076 40.26622 37.71856 1.000 34.58712 447 TYR B C 1
ATOM 6366 O O . TYR B 1 447 ? 61.03223 40.52358 38.91407 1.000 39.72755 447 TYR B O 1
ATOM 6375 N N . LEU B 1 448 ? 61.80640 39.12908 37.32297 1.000 29.39103 448 LEU B N 1
ATOM 6376 C CA . LEU B 1 448 ? 62.22922 38.15588 38.33038 1.000 34.41063 448 LEU B CA 1
ATOM 6377 C C . LEU B 1 448 ? 63.27151 38.75890 39.26662 1.000 34.29249 448 LEU B C 1
ATOM 6378 O O . LEU B 1 448 ? 63.20702 38.56766 40.48869 1.000 30.43453 448 LEU B O 1
ATOM 6383 N N . SER B 1 449 ? 64.23002 39.50049 38.70356 1.000 35.55550 449 SER B N 1
ATOM 6384 C CA . SER B 1 449 ? 65.24614 40.17476 39.50467 1.000 39.14816 449 SER B CA 1
ATOM 6385 C C . SER B 1 449 ? 64.60754 41.09932 40.53643 1.000 38.42277 449 SER B C 1
ATOM 6386 O O . SER B 1 449 ? 64.93245 41.03935 41.72749 1.000 37.56464 449 SER B O 1
ATOM 6389 N N . SER B 1 450 ? 63.65157 41.92320 40.10562 1.000 33.79750 450 SER B N 1
ATOM 6390 C CA . SER B 1 450 ? 63.00890 42.84681 41.03170 1.000 40.23459 450 SER B CA 1
ATOM 6391 C C . SER B 1 450 ? 62.31889 42.12876 42.18604 1.000 44.01010 450 SER B C 1
ATOM 6392 O O . SER B 1 450 ? 62.13959 42.72664 43.25459 1.000 39.60711 450 SER B O 1
ATOM 6395 N N . GLN B 1 451 ? 61.93865 40.86247 42.00933 1.000 36.49260 451 GLN B N 1
ATOM 6396 C CA . GLN B 1 451 ? 61.29882 40.12424 43.09058 1.000 35.68324 451 GLN B CA 1
ATOM 6397 C C . GLN B 1 451 ? 62.26147 39.24069 43.87085 1.000 39.90195 451 GLN B C 1
ATOM 6398 O O . GLN B 1 451 ? 61.94807 38.86215 45.00152 1.000 47.01593 451 GLN B O 1
ATOM 6404 N N . LEU B 1 452 ? 63.41180 38.89697 43.30634 1.000 36.66161 452 LEU B N 1
ATOM 6405 C CA . LEU B 1 452 ? 64.28673 37.90896 43.91706 1.000 48.65020 452 LEU B CA 1
ATOM 6406 C C . LEU B 1 452 ? 65.64991 38.44950 44.34377 1.000 46.86568 452 LEU B C 1
ATOM 6407 O O . LEU B 1 452 ? 66.32511 37.79317 45.14628 1.000 47.65897 452 LEU B O 1
ATOM 6412 N N . GLU B 1 453 ? 66.05355 39.63180 43.87936 1.000 47.32595 453 GLU B N 1
ATOM 6413 C CA . GLU B 1 453 ? 67.38612 40.16359 44.13488 1.000 52.67983 453 GLU B CA 1
ATOM 6414 C C . GLU B 1 453 ? 67.33500 41.43368 44.98063 1.000 58.91087 453 GLU B C 1
ATOM 6415 O O . GLU B 1 453 ? 66.28285 42.05880 45.15445 1.000 59.05860 453 GLU B O 1
ATOM 6421 N N . TYR B 1 454 ? 68.50088 41.79626 45.51806 1.000 67.32921 454 TYR B N 1
ATOM 6422 C CA . TYR B 1 454 ? 68.65817 43.00791 46.32973 1.000 70.09882 454 TYR B CA 1
ATOM 6423 C C . TYR B 1 454 ? 69.20908 44.23031 45.61506 1.000 62.91657 454 TYR B C 1
ATOM 6424 O O . TYR B 1 454 ? 69.01036 45.34838 46.08814 1.000 64.09481 454 TYR B O 1
#

Nearest PDB structures (foldseek):
  7zao-assembly2_B  TM=1.001E+00  e=3.975E-76  Brachyspira pilosicoli
  8t27-assembly1_A  TM=7.300E-01  e=1.878E-12  Porphyromonas gingivalis
  1ms5-assembly1_A  TM=6.914E-01  e=4.239E-12  Trypanosoma cruzi
  1n1y-assembly1_A  TM=6.697E-01  e=5.135E-12  Trypanosoma rangeli
  7bj4-assembly1_A  TM=4.234E-01  e=3.404E-04  Halalkalicoccus jeotgali B3

Organism: NCBI:txid1042417

Solvent-accessible surface area: 31107 Å² total; per-residue (Å²): 83,79,20,116,34,51,44,93,71,19,61,9,44,2,84,45,50,110,64,3,90,122,69,66,51,7,0,15,12,29,30,14,33,85,15,38,38,35,13,28,2,20,4,0,0,0,17,7,20,21,21,1,0,0,0,0,0,0,27,0,32,112,20,42,12,16,99,29,33,29,2,0,30,14,68,86,27,0,3,1,2,31,1,33,3,30,40,0,0,8,66,23,25,48,37,96,36,4,54,45,75,9,104,45,19,108,68,2,4,0,11,0,4,0,0,13,101,135,83,56,0,19,0,0,0,2,0,1,0,0,9,1,29,28,107,91,64,23,84,69,10,135,47,56,11,47,1,24,4,0,5,0,52,14,79,37,22,142,128,149,11,49,12,103,41,37,130,49,81,97,3,65,21,94,84,70,13,49,146,100,51,6,11,0,8,26,3,6,69,13,33,31,3,103,84,23,67,18,0,1,0,9,0,2,17,5,94,5,24,67,73,90,57,47,78,10,47,4,1,0,21,0,7,63,0,87,29,79,79,82,6,100,18,29,117,86,6,37,92,26,0,114,6,56,84,11,109,36,70,93,12,21,0,76,7,17,20,1,19,12,11,27,27,85,88,108,84,0,20,0,0,0,1,3,2,67,54,14,27,62,34,75,0,0,51,6,29,0,52,40,86,64,53,24,81,63,24,100,0,31,2,4,42,7,4,2,1,34,23,86,8,99,14,8,3,8,4,66,102,61,5,49,1,54,66,8,60,93,52,55,36,72,0,2,26,89,103,7,69,98,70,18,117,61,7,0,0,1,0,1,0,34,78,77,12,12,86,0,24,0,24,0,0,34,22,131,94,22,105,37,62,96,72,48,26,80,11,1,88,16,0,22,2,3,5,4,13,28,1,29,1,0,0,0,0,0,0,1,0,0,11,72,70,99,78,26,102,22,32,22,9,28,0,0,0,1,0,6,3,1,25,37,0,8,71,63,1,43,221,78,82,22,120,28,56,39,96,74,18,59,11,42,2,83,43,51,109,66,2,90,117,63,70,48,5,0,19,13,29,31,13,30,92,16,40,36,30,14,27,2,22,3,1,0,0,17,6,22,26,20,2,0,0,0,0,0,0,27,0,33,113,21,40,10,15,91,30,29,29,2,0,27,14,67,81,26,0,3,1,2,32,1,31,3,43,48,0,0,10,66,24,26,50,39,98,37,2,36,46,74,8,105,46,19,120,68,2,4,0,11,0,4,0,0,18,131,144,87,55,0,19,0,0,0,2,0,6,0,0,8,1,24,27,110,89,55,21,64,65,10,135,54,77,11,45,2,24,3,0,6,0,49,11,72,25,30,128,104,146,5,44,13,104,40,36,125,45,77,104,2,65,23,94,84,76,13,49,167,105,60,7,11,0,6,31,3,6,68,13,36,40,6,104,89,22,66,12,1,1,0,10,0,1,16,6,75,5,11,84,58,88,64,44,83,10,61,5,2,0,20,0,5,57,0,81,25,81,81,90,4,100,15,29,128,84,8,39,94,34,0,114,7,54,86,11,108,36,68,96,10,25,0,73,7,17,16,1,18,15,11,30,29,82,85,107,77,0,16,0,0,0,2,4,4,73,49,14,26,59,36,78,0,0,50,5,30,0,51,38,94,66,58,23,91,61,24,103,0,33,2,5,40,5,5,3,1,34,21,81,8,93,13,8,5,10,4,64,104,65,4,44,1,56,65,7,62,93,51,55,38,87,0,2,27,94,106,4,70,110,80,18,131,59,14,0,0,2,0,2,0,32,70,83,14,12,82,0,24,0,26,0,0,35,29,142,95,27,102,35,59,91,76,48,27,88,12,1,94,19,0,24,1,3,6,4,14,29,1,29,1,0,0,0,0,1,0,0,0,2,12,71,70,110,79,23,101,24,32,25,9,32,0,1,0,1,0,6,2,1,25,40,0,7,65,58,1,50,199

Foldseek 3Di:
DDDDWDQDQQQQFDFFLVSPQPFFWHGKDFPFDDDPQKFWDQKAKDLAARSKIKIKTKIQPRHQDFPVRWRQAQWGAMFIWMWMDQRNPSDIDDTDGQQHGGDTQQPHWHQWAWEDDYFKIKTKTKGRHALGAAADQQLPRDSAIWIKMKMWGWPPSVGRIDTHIDDIDTADCVVPDDPPFRKTHHHYYWDDAPVNFWTKDKIKTFRAGHVVGGAGWIWIWIFIWGDDNDIYTHDTAAATATADCAQFPGRYGQFHDWGFDDDHPHKTKTWTAGEPGRYDQFIWIDIRNDNDPIDGAPHGAHAAAKAKDKDAQQQPAQFGFGLNVLLVPSQQTTDPVGGHGHHIWMWIWHARYVQAWIWIFIADPPPRHTDDFIDTSAGGFGYKYWDAYSSGKIKMWTFYDFPVVDDDTHTGIIIIITHSHNVSVRHHD/DDDDWDQADQQQFDFFLVSPQPDFWRGKDFLFDDDDQKFWDQKAWDLAARSKIKIKTKIQPNHQDAPVRWRQAQWGAMFIWMWMDQRNPSDIDDTDGQQHGGDTQQQHWHQWAWEDDHQKIKTKTKGRHALGAAQDFLVPRDSAIWIKMKMWGWDDNHGGIDTHIDHIDTADCVVPDDDNWGKTHHHYYWDDDPVRFWTWGKIKTFRAGHVVGGAGWIWIWIFIWGHDNDIYTHDTAAATATADCAPFDPRHGQFHDWDFDDDHVHKTKTWTAGAPGGYDQFIWIDIRNDRYPIDGAPHGAHAAAKAKDKDAQQQPAQFAFGLNVLLVPSQQTGDPVGGHTHHIWMWIWHARYVQAWIKIFIADNPPRHTDDFIDTSEGGWGYKYWDAYSSGKIKMWTFYDFDPPDDHTHTGIIIIIGHSHNVNVRHHD

B-factor: mean 31.95, std 9.2, range [13.26, 90.06]

Sequence (858 aa):
NQEDEIKENTGGLQTSWDQIKDKTIMNDYAVIGESGGDYYRNPVIVALGGANVLIVTEKRINYPGSANDIGVNGSKPVSIVYLLSSDAGDNFSSPLPIGGESTSADNAVSAPVVYYKKDKVYVIASAGAGISRTDQDYSARNPKSMLKYSVGTVTGADNKASIQQWSEWKELSVSGKIGENVQFGTHSGRGIIASDGTTMVLPIITAEQGKNGAAKEMMGAEFYKVTANDTLTIGEKIGQTVKFAQGSGTSGFSKYKEAKPIAYDNTKVTYFAVPNPDGGDGKMGKGDSGAENNVTSTTIPGSEGSFGFLKLTGSWYGANQYDPSKYASNPSQAGGATGDQAGKDEVLFSHVTTPAGQNQMRLLDPQQYEPLSKSLQISKTSKSSSIDVLPDGTIIVVAEKERNTGASGLKFNIFFSRYTQSYLSSQLEYNQEDEIKENTGGLQTSWDQIKDKTIMNDYAVIGESGGDYYRNPVIVALGGANVLIVTEKRINYPGSANDIGVNGSKPVSIVYLLSSDAGDNFSSPLPIGGESTSADNAVSAPVVYYKKDKVYVIASAGAGISRTDQDYSARNPKSMLKYSVGTVTGADNKASIQQWSEWKELSVSGKIGENVQFGTHSGRGIIASDGTTMVLPIITAEQGKNGAAKEMMGAEFYKVTANDTLTIGEKIGQTVKFAQGSGTSGFSKYKEAKPIAYDNTKVTYFAVPNPDGGDGKMGKGDSGAENNVTSTTIPGSEGSFGFLKLTGSWYGANQYDPSKYASNPSQAGGATGDQAGKDEVLFSHVTTPAGQNQMRLLDPQQYEPLSKSLQISKTSKSSSIDVLPDGTIIVVAEKERNTGASGLKFNIFFSRYTQSYLSSQLEY

Radius of gyration: 30.08 Å; Cα contacts (8 Å, |Δi|>4): 2693; chains: 2; bounding box: 82×68×76 Å

InterPro domains:
  IPR036278 Sialidase superfamily [SSF50939] (63-236)

Secondary structure (DSSP, 8-state):
-----B-----SS---HHHHTT-SEEEEEEEE---TT-EEEEEEEEEEETTEEEEEEEEETTS---TTS-S--SSS-EEEEEEEESSTTS--PPPEETTS---SGGG-EEEEEEEESSSEEEEEEEEETTT---SS-GGG-SS-EEEEEEEEEEE-TTTT-EEEEPPPEE---TTTS-TT-EEE---EEPPB-TTSSEEEEEEEEEEEEETTEEEEEEEEEEEEEE-SSS--EEEEEEEEEEPPB-SSSTTBBSEEEEEEEEE-SS-EEEEEEEPTTTS-SEEEEEETTSSS--EEEEEE--SSPPEEEEEEEEE-TTS-B-HHHHHH-TTEEETTTT-EE-EEEEEEEEESSTT--EEEEEE-TTT--B-S--EEEESS-S-EEEEE-TTS-EEEEEEES--TTSSS---EEEEEEE-HHHHHHHH--/-----B-----SS---HHHHTT--EEEEEEEE---TT-EEEEEEEEEEETTEEEEEEEEETTS---TTS-S--SSS-EEEEEEEESSTTSS-PPPEETTS---SGGG-EEEEEEEESSSEEEEEEEEETTT---SS-GGG-SS-EEEEEEEEEEE-TTSS-EEEEPPPEE---TTTS-TT-EEE---EEPPB-TTSSEEEEEEEEEEEEETTEEEEEEEEEEEEEE-SSS--EEEEEEEEEEPPB-SSSTTBBSEEEEEEEEE-SS-EEEEEEEPTTTS-SEEEEEETTSSS--EEEEEE--SS--EEEEEEEEE-TTS-B-HHHHTT-TTEEETTTT-EE-EEEEEEEEESSTT--EEEEEE-TTT--B-S--EEEESS-S-EEEEE-TTS-EEEEEEES--TTSSS---EEEEEEE-HHHHHHHH--